Protein AF-0000000079575612 (afdb_homodimer)

pLDDT: mean 88.3, std 11.41, range [42.22, 98.88]

Sequence (900 aa):
MLLNFKMENFRSFKDETFFTMLSSKQKTHNDYVIDKSVNGNKLRVLPMTVIYGANACGKSNIVLAMDILKKMVMKGTLNCKELESYKSMLSFIRDTSWYDPVSLEITFSTQNNIYRYGIKFTDIDVYKIEEEVLYVNDDLFFSRDDENQIYVDVKKLVKKGYINKDDADFSERLIHKLNQTLDKQKLVVAGAISNLFDKKYFEDFNLWFEKFNVIMNANDMNFRQKDLKTIFNKKPDKDIRRNIFESASVKEVMNIAEFGNQKIGFMAETDNDELSMCSMYQVPLRKDEQPQKKYAISMIVDSELMESRGTIHLIRLLQPFIDVLDNGGVIVLDEMDASLHFEIVVSLIRIFNNKDINKNNAQLIFNTHNPIYLDGELLRHDQIVMVEKRRNDMVSEIYSLADYKLRPEERILKNYLNGKYGALPHMDLEIAFKHILEREANNLESSKEQMLLNFKMENFRSFKDETFFTMLSSKQKTHNDYVIDKSVNGNKLRVLPMTVIYGANACGKSNIVLAMDILKKMVMKGTLNCKELESYKSMLSFIRDTSWYDPVSLEITFSTQNNIYRYGIKFTDIDVYKIEEEVLYVNDDLFFSRDDENQIYVDVKKLVKKGYINKDDADFSERLIHKLNQTLDKQKLVVAGAISNLFDKKYFEDFNLWFEKFNVIMNANDMNFRQKDLKTIFNKKPDKDIRRNIFESASVKEVMNIAEFGNQKIGFMAETDNDELSMCSMYQVPLRKDEQPQKKYAISMIVDSELMESRGTIHLIRLLQPFIDVLDNGGVIVLDEMDASLHFEIVVSLIRIFNNKDINKNNAQLIFNTHNPIYLDGELLRHDQIVMVEKRRNDMVSEIYSLADYKLRPEERILKNYLNGKYGALPHMDLEIAFKHILEREANNLESSKEQ

Solvent-accessible surface area (backbone atoms only — not comparable to full-atom values): 47659 Å² total; per-residue (Å²): 74,73,38,37,39,36,40,21,17,40,38,43,27,50,54,81,41,82,48,66,30,54,57,69,90,66,68,70,67,61,69,47,50,43,78,47,68,36,78,87,39,80,43,49,31,40,23,46,38,40,38,36,35,27,62,59,20,43,66,61,52,58,54,47,52,53,36,52,50,48,50,30,61,76,68,26,29,58,80,43,79,90,48,56,84,48,58,61,56,48,31,16,55,74,40,52,51,41,76,42,53,28,35,44,32,42,28,33,35,56,82,62,44,40,39,39,40,36,39,27,28,35,40,66,97,50,61,36,54,34,30,38,37,36,28,51,70,86,37,73,59,39,36,31,38,77,84,55,40,70,46,62,59,57,70,60,34,30,75,72,62,47,21,58,72,90,42,46,67,58,46,54,51,49,50,56,53,45,48,73,64,63,54,54,38,49,41,62,84,62,39,74,61,47,71,58,37,54,58,65,60,57,51,51,52,50,52,49,56,72,34,50,42,62,39,76,49,64,85,74,51,71,49,52,76,81,66,63,41,82,76,44,76,58,77,63,60,97,68,89,51,56,43,33,24,35,35,66,60,57,51,45,45,39,62,47,50,58,54,58,89,58,44,68,33,34,29,44,46,88,91,40,95,51,43,41,56,28,34,34,31,57,25,57,82,46,71,87,54,61,81,88,52,77,58,69,45,67,46,75,40,58,26,86,80,71,46,39,66,27,58,54,44,50,54,43,46,42,40,63,51,50,50,23,37,68,69,24,25,35,41,36,32,39,46,65,56,61,64,36,39,58,60,59,52,52,27,51,54,48,34,44,44,28,63,90,58,23,68,43,60,19,30,42,37,33,30,46,59,72,61,79,65,37,65,50,72,81,50,46,47,65,29,31,36,38,23,37,48,38,84,89,77,54,39,30,46,73,49,46,50,50,74,50,85,73,60,82,81,40,61,45,36,63,39,43,76,68,43,72,72,48,43,58,68,74,52,59,52,49,61,39,49,48,52,46,49,50,50,51,53,49,53,54,55,54,61,69,73,105,77,73,37,36,39,36,40,21,17,40,38,43,27,49,55,84,40,81,49,67,29,54,54,68,89,66,68,70,67,61,69,48,49,43,78,45,69,36,78,87,39,80,42,51,32,38,22,44,37,40,37,37,35,27,61,58,20,41,67,61,52,57,52,46,52,53,37,53,50,49,50,30,61,75,67,25,27,60,80,42,78,90,46,55,85,48,58,62,57,48,29,16,54,74,42,52,52,40,76,41,54,28,36,44,32,42,28,33,35,57,84,62,44,38,39,39,40,36,40,27,29,36,38,67,95,50,61,36,54,34,30,36,37,35,29,50,70,86,37,73,59,38,36,31,38,78,84,57,41,69,45,61,59,59,70,60,36,30,73,72,63,49,20,57,72,88,42,46,69,57,46,55,51,49,52,56,53,44,49,73,64,62,53,53,38,48,41,62,84,63,38,74,62,48,71,56,37,53,60,65,61,56,50,50,51,50,52,50,55,73,35,50,42,61,40,75,46,64,86,75,53,70,51,53,76,82,66,63,39,83,74,43,77,55,79,58,61,99,64,89,49,51,45,31,24,35,36,65,61,58,50,45,45,39,61,46,49,58,53,59,90,58,45,66,32,33,30,44,46,88,91,39,95,51,43,41,59,27,32,35,32,56,25,54,85,44,72,86,54,60,80,87,51,78,57,68,44,65,45,77,41,57,26,86,79,71,46,38,69,27,57,52,43,50,54,40,46,43,39,62,51,49,48,23,37,68,69,25,24,35,40,36,31,38,47,64,57,60,64,36,38,57,59,58,52,51,29,52,54,47,35,44,43,29,62,88,59,25,69,44,57,19,30,41,36,32,30,46,60,71,61,79,65,38,65,48,72,81,51,47,48,66,27,31,34,38,22,36,47,38,84,89,76,53,39,31,46,73,48,45,51,50,75,46,90,72,61,83,81,41,59,44,37,62,38,42,76,70,43,72,74,48,43,58,67,74,50,58,53,50,59,40,51,49,52,46,50,51,51,52,52,49,52,54,54,53,59,70,72,104

Nearest PDB structures (foldseek):
  3thz-assembly1_B  TM=4.263E-01  e=3.356E-02  Homo sapiens
  8izr-assembly1_A  TM=5.689E-01  e=1.223E-01  Homo sapiens
  8om9-assembly1_B  TM=4.058E-01  e=6.970E-02  Homo sapiens
  3thw-assembly1_B  TM=4.048E-01  e=7.373E-02  Homo sapiens
  8jxq-assembly1_A  TM=5.257E-01  e=3.007E-01  Homo sapiens

Organism: NCBI:txid418240

Secondary structure (DSSP, 8-state):
-EEEEEEESBTTB-S-EEEE-B--S--TTTTSSEEEEETTEEEEE-SEEEEEE-TTSSHHHHHHHHHHHHHHHHHTBS-SHHHHTTTT-SS-TTSGGGGSPEEEEEEEE-SS-EEEEEEEEE-SSS-EEEEEEEEETTEEEEEE-TTS-EE--HHHHHHTTSS-GGGHHHHHHHHHHHHHH--TTB-STTSGGGGGS-HHHHHHHHHHHHTEEEES-GGGSPB--SSEEEEE-----SS----EEEEHHHHHHHHHHT--SPEEEEEEETTEEEEEEEEEEEEESSTTS-TTS-EEEEEEEEHHHHS-HHHHHHHHHHHHHHHHHHH--EEEESSTTTTS-HHHHHHHHHHHH-TTT-TT--EEEEE-S-GGG-SSSSS-GGGEEEEEE-TTT--EEEEEGGGS---TT--HHHHHHTTTTS------HHHHHHHHHHHHHHHHHHHHH-/-EEEEEEESBTTB-S-EEEE-B--S--TTTTSSEEEEETTEEEEE-SEEEEEE-TTSSHHHHHHHHHHHHHHHHHTBS-SHHHHTTTT-SS-TTSGGGGSPEEEEEEEE-SS-EEEEEEEEE-SSS-EEEEEEEEETTEEEEEE-TTS-EE--HHHHHHTTSS-GGGHHHHHHHHHHHHHH--TTB-STTSGGGGGS-HHHHHHHHHHHHTEEEES-GGGSPB--SSEEEEE----SSS----EEEEHHHHHHHHHHT--SPEEEEEE-SSSS-EEEEEEEEE-SSTTS-TTS---EEEEEEHHHHS-HHHHHHHHHHHHHHHHHHH--EEEESSTTTTS-HHHHHHHHHHHH-TTT-TT--EEEEE-S-GGG-SSSSS-GGGEEEEEE-TTT--EEEEEGGGS---TT--HHHHHHTTTTS------HHHHHHHHHHHHHHHHHHHHH-

Radius of gyration: 30.85 Å; Cα contacts (8 Å, |Δi|>4): 1872; chains: 2; bounding box: 75×105×73 Å

InterPro domains:
  IPR003959 ATPase, AAA-type, core [PF13304] (48-372)
  IPR027417 P-loop containing nucleoside triphosphate hydrolase [G3DSA:3.40.50.300] (2-405)
  IPR027417 P-loop containing nucleoside triphosphate hydrolase [SSF52540] (45-405)

Foldseek 3Di:
DWAKKWKDQFAQAPHIAIDGQFDDPDDPLQLQWDWDAAQNDTTTGGQEFAEFFAPPLCQLSVLVLLVQVLVCVLVQFCPDPVNVVCALPTGHPQDPSSQFWMKMWTWDDDNHKIKIWMWTWHRHVHTFTAKIWMDINNHTQWIAHNLRAIDGPLVVCCVVPFAPPVCSVVLVVVSVVCSVPPDRGGHPLPDPSCVRGDVVVSVRVNVQSVQAARASDLLPDFADDDQWDFDDFDPDDPDWRWTKTAHPQLVVVCVVVVQDDWGKIWTAGPVDNTIFIKTWDQDDPDPPDPPPDCSDDIDIGGCVVPGFSQSVSCNSCRVSLVVCQVANHEHEYEASCVRHDVVVVLVSLVQSSDCVRSVNSHHYYYYHHDLPCQQLRSDDQQSYKYWGADPPRRRIHIDTSVVVVDDSPDRRSVCVVVCVPPSDDPDDVVVVVVVVVVVVVVVVVVVVVD/DWAKKWKDQFAQAPHIAIDGQFDDPDDPLVLQWDWDAAQNDTTTGGQEFAEFFAPPLCQLSVLVLLVQVLVCVLVQFCPDPVNVVCALPTGHPQDPSSQFWMKMWTWDDDNHKIKIWMWTWHRHVHTFTAKIWMDINNHTQWIAHNLRAIDGPLVVCCVVPFAPPVCSVVLVVVSVVCSVPPDRGGHPLPDPSCVRGDVVVSVRVNVQSVQAARASDLLPDFADDDQWDFDDFDDDDPDFRWTKTAHPQLVVVCVVVVQDDWGKIWTAGPVDNTIFIKTWDQDDPDPPDDPVDCSPDIDIGGCVVPGFSQSVSCNSCRVSLVVCQVANHEHEYEASCVRHDVVVVLVSLVQSSDCVRSVNSHHYYYYHHDLPCQQLRSDDQQSYKYWGADPPRRRIHIDTSVVVVDDSPDRRSVCVVVCVPPSDDPDDVVVVVVVVVVVVVVVVVVVVVD

Structure (mmCIF, N/CA/C/O backbone):
data_AF-0000000079575612-model_v1
#
loop_
_entity.id
_entity.type
_entity.pdbx_description
1 polymer 'AAA family ATPase'
#
loop_
_atom_site.group_PDB
_atom_site.id
_atom_site.type_symbol
_atom_site.label_atom_id
_atom_site.label_alt_id
_atom_site.label_comp_id
_atom_site.label_asym_id
_atom_site.label_entity_id
_atom_site.label_seq_id
_atom_site.pdbx_PDB_ins_code
_atom_site.Cartn_x
_atom_site.Cartn_y
_atom_site.Cartn_z
_atom_site.occupancy
_atom_site.B_iso_or_equiv
_atom_site.auth_seq_id
_atom_site.auth_comp_id
_atom_site.auth_asym_id
_atom_site.auth_atom_id
_atom_site.pdbx_PDB_model_num
ATOM 1 N N . MET A 1 1 ? 6.477 24.656 14.156 1 97.12 1 MET A N 1
ATOM 2 C CA . MET A 1 1 ? 6.027 23.391 14.75 1 97.12 1 MET A CA 1
ATOM 3 C C . MET A 1 1 ? 4.512 23.375 14.898 1 97.12 1 MET A C 1
ATOM 5 O O . MET A 1 1 ? 3.9 24.375 15.266 1 97.12 1 MET A O 1
ATOM 9 N N . LEU A 1 2 ? 3.934 22.234 14.531 1 98.69 2 LEU A N 1
ATOM 10 C CA . LEU A 1 2 ? 2.516 22.016 14.797 1 98.69 2 LEU A CA 1
ATOM 11 C C . LEU A 1 2 ? 2.27 21.812 16.281 1 98.69 2 LEU A C 1
ATOM 13 O O . LEU A 1 2 ? 2.982 21.047 16.938 1 98.69 2 LEU A O 1
ATOM 17 N N . LEU A 1 3 ? 1.316 22.516 16.812 1 98.38 3 LEU A N 1
ATOM 18 C CA . LEU A 1 3 ? 0.997 22.391 18.234 1 98.38 3 LEU A CA 1
ATOM 19 C C . LEU A 1 3 ? -0.312 21.641 18.438 1 98.38 3 LEU A C 1
ATOM 21 O O . LEU A 1 3 ? -0.358 20.641 19.172 1 98.38 3 LEU A O 1
ATOM 25 N N . ASN A 1 4 ? -1.342 22.125 17.812 1 98.31 4 ASN A N 1
ATOM 26 C CA . ASN A 1 4 ? -2.664 21.516 17.922 1 98.31 4 ASN A CA 1
ATOM 27 C C . ASN A 1 4 ? -3.412 21.547 16.594 1 98.31 4 ASN A C 1
ATOM 29 O O . ASN A 1 4 ? -3.172 22.422 15.766 1 98.31 4 ASN A O 1
ATOM 33 N N . PHE A 1 5 ? -4.238 20.625 16.406 1 98.69 5 PHE A N 1
ATOM 34 C CA . PHE A 1 5 ? -5.188 20.578 15.305 1 98.69 5 PHE A CA 1
ATOM 35 C C . PHE A 1 5 ? -6.566 20.156 15.797 1 98.69 5 PHE A C 1
ATOM 37 O O . PHE A 1 5 ? -6.707 19.141 16.484 1 98.69 5 PHE A O 1
ATOM 44 N N . LYS A 1 6 ? -7.555 20.922 15.445 1 98.5 6 LYS A N 1
ATOM 45 C CA . LYS A 1 6 ? -8.93 20.641 15.844 1 98.5 6 LYS A CA 1
ATOM 46 C C . LYS A 1 6 ? -9.828 20.438 14.633 1 98.5 6 LYS A C 1
ATOM 48 O O . LYS A 1 6 ? -9.68 21.125 13.617 1 98.5 6 LYS A O 1
ATOM 53 N N . MET A 1 7 ? -10.695 19.5 14.727 1 98.19 7 MET A N 1
ATOM 54 C CA . MET A 1 7 ? -11.688 19.266 13.68 1 98.19 7 MET A CA 1
ATOM 55 C C . MET A 1 7 ? -13.047 18.953 14.281 1 98.19 7 MET A C 1
ATOM 57 O O . MET A 1 7 ? -13.125 18.391 15.383 1 98.19 7 MET A O 1
ATOM 61 N N . GLU A 1 8 ? -14.078 19.328 13.625 1 98.38 8 GLU A N 1
ATOM 62 C CA . GLU A 1 8 ? -15.469 19.078 14.008 1 98.38 8 GLU A CA 1
ATOM 63 C C . GLU A 1 8 ? -16.344 18.859 12.781 1 98.38 8 GLU A C 1
ATOM 65 O O . GLU A 1 8 ? -16.203 19.562 11.781 1 98.38 8 GLU A O 1
ATOM 70 N N . ASN A 1 9 ? -17.219 17.844 12.93 1 97.44 9 ASN A N 1
ATOM 71 C CA . ASN A 1 9 ? -18.125 17.484 11.836 1 97.44 9 ASN A CA 1
ATOM 72 C C . ASN A 1 9 ? -17.359 17.203 10.547 1 97.44 9 ASN A C 1
ATOM 74 O O . ASN A 1 9 ? -17.672 17.766 9.5 1 97.44 9 ASN A O 1
ATOM 78 N N . PHE A 1 10 ? -16.312 16.516 10.641 1 97.5 10 PHE A N 1
ATOM 79 C CA . PHE A 1 10 ? -15.477 16.156 9.5 1 97.5 10 PHE A CA 1
ATOM 80 C C . PHE A 1 10 ? -15.406 14.641 9.344 1 97.5 10 PHE A C 1
ATOM 82 O O . PHE A 1 10 ? -14.75 13.953 10.133 1 97.5 10 PHE A O 1
ATOM 89 N N . ARG A 1 11 ? -16.016 14.125 8.406 1 94.69 11 ARG A N 1
ATOM 90 C CA . ARG A 1 11 ? -16.047 12.695 8.109 1 94.69 11 ARG A CA 1
ATOM 91 C C . ARG A 1 11 ? -16.531 11.898 9.305 1 94.69 11 ARG A C 1
ATOM 93 O O . ARG A 1 11 ? -17.656 12.086 9.773 1 94.69 11 ARG A O 1
ATOM 100 N N . SER A 1 12 ? -15.688 11.102 9.898 1 94 12 SER A N 1
ATOM 101 C CA . SER A 1 12 ? -16.141 10.281 11.016 1 94 12 SER A CA 1
ATOM 102 C C . SER A 1 12 ? -16.031 11.039 12.336 1 94 12 SER A C 1
ATOM 104 O O . SER A 1 12 ? -16.469 10.539 13.375 1 94 12 SER A O 1
ATOM 106 N N . PHE A 1 13 ? -15.438 12.172 12.32 1 97.19 13 PHE A N 1
ATOM 107 C CA . PHE A 1 13 ? -15.297 12.984 13.523 1 97.19 13 PHE A CA 1
ATOM 108 C C . PHE A 1 13 ? -16.438 13.992 13.633 1 97.19 13 PHE A C 1
ATOM 110 O O . PHE A 1 13 ? -16.281 15.156 13.234 1 97.19 13 PHE A O 1
ATOM 117 N N . LYS A 1 14 ? -17.484 13.586 14.219 1 96.19 14 LYS A N 1
ATOM 118 C CA . LYS A 1 14 ? -18.672 14.422 14.367 1 96.19 14 LYS A CA 1
ATOM 119 C C . LYS A 1 14 ? -18.453 15.5 15.43 1 96.19 14 LYS A C 1
ATOM 121 O O . LYS A 1 14 ? -18.75 16.672 15.195 1 96.19 14 LYS A O 1
ATOM 126 N N . ASP A 1 15 ? -17.922 15.07 16.562 1 96.56 15 ASP A N 1
ATOM 127 C CA . ASP A 1 15 ? -17.703 15.961 17.703 1 96.56 15 ASP A CA 1
ATOM 128 C C . ASP A 1 15 ? -16.344 16.656 17.609 1 96.56 15 ASP A C 1
ATOM 130 O O . ASP A 1 15 ? -15.469 16.203 16.859 1 96.56 15 ASP A O 1
ATOM 134 N N . GLU A 1 16 ? -16.281 17.734 18.328 1 97.31 16 GLU A N 1
ATOM 135 C CA . GLU A 1 16 ? -14.984 18.406 18.375 1 97.31 16 GLU A CA 1
ATOM 136 C C . GLU A 1 16 ? -13.883 17.453 18.828 1 97.31 16 GLU A C 1
ATOM 138 O O . GLU A 1 16 ? -14 16.828 19.891 1 97.31 16 GLU A O 1
ATOM 143 N N . THR A 1 17 ? -12.906 17.266 18.016 1 96.88 17 THR A N 1
ATOM 144 C CA . THR A 1 17 ? -11.781 16.391 18.281 1 96.88 17 THR A CA 1
ATOM 145 C C . THR A 1 17 ? -10.469 17.172 18.25 1 96.88 17 THR A C 1
ATOM 147 O O . THR A 1 17 ? -10.219 17.938 17.328 1 96.88 17 THR A O 1
ATOM 150 N N . PHE A 1 18 ? -9.703 16.906 19.266 1 95.62 18 PHE A N 1
ATOM 151 C CA . PHE A 1 18 ? -8.477 17.672 19.484 1 95.62 18 PHE A CA 1
ATOM 152 C C . PHE A 1 18 ? -7.254 16.766 19.328 1 95.62 18 PHE A C 1
ATOM 154 O O . PHE A 1 18 ? -7.035 15.875 20.141 1 95.62 18 PHE A O 1
ATOM 161 N N . PHE A 1 19 ? -6.414 16.984 18.281 1 97.62 19 PHE A N 1
ATOM 162 C CA . PHE A 1 19 ? -5.117 16.344 18.094 1 97.62 19 PHE A CA 1
ATOM 163 C C . PHE A 1 19 ? -3.99 17.25 18.562 1 97.62 19 PHE A C 1
ATOM 165 O O . PHE A 1 19 ? -3.869 18.391 18.094 1 97.62 19 PHE A O 1
ATOM 172 N N . THR A 1 20 ? -3.088 16.766 19.422 1 97.62 20 THR A N 1
ATOM 173 C CA . THR A 1 20 ? -2.094 17.672 20 1 97.62 20 THR A CA 1
ATOM 174 C C . THR A 1 20 ? -0.69 17.094 19.859 1 97.62 20 THR A C 1
ATOM 176 O O . THR A 1 20 ? -0.502 15.875 19.953 1 97.62 20 THR A O 1
ATOM 179 N N . MET A 1 21 ? 0.254 17.953 19.547 1 98.06 21 MET A N 1
ATOM 180 C CA . MET A 1 21 ? 1.676 17.625 19.531 1 98.06 21 MET A CA 1
ATOM 181 C C . MET A 1 21 ? 2.371 18.141 20.797 1 98.06 21 MET A C 1
ATOM 183 O O . MET A 1 21 ? 3.59 18.016 20.922 1 98.06 21 MET A O 1
ATOM 187 N N . LEU A 1 22 ? 1.597 18.703 21.688 1 96.56 22 LEU A N 1
ATOM 188 C CA . LEU A 1 22 ? 2.158 19.109 22.969 1 96.56 22 LEU A CA 1
ATOM 189 C C . LEU A 1 22 ? 2.402 17.891 23.859 1 96.56 22 LEU A C 1
ATOM 191 O O . LEU A 1 22 ? 1.58 16.984 23.922 1 96.56 22 LEU A O 1
ATOM 195 N N . SER A 1 23 ? 3.508 17.906 24.516 1 94.31 23 SER A N 1
ATOM 196 C CA . SER A 1 23 ? 3.891 16.766 25.344 1 94.31 23 SER A CA 1
ATOM 197 C C . SER A 1 23 ? 3.125 16.75 26.656 1 94.31 23 SER A C 1
ATOM 199 O O . SER A 1 23 ? 2.689 17.812 27.125 1 94.31 23 SER A O 1
ATOM 201 N N . SER A 1 24 ? 2.953 15.578 27.141 1 89.12 24 SER A N 1
ATOM 202 C CA . SER A 1 24 ? 2.48 15.445 28.516 1 89.12 24 SER A CA 1
ATOM 203 C C . SER A 1 24 ? 3.611 15.664 29.516 1 89.12 24 SER A C 1
ATOM 205 O O . SER A 1 24 ? 4.727 16.031 29.125 1 89.12 24 SER A O 1
ATOM 207 N N . LYS A 1 25 ? 3.268 15.516 30.812 1 81.81 25 LYS A N 1
ATOM 208 C CA . LYS A 1 25 ? 4.262 15.703 31.859 1 81.81 25 LYS A CA 1
ATOM 209 C C . LYS A 1 25 ? 5.039 14.422 32.125 1 81.81 25 LYS A C 1
ATOM 211 O O . LYS A 1 25 ? 5.793 14.336 33.094 1 81.81 25 LYS A O 1
ATOM 216 N N . GLN A 1 26 ? 4.941 13.562 31.172 1 82.75 26 GLN A N 1
ATOM 217 C CA . GLN A 1 26 ? 5.617 12.281 31.375 1 82.75 26 GLN A CA 1
ATOM 218 C C . GLN A 1 26 ? 7.129 12.461 31.438 1 82.75 26 GLN A C 1
ATOM 220 O O . GLN A 1 26 ? 7.691 13.305 30.734 1 82.75 26 GLN A O 1
ATOM 225 N N . LYS A 1 27 ? 7.773 11.586 32.219 1 78.31 27 LYS A N 1
ATOM 226 C CA . LYS A 1 27 ? 9.211 11.719 32.438 1 78.31 27 LYS A CA 1
ATOM 227 C C . LYS A 1 27 ? 9.984 10.711 31.609 1 78.31 27 LYS A C 1
ATOM 229 O O . LYS A 1 27 ? 11.18 10.898 31.344 1 78.31 27 LYS A O 1
ATOM 234 N N . THR A 1 28 ? 9.336 9.672 31.25 1 80.12 28 THR A N 1
ATOM 235 C CA . THR A 1 28 ? 10.016 8.672 30.422 1 80.12 28 THR A CA 1
ATOM 236 C C . THR A 1 28 ? 10.383 9.258 29.062 1 80.12 28 THR A C 1
ATOM 238 O O . THR A 1 28 ? 9.586 9.969 28.453 1 80.12 28 THR A O 1
ATOM 241 N N . HIS A 1 29 ? 11.672 8.984 28.609 1 86.38 29 HIS A N 1
ATOM 242 C CA . HIS A 1 29 ? 12.172 9.477 27.328 1 86.38 29 HIS A CA 1
ATOM 243 C C . HIS A 1 29 ? 12.086 11 27.25 1 86.38 29 HIS A C 1
ATOM 245 O O . HIS A 1 29 ? 11.57 11.547 26.266 1 86.38 29 HIS A O 1
ATOM 251 N N . ASN A 1 30 ? 12.516 11.648 28.219 1 87.06 30 ASN A N 1
ATOM 252 C CA . ASN A 1 30 ? 12.461 13.102 28.312 1 87.06 30 ASN A CA 1
ATOM 253 C C . ASN A 1 30 ? 13.281 13.766 27.203 1 87.06 30 ASN A C 1
ATOM 255 O O . ASN A 1 30 ? 13.102 14.953 26.922 1 87.06 30 ASN A O 1
ATOM 259 N N . ASP A 1 31 ? 14.117 12.992 26.609 1 89.81 31 ASP A N 1
ATOM 260 C CA . ASP A 1 31 ? 14.938 13.523 25.516 1 89.81 31 ASP A CA 1
ATOM 261 C C . ASP A 1 31 ? 14.164 13.539 24.203 1 89.81 31 ASP A C 1
ATOM 263 O O . ASP A 1 31 ? 14.602 14.172 23.234 1 89.81 31 ASP A O 1
ATOM 267 N N . TYR A 1 32 ? 13.016 12.977 24.219 1 93.56 32 TYR A N 1
ATOM 268 C CA . TYR A 1 32 ? 12.203 12.898 23 1 93.56 32 TYR A CA 1
ATOM 269 C C . TYR A 1 32 ? 11.219 14.062 22.938 1 93.56 32 TYR A C 1
ATOM 271 O O . TYR A 1 32 ? 10.055 13.875 22.562 1 93.56 32 TYR A O 1
ATOM 279 N N . VAL A 1 33 ? 11.617 15.203 23.422 1 95.38 33 VAL A N 1
ATOM 280 C CA . VAL A 1 33 ? 10.75 16.391 23.359 1 95.38 33 VAL A CA 1
ATOM 281 C C . VAL A 1 33 ? 11.547 17.578 22.844 1 95.38 33 VAL A C 1
ATOM 283 O O . VAL A 1 33 ? 12.773 17.641 23.016 1 95.38 33 VAL A O 1
ATOM 286 N N . ILE A 1 34 ? 10.891 18.422 22.219 1 95.69 34 ILE A N 1
ATOM 287 C CA . ILE A 1 34 ? 11.438 19.703 21.797 1 95.69 34 ILE A CA 1
ATOM 288 C C . ILE A 1 34 ? 11.047 20.797 22.781 1 95.69 34 ILE A C 1
ATOM 290 O O . ILE A 1 34 ? 9.859 21.078 22.969 1 95.69 34 ILE A O 1
ATOM 294 N N . ASP A 1 35 ? 11.992 21.375 23.359 1 93.94 35 ASP A N 1
ATOM 295 C CA . ASP A 1 35 ? 11.766 22.5 24.266 1 93.94 35 ASP A CA 1
ATOM 296 C C . ASP A 1 35 ? 12.109 23.828 23.578 1 93.94 35 ASP A C 1
ATOM 298 O O . ASP A 1 35 ? 13.242 24.016 23.125 1 93.94 35 ASP A O 1
ATOM 302 N N . LYS A 1 36 ? 11.102 24.641 23.547 1 93.81 36 LYS A N 1
ATOM 303 C CA . LYS A 1 36 ? 11.328 25.938 22.891 1 93.81 36 LYS A CA 1
ATOM 304 C C . LYS A 1 36 ? 10.516 27.031 23.562 1 93.81 36 LYS A C 1
ATOM 306 O O . LYS A 1 36 ? 9.398 26.797 24.031 1 93.81 36 LYS A O 1
ATOM 311 N N . SER A 1 37 ? 11.102 28.156 23.609 1 95.06 37 SER A N 1
ATOM 312 C CA . SER A 1 37 ? 10.391 29.344 24.047 1 95.06 37 SER A CA 1
ATOM 313 C C . SER A 1 37 ? 10 30.219 22.859 1 95.06 37 SER A C 1
ATOM 315 O O . SER A 1 37 ? 10.852 30.609 22.062 1 95.06 37 SER A O 1
ATOM 317 N N . VAL A 1 38 ? 8.75 30.453 22.734 1 95.06 38 VAL A N 1
ATOM 318 C CA . VAL A 1 38 ? 8.227 31.281 21.641 1 95.06 38 VAL A CA 1
ATOM 319 C C . VAL A 1 38 ? 7.352 32.406 22.219 1 95.06 38 VAL A C 1
ATOM 321 O O . VAL A 1 38 ? 6.32 32.125 22.828 1 95.06 38 VAL A O 1
ATOM 324 N N . ASN A 1 39 ? 7.758 33.656 21.922 1 93.06 39 ASN A N 1
ATOM 325 C CA . ASN A 1 39 ? 7.016 34.812 22.406 1 93.06 39 ASN A CA 1
ATOM 326 C C . ASN A 1 39 ? 6.715 34.688 23.891 1 93.06 39 ASN A C 1
ATOM 328 O O . ASN A 1 39 ? 5.578 34.906 24.328 1 93.06 39 ASN A O 1
ATOM 332 N N . GLY A 1 40 ? 7.645 34.219 24.625 1 91.25 40 GLY A N 1
ATOM 333 C CA . GLY A 1 40 ? 7.535 34.156 26.078 1 91.25 40 GLY A CA 1
ATOM 334 C C . GLY A 1 40 ? 6.867 32.875 26.562 1 91.25 40 GLY A C 1
ATOM 335 O O . GLY A 1 40 ? 6.805 32.625 27.766 1 91.25 40 GLY A O 1
ATOM 336 N N . ASN A 1 41 ? 6.348 32.062 25.672 1 93.38 41 ASN A N 1
ATOM 337 C CA . ASN A 1 41 ? 5.715 30.812 26.031 1 93.38 41 ASN A CA 1
ATOM 338 C C . ASN A 1 41 ? 6.703 29.641 25.984 1 93.38 41 ASN A C 1
ATOM 340 O O . ASN A 1 41 ? 7.426 29.484 25 1 93.38 41 ASN A O 1
ATOM 344 N N . LYS A 1 42 ? 6.746 28.953 27.047 1 94.44 42 LYS A N 1
ATOM 345 C CA . LYS A 1 42 ? 7.547 27.734 27.047 1 94.44 42 LYS A CA 1
ATOM 346 C C . LYS A 1 42 ? 6.766 26.562 26.469 1 94.44 42 LYS A C 1
ATOM 348 O O . LYS A 1 42 ? 5.766 26.125 27.047 1 94.44 42 LYS A O 1
ATOM 353 N N . LEU A 1 43 ? 7.223 26.125 25.359 1 95.31 43 LEU A N 1
ATOM 354 C CA . LEU A 1 43 ? 6.543 25.047 24.656 1 95.31 43 LEU A CA 1
ATOM 355 C C . LEU A 1 43 ? 7.332 23.734 24.781 1 95.31 43 LEU A C 1
ATOM 357 O O . LEU A 1 43 ? 8.555 23.734 24.641 1 95.31 43 LEU A O 1
ATOM 361 N N . ARG A 1 44 ? 6.68 22.703 25.156 1 96 44 ARG A N 1
ATOM 362 C CA . ARG A 1 44 ? 7.195 21.344 25.078 1 96 44 ARG A CA 1
ATOM 363 C C . ARG A 1 44 ? 6.434 20.531 24.047 1 96 44 ARG A C 1
ATOM 365 O O . ARG A 1 44 ? 5.277 20.156 24.266 1 96 44 ARG A O 1
ATOM 372 N N . VAL A 1 45 ? 7.113 20.297 22.938 1 97.44 45 VAL A N 1
ATOM 373 C CA . VAL A 1 45 ? 6.418 19.781 21.766 1 97.44 45 VAL A CA 1
ATOM 374 C C . VAL A 1 45 ? 7.008 18.422 21.375 1 97.44 45 VAL A C 1
ATOM 376 O O . VAL A 1 45 ? 8.211 18.188 21.531 1 97.44 45 VAL A O 1
ATOM 379 N N . LEU A 1 46 ? 6.168 17.531 20.906 1 97.94 46 LEU A N 1
ATOM 380 C CA . LEU A 1 46 ? 6.609 16.203 20.469 1 97.94 46 LEU A CA 1
ATOM 381 C C . LEU A 1 46 ? 7.195 16.281 19.062 1 97.94 46 LEU A C 1
ATOM 383 O O . LEU A 1 46 ? 6.602 16.891 18.172 1 97.94 46 LEU A O 1
ATOM 387 N N . PRO A 1 47 ? 8.352 15.68 18.828 1 98 47 PRO A N 1
ATOM 388 C CA . PRO A 1 47 ? 8.93 15.641 17.484 1 98 47 PRO A CA 1
ATOM 389 C C . PRO A 1 47 ? 8.211 14.664 16.562 1 98 47 PRO A C 1
ATOM 391 O O . PRO A 1 47 ? 8.336 14.766 15.336 1 98 47 PRO A O 1
ATOM 394 N N . MET A 1 48 ? 7.477 13.773 17.125 1 97.69 48 MET A N 1
ATOM 395 C CA . MET A 1 48 ? 6.738 12.852 16.266 1 97.69 48 MET A CA 1
ATOM 396 C C . MET A 1 48 ? 5.578 12.219 17.016 1 97.69 48 MET A C 1
ATOM 398 O O . MET A 1 48 ? 5.566 12.195 18.25 1 97.69 48 MET A O 1
ATOM 402 N N . THR A 1 49 ? 4.605 11.773 16.297 1 97.75 49 THR A N 1
ATOM 403 C CA . THR A 1 49 ? 3.439 11.062 16.812 1 97.75 49 THR A CA 1
ATOM 404 C C . THR A 1 49 ? 3.004 9.969 15.852 1 97.75 49 THR A C 1
ATOM 406 O O . THR A 1 49 ? 3.033 10.156 14.633 1 97.75 49 THR A O 1
ATOM 409 N N . VAL A 1 50 ? 2.641 8.812 16.422 1 97.31 50 VAL A N 1
ATOM 410 C CA . VAL A 1 50 ? 2.105 7.703 15.641 1 97.31 50 VAL A CA 1
ATOM 411 C C . VAL A 1 50 ? 0.627 7.504 15.977 1 97.31 50 VAL A C 1
ATOM 413 O O . VAL A 1 50 ? 0.242 7.508 17.141 1 97.31 50 VAL A O 1
ATOM 416 N N . ILE A 1 51 ? -0.157 7.344 14.969 1 96.88 51 ILE A N 1
ATOM 417 C CA . ILE A 1 51 ? -1.599 7.184 15.133 1 96.88 51 ILE A CA 1
ATOM 418 C C . ILE A 1 51 ? -1.991 5.734 14.859 1 96.88 51 ILE A C 1
ATOM 420 O O . ILE A 1 51 ? -1.698 5.195 13.789 1 96.88 51 ILE A O 1
ATOM 424 N N . TYR A 1 52 ? -2.643 5.074 15.828 1 93.5 52 TYR A N 1
ATOM 425 C CA . TYR A 1 52 ? -3.107 3.697 15.719 1 93.5 52 TYR A CA 1
ATOM 426 C C . TYR A 1 52 ? -4.629 3.633 15.742 1 93.5 52 TYR A C 1
ATOM 428 O O . TYR A 1 52 ? -5.289 4.551 16.234 1 93.5 52 TYR A O 1
ATOM 436 N N . GLY A 1 53 ? -5.125 2.562 15.25 1 90.5 53 GLY A N 1
ATOM 437 C CA . GLY A 1 53 ? -6.555 2.293 15.227 1 90.5 53 GLY A CA 1
ATOM 438 C C . GLY A 1 53 ? -6.945 1.204 14.25 1 90.5 53 GLY A C 1
ATOM 439 O O . GLY A 1 53 ? -6.156 0.838 13.375 1 90.5 53 GLY A O 1
ATOM 440 N N . ALA A 1 54 ? -8.148 0.745 14.375 1 86.62 54 ALA A N 1
ATOM 441 C CA . ALA A 1 54 ? -8.664 -0.292 13.484 1 86.62 54 ALA A CA 1
ATOM 442 C C . ALA A 1 54 ? -8.906 0.26 12.078 1 86.62 54 ALA A C 1
ATOM 444 O O . ALA A 1 54 ? -8.773 1.464 11.852 1 86.62 54 ALA A O 1
ATOM 445 N N . ASN A 1 55 ? -9.133 -0.668 11.18 1 83.19 55 ASN A N 1
ATOM 446 C CA . ASN A 1 55 ? -9.555 -0.212 9.859 1 83.19 55 ASN A CA 1
ATOM 447 C C . ASN A 1 55 ? -10.852 0.585 9.922 1 83.19 55 ASN A C 1
ATOM 449 O O . ASN A 1 55 ? -11.773 0.216 10.656 1 83.19 55 ASN A O 1
ATOM 453 N N . ALA A 1 56 ? -10.883 1.676 9.188 1 86 56 ALA A N 1
ATOM 454 C CA . ALA A 1 56 ? -12.078 2.496 9 1 86 56 ALA A CA 1
ATOM 455 C C . ALA A 1 56 ? -12.438 3.238 10.281 1 86 56 ALA A C 1
ATOM 457 O O . ALA A 1 56 ? -13.594 3.641 10.469 1 86 56 ALA A O 1
ATOM 458 N N . CYS A 1 57 ? -11.508 3.385 11.172 1 89.38 57 CYS A N 1
ATOM 459 C CA . CYS A 1 57 ? -11.836 4.059 12.422 1 89.38 57 CYS A CA 1
ATOM 460 C C . CYS A 1 57 ? -11.641 5.566 12.297 1 89.38 57 CYS A C 1
ATOM 462 O O . CYS A 1 57 ? -12.078 6.328 13.164 1 89.38 57 CYS A O 1
ATOM 464 N N . GLY A 1 58 ? -10.852 5.996 11.289 1 92.81 58 GLY A N 1
ATOM 465 C CA . GLY A 1 58 ? -10.727 7.43 11.078 1 92.81 58 GLY A CA 1
ATOM 466 C C . GLY A 1 58 ? -9.289 7.902 11.047 1 92.81 58 GLY A C 1
ATOM 467 O O . GLY A 1 58 ? -9.023 9.102 10.945 1 92.81 58 GLY A O 1
ATOM 468 N N . LYS A 1 59 ? -8.25 7.016 11.094 1 94.19 59 LYS A N 1
ATOM 469 C CA . LYS A 1 59 ? -6.848 7.406 11.07 1 94.19 59 LYS A CA 1
ATOM 470 C C . LYS A 1 59 ? -6.543 8.297 9.867 1 94.19 59 LYS A C 1
ATOM 472 O O . LYS A 1 59 ? -5.965 9.375 10.023 1 94.19 59 LYS A O 1
ATOM 477 N N . SER A 1 60 ? -7.008 7.859 8.75 1 94.25 60 SER A N 1
ATOM 478 C CA . SER A 1 60 ? -6.738 8.578 7.512 1 94.25 60 SER A CA 1
ATOM 479 C C . SER A 1 60 ? -7.477 9.914 7.473 1 94.25 60 SER A C 1
ATOM 481 O O . SER A 1 60 ? -7.023 10.859 6.832 1 94.25 60 SER A O 1
ATOM 483 N N . ASN A 1 61 ? -8.609 9.992 8.148 1 96.19 61 ASN A N 1
ATOM 484 C CA . ASN A 1 61 ? -9.391 11.227 8.164 1 96.19 61 ASN A CA 1
ATOM 485 C C . ASN A 1 61 ? -8.633 12.352 8.867 1 96.19 61 ASN A C 1
ATOM 487 O O . ASN A 1 61 ? -8.789 13.523 8.516 1 96.19 61 ASN A O 1
ATOM 491 N N . ILE A 1 62 ? -7.836 11.977 9.867 1 97.75 62 ILE A N 1
ATOM 492 C CA . ILE A 1 62 ? -7.027 12.977 10.555 1 97.75 62 ILE A CA 1
ATOM 493 C C . ILE A 1 62 ? -6.043 13.609 9.57 1 97.75 62 ILE A C 1
ATOM 495 O O . ILE A 1 62 ? -5.922 14.836 9.5 1 97.75 62 ILE A O 1
ATOM 499 N N . VAL A 1 63 ? -5.379 12.789 8.812 1 97.19 63 VAL A N 1
ATOM 500 C CA . VAL A 1 63 ? -4.418 13.25 7.816 1 97.19 63 VAL A CA 1
ATOM 501 C C . VAL A 1 63 ? -5.141 14.047 6.734 1 97.19 63 VAL A C 1
ATOM 503 O O . VAL A 1 63 ? -4.664 15.102 6.312 1 97.19 63 VAL A O 1
ATOM 506 N N . LEU A 1 64 ? -6.293 13.586 6.32 1 96.94 64 LEU A N 1
ATOM 507 C CA . LEU A 1 64 ? -7.07 14.25 5.281 1 96.94 64 LEU A CA 1
ATOM 508 C C . LEU A 1 64 ? -7.496 15.641 5.727 1 96.94 64 LEU A C 1
ATOM 510 O O . LEU A 1 64 ? -7.477 16.594 4.93 1 96.94 64 LEU A O 1
ATOM 514 N N . ALA A 1 65 ? -7.922 15.766 6.945 1 98.38 65 ALA A N 1
ATOM 515 C CA . ALA A 1 65 ? -8.32 17.078 7.465 1 98.38 65 ALA A CA 1
ATOM 516 C C . ALA A 1 65 ? -7.188 18.078 7.344 1 98.38 65 ALA A C 1
ATOM 518 O O . ALA A 1 65 ? -7.402 19.219 6.922 1 98.38 65 ALA A O 1
ATOM 519 N N . MET A 1 66 ? -6.043 17.641 7.723 1 98.5 66 MET A N 1
ATOM 520 C CA . MET A 1 66 ? -4.871 18.516 7.621 1 98.5 66 MET A CA 1
ATOM 521 C C . MET A 1 66 ? -4.574 18.859 6.164 1 98.5 66 MET A C 1
ATOM 523 O O . MET A 1 66 ? -4.227 20 5.855 1 98.5 66 MET A O 1
ATOM 527 N N . ASP A 1 67 ? -4.723 17.891 5.324 1 97.31 67 ASP A N 1
ATOM 528 C CA . ASP A 1 67 ? -4.48 18.094 3.9 1 97.31 67 ASP A CA 1
ATOM 529 C C . ASP A 1 67 ? -5.457 19.109 3.316 1 97.31 67 ASP A C 1
ATOM 531 O O . ASP A 1 67 ? -5.066 19.984 2.537 1 97.31 67 ASP A O 1
ATOM 535 N N . ILE A 1 68 ? -6.723 19 3.654 1 97.5 68 ILE A N 1
ATOM 536 C CA . ILE A 1 68 ? -7.773 19.891 3.166 1 97.5 68 ILE A CA 1
ATOM 537 C C . ILE A 1 68 ? -7.492 21.312 3.611 1 97.5 68 ILE A C 1
ATOM 539 O O . ILE A 1 68 ? -7.539 22.25 2.803 1 97.5 68 ILE A O 1
ATOM 543 N N . LEU A 1 69 ? -7.16 21.469 4.867 1 98.44 69 LEU A N 1
ATOM 544 C CA . LEU A 1 69 ? -6.863 22.797 5.371 1 98.44 69 LEU A CA 1
ATOM 545 C C . LEU A 1 69 ? -5.66 23.406 4.656 1 98.44 69 LEU A C 1
ATOM 547 O O . LEU A 1 69 ? -5.688 24.562 4.262 1 98.44 69 LEU A O 1
ATOM 551 N N . LYS A 1 70 ? -4.625 22.609 4.52 1 97.94 70 LYS A N 1
ATOM 552 C CA . LYS A 1 70 ? -3.434 23.078 3.814 1 97.94 70 LYS A CA 1
ATOM 553 C C . LYS A 1 70 ? -3.777 23.547 2.404 1 97.94 70 LYS A C 1
ATOM 555 O O . LYS A 1 70 ? -3.34 24.609 1.978 1 97.94 70 LYS A O 1
ATOM 560 N N . LYS A 1 71 ? -4.535 22.734 1.704 1 96.88 71 LYS A N 1
ATOM 561 C CA . LYS A 1 71 ? -4.918 23.078 0.337 1 96.88 71 LYS A CA 1
ATOM 562 C C . LYS A 1 71 ? -5.703 24.375 0.295 1 96.88 71 LYS A C 1
ATOM 564 O O . LYS A 1 71 ? -5.457 25.234 -0.562 1 96.88 71 LYS A O 1
ATOM 569 N N . MET A 1 72 ? -6.605 24.562 1.211 1 97.44 72 MET A N 1
ATOM 570 C CA . MET A 1 72 ? -7.402 25.781 1.27 1 97.44 72 MET A CA 1
ATOM 571 C C . MET A 1 72 ? -6.516 27 1.473 1 97.44 72 MET A C 1
ATOM 573 O O . MET A 1 72 ? -6.625 27.984 0.736 1 97.44 72 MET A O 1
ATOM 577 N N . VAL A 1 73 ? -5.625 26.875 2.422 1 97.38 73 VAL A N 1
ATOM 578 C CA . VAL A 1 73 ? -4.777 28.016 2.783 1 97.38 73 VAL A CA 1
ATOM 579 C C . VAL A 1 73 ? -3.801 28.312 1.647 1 97.38 73 VAL A C 1
ATOM 581 O O . VAL A 1 73 ? -3.627 29.469 1.261 1 97.38 73 VAL A O 1
ATOM 584 N N . MET A 1 74 ? -3.225 27.281 1.086 1 96.31 74 MET A N 1
ATOM 585 C CA . MET A 1 74 ? -2.217 27.469 0.046 1 96.31 74 MET A CA 1
ATOM 586 C C . MET A 1 74 ? -2.844 28.016 -1.227 1 96.31 74 MET A C 1
ATOM 588 O O . MET A 1 74 ? -2.219 28.812 -1.937 1 96.31 74 MET A O 1
ATOM 592 N N . LYS A 1 75 ? -4.059 27.672 -1.495 1 96.38 75 LYS A N 1
ATOM 593 C CA . LYS A 1 75 ? -4.734 28.156 -2.693 1 96.38 75 LYS A CA 1
ATOM 594 C C . LYS A 1 75 ? -5.453 29.469 -2.418 1 96.38 75 LYS A C 1
ATOM 596 O O . LYS A 1 75 ? -5.762 30.219 -3.346 1 96.38 75 LYS A O 1
ATOM 601 N N . GLY A 1 76 ? -5.801 29.703 -1.19 1 96.38 76 GLY A N 1
ATOM 602 C CA . GLY A 1 76 ? -6.445 30.938 -0.771 1 96.38 76 GLY A CA 1
ATOM 603 C C . GLY A 1 76 ? -7.934 30.953 -1.069 1 96.38 76 GLY A C 1
ATOM 604 O O . GLY A 1 76 ? -8.578 32 -0.944 1 96.38 76 GLY A O 1
ATOM 605 N N . THR A 1 77 ? -8.484 29.828 -1.5 1 96.56 77 THR A N 1
ATOM 606 C CA . THR A 1 77 ? -9.891 29.719 -1.872 1 96.56 77 THR A CA 1
ATOM 607 C C . THR A 1 77 ? -10.383 28.281 -1.72 1 96.56 77 THR A C 1
ATOM 609 O O . THR A 1 77 ? -9.586 27.344 -1.702 1 96.56 77 THR A O 1
ATOM 612 N N . LEU A 1 78 ? -11.641 28.172 -1.513 1 96.94 78 LEU A N 1
ATOM 613 C CA . LEU A 1 78 ? -12.258 26.844 -1.463 1 96.94 78 LEU A CA 1
ATOM 614 C C . LEU A 1 78 ? -12.648 26.375 -2.859 1 96.94 78 LEU A C 1
ATOM 616 O O . LEU A 1 78 ? -12.93 25.203 -3.064 1 96.94 78 LEU A O 1
ATOM 620 N N . ASN A 1 79 ? -12.664 27.312 -3.762 1 93.94 79 ASN A N 1
ATOM 621 C CA . ASN A 1 79 ? -12.969 27 -5.152 1 93.94 79 ASN A CA 1
ATOM 622 C C . ASN A 1 79 ? -11.711 26.641 -5.938 1 93.94 79 ASN A C 1
ATOM 624 O O . ASN A 1 79 ? -11.18 27.453 -6.68 1 93.94 79 ASN A O 1
ATOM 628 N N . CYS A 1 80 ? -11.297 25.484 -5.789 1 93.62 80 CYS A N 1
ATOM 629 C CA . CYS A 1 80 ? -10.102 25 -6.484 1 93.62 80 CYS A CA 1
ATOM 630 C C . CYS A 1 80 ? -10.258 23.547 -6.887 1 93.62 80 CYS A C 1
ATOM 632 O O . CYS A 1 80 ? -11.016 22.797 -6.262 1 93.62 80 CYS A O 1
ATOM 634 N N . LYS A 1 81 ? -9.555 23.125 -7.875 1 93.12 81 LYS A N 1
ATOM 635 C CA . LYS A 1 81 ? -9.641 21.797 -8.453 1 93.12 81 LYS A CA 1
ATOM 636 C C . LYS A 1 81 ? -9.281 20.719 -7.418 1 93.12 81 LYS A C 1
ATOM 638 O O . LYS A 1 81 ? -9.867 19.641 -7.418 1 93.12 81 LYS A O 1
ATOM 643 N N . GLU A 1 82 ? -8.383 21 -6.555 1 90.94 82 GLU A N 1
ATOM 644 C CA . GLU A 1 82 ? -7.875 20.062 -5.566 1 90.94 82 GLU A CA 1
ATOM 645 C C . GLU A 1 82 ? -8.961 19.672 -4.57 1 90.94 82 GLU A C 1
ATOM 647 O O . GLU A 1 82 ? -8.891 18.594 -3.955 1 90.94 82 GLU A O 1
ATOM 652 N N . LEU A 1 83 ? -9.984 20.516 -4.418 1 94.44 83 LEU A N 1
ATOM 653 C CA . LEU A 1 83 ? -11.008 20.266 -3.412 1 94.44 83 LEU A CA 1
ATOM 654 C C . LEU A 1 83 ? -12.281 19.734 -4.059 1 94.44 83 LEU A C 1
ATOM 656 O O . LEU A 1 83 ? -13.172 19.234 -3.369 1 94.44 83 LEU A O 1
ATOM 660 N N . GLU A 1 84 ? -12.352 19.766 -5.34 1 92.81 84 GLU A N 1
ATOM 661 C CA . GLU A 1 84 ? -13.57 19.438 -6.07 1 92.81 84 GLU A CA 1
ATOM 662 C C . GLU A 1 84 ? -13.992 17.984 -5.82 1 92.81 84 GLU A C 1
ATOM 664 O O . GLU A 1 84 ? -15.18 17.688 -5.664 1 92.81 84 GLU A O 1
ATOM 669 N N . SER A 1 85 ? -13.062 17.141 -5.762 1 88.94 85 SER A N 1
ATOM 670 C CA . SER A 1 85 ? -13.359 15.727 -5.625 1 88.94 85 SER A CA 1
ATOM 671 C C . SER A 1 85 ? -13.938 15.406 -4.254 1 88.94 85 SER A C 1
ATOM 673 O O . SER A 1 85 ? -14.547 14.352 -4.059 1 88.94 85 SER A O 1
ATOM 675 N N . TYR A 1 86 ? -13.805 16.281 -3.314 1 92 86 TYR A N 1
ATOM 676 C CA . TYR A 1 86 ? -14.234 16 -1.945 1 92 86 TYR A CA 1
ATOM 677 C C . TYR A 1 86 ? -15.57 16.672 -1.646 1 92 86 TYR A C 1
ATOM 679 O O . TYR A 1 86 ? -16.094 16.547 -0.54 1 92 86 TYR A O 1
ATOM 687 N N . LYS A 1 87 ? -16.109 17.328 -2.613 1 90.88 87 LYS A N 1
ATOM 688 C CA . LYS A 1 87 ? -17.375 18.047 -2.404 1 90.88 87 LYS A CA 1
ATOM 689 C C . LYS A 1 87 ? -18.453 17.109 -1.879 1 90.88 87 LYS A C 1
ATOM 691 O O . LYS A 1 87 ? -18.609 15.992 -2.363 1 90.88 87 LYS A O 1
ATOM 696 N N . SER A 1 88 ? -19.109 17.547 -0.85 1 88.5 88 SER A N 1
ATOM 697 C CA . SER A 1 88 ? -20.266 16.891 -0.234 1 88.5 88 SER A CA 1
ATOM 698 C C . SER A 1 88 ? -19.828 15.617 0.503 1 88.5 88 SER A C 1
ATOM 700 O O . SER A 1 88 ? -20.656 14.719 0.714 1 88.5 88 SER A O 1
ATOM 702 N N . MET A 1 89 ? -18.562 15.555 0.795 1 90.88 89 MET A N 1
ATOM 703 C CA . MET A 1 89 ? -18.078 14.312 1.399 1 90.88 89 MET A CA 1
ATOM 704 C C . MET A 1 89 ? -17.234 14.594 2.639 1 90.88 89 MET A C 1
ATOM 706 O O . MET A 1 89 ? -16.625 13.688 3.203 1 90.88 89 MET A O 1
ATOM 710 N N . LEU A 1 90 ? -17.188 15.812 3.043 1 95 90 LEU A N 1
ATOM 711 C CA . LEU A 1 90 ? -16.281 16.156 4.125 1 95 90 LEU A CA 1
ATOM 712 C C . LEU A 1 90 ? -17 16.156 5.469 1 95 90 LEU A C 1
ATOM 714 O O . LEU A 1 90 ? -16.375 15.922 6.512 1 95 90 LEU A O 1
ATOM 718 N N . SER A 1 91 ? -18.297 16.422 5.453 1 93.44 91 SER A N 1
ATOM 719 C CA . SER A 1 91 ? -19.062 16.438 6.691 1 93.44 91 SER A CA 1
ATOM 720 C C . SER A 1 91 ? -19.438 15.039 7.145 1 93.44 91 SER A C 1
ATOM 722 O O . SER A 1 91 ? -19.25 14.07 6.402 1 93.44 91 SER A O 1
ATOM 724 N N . PHE A 1 92 ? -19.828 14.93 8.398 1 91.62 92 PHE A N 1
ATOM 725 C CA . PHE A 1 92 ? -20.344 13.68 8.93 1 91.62 92 PHE A CA 1
ATOM 726 C C . PHE A 1 92 ? -21.688 13.336 8.281 1 91.62 92 PHE A C 1
ATOM 728 O O . PHE A 1 92 ? -22.719 13.938 8.602 1 91.62 92 PHE A O 1
ATOM 735 N N . ILE A 1 93 ? -21.797 12.297 7.445 1 85.88 93 ILE A N 1
ATOM 736 C CA . ILE A 1 93 ? -22.906 12.102 6.527 1 85.88 93 ILE A CA 1
ATOM 737 C C . ILE A 1 93 ? -23.859 11.055 7.098 1 85.88 93 ILE A C 1
ATOM 739 O O . ILE A 1 93 ? -24.703 10.508 6.371 1 85.88 93 ILE A O 1
ATOM 743 N N . ARG A 1 94 ? -23.859 10.766 8.305 1 82 94 ARG A N 1
ATOM 744 C CA . ARG A 1 94 ? -24.656 9.664 8.836 1 82 94 ARG A CA 1
ATOM 745 C C . ARG A 1 94 ? -25.891 10.188 9.562 1 82 94 ARG A C 1
ATOM 747 O O . ARG A 1 94 ? -26.766 9.414 9.938 1 82 94 ARG A O 1
ATOM 754 N N . ASP A 1 95 ? -25.906 11.484 9.797 1 83.25 95 ASP A N 1
ATOM 755 C CA . ASP A 1 95 ? -27.094 12.102 10.406 1 83.25 95 ASP A CA 1
ATOM 756 C C . ASP A 1 95 ? -27.234 13.555 9.961 1 83.25 95 ASP A C 1
ATOM 758 O O . ASP A 1 95 ? -26.703 13.953 8.93 1 83.25 95 ASP A O 1
ATOM 762 N N . THR A 1 96 ? -28.031 14.328 10.656 1 83.94 96 THR A N 1
ATOM 763 C CA . THR A 1 96 ? -28.359 15.688 10.242 1 83.94 96 THR A CA 1
ATOM 764 C C . THR A 1 96 ? -27.125 16.578 10.281 1 83.94 96 THR A C 1
ATOM 766 O O . THR A 1 96 ? -27.125 17.672 9.719 1 83.94 96 THR A O 1
ATOM 769 N N . SER A 1 97 ? -26.109 16.109 10.938 1 87.06 97 SER A N 1
ATOM 770 C CA . SER A 1 97 ? -24.859 16.875 10.992 1 87.06 97 SER A CA 1
ATOM 771 C C . SER A 1 97 ? -24.266 17.062 9.602 1 87.06 97 SER A C 1
ATOM 773 O O . SER A 1 97 ? -23.406 17.922 9.406 1 87.06 97 SER A O 1
ATOM 775 N N . TRP A 1 98 ? -24.797 16.297 8.75 1 87.12 98 TRP A N 1
ATOM 776 C CA . TRP A 1 98 ? -24.359 16.422 7.359 1 87.12 98 TRP A CA 1
ATOM 777 C C . TRP A 1 98 ? -24.594 17.828 6.84 1 87.12 98 TRP A C 1
ATOM 779 O O . TRP A 1 98 ? -23.828 18.328 6.02 1 87.12 98 TRP A O 1
ATOM 789 N N . TYR A 1 99 ? -25.578 18.531 7.348 1 88.06 99 TYR A N 1
ATOM 790 C CA . TYR A 1 99 ? -25.953 19.859 6.867 1 88.06 99 TYR A CA 1
ATOM 791 C C . TYR A 1 99 ? -25.203 20.938 7.637 1 88.06 99 TYR A C 1
ATOM 793 O O . TYR A 1 99 ? -25.234 22.109 7.254 1 88.06 99 TYR A O 1
ATOM 801 N N . ASP A 1 100 ? -24.562 20.516 8.734 1 92.81 100 ASP A N 1
ATOM 802 C CA . ASP A 1 100 ? -23.812 21.484 9.547 1 92.81 100 ASP A CA 1
ATOM 803 C C . ASP A 1 100 ? -22.438 21.766 8.945 1 92.81 100 ASP A C 1
ATOM 805 O O . ASP A 1 100 ? -21.906 20.938 8.203 1 92.81 100 ASP A O 1
ATOM 809 N N . PRO A 1 101 ? -21.906 22.875 9.211 1 96.12 101 PRO A N 1
ATOM 810 C CA . PRO A 1 101 ? -20.578 23.203 8.672 1 96.12 101 PRO A CA 1
ATOM 811 C C . PRO A 1 101 ? -19.469 22.375 9.297 1 96.12 101 PRO A C 1
ATOM 813 O O . PRO A 1 101 ? -19.625 21.859 10.406 1 96.12 101 PRO A O 1
ATOM 816 N N . VAL A 1 102 ? -18.422 22.219 8.547 1 97.88 102 VAL A N 1
ATOM 817 C CA . VAL A 1 102 ? -17.172 21.594 9.008 1 97.88 102 VAL A CA 1
ATOM 818 C C . VAL A 1 102 ? -16.281 22.656 9.641 1 97.88 102 VAL A C 1
ATOM 820 O O . VAL A 1 102 ? -16.188 23.781 9.148 1 97.88 102 VAL A O 1
ATOM 823 N N . SER A 1 103 ? -15.695 22.359 10.727 1 98.44 103 SER A N 1
ATOM 824 C CA . SER A 1 103 ? -14.773 23.281 11.398 1 98.44 103 SER A CA 1
ATOM 825 C C . SER A 1 103 ? -13.375 22.672 11.492 1 98.44 103 SER A C 1
ATOM 827 O O . SER A 1 103 ? -13.203 21.547 11.969 1 98.44 103 SER A O 1
ATOM 829 N N . LEU A 1 104 ? -12.367 23.375 11.031 1 98.69 104 LEU A N 1
ATOM 830 C CA . LEU A 1 104 ? -10.961 23.016 11.141 1 98.69 104 LEU A CA 1
ATOM 831 C C . LEU A 1 104 ? -10.164 24.156 11.773 1 98.69 104 LEU A C 1
ATOM 833 O O . LEU A 1 104 ? -10.398 25.328 11.477 1 98.69 104 LEU A O 1
ATOM 837 N N . GLU A 1 105 ? -9.289 23.844 12.656 1 98.81 105 GLU A N 1
ATOM 838 C CA . GLU A 1 105 ? -8.438 24.828 13.312 1 98.81 105 GLU A CA 1
ATOM 839 C C . GLU A 1 105 ? -7.031 24.281 13.539 1 98.81 105 GLU A C 1
ATOM 841 O O . GLU A 1 105 ? -6.867 23.125 13.945 1 98.81 105 GLU A O 1
ATOM 846 N N . ILE A 1 106 ? -6.07 25.047 13.242 1 98.81 106 ILE A N 1
ATOM 847 C CA . ILE A 1 106 ? -4.68 24.641 13.422 1 98.81 106 ILE A CA 1
ATOM 848 C C . ILE A 1 106 ? -3.945 25.688 14.266 1 98.81 106 ILE A C 1
ATOM 850 O O . ILE A 1 106 ? -4.168 26.891 14.117 1 98.81 106 ILE A O 1
ATOM 854 N N . THR A 1 107 ? -3.205 25.266 15.227 1 98.75 107 THR A N 1
ATOM 855 C CA . THR A 1 107 ? -2.293 26.078 16.016 1 98.75 107 THR A CA 1
ATOM 856 C C . THR A 1 107 ? -0.847 25.641 15.797 1 98.75 107 THR A C 1
ATOM 858 O O . THR A 1 107 ? -0.522 24.469 15.914 1 98.75 107 THR A O 1
ATOM 861 N N . PHE A 1 108 ? -0.029 26.531 15.445 1 98.56 108 PHE A N 1
ATOM 862 C CA . PHE A 1 108 ? 1.367 26.203 15.164 1 98.56 108 PHE A CA 1
ATOM 863 C C . PHE A 1 108 ? 2.281 27.344 15.617 1 98.56 108 PHE A C 1
ATOM 865 O O . PHE A 1 108 ? 1.819 28.453 15.867 1 98.56 108 PHE A O 1
ATOM 872 N N . SER A 1 109 ? 3.531 27.031 15.773 1 97.88 109 SER A N 1
ATOM 873 C CA . SER A 1 109 ? 4.523 28.016 16.172 1 97.88 109 SER A CA 1
ATOM 874 C C . SER A 1 109 ? 5.605 28.172 15.109 1 97.88 109 SER A C 1
ATOM 876 O O . SER A 1 109 ? 6.02 27.203 14.484 1 97.88 109 SER A O 1
ATOM 878 N N . THR A 1 110 ? 5.957 29.344 14.891 1 96.38 110 THR A N 1
ATOM 879 C CA . THR A 1 110 ? 7.191 29.672 14.18 1 96.38 110 THR A CA 1
ATOM 880 C C . THR A 1 110 ? 8.305 30.016 15.164 1 96.38 110 THR A C 1
ATOM 882 O O . THR A 1 110 ? 8.219 29.672 16.344 1 96.38 110 THR A O 1
ATOM 885 N N . GLN A 1 111 ? 9.383 30.547 14.68 1 92.56 111 GLN A N 1
ATOM 886 C CA . GLN A 1 111 ? 10.484 30.906 15.562 1 92.56 111 GLN A CA 1
ATOM 887 C C . GLN A 1 111 ? 10.062 32 16.547 1 92.56 111 GLN A C 1
ATOM 889 O O . GLN A 1 111 ? 10.508 32 17.688 1 92.56 111 GLN A O 1
ATOM 894 N N . ASN A 1 112 ? 9.07 32.812 16.062 1 93.25 112 ASN A N 1
ATOM 895 C CA . ASN A 1 112 ? 8.844 34.031 16.844 1 93.25 112 ASN A CA 1
ATOM 896 C C . ASN A 1 112 ? 7.402 34.094 17.328 1 93.25 112 ASN A C 1
ATOM 898 O O . ASN A 1 112 ? 7.105 34.844 18.266 1 93.25 112 ASN A O 1
ATOM 902 N N . ASN A 1 113 ? 6.555 33.406 16.672 1 96.88 113 ASN A N 1
ATOM 903 C CA . ASN A 1 113 ? 5.141 33.656 16.938 1 96.88 113 ASN A CA 1
ATOM 904 C C . ASN A 1 113 ? 4.355 32.344 17.016 1 96.88 113 ASN A C 1
ATOM 906 O O . ASN A 1 113 ? 4.797 31.328 16.484 1 96.88 113 ASN A O 1
ATOM 910 N N . ILE A 1 114 ? 3.232 32.438 17.688 1 98.25 114 ILE A N 1
ATOM 911 C CA . ILE A 1 114 ? 2.256 31.344 17.719 1 98.25 114 ILE A CA 1
ATOM 912 C C . ILE A 1 114 ? 0.994 31.75 16.969 1 98.25 114 ILE A C 1
ATOM 914 O O . ILE A 1 114 ? 0.44 32.844 17.219 1 98.25 114 ILE A O 1
ATOM 918 N N . TYR A 1 115 ? 0.612 30.953 16.062 1 98.44 115 TYR A N 1
ATOM 919 C CA . TYR A 1 115 ? -0.56 31.234 15.234 1 98.44 115 TYR A CA 1
ATOM 920 C C . TYR A 1 115 ? -1.688 30.25 15.555 1 98.44 115 TYR A C 1
ATOM 922 O O . TYR A 1 115 ? -1.444 29.062 15.773 1 98.44 115 TYR A O 1
ATOM 930 N N . ARG A 1 116 ? -2.896 30.688 15.648 1 98.69 116 ARG A N 1
ATOM 931 C CA . ARG A 1 116 ? -4.113 29.891 15.688 1 98.69 116 ARG A CA 1
ATOM 932 C C . ARG A 1 116 ? -5.086 30.312 14.594 1 98.69 116 ARG A C 1
ATOM 934 O O . ARG A 1 116 ? -5.609 31.422 14.617 1 98.69 116 ARG A O 1
ATOM 941 N N . TYR A 1 117 ? -5.25 29.516 13.648 1 98.56 117 TYR A N 1
ATOM 942 C CA . TYR A 1 117 ? -6.086 29.797 12.484 1 98.56 117 TYR A CA 1
ATOM 943 C C . TYR A 1 117 ? -7.234 28.797 12.391 1 98.56 117 TYR A C 1
ATOM 945 O O . TYR A 1 117 ? -7.02 27.594 12.461 1 98.56 117 TYR A O 1
ATOM 953 N N . GLY A 1 118 ? -8.453 29.266 12.211 1 98.56 118 GLY A N 1
ATOM 954 C CA . GLY A 1 118 ? -9.641 28.422 12.133 1 98.56 118 GLY A CA 1
ATOM 955 C C . GLY A 1 118 ? -10.562 28.797 10.992 1 98.56 118 GLY A C 1
ATOM 956 O O . GLY A 1 118 ? -10.688 29.984 10.641 1 98.56 118 GLY A O 1
ATOM 957 N N . ILE A 1 119 ? -11.227 27.844 10.469 1 98.31 119 ILE A N 1
ATOM 958 C CA . ILE A 1 119 ? -12.203 28.062 9.414 1 98.31 119 ILE A CA 1
ATOM 959 C C . ILE A 1 119 ? -13.414 27.156 9.633 1 98.31 119 ILE A C 1
ATOM 961 O O . ILE A 1 119 ? -13.273 26.016 10.086 1 98.31 119 ILE A O 1
ATOM 965 N N . LYS A 1 120 ? -14.547 27.625 9.414 1 98.19 120 LYS A N 1
ATOM 966 C CA . LYS A 1 120 ? -15.812 26.891 9.367 1 98.19 120 LYS A CA 1
ATOM 967 C C . LYS A 1 120 ? -16.484 27.062 8.008 1 98.19 120 LYS A C 1
ATOM 969 O O . LYS A 1 120 ? -16.609 28.172 7.5 1 98.19 120 LYS A O 1
ATOM 974 N N . PHE A 1 121 ? -16.906 25.953 7.391 1 97.75 121 PHE A N 1
ATOM 975 C CA . PHE A 1 121 ? -17.438 26.047 6.039 1 97.75 121 PHE A CA 1
ATOM 976 C C . PHE A 1 121 ? -18.438 24.922 5.766 1 97.75 121 PHE A C 1
ATOM 978 O O . PHE A 1 121 ? -18.375 23.875 6.391 1 97.75 121 PHE A O 1
ATOM 985 N N . THR A 1 122 ? -19.297 25.172 4.867 1 94.31 122 THR A N 1
ATOM 986 C CA . THR A 1 122 ? -20.172 24.125 4.332 1 94.31 122 THR A CA 1
ATOM 987 C C . THR A 1 122 ? -19.625 23.578 3.02 1 94.31 122 THR A C 1
ATOM 989 O O . THR A 1 122 ? -18.891 24.281 2.311 1 94.31 122 THR A O 1
ATOM 992 N N . ASP A 1 123 ? -19.922 22.312 2.762 1 88.56 123 ASP A N 1
ATOM 993 C CA . ASP A 1 123 ? -19.391 21.719 1.544 1 88.56 123 ASP A CA 1
ATOM 994 C C . ASP A 1 123 ? -20.484 21.062 0.715 1 88.56 123 ASP A C 1
ATOM 996 O O . ASP A 1 123 ? -20.219 20.438 -0.308 1 88.56 123 ASP A O 1
ATOM 1000 N N . ILE A 1 124 ? -21.703 21.219 1.148 1 84 124 ILE A N 1
ATOM 1001 C CA . ILE A 1 124 ? -22.812 20.594 0.414 1 84 124 ILE A CA 1
ATOM 1002 C C . ILE A 1 124 ? -23.062 21.375 -0.875 1 84 124 ILE A C 1
ATOM 1004 O O . ILE A 1 124 ? -23.359 22.578 -0.838 1 84 124 ILE A O 1
ATOM 1008 N N . ASP A 1 125 ? -23 20.734 -1.949 1 82.25 125 ASP A N 1
ATOM 1009 C CA . ASP A 1 125 ? -23.188 21.266 -3.291 1 82.25 125 ASP A CA 1
ATOM 1010 C C . ASP A 1 125 ? -22.094 22.281 -3.643 1 82.25 125 ASP A C 1
ATOM 1012 O O . ASP A 1 125 ? -21.453 22.172 -4.691 1 82.25 125 ASP A O 1
ATOM 1016 N N . VAL A 1 126 ? -21.938 23.312 -2.686 1 89.88 126 VAL A N 1
ATOM 1017 C CA . VAL A 1 126 ? -20.906 24.312 -2.896 1 89.88 126 VAL A CA 1
ATOM 1018 C C . VAL A 1 126 ? -20.188 24.609 -1.579 1 89.88 126 VAL A C 1
ATOM 1020 O O . VAL A 1 126 ? -20.812 24.594 -0.513 1 89.88 126 VAL A O 1
ATOM 1023 N N . TYR A 1 127 ? -18.938 24.875 -1.742 1 93.5 127 TYR A N 1
ATOM 1024 C CA . TYR A 1 127 ? -18.203 25.312 -0.559 1 93.5 127 TYR A CA 1
ATOM 1025 C C . TYR A 1 127 ? -18.547 26.75 -0.209 1 93.5 127 TYR A C 1
ATOM 1027 O O . TYR A 1 127 ? -18.547 27.625 -1.081 1 93.5 127 TYR A O 1
ATOM 1035 N N . LYS A 1 128 ? -18.859 27.031 1.039 1 95.38 128 LYS A N 1
ATOM 1036 C CA . LYS A 1 128 ? -19.109 28.375 1.546 1 95.38 128 LYS A CA 1
ATOM 1037 C C . LYS A 1 128 ? -18.484 28.562 2.928 1 95.38 128 LYS A C 1
ATOM 1039 O O . LYS A 1 128 ? -18.75 27.781 3.846 1 95.38 128 LYS A O 1
ATOM 1044 N N . ILE A 1 129 ? -17.75 29.625 3.025 1 96.94 129 ILE A N 1
ATOM 1045 C CA . ILE A 1 129 ? -17.141 29.922 4.312 1 96.94 129 ILE A CA 1
ATOM 1046 C C . ILE A 1 129 ? -18.156 30.578 5.238 1 96.94 129 ILE A C 1
ATOM 1048 O O . ILE A 1 129 ? -18.828 31.547 4.859 1 96.94 129 ILE A O 1
ATOM 1052 N N . GLU A 1 130 ? -18.219 30.078 6.379 1 97.06 130 GLU A N 1
ATOM 1053 C CA . GLU A 1 130 ? -19.125 30.641 7.379 1 97.06 130 GLU A CA 1
ATOM 1054 C C . GLU A 1 130 ? -18.359 31.453 8.414 1 97.06 130 GLU A C 1
ATOM 1056 O O . GLU A 1 130 ? -18.875 32.438 8.93 1 97.06 130 GLU A O 1
ATOM 1061 N N . GLU A 1 131 ? -17.25 30.953 8.789 1 98 131 GLU A N 1
ATOM 1062 C CA . GLU A 1 131 ? -16.391 31.625 9.75 1 98 131 GLU A CA 1
ATOM 1063 C C . GLU A 1 131 ? -14.922 31.453 9.398 1 98 131 GLU A C 1
ATOM 1065 O O . GLU A 1 131 ? -14.539 30.453 8.797 1 98 131 GLU A O 1
ATOM 1070 N N . GLU A 1 132 ? -14.117 32.406 9.758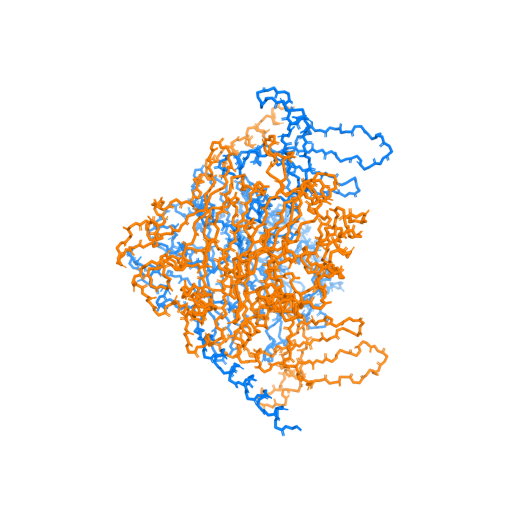 1 98.12 132 GLU A N 1
ATOM 1071 C CA . GLU A 1 132 ? -12.664 32.406 9.633 1 98.12 132 GLU A CA 1
ATOM 1072 C C . GLU A 1 132 ? -12.016 33.281 10.711 1 98.12 132 GLU A C 1
ATOM 1074 O O . GLU A 1 132 ? -12.5 34.375 11.008 1 98.12 132 GLU A O 1
ATOM 1079 N N . VAL A 1 133 ? -11.016 32.781 11.32 1 98.25 133 VAL A N 1
ATOM 1080 C CA . VAL A 1 133 ? -10.414 33.531 12.398 1 98.25 133 VAL A CA 1
ATOM 1081 C C . VAL A 1 133 ? -8.914 33.312 12.445 1 98.25 133 VAL A C 1
ATOM 1083 O O . VAL A 1 133 ? -8.445 32.188 12.156 1 98.25 133 VAL A O 1
ATOM 1086 N N . LEU A 1 134 ? -8.156 34.312 12.758 1 98.25 134 LEU A N 1
ATOM 1087 C CA . LEU A 1 134 ? -6.715 34.188 12.945 1 98.25 134 LEU A CA 1
ATOM 1088 C C . LEU A 1 134 ? -6.277 34.938 14.219 1 98.25 134 LEU A C 1
ATOM 1090 O O . LEU A 1 134 ? -6.566 36.125 14.391 1 98.25 134 LEU A O 1
ATOM 1094 N N . TYR A 1 135 ? -5.695 34.219 15.07 1 98.25 135 TYR A N 1
ATOM 1095 C CA . TYR A 1 135 ? -5.004 34.781 16.219 1 98.25 135 TYR A CA 1
ATOM 1096 C C . TYR A 1 135 ? -3.494 34.688 16.047 1 98.25 135 TYR A C 1
ATOM 1098 O O . TYR A 1 135 ? -2.979 33.688 15.555 1 98.25 135 TYR A O 1
ATOM 1106 N N . VAL A 1 136 ? -2.775 35.688 16.469 1 97.19 136 VAL A N 1
ATOM 1107 C CA . VAL A 1 136 ? -1.319 35.688 16.547 1 97.19 136 VAL A CA 1
ATOM 1108 C C . VAL A 1 136 ? -0.88 36.094 17.953 1 97.19 136 VAL A C 1
ATOM 1110 O O . VAL A 1 136 ? -1.202 37.188 18.438 1 97.19 136 VAL A O 1
ATOM 1113 N N . ASN A 1 137 ? -0.204 35.188 18.594 1 96.69 137 ASN A N 1
ATOM 1114 C CA . ASN A 1 137 ? 0.209 35.406 19.984 1 96.69 137 ASN A CA 1
ATOM 1115 C C . ASN A 1 137 ? -0.972 35.781 20.859 1 96.69 137 ASN A C 1
ATOM 1117 O O . ASN A 1 137 ? -0.9 36.75 21.609 1 96.69 137 ASN A O 1
ATOM 1121 N N . ASP A 1 138 ? -2.074 35.125 20.641 1 95.62 138 ASP A N 1
ATOM 1122 C CA . ASP A 1 138 ? -3.305 35.219 21.422 1 95.62 138 ASP A CA 1
ATOM 1123 C C . ASP A 1 138 ? -4.039 36.531 21.125 1 95.62 138 ASP A C 1
ATOM 1125 O O . ASP A 1 138 ? -5.059 36.812 21.766 1 95.62 138 ASP A O 1
ATOM 1129 N N . ASP A 1 139 ? -3.514 37.312 20.234 1 96.88 139 ASP A N 1
ATOM 1130 C CA . ASP A 1 139 ? -4.227 38.531 19.797 1 96.88 139 ASP A CA 1
ATOM 1131 C C . ASP A 1 139 ? -5.039 38.25 18.531 1 96.88 139 ASP A C 1
ATOM 1133 O O . ASP A 1 139 ? -4.531 37.656 17.578 1 96.88 139 ASP A O 1
ATOM 1137 N N . LEU A 1 140 ? -6.199 38.719 18.547 1 97.69 140 LEU A N 1
ATOM 1138 C CA . LEU A 1 140 ? -7.066 38.531 17.391 1 97.69 140 LEU A CA 1
ATOM 1139 C C . LEU A 1 140 ? -6.656 39.438 16.25 1 97.69 140 LEU A C 1
ATOM 1141 O O . LEU A 1 140 ? -6.691 40.656 16.391 1 97.69 140 LEU A O 1
ATOM 1145 N N . PHE A 1 141 ? -6.262 38.906 15.172 1 96.56 141 PHE A N 1
ATOM 1146 C CA . PHE A 1 141 ? -5.941 39.688 13.984 1 96.56 141 PHE A CA 1
ATOM 1147 C C . PHE A 1 141 ? -7.203 40.031 13.211 1 96.56 141 PHE A C 1
ATOM 1149 O O . PHE A 1 141 ? -7.469 41.188 12.938 1 96.56 141 PHE A O 1
ATOM 1156 N N . PHE A 1 142 ? -7.98 38.969 12.875 1 96.31 142 PHE A N 1
ATOM 1157 C CA . PHE A 1 142 ? -9.266 39.219 12.234 1 96.31 142 PHE A CA 1
ATOM 1158 C C . PHE A 1 142 ? -10.234 38.062 12.516 1 96.31 142 PHE A C 1
ATOM 1160 O O . PHE A 1 142 ? -9.82 37 12.922 1 96.31 142 PHE A O 1
ATOM 1167 N N . SER A 1 143 ? -11.484 38.312 12.344 1 97.44 143 SER A N 1
ATOM 1168 C CA . SER A 1 143 ? -12.539 37.312 12.359 1 97.44 143 SER A CA 1
ATOM 1169 C C . SER A 1 143 ? -13.594 37.594 11.297 1 97.44 143 SER A C 1
ATOM 1171 O O . SER A 1 143 ? -13.852 38.75 10.961 1 97.44 143 SER A O 1
ATOM 1173 N N . ARG A 1 144 ? -13.969 36.562 10.719 1 96.75 144 ARG A N 1
ATOM 1174 C CA . ARG A 1 144 ? -15.094 36.594 9.781 1 96.75 144 ARG A CA 1
ATOM 1175 C C . ARG A 1 144 ? -16.281 35.812 10.336 1 96.75 144 ARG A C 1
ATOM 1177 O O . ARG A 1 144 ? -16.125 34.688 10.797 1 96.75 144 ARG A O 1
ATOM 1184 N N . ASP A 1 145 ? -17.453 36.406 10.289 1 95 145 ASP A N 1
ATOM 1185 C CA . ASP A 1 145 ? -18.609 35.75 10.906 1 95 145 ASP A CA 1
ATOM 1186 C C . ASP A 1 145 ? -19.531 35.188 9.852 1 95 145 ASP A C 1
ATOM 1188 O O . ASP A 1 145 ? -19.188 35.125 8.672 1 95 145 ASP A O 1
ATOM 1192 N N . ASP A 1 146 ? -20.656 34.656 10.312 1 91.88 146 ASP A N 1
ATOM 1193 C CA . ASP A 1 146 ? -21.562 33.906 9.438 1 91.88 146 ASP A CA 1
ATOM 1194 C C . ASP A 1 146 ? -22.344 34.875 8.531 1 91.88 146 ASP A C 1
ATOM 1196 O O . ASP A 1 146 ? -22.969 34.438 7.562 1 91.88 146 ASP A O 1
ATOM 1200 N N . GLU A 1 147 ? -22.266 36.188 8.773 1 93.56 147 GLU A N 1
ATOM 1201 C CA . GLU A 1 147 ? -22.859 37.188 7.895 1 93.56 147 GLU A CA 1
ATOM 1202 C C . GLU A 1 147 ? -21.844 37.688 6.852 1 93.56 147 GLU A C 1
ATOM 1204 O O . GLU A 1 147 ? -22.109 38.625 6.129 1 93.56 147 GLU A O 1
ATOM 1209 N N . ASN A 1 148 ? -20.734 37.031 6.902 1 94.62 148 ASN A N 1
ATOM 1210 C CA . ASN A 1 148 ? -19.672 37.312 5.941 1 94.62 148 ASN A CA 1
ATOM 1211 C C . ASN A 1 148 ? -19.047 38.688 6.188 1 94.62 148 ASN A C 1
ATOM 1213 O O . ASN A 1 148 ? -18.703 39.406 5.238 1 94.62 148 ASN A O 1
ATOM 1217 N N . GLN A 1 149 ? -19.016 39.031 7.449 1 95.31 149 GLN A N 1
ATOM 1218 C CA . GLN A 1 149 ? -18.406 40.312 7.828 1 95.31 149 GLN A CA 1
ATOM 1219 C C . GLN A 1 149 ? -17.078 40.094 8.531 1 95.31 149 GLN A C 1
ATOM 1221 O O . GLN A 1 149 ? -16.969 39.25 9.43 1 95.31 149 GLN A O 1
ATOM 1226 N N . ILE A 1 150 ? -16.156 40.938 8.156 1 95.44 150 ILE A N 1
ATOM 1227 C CA . ILE A 1 150 ? -14.836 40.875 8.75 1 95.44 150 ILE A CA 1
ATOM 1228 C C . ILE A 1 150 ? -14.742 41.875 9.898 1 95.44 150 ILE A C 1
ATOM 1230 O O . ILE A 1 150 ? -15.188 43.031 9.766 1 95.44 150 ILE A O 1
ATOM 1234 N N . TYR A 1 151 ? -14.188 41.469 10.938 1 95.75 151 TYR A N 1
ATOM 1235 C CA . TYR A 1 151 ? -13.914 42.312 12.078 1 95.75 151 TYR A CA 1
ATOM 1236 C C . TYR A 1 151 ? -12.422 42.375 12.383 1 95.75 151 TYR A C 1
ATOM 1238 O O . TYR A 1 151 ? -11.766 41.312 12.438 1 95.75 151 TYR A O 1
ATOM 1246 N N . VAL A 1 152 ? -11.891 43.562 12.547 1 95.31 152 VAL A N 1
ATOM 1247 C CA . VAL A 1 152 ? -10.523 43.844 12.977 1 95.31 152 VAL A CA 1
ATOM 1248 C C . VAL A 1 152 ? -10.516 44.969 13.984 1 95.31 152 VAL A C 1
ATOM 1250 O O . VAL A 1 152 ? -11.016 46.062 13.703 1 95.31 152 VAL A O 1
ATOM 1253 N N . ASP A 1 153 ? -9.953 44.719 15.109 1 95.25 153 ASP A N 1
ATOM 1254 C CA . ASP A 1 153 ? -9.781 45.812 16.078 1 95.25 153 ASP A CA 1
ATOM 1255 C C . ASP A 1 153 ? -8.531 46.625 15.773 1 95.25 153 ASP A C 1
ATOM 1257 O O . ASP A 1 153 ? -7.5 46.469 16.438 1 95.25 153 ASP A O 1
ATOM 1261 N N . VAL A 1 154 ? -8.734 47.594 14.961 1 94.88 154 VAL A N 1
ATOM 1262 C CA . VAL A 1 154 ? -7.613 48.375 14.438 1 94.88 154 VAL A CA 1
ATOM 1263 C C . VAL A 1 154 ? -6.934 49.125 15.57 1 94.88 154 VAL A C 1
ATOM 1265 O O . VAL A 1 154 ? -5.707 49.156 15.656 1 94.88 154 VAL A O 1
ATOM 1268 N N . LYS A 1 155 ? -7.699 49.719 16.438 1 94.56 155 LYS A N 1
ATOM 1269 C CA . LYS A 1 155 ? -7.156 50.5 17.547 1 94.56 155 LYS A CA 1
ATOM 1270 C C . LYS A 1 155 ? -6.254 49.656 18.438 1 94.56 155 LYS A C 1
ATOM 1272 O O . LYS A 1 155 ? -5.137 50.062 18.766 1 94.56 155 LYS A O 1
ATOM 1277 N N . LYS A 1 156 ? -6.742 48.5 18.734 1 95.56 156 LYS A N 1
ATOM 1278 C CA . LYS A 1 156 ? -5.984 47.594 19.594 1 95.56 156 LYS A CA 1
ATOM 1279 C C . LYS A 1 156 ? -4.715 47.125 18.891 1 95.56 156 LYS A C 1
ATOM 1281 O O . LYS A 1 156 ? -3.65 47.031 19.516 1 95.56 156 LYS A O 1
ATOM 1286 N N . LEU A 1 157 ? -4.781 46.812 17.672 1 95.5 157 LEU A N 1
ATOM 1287 C CA . LEU A 1 157 ? -3.666 46.25 16.938 1 95.5 157 LEU A CA 1
ATOM 1288 C C . LEU A 1 157 ? -2.6 47.312 16.656 1 95.5 157 LEU A C 1
ATOM 1290 O O . LEU A 1 157 ? -1.412 46.969 16.562 1 95.5 157 LEU A O 1
ATOM 1294 N N . VAL A 1 158 ? -3.025 48.594 16.531 1 94.75 158 VAL A N 1
ATOM 1295 C CA . VAL A 1 158 ? -2.08 49.688 16.422 1 94.75 158 VAL A CA 1
ATOM 1296 C C . VAL A 1 158 ? -1.337 49.875 17.734 1 94.75 158 VAL A C 1
ATOM 1298 O O . VAL A 1 158 ? -0.112 50.031 17.75 1 94.75 158 VAL A O 1
ATOM 1301 N N . LYS A 1 159 ? -2.105 49.812 18.797 1 95.25 159 LYS A N 1
ATOM 1302 C CA . LYS A 1 159 ? -1.521 49.969 20.125 1 95.25 159 LYS A CA 1
ATOM 1303 C C . LYS A 1 159 ? -0.485 48.906 20.406 1 95.25 159 LYS A C 1
ATOM 1305 O O . LYS A 1 159 ? 0.537 49.156 21.047 1 95.25 159 LYS A O 1
ATOM 1310 N N . LYS A 1 160 ? -0.731 47.75 19.891 1 94.69 160 LYS A N 1
ATOM 1311 C CA . LYS A 1 160 ? 0.147 46.625 20.141 1 94.69 160 LYS A CA 1
ATOM 1312 C C . LYS A 1 160 ? 1.282 46.562 19.125 1 94.69 160 LYS A C 1
ATOM 1314 O O . LYS A 1 160 ? 2.174 45.719 19.234 1 94.69 160 LYS A O 1
ATOM 1319 N N . GLY A 1 161 ? 1.188 47.312 18.109 1 92.38 161 GLY A N 1
ATOM 1320 C CA . GLY A 1 161 ? 2.289 47.438 17.172 1 92.38 161 GLY A CA 1
ATOM 1321 C C . GLY A 1 161 ? 2.189 46.5 15.984 1 92.38 161 GLY A C 1
ATOM 1322 O O . GLY A 1 161 ? 3.15 46.312 15.227 1 92.38 161 GLY A O 1
ATOM 1323 N N . TYR A 1 162 ? 1.031 45.844 15.844 1 94 162 TYR A N 1
ATOM 1324 C CA . TYR A 1 162 ? 0.841 44.969 14.711 1 94 162 TYR A CA 1
ATOM 1325 C C . TYR A 1 162 ? 0.571 45.75 13.43 1 94 162 TYR A C 1
ATOM 1327 O O . TYR A 1 162 ? 0.893 45.281 12.336 1 94 162 TYR A O 1
ATOM 1335 N N . ILE A 1 163 ? -0.144 46.906 13.633 1 93.12 163 ILE A N 1
ATOM 1336 C CA . ILE A 1 163 ? -0.474 47.844 12.547 1 93.12 163 ILE A CA 1
ATOM 1337 C C . ILE A 1 163 ? 0.182 49.188 12.805 1 93.12 163 ILE A C 1
ATOM 1339 O O . ILE A 1 163 ? 0.206 49.688 13.938 1 93.12 163 ILE A O 1
ATOM 1343 N N . ASN A 1 164 ? 0.681 49.719 11.766 1 92.38 164 ASN A N 1
ATOM 1344 C CA . ASN A 1 164 ? 1.269 51.062 11.898 1 92.38 164 ASN A CA 1
ATOM 1345 C C . ASN A 1 164 ? 0.207 52.125 12.195 1 92.38 164 ASN A C 1
ATOM 1347 O O . ASN A 1 164 ? -0.862 52.125 11.578 1 92.38 164 ASN A O 1
ATOM 1351 N N . LYS A 1 165 ? 0.543 53 13.07 1 91.31 165 LYS A N 1
ATOM 1352 C CA . LYS A 1 165 ? -0.385 54.031 13.477 1 91.31 165 LYS A CA 1
ATOM 1353 C C . LYS A 1 165 ? -0.824 54.875 12.281 1 91.31 165 LYS A C 1
ATOM 1355 O O . LYS A 1 165 ? -1.982 55.281 12.195 1 91.31 165 LYS A O 1
ATOM 1360 N N . ASP A 1 166 ? 0.08 55.062 11.414 1 91.81 166 ASP A N 1
ATOM 1361 C CA . ASP A 1 166 ? -0.183 55.906 10.25 1 91.81 166 ASP A CA 1
ATOM 1362 C C . ASP A 1 166 ? -1.154 55.25 9.289 1 91.81 166 ASP A C 1
ATOM 1364 O O . ASP A 1 166 ? -1.724 55.875 8.414 1 91.81 166 ASP A O 1
ATOM 1368 N N . ASP A 1 167 ? -1.383 53.969 9.523 1 91 167 ASP A N 1
ATOM 1369 C CA . ASP A 1 167 ? -2.209 53.219 8.594 1 91 167 ASP A CA 1
ATOM 1370 C C . ASP A 1 167 ? -3.594 52.969 9.172 1 91 167 ASP A C 1
ATOM 1372 O O . ASP A 1 167 ? -4.391 52.219 8.578 1 91 167 ASP A O 1
ATOM 1376 N N . ALA A 1 168 ? -3.883 53.438 10.281 1 91.38 168 ALA A N 1
ATOM 1377 C CA . ALA A 1 168 ? -5.129 53.125 10.984 1 91.38 168 ALA A CA 1
ATOM 1378 C C . ALA A 1 168 ? -6.34 53.5 10.141 1 91.38 168 ALA A C 1
ATOM 1380 O O . ALA A 1 168 ? -7.262 52.719 9.977 1 91.38 168 ALA A O 1
ATOM 1381 N N . ASP A 1 169 ? -6.301 54.781 9.633 1 91.81 169 ASP A N 1
ATOM 1382 C CA . ASP A 1 169 ? -7.422 55.25 8.82 1 91.81 169 ASP A CA 1
ATOM 1383 C C . ASP A 1 169 ? -7.582 54.406 7.562 1 91.81 169 ASP A C 1
ATOM 1385 O O . ASP A 1 169 ? -8.703 54.031 7.191 1 91.81 169 ASP A O 1
ATOM 1389 N N . PHE A 1 170 ? -6.516 54.188 6.992 1 91.5 170 PHE A N 1
ATOM 1390 C CA . PHE A 1 170 ? -6.512 53.375 5.797 1 91.5 170 PHE A CA 1
ATOM 1391 C C . PHE A 1 170 ? -7.059 51.969 6.102 1 91.5 170 PHE A C 1
ATOM 1393 O O . PHE A 1 170 ? -7.824 51.406 5.316 1 91.5 170 PHE A O 1
ATOM 1400 N N . SER A 1 171 ? -6.695 51.406 7.238 1 92.25 171 SER A N 1
ATOM 1401 C CA . SER A 1 171 ? -7.125 50.094 7.656 1 92.25 171 SER A CA 1
ATOM 1402 C C . SER A 1 171 ? -8.641 50 7.793 1 92.25 171 SER A C 1
ATOM 1404 O O . SER A 1 171 ? -9.266 49.062 7.305 1 92.25 171 SER A O 1
ATOM 1406 N N . GLU A 1 172 ? -9.156 51 8.375 1 92.44 172 GLU A N 1
ATOM 1407 C CA . GLU A 1 172 ? -10.602 51.031 8.578 1 92.44 172 GLU A CA 1
ATOM 1408 C C . GLU A 1 172 ? -11.344 51.094 7.242 1 92.44 172 GLU A C 1
ATOM 1410 O O . GLU A 1 172 ? -12.352 50.406 7.051 1 92.44 172 GLU A O 1
ATOM 1415 N N . ARG A 1 173 ? -10.844 51.844 6.348 1 92.31 173 ARG A N 1
ATOM 1416 C CA . ARG A 1 173 ? -11.453 52 5.027 1 92.31 173 ARG A CA 1
ATOM 1417 C C . ARG A 1 173 ? -11.367 50.688 4.25 1 92.31 173 ARG A C 1
ATOM 1419 O O . ARG A 1 173 ? -12.32 50.281 3.578 1 92.31 173 ARG A O 1
ATOM 1426 N N . LEU A 1 174 ? -10.234 50.125 4.328 1 91.31 174 LEU A N 1
ATOM 1427 C CA . LEU A 1 174 ? -10.031 48.844 3.621 1 91.31 174 LEU A CA 1
ATOM 1428 C C . LEU A 1 174 ? -11 47.781 4.117 1 91.31 174 LEU A C 1
ATOM 1430 O O . LEU A 1 174 ? -11.586 47.062 3.318 1 91.31 174 LEU A O 1
ATOM 1434 N N . ILE A 1 175 ? -11.156 47.656 5.422 1 92.5 175 ILE A N 1
ATOM 1435 C CA . ILE A 1 175 ? -12.047 46.656 6.016 1 92.5 175 ILE A CA 1
ATOM 1436 C C . ILE A 1 175 ? -13.477 46.906 5.539 1 92.5 175 ILE A C 1
ATOM 1438 O O . ILE A 1 175 ? -14.203 45.969 5.199 1 92.5 175 ILE A O 1
ATOM 1442 N N . HIS A 1 176 ? -13.773 48.188 5.527 1 92.62 176 HIS A N 1
ATOM 1443 C CA . HIS A 1 176 ? -15.102 48.562 5.055 1 92.62 176 HIS A CA 1
ATOM 1444 C C . HIS A 1 176 ? -15.305 48.125 3.607 1 92.62 176 HIS A C 1
ATOM 1446 O O . HIS A 1 176 ? -16.359 47.594 3.26 1 92.62 176 HIS A O 1
ATOM 1452 N N . LYS A 1 177 ? -14.383 48.344 2.814 1 91.81 177 LYS A N 1
ATOM 1453 C CA . LYS A 1 177 ? -14.461 48 1.405 1 91.81 177 LYS A CA 1
ATOM 1454 C C . LYS A 1 177 ? -14.523 46.469 1.24 1 91.81 177 LYS A C 1
ATOM 1456 O O . LYS A 1 177 ? -15.305 45.969 0.429 1 91.81 177 LYS A O 1
ATOM 1461 N N . LEU A 1 178 ? -13.703 45.75 1.964 1 91.44 178 LEU A N 1
ATOM 1462 C CA . LEU A 1 178 ? -13.664 44.312 1.896 1 91.44 178 LEU A CA 1
ATOM 1463 C C . LEU A 1 178 ? -15.008 43.719 2.291 1 91.44 178 LEU A C 1
ATOM 1465 O O . LEU A 1 178 ? -15.461 42.719 1.687 1 91.44 178 LEU A O 1
ATOM 1469 N N . ASN A 1 179 ? -15.602 44.25 3.264 1 93.81 179 ASN A N 1
ATOM 1470 C CA . ASN A 1 179 ? -16.875 43.75 3.75 1 93.81 179 ASN A CA 1
ATOM 1471 C C . ASN A 1 179 ? -17.984 43.906 2.697 1 93.81 179 ASN A C 1
ATOM 1473 O O . ASN A 1 179 ? -18.984 43.188 2.734 1 93.81 179 ASN A O 1
ATOM 1477 N N . GLN A 1 180 ? -17.75 44.719 1.715 1 91.94 180 GLN A N 1
ATOM 1478 C CA . GLN A 1 180 ? -18.734 44.938 0.658 1 91.94 180 GLN A CA 1
ATOM 1479 C C . GLN A 1 180 ? -18.531 43.969 -0.491 1 91.94 180 GLN A C 1
ATOM 1481 O O . GLN A 1 180 ? -19.469 43.688 -1.245 1 91.94 180 GLN A O 1
ATOM 1486 N N . THR A 1 181 ? -17.391 43.375 -0.603 1 90.31 181 THR A N 1
ATOM 1487 C CA . THR A 1 181 ? -17.078 42.594 -1.802 1 90.31 181 THR A CA 1
ATOM 1488 C C . THR A 1 181 ? -16.609 41.188 -1.436 1 90.31 181 THR A C 1
ATOM 1490 O O . THR A 1 181 ? -16.234 40.406 -2.312 1 90.31 181 THR A O 1
ATOM 1493 N N . LEU A 1 182 ? -16.609 40.875 -0.287 1 90.75 182 LEU A N 1
ATOM 1494 C CA . LEU A 1 182 ? -16.016 39.625 0.179 1 90.75 182 LEU A CA 1
ATOM 1495 C C . LEU A 1 182 ? -16.734 38.406 -0.423 1 90.75 182 LEU A C 1
ATOM 1497 O O . LEU A 1 182 ? -17.953 38.281 -0.307 1 90.75 182 LEU A O 1
ATOM 1501 N N . ASP A 1 183 ? -15.945 37.562 -1.078 1 93.19 183 ASP A N 1
ATOM 1502 C CA . ASP A 1 183 ? -16.406 36.312 -1.668 1 93.19 183 ASP A CA 1
ATOM 1503 C C . ASP A 1 183 ? -16.5 35.219 -0.618 1 93.19 183 ASP A C 1
ATOM 1505 O O . ASP A 1 183 ? -15.578 35.062 0.188 1 93.19 183 ASP A O 1
ATOM 1509 N N . LYS A 1 184 ? -17.547 34.438 -0.661 1 94.56 184 LYS A N 1
ATOM 1510 C CA . LYS A 1 184 ? -17.797 33.438 0.361 1 94.56 184 LYS A CA 1
ATOM 1511 C C . LYS A 1 184 ? -16.906 32.219 0.157 1 94.56 184 LYS A C 1
ATOM 1513 O O . LYS A 1 184 ? -16.891 31.297 0.984 1 94.56 184 LYS A O 1
ATOM 1518 N N . GLN A 1 185 ? -16.125 32.219 -0.85 1 96.06 185 GLN A N 1
ATOM 1519 C CA . GLN A 1 185 ? -15.266 31.062 -1.112 1 96.06 185 GLN A CA 1
ATOM 1520 C C . GLN A 1 185 ? -13.789 31.438 -0.991 1 96.06 185 GLN A C 1
ATOM 1522 O O . GLN A 1 185 ? -12.914 30.578 -1.076 1 96.06 185 GLN A O 1
ATOM 1527 N N . LYS A 1 186 ? -13.523 32.688 -0.817 1 95.75 186 LYS A N 1
ATOM 1528 C CA . LYS A 1 186 ? -12.141 33.156 -0.725 1 95.75 186 LYS A CA 1
ATOM 1529 C C . LYS A 1 186 ? -11.734 33.375 0.729 1 95.75 186 LYS A C 1
ATOM 1531 O O . LYS A 1 186 ? -12.508 33.938 1.52 1 95.75 186 LYS A O 1
ATOM 1536 N N . LEU A 1 187 ? -10.594 33 0.996 1 96.5 187 LEU A N 1
ATOM 1537 C CA . LEU A 1 187 ? -10.086 33.156 2.355 1 96.5 187 LEU A CA 1
ATOM 1538 C C . LEU A 1 187 ? -9.602 34.562 2.59 1 96.5 187 LEU A C 1
ATOM 1540 O O . LEU A 1 187 ? -8.93 35.156 1.732 1 96.5 187 LEU A O 1
ATOM 1544 N N . VAL A 1 188 ? -9.875 35.094 3.754 1 94.5 188 VAL A N 1
ATOM 1545 C CA . VAL A 1 188 ? -9.453 36.438 4.152 1 94.5 188 VAL A CA 1
ATOM 1546 C C . VAL A 1 188 ? -7.941 36.469 4.348 1 94.5 188 VAL A C 1
ATOM 1548 O O . VAL A 1 188 ? -7.281 37.438 3.967 1 94.5 188 VAL A O 1
ATOM 1551 N N . VAL A 1 189 ? -7.406 35.406 4.902 1 93.62 189 VAL A N 1
ATOM 1552 C CA . VAL A 1 189 ? -5.988 35.312 5.23 1 93.62 189 VAL A CA 1
ATOM 1553 C C . VAL A 1 189 ? -5.152 35.438 3.957 1 93.62 189 VAL A C 1
ATOM 1555 O O . VAL A 1 189 ? -4.004 35.906 4.004 1 93.62 189 VAL A O 1
ATOM 1558 N N . ALA A 1 190 ? -5.688 35.125 2.855 1 90.06 190 ALA A N 1
ATOM 1559 C CA . ALA A 1 190 ? -4.98 35.156 1.578 1 90.06 190 ALA A CA 1
ATOM 1560 C C . ALA A 1 190 ? -5.262 36.469 0.826 1 90.06 190 ALA A C 1
ATOM 1562 O O . ALA A 1 190 ? -4.773 36.656 -0.288 1 90.06 190 ALA A O 1
ATOM 1563 N N . GLY A 1 191 ? -5.984 37.344 1.384 1 86.38 191 GLY A N 1
ATOM 1564 C CA . GLY A 1 191 ? -6.422 38.531 0.679 1 86.38 191 GLY A CA 1
ATOM 1565 C C . GLY A 1 191 ? -5.688 39.781 1.12 1 86.38 191 GLY A C 1
ATOM 1566 O O . GLY A 1 191 ? -4.59 39.719 1.676 1 86.38 191 GLY A O 1
ATOM 1567 N N . ALA A 1 192 ? -6.359 40.781 0.83 1 80.44 192 ALA A N 1
ATOM 1568 C CA . ALA A 1 192 ? -5.77 42.125 0.995 1 80.44 192 ALA A CA 1
ATOM 1569 C C . ALA A 1 192 ? -5.582 42.438 2.471 1 80.44 192 ALA A C 1
ATOM 1571 O O . ALA A 1 192 ? -4.816 43.344 2.814 1 80.44 192 ALA A O 1
ATOM 1572 N N . ILE A 1 193 ? -6.199 41.75 3.289 1 84.19 193 ILE A N 1
ATOM 1573 C CA . ILE A 1 193 ? -6.125 42.031 4.723 1 84.19 193 ILE A CA 1
ATOM 1574 C C . ILE A 1 193 ? -4.688 41.844 5.207 1 84.19 193 ILE A C 1
ATOM 1576 O O . ILE A 1 193 ? -4.27 42.5 6.172 1 84.19 193 ILE A O 1
ATOM 1580 N N . SER A 1 194 ? -3.998 41 4.527 1 86.75 194 SER A N 1
ATOM 1581 C CA . SER A 1 194 ? -2.613 40.75 4.914 1 86.75 194 SER A CA 1
ATOM 1582 C C . SER A 1 194 ? -1.771 42.031 4.824 1 86.75 194 SER A C 1
ATOM 1584 O O . SER A 1 194 ? -0.776 42.156 5.539 1 86.75 194 SER A O 1
ATOM 1586 N N . ASN A 1 195 ? -2.219 42.938 4.07 1 85.12 195 ASN A N 1
ATOM 1587 C CA . ASN A 1 195 ? -1.48 44.188 3.857 1 85.12 195 ASN A CA 1
ATOM 1588 C C . ASN A 1 195 ? -1.655 45.156 5.027 1 85.12 195 ASN A C 1
ATOM 1590 O O . ASN A 1 195 ? -0.913 46.125 5.148 1 85.12 195 ASN A O 1
ATOM 1594 N N . LEU A 1 196 ? -2.559 44.844 5.863 1 88.12 196 LEU A N 1
ATOM 1595 C CA . LEU A 1 196 ? -2.832 45.719 7.008 1 88.12 196 LEU A CA 1
ATOM 1596 C C . LEU A 1 196 ? -1.77 45.562 8.086 1 88.12 196 LEU A C 1
ATOM 1598 O O . LEU A 1 196 ? -1.548 46.438 8.898 1 88.12 196 LEU A O 1
ATOM 1602 N N . PHE A 1 197 ? -1.173 44.406 8.047 1 89.69 197 PHE A N 1
ATOM 1603 C CA . PHE A 1 197 ? -0.259 44.031 9.117 1 89.69 197 PHE A CA 1
ATOM 1604 C C . PHE A 1 197 ? 1.188 44.094 8.641 1 89.69 197 PHE A C 1
ATOM 1606 O O . PHE A 1 197 ? 1.444 44.188 7.438 1 89.69 197 PHE A O 1
ATOM 1613 N N . ASP A 1 198 ? 2.027 44.062 9.641 1 88.5 198 ASP A N 1
ATOM 1614 C CA . ASP A 1 198 ? 3.434 43.906 9.289 1 88.5 198 ASP A CA 1
ATOM 1615 C C . ASP A 1 198 ? 3.629 42.625 8.453 1 88.5 198 ASP A C 1
ATOM 1617 O O . ASP A 1 198 ? 3.113 41.562 8.805 1 88.5 198 ASP A O 1
ATOM 1621 N N . LYS A 1 199 ? 4.359 42.75 7.438 1 88.5 199 LYS A N 1
ATOM 1622 C CA . LYS A 1 199 ? 4.527 41.688 6.449 1 88.5 199 LYS A CA 1
ATOM 1623 C C . LYS A 1 199 ? 5.113 40.438 7.09 1 88.5 199 LYS A C 1
ATOM 1625 O O . LYS A 1 199 ? 4.859 39.312 6.629 1 88.5 199 LYS A O 1
ATOM 1630 N N . LYS A 1 200 ? 5.809 40.625 8.094 1 92.25 200 LYS A N 1
ATOM 1631 C CA . LYS A 1 200 ? 6.527 39.5 8.711 1 92.25 200 LYS A CA 1
ATOM 1632 C C . LYS A 1 200 ? 5.555 38.438 9.227 1 92.25 200 LYS A C 1
ATOM 1634 O O . LYS A 1 200 ? 5.855 37.25 9.18 1 92.25 200 LYS A O 1
ATOM 1639 N N . TYR A 1 201 ? 4.406 38.844 9.664 1 93.94 201 TYR A N 1
ATOM 1640 C CA . TYR A 1 201 ? 3.469 37.906 10.266 1 93.94 201 TYR A CA 1
ATOM 1641 C C . TYR A 1 201 ? 2.861 37 9.203 1 93.94 201 TYR A C 1
ATOM 1643 O O . TYR A 1 201 ? 2.807 35.781 9.383 1 93.94 201 TYR A O 1
ATOM 1651 N N . PHE A 1 202 ? 2.508 37.531 8.109 1 93.81 202 PHE A N 1
ATOM 1652 C CA . PHE A 1 202 ? 1.871 36.688 7.086 1 93.81 202 PHE A CA 1
ATOM 1653 C C . PHE A 1 202 ? 2.914 35.969 6.254 1 93.81 202 PHE A C 1
ATOM 1655 O O . PHE A 1 202 ? 2.641 34.875 5.719 1 93.81 202 PHE A O 1
ATOM 1662 N N . GLU A 1 203 ? 4.062 36.531 6.141 1 94.06 203 GLU A N 1
ATOM 1663 C CA . GLU A 1 203 ? 5.16 35.812 5.531 1 94.06 203 GLU A CA 1
ATOM 1664 C C . GLU A 1 203 ? 5.5 34.562 6.344 1 94.06 203 GLU A C 1
ATOM 1666 O O . GLU A 1 203 ? 5.672 33.469 5.785 1 94.06 203 GLU A O 1
ATOM 1671 N N . ASP A 1 204 ? 5.57 34.781 7.648 1 94.81 204 ASP A N 1
ATOM 1672 C CA . ASP A 1 204 ? 5.824 33.688 8.562 1 94.81 204 ASP A CA 1
ATOM 1673 C C . ASP A 1 204 ? 4.723 32.625 8.469 1 94.81 204 ASP A C 1
ATOM 1675 O O . ASP A 1 204 ? 5.008 31.422 8.461 1 94.81 204 ASP A O 1
ATOM 1679 N N . PHE A 1 205 ? 3.564 33.094 8.367 1 96.44 205 PHE A N 1
ATOM 1680 C CA . PHE A 1 205 ? 2.393 32.25 8.25 1 96.44 205 PHE A CA 1
ATOM 1681 C C . PHE A 1 205 ? 2.465 31.406 6.98 1 96.44 205 PHE A C 1
ATOM 1683 O O . PHE A 1 205 ? 2.338 30.172 7.039 1 96.44 205 PHE A O 1
ATOM 1690 N N . ASN A 1 206 ? 2.756 32.031 5.906 1 95.88 206 ASN A N 1
ATOM 1691 C CA . ASN A 1 206 ? 2.809 31.359 4.617 1 95.88 206 ASN A CA 1
ATOM 1692 C C . ASN A 1 206 ? 3.986 30.391 4.543 1 95.88 206 ASN A C 1
ATOM 1694 O O . ASN A 1 206 ? 3.852 29.281 4.02 1 95.88 206 ASN A O 1
ATOM 1698 N N . LEU A 1 207 ? 5.059 30.797 5.051 1 96.06 207 LEU A N 1
ATOM 1699 C CA . LEU A 1 207 ? 6.254 29.953 5.027 1 96.06 207 LEU A CA 1
ATOM 1700 C C . LEU A 1 207 ? 6.035 28.672 5.828 1 96.06 207 LEU A C 1
ATOM 1702 O O . LEU A 1 207 ? 6.512 27.609 5.434 1 96.06 207 LEU A O 1
ATOM 1706 N N . TRP A 1 208 ? 5.363 28.797 6.914 1 97.75 208 TRP A N 1
ATOM 1707 C CA . TRP A 1 208 ? 5.082 27.609 7.707 1 97.75 208 TRP A CA 1
ATOM 1708 C C . TRP A 1 208 ? 4.246 26.609 6.914 1 97.75 208 TRP A C 1
ATOM 1710 O O . TRP A 1 208 ? 4.531 25.406 6.918 1 97.75 208 TRP A O 1
ATOM 1720 N N . PHE A 1 209 ? 3.236 27.094 6.242 1 97.69 209 PHE A N 1
ATOM 1721 C CA . PHE A 1 209 ? 2.357 26.203 5.488 1 97.69 209 PHE A CA 1
ATOM 1722 C C . PHE A 1 209 ? 3.098 25.594 4.309 1 97.69 209 PHE A C 1
ATOM 1724 O O . PHE A 1 209 ? 2.77 24.484 3.877 1 97.69 209 PHE A O 1
ATOM 1731 N N . GLU A 1 210 ? 4.098 26.281 3.83 1 96.5 210 GLU A N 1
ATOM 1732 C CA . GLU A 1 210 ? 4.938 25.703 2.783 1 96.5 210 GLU A CA 1
ATOM 1733 C C . GLU A 1 210 ? 5.734 24.516 3.307 1 96.5 210 GLU A C 1
ATOM 1735 O O . GLU A 1 210 ? 6.039 23.578 2.555 1 96.5 210 GLU A O 1
ATOM 1740 N N . LYS A 1 211 ? 6.027 24.562 4.574 1 97.06 211 LYS A N 1
ATOM 1741 C CA . LYS A 1 211 ? 6.828 23.5 5.195 1 97.06 211 LYS A CA 1
ATOM 1742 C C . LYS A 1 211 ? 5.938 22.469 5.875 1 97.06 211 LYS A C 1
ATOM 1744 O O . LYS A 1 211 ? 6.43 21.594 6.582 1 97.06 211 LYS A O 1
ATOM 1749 N N . PHE A 1 212 ? 4.629 22.656 5.77 1 97.75 212 PHE A N 1
ATOM 1750 C CA . PHE A 1 212 ? 3.643 21.703 6.254 1 97.75 212 PHE A CA 1
ATOM 1751 C C . PHE A 1 212 ? 3.303 20.672 5.172 1 97.75 212 PHE A C 1
ATOM 1753 O O . PHE A 1 212 ? 2.395 20.891 4.367 1 97.75 212 PHE A O 1
ATOM 1760 N N . ASN A 1 213 ? 4.047 19.531 5.227 1 95.88 213 ASN A N 1
ATOM 1761 C CA . ASN A 1 213 ? 3.895 18.516 4.191 1 95.88 213 ASN A CA 1
ATOM 1762 C C . ASN A 1 213 ? 2.9 17.438 4.609 1 95.88 213 ASN A C 1
ATOM 1764 O O . ASN A 1 213 ? 3.174 16.656 5.52 1 95.88 213 ASN A O 1
ATOM 1768 N N . VAL A 1 214 ? 1.795 17.406 3.959 1 96.69 214 VAL A N 1
ATOM 1769 C CA . VAL A 1 214 ? 0.795 16.375 4.203 1 96.69 214 VAL A CA 1
ATOM 1770 C C . VAL A 1 214 ? 0.676 15.469 2.975 1 96.69 214 VAL A C 1
ATOM 1772 O O . VAL A 1 214 ? 0.32 15.93 1.889 1 96.69 214 VAL A O 1
ATOM 1775 N N . ILE A 1 215 ? 0.99 14.203 3.207 1 93.31 215 ILE A N 1
ATOM 1776 C CA . ILE A 1 215 ? 1.044 13.25 2.1 1 93.31 215 ILE A CA 1
ATOM 1777 C C . ILE A 1 215 ? 0.035 12.133 2.33 1 93.31 215 ILE A C 1
ATOM 1779 O O . ILE A 1 215 ? 0.209 11.305 3.232 1 93.31 215 ILE A O 1
ATOM 1783 N N . MET A 1 216 ? -0.983 12.016 1.526 1 88.81 216 MET A N 1
ATOM 1784 C CA . MET A 1 216 ? -2.043 11.023 1.659 1 88.81 216 MET A CA 1
ATOM 1785 C C . MET A 1 216 ? -1.601 9.68 1.091 1 88.81 216 MET A C 1
ATOM 1787 O O . MET A 1 216 ? -2.018 8.625 1.578 1 88.81 216 MET A O 1
ATOM 1791 N N . ASN A 1 217 ? -0.803 9.711 0.027 1 80.06 217 ASN A N 1
ATOM 1792 C CA . ASN A 1 217 ? -0.298 8.492 -0.588 1 80.06 217 ASN A CA 1
ATOM 1793 C C . ASN A 1 217 ? 1.092 8.695 -1.183 1 80.06 217 ASN A C 1
ATOM 1795 O O . ASN A 1 217 ? 1.228 9.219 -2.287 1 80.06 217 ASN A O 1
ATOM 1799 N N . ALA A 1 218 ? 1.977 8.133 -0.468 1 74.69 218 ALA A N 1
ATOM 1800 C CA . ALA A 1 218 ? 3.357 8.336 -0.898 1 74.69 218 ALA A CA 1
ATOM 1801 C C . ALA A 1 218 ? 3.629 7.641 -2.229 1 74.69 218 ALA A C 1
ATOM 1803 O O . ALA A 1 218 ? 4.457 8.094 -3.018 1 74.69 218 ALA A O 1
ATOM 1804 N N . ASN A 1 219 ? 2.891 6.586 -2.465 1 69.5 219 ASN A N 1
ATOM 1805 C CA . ASN A 1 219 ? 3.145 5.809 -3.674 1 69.5 219 ASN A CA 1
ATOM 1806 C C . ASN A 1 219 ? 2.711 6.562 -4.926 1 69.5 219 ASN A C 1
ATOM 1808 O O . ASN A 1 219 ? 3.162 6.254 -6.031 1 69.5 219 ASN A O 1
ATOM 1812 N N . ASP A 1 220 ? 1.942 7.645 -4.738 1 69.44 220 ASP A N 1
ATOM 1813 C CA . ASP A 1 220 ? 1.42 8.375 -5.887 1 69.44 220 ASP A CA 1
ATOM 1814 C C . ASP A 1 220 ? 2.135 9.719 -6.055 1 69.44 220 ASP A C 1
ATOM 1816 O O . ASP A 1 220 ? 1.84 10.469 -6.984 1 69.44 220 ASP A O 1
ATOM 1820 N N . MET A 1 221 ? 3.123 9.891 -5.219 1 80.62 221 MET A N 1
ATOM 1821 C CA . MET A 1 221 ? 3.84 11.164 -5.281 1 80.62 221 MET A CA 1
ATOM 1822 C C . MET A 1 221 ? 4.844 11.164 -6.43 1 80.62 221 MET A C 1
ATOM 1824 O O . MET A 1 221 ? 5.441 10.133 -6.738 1 80.62 221 MET A O 1
ATOM 1828 N N . ASN A 1 222 ? 5.004 12.266 -6.906 1 81.31 222 ASN A N 1
ATOM 1829 C CA . ASN A 1 222 ? 6.098 12.438 -7.855 1 81.31 222 ASN A CA 1
ATOM 1830 C C . ASN A 1 222 ? 7.453 12.469 -7.148 1 81.31 222 ASN A C 1
ATOM 1832 O O . ASN A 1 222 ? 7.559 12.938 -6.016 1 81.31 222 ASN A O 1
ATOM 1836 N N . PHE A 1 223 ? 8.375 11.961 -7.879 1 83.56 223 PHE A N 1
ATOM 1837 C CA . PHE A 1 223 ? 9.727 11.969 -7.32 1 83.56 223 PHE A CA 1
ATOM 1838 C C . PHE A 1 223 ? 10.289 13.383 -7.301 1 83.56 223 PHE A C 1
ATOM 1840 O O . PHE A 1 223 ? 10.109 14.141 -8.258 1 83.56 223 PHE A O 1
ATOM 1847 N N . ARG A 1 224 ? 10.828 13.711 -6.125 1 85.5 224 ARG A N 1
ATOM 1848 C CA . ARG A 1 224 ? 11.516 14.992 -5.965 1 85.5 224 ARG A CA 1
ATOM 1849 C C . ARG A 1 224 ? 12.891 14.805 -5.332 1 85.5 224 ARG A C 1
ATOM 1851 O O . ARG A 1 224 ? 13.031 14.055 -4.363 1 85.5 224 ARG A O 1
ATOM 1858 N N . GLN A 1 225 ? 13.852 15.344 -6.039 1 88.38 225 GLN A N 1
ATOM 1859 C CA . GLN A 1 225 ? 15.219 15.312 -5.535 1 88.38 225 GLN A CA 1
ATOM 1860 C C . GLN A 1 225 ? 15.984 16.562 -5.934 1 88.38 225 GLN A C 1
ATOM 1862 O O . GLN A 1 225 ? 15.898 17.016 -7.078 1 88.38 225 GLN A O 1
ATOM 1867 N N . LYS A 1 226 ? 16.656 17.125 -4.988 1 88.31 226 LYS A N 1
ATOM 1868 C CA . LYS A 1 226 ? 17.312 18.406 -5.242 1 88.31 226 LYS A CA 1
ATOM 1869 C C . LYS A 1 226 ? 18.781 18.219 -5.609 1 88.31 226 LYS A C 1
ATOM 1871 O O . LYS A 1 226 ? 19.297 18.922 -6.48 1 88.31 226 LYS A O 1
ATOM 1876 N N . ASP A 1 227 ? 19.484 17.266 -4.996 1 91.62 227 ASP A N 1
ATOM 1877 C CA . ASP A 1 227 ? 20.906 17.109 -5.211 1 91.62 227 ASP A CA 1
ATOM 1878 C C . ASP A 1 227 ? 21.203 16.234 -6.422 1 91.62 227 ASP A C 1
ATOM 1880 O O . ASP A 1 227 ? 21.922 15.234 -6.316 1 91.62 227 ASP A O 1
ATOM 1884 N N . LEU A 1 228 ? 20.75 16.703 -7.559 1 89.94 228 LEU A N 1
ATOM 1885 C CA . LEU A 1 228 ? 20.891 15.945 -8.797 1 89.94 228 LEU A CA 1
ATOM 1886 C C . LEU A 1 228 ? 22.156 16.375 -9.547 1 89.94 228 LEU A C 1
ATOM 1888 O O . LEU A 1 228 ? 22.438 17.562 -9.656 1 89.94 228 LEU A O 1
ATOM 1892 N N . LYS A 1 229 ? 22.859 15.414 -9.977 1 90.25 229 LYS A N 1
ATOM 1893 C CA . LYS A 1 229 ? 24.016 15.609 -10.852 1 90.25 229 LYS A CA 1
ATOM 1894 C C . LYS A 1 229 ? 23.891 14.789 -12.133 1 90.25 229 LYS A C 1
ATOM 1896 O O . LYS A 1 229 ? 23.516 13.609 -12.086 1 90.25 229 LYS A O 1
ATOM 1901 N N . THR A 1 230 ? 24.188 15.398 -13.227 1 86 230 THR A N 1
ATOM 1902 C CA . THR A 1 230 ? 24.078 14.703 -14.508 1 86 230 THR A CA 1
ATOM 1903 C C . THR A 1 230 ? 25.172 13.656 -14.648 1 86 230 THR A C 1
ATOM 1905 O O . THR A 1 230 ? 26.344 13.93 -14.383 1 86 230 THR A O 1
ATOM 1908 N N . ILE A 1 231 ? 24.797 12.461 -14.984 1 80.88 231 ILE A N 1
ATOM 1909 C CA . ILE A 1 231 ? 25.781 11.414 -15.172 1 80.88 231 ILE A CA 1
ATOM 1910 C C . ILE A 1 231 ? 25.797 10.961 -16.641 1 80.88 231 ILE A C 1
ATOM 1912 O O . ILE A 1 231 ? 26.797 10.438 -17.125 1 80.88 231 ILE A O 1
ATOM 1916 N N . PHE A 1 232 ? 24.734 10.883 -17.266 1 72.38 232 PHE A N 1
ATOM 1917 C CA . PHE A 1 232 ? 24.656 10.469 -18.656 1 72.38 232 PHE A CA 1
ATOM 1918 C C . PHE A 1 232 ? 23.859 11.477 -19.469 1 72.38 232 PHE A C 1
ATOM 1920 O O . PHE A 1 232 ? 22.812 11.938 -19.047 1 72.38 232 PHE A O 1
ATOM 1927 N N . ASN A 1 233 ? 24.609 12.211 -20.422 1 61.5 233 ASN A N 1
ATOM 1928 C CA . ASN A 1 233 ? 23.938 13.102 -21.375 1 61.5 233 ASN A CA 1
ATOM 1929 C C . ASN A 1 233 ? 23.875 12.484 -22.766 1 61.5 233 ASN A C 1
ATOM 1931 O O . ASN A 1 233 ? 24.906 12.133 -23.344 1 61.5 233 ASN A O 1
ATOM 1935 N N . LYS A 1 234 ? 22.938 11.727 -23.031 1 54.28 234 LYS A N 1
ATOM 1936 C CA . LYS A 1 234 ? 22.953 11.273 -24.422 1 54.28 234 LYS A CA 1
ATOM 1937 C C . LYS A 1 234 ? 22.531 12.398 -25.375 1 54.28 234 LYS A C 1
ATOM 1939 O O . LYS A 1 234 ? 21.547 13.094 -25.125 1 54.28 234 LYS A O 1
ATOM 1944 N N . LYS A 1 235 ? 23.547 12.922 -26.234 1 49.41 235 LYS A N 1
ATOM 1945 C CA . LYS A 1 235 ? 23.25 13.828 -27.344 1 49.41 235 LYS A CA 1
ATOM 1946 C C . LYS A 1 235 ? 22.016 13.383 -28.094 1 49.41 235 LYS A C 1
ATOM 1948 O O . LYS A 1 235 ? 21.797 12.188 -28.297 1 49.41 235 LYS A O 1
ATOM 1953 N N . PRO A 1 236 ? 21.109 14.422 -28.312 1 46.03 236 PRO A N 1
ATOM 1954 C CA . PRO A 1 236 ? 19.828 14.258 -29.031 1 46.03 236 PRO A CA 1
ATOM 1955 C C . PRO A 1 236 ? 20.016 13.578 -30.391 1 46.03 236 PRO A C 1
ATOM 1957 O O . PRO A 1 236 ? 20.578 14.172 -31.312 1 46.03 236 PRO A O 1
ATOM 1960 N N . ASP A 1 237 ? 20.594 12.594 -30.859 1 42.22 237 ASP A N 1
ATOM 1961 C CA . ASP A 1 237 ? 19.984 12.438 -32.188 1 42.22 237 ASP A CA 1
ATOM 1962 C C . ASP A 1 237 ? 18.484 12.695 -32.156 1 42.22 237 ASP A C 1
ATOM 1964 O O . ASP A 1 237 ? 17.906 12.82 -31.062 1 42.22 237 ASP A O 1
ATOM 1968 N N . LYS A 1 238 ? 17.578 12.422 -33.312 1 43.09 238 LYS A N 1
ATOM 1969 C CA . LYS A 1 238 ? 16.188 12.836 -33.469 1 43.09 238 LYS A CA 1
ATOM 1970 C C . LYS A 1 238 ? 15.43 12.688 -32.156 1 43.09 238 LYS A C 1
ATOM 1972 O O . LYS A 1 238 ? 14.375 13.312 -31.969 1 43.09 238 LYS A O 1
ATOM 1977 N N . ASP A 1 239 ? 15.227 11.492 -31.578 1 42.81 239 ASP A N 1
ATOM 1978 C CA . ASP A 1 239 ? 14.117 11.203 -30.672 1 42.81 239 ASP A CA 1
ATOM 1979 C C . ASP A 1 239 ? 14.398 11.75 -29.281 1 42.81 239 ASP A C 1
ATOM 1981 O O . ASP A 1 239 ? 15.445 12.352 -29.031 1 42.81 239 ASP A O 1
ATOM 1985 N N . ILE A 1 240 ? 13.938 11.047 -28 1 45.84 240 ILE A N 1
ATOM 1986 C CA . ILE A 1 240 ? 13.641 11.336 -26.594 1 45.84 240 ILE A CA 1
ATOM 1987 C C . ILE A 1 240 ? 14.938 11.477 -25.812 1 45.84 240 ILE A C 1
ATOM 1989 O O . ILE A 1 240 ? 15.68 10.5 -25.641 1 45.84 240 ILE A O 1
ATOM 1993 N N . ARG A 1 241 ? 15.664 12.57 -25.812 1 48 241 ARG A N 1
ATOM 1994 C CA . ARG A 1 241 ? 16.812 12.961 -25 1 48 241 ARG A CA 1
ATOM 1995 C C . ARG A 1 241 ? 16.594 12.625 -23.531 1 48 241 ARG A C 1
ATOM 1997 O O . ARG A 1 241 ? 15.672 13.148 -22.891 1 48 241 ARG A O 1
ATOM 2004 N N . ARG A 1 242 ? 16.797 11.43 -22.875 1 61.5 242 ARG A N 1
ATOM 2005 C CA . ARG A 1 242 ? 16.547 11.242 -21.453 1 61.5 242 ARG A CA 1
ATOM 2006 C C . ARG A 1 242 ? 17.797 11.492 -20.625 1 61.5 242 ARG A C 1
ATOM 2008 O O . ARG A 1 242 ? 18.859 10.914 -20.891 1 61.5 242 ARG A O 1
ATOM 2015 N N . ASN A 1 243 ? 18.125 12.797 -20.109 1 77.75 243 ASN A N 1
ATOM 2016 C CA . ASN A 1 243 ? 19.141 13.031 -19.094 1 77.75 243 ASN A CA 1
ATOM 2017 C C . ASN A 1 243 ? 18.906 12.172 -17.859 1 77.75 243 ASN A C 1
ATOM 2019 O O . ASN A 1 243 ? 17.766 12.039 -17.406 1 77.75 243 ASN A O 1
ATOM 2023 N N . ILE A 1 244 ? 20.016 11.516 -17.609 1 85.62 244 ILE A N 1
ATOM 2024 C CA . ILE A 1 244 ? 19.938 10.727 -16.391 1 85.62 244 ILE A CA 1
ATOM 2025 C C . ILE A 1 244 ? 20.734 11.414 -15.281 1 85.62 244 ILE A C 1
ATOM 2027 O O . ILE A 1 244 ? 21.859 11.867 -15.508 1 85.62 244 ILE A O 1
ATOM 2031 N N . PHE A 1 245 ? 20.109 11.523 -14.109 1 89.81 245 PHE A N 1
ATOM 2032 C CA . PHE A 1 245 ? 20.703 12.188 -12.953 1 89.81 245 PHE A CA 1
ATOM 2033 C C . PHE A 1 245 ? 20.953 11.195 -11.828 1 89.81 245 PHE A C 1
ATOM 2035 O O . PHE A 1 245 ? 20.266 10.172 -11.734 1 89.81 245 PHE A O 1
ATOM 2042 N N . GLU A 1 246 ? 21.953 11.562 -11.094 1 91.62 246 GLU A N 1
ATOM 2043 C CA . GLU A 1 246 ? 22.203 10.828 -9.859 1 91.62 246 GLU A CA 1
ATOM 2044 C C . GLU A 1 246 ? 22.094 11.742 -8.641 1 91.62 246 GLU A C 1
ATOM 2046 O O . GLU A 1 246 ? 22.234 12.961 -8.766 1 91.62 246 GLU A O 1
ATOM 2051 N N . SER A 1 247 ? 21.766 11.188 -7.551 1 93.88 247 SER A N 1
ATOM 2052 C CA . SER A 1 247 ? 21.656 11.891 -6.273 1 93.88 247 SER A CA 1
ATOM 2053 C C . SER A 1 247 ? 22.578 11.273 -5.227 1 93.88 247 SER A C 1
ATOM 2055 O O . SER A 1 247 ? 22.531 10.07 -4.977 1 93.88 247 SER A O 1
ATOM 2057 N N . ALA A 1 248 ? 23.375 12.125 -4.621 1 92.94 248 ALA A N 1
ATOM 2058 C CA . ALA A 1 248 ? 24.281 11.656 -3.572 1 92.94 248 ALA A CA 1
ATOM 2059 C C . ALA A 1 248 ? 23.5 11.125 -2.373 1 92.94 248 ALA A C 1
ATOM 2061 O O . ALA A 1 248 ? 23.906 10.156 -1.738 1 92.94 248 ALA A O 1
ATOM 2062 N N . SER A 1 249 ? 22.438 11.773 -2.061 1 94.31 249 SER A N 1
ATOM 2063 C CA . SER A 1 249 ? 21.609 11.359 -0.937 1 94.31 249 SER A CA 1
ATOM 2064 C C . SER A 1 249 ? 21 9.984 -1.182 1 94.31 249 SER A C 1
ATOM 2066 O O . SER A 1 249 ? 21 9.125 -0.294 1 94.31 249 SER A O 1
ATOM 2068 N N . VAL A 1 250 ? 20.516 9.805 -2.369 1 92.88 250 VAL A N 1
ATOM 2069 C CA . VAL A 1 250 ? 19.922 8.523 -2.721 1 92.88 250 VAL A CA 1
ATOM 2070 C C . VAL A 1 250 ? 20.984 7.43 -2.688 1 92.88 250 VAL A C 1
ATOM 2072 O O . VAL A 1 250 ? 20.75 6.344 -2.15 1 92.88 250 VAL A O 1
ATOM 2075 N N . LYS A 1 251 ? 22.109 7.773 -3.234 1 91 251 LYS A N 1
ATOM 2076 C CA . LYS A 1 251 ? 23.219 6.828 -3.225 1 91 251 LYS A CA 1
ATOM 2077 C C . LYS A 1 251 ? 23.594 6.43 -1.799 1 91 251 LYS A C 1
ATOM 2079 O O . LYS A 1 251 ? 23.844 5.254 -1.524 1 91 251 LYS A O 1
ATOM 2084 N N . GLU A 1 252 ? 23.594 7.371 -0.934 1 90.69 252 GLU A N 1
ATOM 2085 C CA . GLU A 1 252 ? 23.938 7.129 0.464 1 90.69 252 GLU A CA 1
ATOM 2086 C C . GLU A 1 252 ? 22.938 6.184 1.119 1 90.69 252 GLU A C 1
ATOM 2088 O O . GLU A 1 252 ? 23.328 5.227 1.797 1 90.69 252 GLU A O 1
ATOM 2093 N N . VAL A 1 253 ? 21.719 6.43 0.9 1 89.88 253 VAL A N 1
ATOM 2094 C CA . VAL A 1 253 ? 20.656 5.621 1.504 1 89.88 253 VAL A CA 1
ATOM 2095 C C . VAL A 1 253 ? 20.688 4.211 0.919 1 89.88 253 VAL A C 1
ATOM 2097 O O . VAL A 1 253 ? 20.547 3.229 1.647 1 89.88 253 VAL A O 1
ATOM 2100 N N . MET A 1 254 ? 20.906 4.109 -0.369 1 86.94 254 MET A N 1
ATOM 2101 C CA . MET A 1 254 ? 20.953 2.812 -1.038 1 86.94 254 MET A CA 1
ATOM 2102 C C . MET A 1 254 ? 22.109 1.97 -0.514 1 86.94 254 MET A C 1
ATOM 2104 O O . MET A 1 254 ? 21.969 0.759 -0.338 1 86.94 254 MET A O 1
ATOM 2108 N N . ASN A 1 255 ? 23.172 2.602 -0.275 1 83.38 255 ASN A N 1
ATOM 2109 C CA . ASN A 1 255 ? 24.344 1.902 0.218 1 83.38 255 ASN A CA 1
ATOM 2110 C C . ASN A 1 255 ? 24.141 1.369 1.633 1 83.38 255 ASN A C 1
ATOM 2112 O O . ASN A 1 255 ? 24.547 0.249 1.945 1 83.38 255 ASN A O 1
ATOM 2116 N N . ILE A 1 256 ? 23.469 2.146 2.377 1 81.44 256 ILE A N 1
ATOM 2117 C CA . ILE A 1 256 ? 23.281 1.783 3.777 1 81.44 256 ILE A CA 1
ATOM 2118 C C . ILE A 1 256 ? 22.156 0.745 3.893 1 81.44 256 ILE A C 1
ATOM 2120 O O . ILE A 1 256 ? 22.25 -0.177 4.707 1 81.44 256 ILE A O 1
ATOM 2124 N N . ALA A 1 257 ? 21.172 0.9 3.074 1 75.44 257 ALA A N 1
ATOM 2125 C CA . ALA A 1 257 ? 20.031 -0.008 3.148 1 75.44 257 ALA A CA 1
ATOM 2126 C C . ALA A 1 257 ? 20.344 -1.338 2.467 1 75.44 257 ALA A C 1
ATOM 2128 O O . ALA A 1 257 ? 19.609 -2.316 2.641 1 75.44 257 ALA A O 1
ATOM 2129 N N . GLU A 1 258 ? 21.391 -1.475 1.728 1 72.88 258 GLU A N 1
ATOM 2130 C CA . GLU A 1 258 ? 21.844 -2.686 1.053 1 72.88 258 GLU A CA 1
ATOM 2131 C C . GLU A 1 258 ? 20.766 -3.244 0.128 1 72.88 258 GLU A C 1
ATOM 2133 O O . GLU A 1 258 ? 20.469 -4.441 0.151 1 72.88 258 GLU A O 1
ATOM 2138 N N . PHE A 1 259 ? 20.109 -2.395 -0.59 1 74.06 259 PHE A N 1
ATOM 2139 C CA . PHE A 1 259 ? 19.031 -2.809 -1.488 1 74.06 259 PHE A CA 1
ATOM 2140 C C . PHE A 1 259 ? 19.594 -3.459 -2.744 1 74.06 259 PHE A C 1
ATOM 2142 O O . PHE A 1 259 ? 18.875 -4.133 -3.48 1 74.06 259 PHE A O 1
ATOM 2149 N N . GLY A 1 260 ? 20.906 -3.357 -2.947 1 75.19 260 GLY A N 1
ATOM 2150 C CA . GLY A 1 260 ? 21.531 -3.902 -4.145 1 75.19 260 GLY A CA 1
ATOM 2151 C C . GLY A 1 260 ? 22.75 -3.109 -4.598 1 75.19 260 GLY A C 1
ATOM 2152 O O . GLY A 1 260 ? 23.188 -2.197 -3.9 1 75.19 260 GLY A O 1
ATOM 2153 N N . ASN A 1 261 ? 23.281 -3.576 -5.727 1 78.12 261 ASN A N 1
ATOM 2154 C CA . ASN A 1 261 ? 24.469 -2.9 -6.238 1 78.12 261 ASN A CA 1
ATOM 2155 C C . ASN A 1 261 ? 24.156 -2.045 -7.461 1 78.12 261 ASN A C 1
ATOM 2157 O O . ASN A 1 261 ? 25.047 -1.521 -8.109 1 78.12 261 ASN A O 1
ATOM 2161 N N . GLN A 1 262 ? 22.859 -1.962 -7.703 1 82.88 262 GLN A N 1
ATOM 2162 C CA . GLN A 1 262 ? 22.453 -1.099 -8.805 1 82.88 262 GLN A CA 1
ATOM 2163 C C . GLN A 1 262 ? 22.484 0.371 -8.398 1 82.88 262 GLN A C 1
ATOM 2165 O O . GLN A 1 262 ? 22.422 0.691 -7.207 1 82.88 262 GLN A O 1
ATOM 2170 N N . LYS A 1 263 ? 22.609 1.156 -9.422 1 86.69 263 LYS A N 1
ATOM 2171 C CA . LYS A 1 263 ? 22.484 2.594 -9.195 1 86.69 263 LYS A CA 1
ATOM 2172 C C . LYS A 1 263 ? 21.078 3.082 -9.523 1 86.69 263 LYS A C 1
ATOM 2174 O O . LYS A 1 263 ? 20.469 2.635 -10.492 1 86.69 263 LYS A O 1
ATOM 2179 N N . ILE A 1 264 ? 20.609 3.893 -8.641 1 89.94 264 ILE A N 1
ATOM 2180 C CA . ILE A 1 264 ? 19.328 4.52 -8.898 1 89.94 264 ILE A CA 1
ATOM 2181 C C . ILE A 1 264 ? 19.531 5.922 -9.469 1 89.94 264 ILE A C 1
ATOM 2183 O O . ILE A 1 264 ? 20.328 6.703 -8.93 1 89.94 264 ILE A O 1
ATOM 2187 N N . GLY A 1 265 ? 18.922 6.129 -10.609 1 89.88 265 GLY A N 1
ATOM 2188 C CA . GLY A 1 265 ? 19 7.438 -11.234 1 89.88 265 GLY A CA 1
ATOM 2189 C C . GLY A 1 265 ? 17.625 8.047 -11.5 1 89.88 265 GLY A C 1
ATOM 2190 O O . GLY A 1 265 ? 16.609 7.461 -11.141 1 89.88 265 GLY A O 1
ATOM 2191 N N . PHE A 1 266 ? 17.609 9.273 -11.969 1 90.38 266 PHE A N 1
ATOM 2192 C CA . PHE A 1 266 ? 16.391 10 -12.289 1 90.38 266 PHE A CA 1
ATOM 2193 C C . PHE A 1 266 ? 16.438 10.523 -13.719 1 90.38 266 PHE A C 1
ATOM 2195 O O . PHE A 1 266 ? 17.484 10.961 -14.195 1 90.38 266 PHE A O 1
ATOM 2202 N N . MET A 1 267 ? 15.32 10.336 -14.398 1 86.88 267 MET A N 1
ATOM 2203 C CA . MET A 1 267 ? 15.188 10.836 -15.766 1 86.88 267 MET A CA 1
ATOM 2204 C C . MET A 1 267 ? 14.148 11.945 -15.844 1 86.88 267 MET A C 1
ATOM 2206 O O . MET A 1 267 ? 13.102 11.875 -15.188 1 86.88 267 MET A O 1
ATOM 2210 N N . ALA A 1 268 ? 14.492 13.047 -16.438 1 77.62 268 ALA A N 1
ATOM 2211 C CA . ALA A 1 268 ? 13.547 14.148 -16.625 1 77.62 268 ALA A CA 1
ATOM 2212 C C . ALA A 1 268 ? 12.898 14.094 -18 1 77.62 268 ALA A C 1
ATOM 2214 O O . ALA A 1 268 ? 13.562 13.789 -19 1 77.62 268 ALA A O 1
ATOM 2215 N N . GLU A 1 269 ? 11.57 14.07 -17.891 1 64.5 269 GLU A N 1
ATOM 2216 C CA . GLU A 1 269 ? 10.875 14.156 -19.172 1 64.5 269 GLU A CA 1
ATOM 2217 C C . GLU A 1 269 ? 10.938 15.57 -19.75 1 64.5 269 GLU A C 1
ATOM 2219 O O . GLU A 1 269 ? 10.984 16.547 -19 1 64.5 269 GLU A O 1
ATOM 2224 N N . THR A 1 270 ? 11.375 15.75 -21.031 1 58.94 270 THR A N 1
ATOM 2225 C CA . THR A 1 270 ? 11.594 17.016 -21.703 1 58.94 270 THR A CA 1
ATOM 2226 C C . THR A 1 270 ? 10.516 18.031 -21.312 1 58.94 270 THR A C 1
ATOM 2228 O O . THR A 1 270 ? 10.805 19.219 -21.125 1 58.94 270 THR A O 1
ATOM 2231 N N . ASP A 1 271 ? 9.266 17.609 -21.422 1 58.12 271 ASP A N 1
ATOM 2232 C CA . ASP A 1 271 ? 8.234 18.641 -21.406 1 58.12 271 ASP A CA 1
ATOM 2233 C C . ASP A 1 271 ? 7.684 18.828 -20 1 58.12 271 ASP A C 1
ATOM 2235 O O . ASP A 1 271 ? 6.84 19.703 -19.766 1 58.12 271 ASP A O 1
ATOM 2239 N N . ASN A 1 272 ? 8.211 17.922 -19.094 1 61.19 272 ASN A N 1
ATOM 2240 C CA . ASN A 1 272 ? 7.652 18.156 -17.75 1 61.19 272 ASN A CA 1
ATOM 2241 C C . ASN A 1 272 ? 8.688 17.906 -16.672 1 61.19 272 ASN A C 1
ATOM 2243 O O . ASN A 1 272 ? 9.656 17.172 -16.875 1 61.19 272 ASN A O 1
ATOM 2247 N N . ASP A 1 273 ? 8.836 18.734 -15.648 1 64.62 273 ASP A N 1
ATOM 2248 C CA . ASP A 1 273 ? 9.742 18.703 -14.508 1 64.62 273 ASP A CA 1
ATOM 2249 C C . ASP A 1 273 ? 9.539 17.453 -13.672 1 64.62 273 ASP A C 1
ATOM 2251 O O . ASP A 1 273 ? 10.086 17.328 -12.57 1 64.62 273 ASP A O 1
ATOM 2255 N N . GLU A 1 274 ? 8.773 16.562 -14.305 1 77.88 274 GLU A N 1
ATOM 2256 C CA . GLU A 1 274 ? 8.531 15.359 -13.508 1 77.88 274 GLU A CA 1
ATOM 2257 C C . GLU A 1 274 ? 9.664 14.352 -13.68 1 77.88 274 GLU A C 1
ATOM 2259 O O . GLU A 1 274 ? 10.094 14.086 -14.805 1 77.88 274 GLU A O 1
ATOM 2264 N N . LEU A 1 275 ? 10.211 13.922 -12.586 1 86 275 LEU A N 1
ATOM 2265 C CA . LEU A 1 275 ? 11.305 12.953 -12.57 1 86 275 LEU A CA 1
ATOM 2266 C C . LEU A 1 275 ? 10.766 11.523 -12.562 1 86 275 LEU A C 1
ATOM 2268 O O . LEU A 1 275 ? 9.742 11.25 -11.922 1 86 275 LEU A O 1
ATOM 2272 N N . SER A 1 276 ? 11.375 10.75 -13.367 1 87.81 276 SER A N 1
ATOM 2273 C CA . SER A 1 276 ? 11.148 9.305 -13.281 1 87.81 276 SER A CA 1
ATOM 2274 C C . SER A 1 276 ? 12.391 8.586 -12.758 1 87.81 276 SER A C 1
ATOM 2276 O O . SER A 1 276 ? 13.516 8.961 -13.094 1 87.81 276 SER A O 1
ATOM 2278 N N . MET A 1 277 ? 12.148 7.648 -11.938 1 89.81 277 MET A N 1
ATOM 2279 C CA . MET A 1 277 ? 13.25 6.895 -11.352 1 89.81 277 MET A CA 1
ATOM 2280 C C . MET A 1 277 ? 13.664 5.734 -12.25 1 89.81 277 MET A C 1
ATOM 2282 O O . MET A 1 277 ? 12.805 5.051 -12.812 1 89.81 277 MET A O 1
ATOM 2286 N N . CYS A 1 278 ? 14.922 5.551 -12.414 1 90.12 278 CYS A N 1
ATOM 2287 C CA . CYS A 1 278 ? 15.43 4.43 -13.195 1 90.12 278 CYS A CA 1
ATOM 2288 C C . CYS A 1 278 ? 16.516 3.682 -12.43 1 90.12 278 CYS A C 1
ATOM 2290 O O . CYS A 1 278 ? 17.172 4.25 -11.555 1 90.12 278 CYS A O 1
ATOM 2292 N N . SER A 1 279 ? 16.625 2.451 -12.727 1 90 279 SER A N 1
ATOM 2293 C CA . SER A 1 279 ? 17.672 1.595 -12.188 1 90 279 SER A CA 1
ATOM 2294 C C . SER A 1 279 ? 18.734 1.288 -13.242 1 90 279 SER A C 1
ATOM 2296 O O . SER A 1 279 ? 18.406 0.928 -14.375 1 90 279 SER A O 1
ATOM 2298 N N . MET A 1 280 ? 19.922 1.477 -12.859 1 87.19 280 MET A N 1
ATOM 2299 C CA . MET A 1 280 ? 21.047 1.255 -13.773 1 87.19 280 MET A CA 1
ATOM 2300 C C . MET A 1 280 ? 21.891 0.067 -13.328 1 87.19 280 MET A C 1
ATOM 2302 O O . MET A 1 280 ? 22.344 0.022 -12.18 1 87.19 280 MET A O 1
ATOM 2306 N N . TYR A 1 281 ? 22 -0.849 -14.234 1 84.25 281 TYR A N 1
ATOM 2307 C CA . TYR A 1 281 ? 22.797 -2.045 -13.984 1 84.25 281 TYR A CA 1
ATOM 2308 C C . TYR A 1 281 ? 24.031 -2.082 -14.883 1 84.25 281 TYR A C 1
ATOM 2310 O O . TYR A 1 281 ? 23.969 -1.652 -16.047 1 84.25 281 TYR A O 1
ATOM 2318 N N . GLN A 1 282 ? 25.109 -2.504 -14.297 1 78.69 282 GLN A N 1
ATOM 2319 C CA . GLN A 1 282 ? 26.281 -2.801 -15.109 1 78.69 282 GLN A CA 1
ATOM 2320 C C . GLN A 1 282 ? 26.25 -4.238 -15.617 1 78.69 282 GLN A C 1
ATOM 2322 O O . GLN A 1 282 ? 26.25 -5.184 -14.828 1 78.69 282 GLN A O 1
ATOM 2327 N N . VAL A 1 283 ? 26.031 -4.363 -16.891 1 76.38 283 VAL A N 1
ATOM 2328 C CA . VAL A 1 283 ? 25.922 -5.699 -17.469 1 76.38 283 VAL A CA 1
ATOM 2329 C C . VAL A 1 283 ? 27.094 -5.953 -18.406 1 76.38 283 VAL A C 1
ATOM 2331 O O . VAL A 1 283 ? 27.609 -5.023 -19.047 1 76.38 283 VAL A O 1
ATOM 2334 N N . PRO A 1 284 ? 27.562 -7.215 -18.453 1 74.94 284 PRO A N 1
ATOM 2335 C CA . PRO A 1 284 ? 28.656 -7.527 -19.391 1 74.94 284 PRO A CA 1
ATOM 2336 C C . PRO A 1 284 ? 28.234 -7.398 -20.859 1 74.94 284 PRO A C 1
ATOM 2338 O O . PRO A 1 284 ? 27.062 -7.633 -21.188 1 74.94 284 PRO A O 1
ATOM 2341 N N . LEU A 1 285 ? 29.109 -6.871 -21.703 1 70.31 285 LEU A N 1
ATOM 2342 C CA . LEU A 1 285 ? 28.828 -6.723 -23.125 1 70.31 285 LEU A CA 1
ATOM 2343 C C . LEU A 1 285 ? 28.734 -8.078 -23.797 1 70.31 285 LEU A C 1
ATOM 2345 O O . LEU A 1 285 ? 27.922 -8.266 -24.719 1 70.31 285 LEU A O 1
ATOM 2349 N N . ARG A 1 286 ? 29.672 -9 -23.359 1 68.88 286 ARG A N 1
ATOM 2350 C CA . ARG A 1 286 ? 29.672 -10.32 -23.984 1 68.88 286 ARG A CA 1
ATOM 2351 C C . ARG A 1 286 ? 29.641 -11.422 -22.922 1 68.88 286 ARG A C 1
ATOM 2353 O O . ARG A 1 286 ? 30.094 -11.219 -21.797 1 68.88 286 ARG A O 1
ATOM 2360 N N . LYS A 1 287 ? 28.938 -12.539 -23.203 1 68.5 287 LYS A N 1
ATOM 2361 C CA . LYS A 1 287 ? 28.797 -13.688 -22.312 1 68.5 287 LYS A CA 1
ATOM 2362 C C . LYS A 1 287 ? 30.172 -14.164 -21.828 1 68.5 287 LYS A C 1
ATOM 2364 O O . LYS A 1 287 ? 30.312 -14.609 -20.688 1 68.5 287 LYS A O 1
ATOM 2369 N N . ASP A 1 288 ? 31.25 -14.195 -22.625 1 63.41 288 ASP A N 1
ATOM 2370 C CA . ASP A 1 288 ? 32.562 -14.781 -22.312 1 63.41 288 ASP A CA 1
ATOM 2371 C C . ASP A 1 288 ? 33.438 -13.773 -21.578 1 63.41 288 ASP A C 1
ATOM 2373 O O . ASP A 1 288 ? 34.625 -14.055 -21.297 1 63.41 288 ASP A O 1
ATOM 2377 N N . GLU A 1 289 ? 32.938 -12.617 -21.328 1 56.91 289 GLU A N 1
ATOM 2378 C CA . GLU A 1 289 ? 33.844 -11.617 -20.766 1 56.91 289 GLU A CA 1
ATOM 2379 C C . GLU A 1 289 ? 33.875 -11.719 -19.234 1 56.91 289 GLU A C 1
ATOM 2381 O O . GLU A 1 289 ? 32.844 -11.891 -18.594 1 56.91 289 GLU A O 1
ATOM 2386 N N . GLN A 1 290 ? 35.062 -12.156 -18.688 1 52.88 290 GLN A N 1
ATOM 2387 C CA . GLN A 1 290 ? 35.312 -12.195 -17.25 1 52.88 290 GLN A CA 1
ATOM 2388 C C . GLN A 1 290 ? 34.875 -10.906 -16.578 1 52.88 290 GLN A C 1
ATOM 2390 O O . GLN A 1 290 ? 35.031 -9.82 -17.141 1 52.88 290 GLN A O 1
ATOM 2395 N N . PRO A 1 291 ? 34.125 -11.094 -15.461 1 50.16 291 PRO A N 1
ATOM 2396 C CA . PRO A 1 291 ? 33.562 -9.953 -14.711 1 50.16 291 PRO A CA 1
ATOM 2397 C C . PRO A 1 291 ? 34.594 -8.852 -14.492 1 50.16 291 PRO A C 1
ATOM 2399 O O . PRO A 1 291 ? 34.25 -7.711 -14.195 1 50.16 291 PRO A O 1
ATOM 2402 N N . GLN A 1 292 ? 35.844 -9.273 -14.211 1 48.28 292 GLN A N 1
ATOM 2403 C CA . GLN A 1 292 ? 36.844 -8.242 -13.898 1 48.28 292 GLN A CA 1
ATOM 2404 C C . GLN A 1 292 ? 36.875 -7.164 -14.977 1 48.28 292 GLN A C 1
ATOM 2406 O O . GLN A 1 292 ? 37.469 -6.113 -14.789 1 48.28 292 GLN A O 1
ATOM 2411 N N . LYS A 1 293 ? 36.781 -7.613 -16.25 1 47.03 293 LYS A N 1
ATOM 2412 C CA . LYS A 1 293 ? 36.969 -6.609 -17.281 1 47.03 293 LYS A CA 1
ATOM 2413 C C . LYS A 1 293 ? 35.781 -5.648 -17.344 1 47.03 293 LYS A C 1
ATOM 2415 O O . LYS A 1 293 ? 34.75 -5.902 -16.734 1 47.03 293 LYS A O 1
ATOM 2420 N N . LYS A 1 294 ? 35.562 -4.828 -18.688 1 49.41 294 LYS A N 1
ATOM 2421 C CA . LYS A 1 294 ? 34.906 -3.572 -19.016 1 49.41 294 LYS A CA 1
ATOM 2422 C C . LYS A 1 294 ? 33.406 -3.693 -18.875 1 49.41 294 LYS A C 1
ATOM 2424 O O . LYS A 1 294 ? 32.75 -4.32 -19.703 1 49.41 294 LYS A O 1
ATOM 2429 N N . TYR A 1 295 ? 32.906 -3.939 -17.734 1 52.22 295 TYR A N 1
ATOM 2430 C CA . TYR A 1 295 ? 31.5 -3.633 -17.547 1 52.22 295 TYR A CA 1
ATOM 2431 C C . TYR A 1 295 ? 31.109 -2.35 -18.266 1 52.22 295 TYR A C 1
ATOM 2433 O O . TYR A 1 295 ? 31.766 -1.316 -18.109 1 52.22 295 TYR A O 1
ATOM 2441 N N . ALA A 1 296 ? 30.938 -2.27 -19.578 1 52.78 296 ALA A N 1
ATOM 2442 C CA . ALA A 1 296 ? 30.703 -1.03 -20.312 1 52.78 296 ALA A CA 1
ATOM 2443 C C . ALA A 1 296 ? 29.234 -0.617 -20.234 1 52.78 296 ALA A C 1
ATOM 2445 O O . ALA A 1 296 ? 28.922 0.574 -20.156 1 52.78 296 ALA A O 1
ATOM 2446 N N . ILE A 1 297 ? 28.203 -1.615 -20.469 1 56.47 297 ILE A N 1
ATOM 2447 C CA . ILE A 1 297 ? 26.922 -1.029 -20.875 1 56.47 297 ILE A CA 1
ATOM 2448 C C . ILE A 1 297 ? 26 -0.943 -19.656 1 56.47 297 ILE A C 1
ATOM 2450 O O . ILE A 1 297 ? 25.859 -1.914 -18.906 1 56.47 297 ILE A O 1
ATOM 2454 N N . SER A 1 298 ? 25.75 0.187 -19.312 1 68.44 298 SER A N 1
ATOM 2455 C CA . SER A 1 298 ? 24.734 0.416 -18.297 1 68.44 298 SER A CA 1
ATOM 2456 C C . SER A 1 298 ? 23.328 0.186 -18.828 1 68.44 298 SER A C 1
ATOM 2458 O O . SER A 1 298 ? 22.969 0.722 -19.891 1 68.44 298 SER A O 1
ATOM 2460 N N . MET A 1 299 ? 22.734 -0.866 -18.391 1 79.62 299 MET A N 1
ATOM 2461 C CA . MET A 1 299 ? 21.312 -1.05 -18.656 1 79.62 299 MET A CA 1
ATOM 2462 C C . MET A 1 299 ? 20.469 -0.138 -17.766 1 79.62 299 MET A C 1
ATOM 2464 O O . MET A 1 299 ? 20.656 -0.11 -16.547 1 79.62 299 MET A O 1
ATOM 2468 N N . ILE A 1 300 ? 19.672 0.635 -18.469 1 83.94 300 ILE A N 1
ATOM 2469 C CA . ILE A 1 300 ? 18.781 1.544 -17.75 1 83.94 300 ILE A CA 1
ATOM 2470 C C . ILE A 1 300 ? 17.344 1.049 -17.859 1 83.94 300 ILE A C 1
ATOM 2472 O O . ILE A 1 300 ? 16.828 0.861 -18.969 1 83.94 300 ILE A O 1
ATOM 2476 N N . VAL A 1 301 ? 16.781 0.81 -16.719 1 87.19 301 VAL A N 1
ATOM 2477 C CA . VAL A 1 301 ? 15.414 0.284 -16.719 1 87.19 301 VAL A CA 1
ATOM 2478 C C . VAL A 1 301 ? 14.547 1.099 -15.773 1 87.19 301 VAL A C 1
ATOM 2480 O O . VAL A 1 301 ? 15.055 1.733 -14.844 1 87.19 301 VAL A O 1
ATOM 2483 N N . ASP A 1 302 ? 13.281 1.042 -16.031 1 88.25 302 ASP A N 1
ATOM 2484 C CA . ASP A 1 302 ? 12.328 1.69 -15.133 1 88.25 302 ASP A CA 1
ATOM 2485 C C . ASP A 1 302 ? 12.359 1.062 -13.742 1 88.25 302 ASP A C 1
ATOM 2487 O O . ASP A 1 302 ? 12.18 -0.149 -13.602 1 88.25 302 ASP A O 1
ATOM 2491 N N . SER A 1 303 ? 12.531 1.873 -12.742 1 89.5 303 SER A N 1
ATOM 2492 C CA . SER A 1 303 ? 12.641 1.375 -11.375 1 89.5 303 SER A CA 1
ATOM 2493 C C . SER A 1 303 ? 11.336 0.731 -10.914 1 89.5 303 SER A C 1
ATOM 2495 O O . SER A 1 303 ? 11.344 -0.171 -10.07 1 89.5 303 SER A O 1
ATOM 2497 N N . GLU A 1 304 ? 10.211 1.125 -11.453 1 86.81 304 GLU A N 1
ATOM 2498 C CA . GLU A 1 304 ? 8.922 0.562 -11.07 1 86.81 304 GLU A CA 1
ATOM 2499 C C . GLU A 1 304 ? 8.844 -0.921 -11.414 1 86.81 304 GLU A C 1
ATOM 2501 O O . GLU A 1 304 ? 8.078 -1.669 -10.805 1 86.81 304 GLU A O 1
ATOM 2506 N N . LEU A 1 305 ? 9.711 -1.332 -12.336 1 87.44 305 LEU A N 1
ATOM 2507 C CA . LEU A 1 305 ? 9.68 -2.717 -12.797 1 87.44 305 LEU A CA 1
ATOM 2508 C C . LEU A 1 305 ? 10.727 -3.555 -12.078 1 87.44 305 LEU A C 1
ATOM 2510 O O . LEU A 1 305 ? 10.594 -4.777 -11.977 1 87.44 305 LEU A O 1
ATOM 2514 N N . MET A 1 306 ? 11.719 -2.844 -11.594 1 88.81 306 MET A N 1
ATOM 2515 C CA . MET A 1 306 ? 12.867 -3.615 -11.141 1 88.81 306 MET A CA 1
ATOM 2516 C C . MET A 1 306 ? 13.023 -3.51 -9.625 1 88.81 306 MET A C 1
ATOM 2518 O O . MET A 1 306 ? 13.523 -4.438 -8.984 1 88.81 306 MET A O 1
ATOM 2522 N N . GLU A 1 307 ? 12.633 -2.387 -9.109 1 89.69 307 GLU A N 1
ATOM 2523 C CA . GLU A 1 307 ? 12.852 -2.17 -7.68 1 89.69 307 GLU A CA 1
ATOM 2524 C C . GLU A 1 307 ? 11.641 -2.615 -6.863 1 89.69 307 GLU A C 1
ATOM 2526 O O . GLU A 1 307 ? 10.516 -2.633 -7.367 1 89.69 307 GLU A O 1
ATOM 2531 N N . SER A 1 308 ? 11.938 -2.969 -5.668 1 87.94 308 SER A N 1
ATOM 2532 C CA . SER A 1 308 ? 10.836 -3.281 -4.766 1 87.94 308 SER A CA 1
ATOM 2533 C C . SER A 1 308 ? 9.992 -2.045 -4.477 1 87.94 308 SER A C 1
ATOM 2535 O O . SER A 1 308 ? 10.477 -0.917 -4.578 1 87.94 308 SER A O 1
ATOM 2537 N N . ARG A 1 309 ? 8.781 -2.268 -4.078 1 86.12 309 ARG A N 1
ATOM 2538 C CA . ARG A 1 309 ? 7.902 -1.168 -3.705 1 86.12 309 ARG A CA 1
ATOM 2539 C C . ARG A 1 309 ? 8.461 -0.4 -2.512 1 86.12 309 ARG A C 1
ATOM 2541 O O . ARG A 1 309 ? 8.32 0.822 -2.432 1 86.12 309 ARG A O 1
ATOM 2548 N N . GLY A 1 310 ? 9.047 -1.12 -1.587 1 86.69 310 GLY A N 1
ATOM 2549 C CA . GLY A 1 310 ? 9.656 -0.479 -0.433 1 86.69 310 GLY A CA 1
ATOM 2550 C C . GLY A 1 310 ? 10.773 0.477 -0.803 1 86.69 310 GLY A C 1
ATOM 2551 O O . GLY A 1 310 ? 10.891 1.562 -0.23 1 86.69 310 GLY A O 1
ATOM 2552 N N . THR A 1 311 ? 11.594 0.052 -1.762 1 87.25 311 THR A N 1
ATOM 2553 C CA . THR A 1 311 ? 12.688 0.898 -2.221 1 87.25 311 THR A CA 1
ATOM 2554 C C . THR A 1 311 ? 12.156 2.172 -2.869 1 87.25 311 THR A C 1
ATOM 2556 O O . THR A 1 311 ? 12.617 3.271 -2.561 1 87.25 311 THR A O 1
ATOM 2559 N N . ILE A 1 312 ? 11.25 1.999 -3.676 1 89.44 312 ILE A N 1
ATOM 2560 C CA . ILE A 1 312 ? 10.656 3.135 -4.375 1 89.44 312 ILE A CA 1
ATOM 2561 C C . ILE A 1 312 ? 10.008 4.078 -3.369 1 89.44 312 ILE A C 1
ATOM 2563 O O . ILE A 1 312 ? 10.188 5.297 -3.443 1 89.44 312 ILE A O 1
ATOM 2567 N N . HIS A 1 313 ? 9.305 3.48 -2.475 1 88.69 313 HIS A N 1
ATOM 2568 C CA . HIS A 1 313 ? 8.625 4.25 -1.439 1 88.69 313 HIS A CA 1
ATOM 2569 C C . HIS A 1 313 ? 9.617 5.062 -0.617 1 88.69 313 HIS A C 1
ATOM 2571 O O . HIS A 1 313 ? 9.398 6.254 -0.371 1 88.69 313 HIS A O 1
ATOM 2577 N N . LEU A 1 314 ? 10.648 4.496 -0.216 1 89.5 314 LEU A N 1
ATOM 2578 C CA . LEU A 1 314 ? 11.664 5.164 0.589 1 89.5 314 LEU A CA 1
ATOM 2579 C C . LEU A 1 314 ? 12.289 6.324 -0.178 1 89.5 314 LEU A C 1
ATOM 2581 O O . LEU A 1 314 ? 12.477 7.41 0.373 1 89.5 314 LEU A O 1
ATOM 2585 N N . ILE A 1 315 ? 12.578 6.094 -1.431 1 90.56 315 ILE A N 1
ATOM 2586 C CA . ILE A 1 315 ? 13.227 7.125 -2.232 1 90.56 315 ILE A CA 1
ATOM 2587 C C . ILE A 1 315 ? 12.266 8.289 -2.457 1 90.56 315 ILE A C 1
ATOM 2589 O O . ILE A 1 315 ? 12.664 9.453 -2.443 1 90.56 315 ILE A O 1
ATOM 2593 N N . ARG A 1 316 ? 11.023 7.977 -2.65 1 91.44 316 ARG A N 1
ATOM 2594 C CA . ARG A 1 316 ? 10.016 9.023 -2.814 1 91.44 316 ARG A CA 1
ATOM 2595 C C . ARG A 1 316 ? 9.93 9.898 -1.572 1 91.44 316 ARG A C 1
ATOM 2597 O O . ARG A 1 316 ? 9.688 11.102 -1.675 1 91.44 316 ARG A O 1
ATOM 2604 N N . LEU A 1 317 ? 10.148 9.352 -0.451 1 92.56 317 LEU A N 1
ATOM 2605 C CA . LEU A 1 317 ? 10 10.07 0.811 1 92.56 317 LEU A CA 1
ATOM 2606 C C . LEU A 1 317 ? 11.312 10.719 1.225 1 92.56 317 LEU A C 1
ATOM 2608 O O . LEU A 1 317 ? 11.336 11.555 2.135 1 92.56 317 LEU A O 1
ATOM 2612 N N . LEU A 1 318 ? 12.391 10.391 0.557 1 93.44 318 LEU A N 1
ATOM 2613 C CA . LEU A 1 318 ? 13.727 10.805 0.997 1 93.44 318 LEU A CA 1
ATOM 2614 C C . LEU A 1 318 ? 13.844 12.32 1.015 1 93.44 318 LEU A C 1
ATOM 2616 O O . LEU A 1 318 ? 14.18 12.906 2.043 1 93.44 318 LEU A O 1
ATOM 2620 N N . GLN A 1 319 ? 13.516 12.922 -0.07 1 94.19 319 GLN A N 1
ATOM 2621 C CA . GLN A 1 319 ? 13.703 14.367 -0.154 1 94.19 319 GLN A CA 1
ATOM 2622 C C . GLN A 1 319 ? 12.789 15.094 0.819 1 94.19 319 GLN A C 1
ATOM 2624 O O . GLN A 1 319 ? 13.211 16.047 1.489 1 94.19 319 GLN A O 1
ATOM 2629 N N . PRO A 1 320 ? 11.539 14.742 0.897 1 94.88 320 PRO A N 1
ATOM 2630 C CA . PRO A 1 320 ? 10.688 15.367 1.915 1 94.88 320 PRO A CA 1
ATOM 2631 C C . PRO A 1 320 ? 11.273 15.25 3.32 1 94.88 320 PRO A C 1
ATOM 2633 O O . PRO A 1 320 ? 11.211 16.203 4.098 1 94.88 320 PRO A O 1
ATOM 2636 N N . PHE A 1 321 ? 11.82 14.156 3.668 1 96.19 321 PHE A N 1
ATOM 2637 C CA . PHE A 1 321 ? 12.43 13.969 4.98 1 96.19 321 PHE A CA 1
ATOM 2638 C C . PHE A 1 321 ? 13.664 14.852 5.137 1 96.19 321 PHE A C 1
ATOM 2640 O O . PHE A 1 321 ? 13.859 15.477 6.184 1 96.19 321 PHE A O 1
ATOM 2647 N N . ILE A 1 322 ? 14.461 14.883 4.086 1 96 322 ILE A N 1
ATOM 2648 C CA . ILE A 1 322 ? 15.656 15.727 4.129 1 96 322 ILE A CA 1
ATOM 2649 C C . ILE A 1 322 ? 15.25 17.188 4.34 1 96 322 ILE A C 1
ATOM 2651 O O . ILE A 1 322 ? 15.812 17.875 5.191 1 96 322 ILE A O 1
ATOM 2655 N N . ASP A 1 323 ? 14.266 17.609 3.641 1 95.88 323 ASP A N 1
ATOM 2656 C CA . ASP A 1 323 ? 13.82 19 3.686 1 95.88 323 ASP A CA 1
ATOM 2657 C C . ASP A 1 323 ? 13.383 19.391 5.094 1 95.88 323 ASP A C 1
ATOM 2659 O O . ASP A 1 323 ? 13.789 20.422 5.613 1 95.88 323 ASP A O 1
ATOM 2663 N N . VAL A 1 324 ? 12.578 18.594 5.707 1 96.69 324 VAL A N 1
ATOM 2664 C CA . VAL A 1 324 ? 12.016 18.969 7 1 96.69 324 VAL A CA 1
ATOM 2665 C C . VAL A 1 324 ? 13.094 18.891 8.078 1 96.69 324 VAL A C 1
ATOM 2667 O O . VAL A 1 324 ? 13.102 19.672 9.023 1 96.69 324 VAL A O 1
ATOM 2670 N N . LEU A 1 325 ? 13.984 17.938 7.93 1 97.06 325 LEU A N 1
ATOM 2671 C CA . LEU A 1 325 ? 15.031 17.797 8.93 1 97.06 325 LEU A CA 1
ATOM 2672 C C . LEU A 1 325 ? 16.062 18.906 8.805 1 97.06 325 LEU A C 1
ATOM 2674 O O . LEU A 1 325 ? 16.656 19.328 9.797 1 97.06 325 LEU A O 1
ATOM 2678 N N . ASP A 1 326 ? 16.219 19.328 7.586 1 95.38 326 ASP A N 1
ATOM 2679 C CA . ASP A 1 326 ? 17.219 20.359 7.309 1 95.38 326 ASP A CA 1
ATOM 2680 C C . ASP A 1 326 ? 16.703 21.75 7.664 1 95.38 326 ASP A C 1
ATOM 2682 O O . ASP A 1 326 ? 17.453 22.594 8.148 1 95.38 326 ASP A O 1
ATOM 2686 N N . ASN A 1 327 ? 15.414 22.031 7.438 1 94.56 327 ASN A N 1
ATOM 2687 C CA . ASN A 1 327 ? 14.891 23.391 7.527 1 94.56 327 ASN A CA 1
ATOM 2688 C C . ASN A 1 327 ? 13.828 23.5 8.617 1 94.56 327 ASN A C 1
ATOM 2690 O O . ASN A 1 327 ? 13.367 24.609 8.922 1 94.56 327 ASN A O 1
ATOM 2694 N N . GLY A 1 328 ? 13.523 22.453 9.172 1 95.81 328 GLY A N 1
ATOM 2695 C CA . GLY A 1 328 ? 12.367 22.453 10.047 1 95.81 328 GLY A CA 1
ATOM 2696 C C . GLY A 1 328 ? 11.055 22.344 9.297 1 95.81 328 GLY A C 1
ATOM 2697 O O . GLY A 1 328 ? 10.938 22.844 8.172 1 95.81 328 GLY A O 1
ATOM 2698 N N . GLY A 1 329 ? 10.141 21.734 9.812 1 97.38 329 GLY A N 1
ATOM 2699 C CA . GLY A 1 329 ? 8.836 21.547 9.203 1 97.38 329 GLY A CA 1
ATOM 2700 C C . GLY A 1 329 ? 8.078 20.359 9.766 1 97.38 329 GLY A C 1
ATOM 2701 O O . GLY A 1 329 ? 8.5 19.766 10.75 1 97.38 329 GLY A O 1
ATOM 2702 N N . VAL A 1 330 ? 6.93 20.156 9.172 1 98.5 330 VAL A N 1
ATOM 2703 C CA . VAL A 1 330 ? 6.07 19.062 9.602 1 98.5 330 VAL A CA 1
ATOM 2704 C C . VAL A 1 330 ? 5.777 18.141 8.422 1 98.5 330 VAL A C 1
ATOM 2706 O O . VAL A 1 330 ? 5.492 18.609 7.316 1 98.5 330 VAL A O 1
ATOM 2709 N N . ILE A 1 331 ? 5.961 16.906 8.625 1 97.69 331 ILE A N 1
ATOM 2710 C CA . ILE A 1 331 ? 5.562 15.922 7.613 1 97.69 331 ILE A CA 1
ATOM 2711 C C . ILE A 1 331 ? 4.508 14.984 8.195 1 97.69 331 ILE A C 1
ATOM 2713 O O . ILE A 1 331 ? 4.699 14.414 9.273 1 97.69 331 ILE A O 1
ATOM 2717 N N . VAL A 1 332 ? 3.365 14.906 7.559 1 98.06 332 VAL A N 1
ATOM 2718 C CA . VAL A 1 332 ? 2.246 14.047 7.926 1 98.06 332 VAL A CA 1
ATOM 2719 C C . VAL A 1 332 ? 2.014 13.008 6.832 1 98.06 332 VAL A C 1
ATOM 2721 O O . VAL A 1 332 ? 1.814 13.359 5.664 1 98.06 332 VAL A O 1
ATOM 2724 N N . LEU A 1 333 ? 2.049 11.75 7.219 1 96.31 333 LEU A N 1
ATOM 2725 C CA . LEU A 1 333 ? 1.975 10.68 6.227 1 96.31 333 LEU A CA 1
ATOM 2726 C C . LEU A 1 333 ? 0.86 9.695 6.566 1 96.31 333 LEU A C 1
ATOM 2728 O O . LEU A 1 333 ? 0.77 9.219 7.703 1 96.31 333 LEU A O 1
ATOM 2732 N N . ASP A 1 334 ? 0.034 9.406 5.594 1 94.12 334 ASP A N 1
ATOM 2733 C CA . ASP A 1 334 ? -0.917 8.305 5.734 1 94.12 334 ASP A CA 1
ATOM 2734 C C . ASP A 1 334 ? -0.27 6.969 5.375 1 94.12 334 ASP A C 1
ATOM 2736 O O . ASP A 1 334 ? 0.283 6.812 4.285 1 94.12 334 ASP A O 1
ATOM 2740 N N . GLU A 1 335 ? -0.268 6.074 6.234 1 89.38 335 GLU A N 1
ATOM 2741 C CA . GLU A 1 335 ? 0.267 4.727 6.078 1 89.38 335 GLU A CA 1
ATOM 2742 C C . GLU A 1 335 ? 1.714 4.758 5.598 1 89.38 335 GLU A C 1
ATOM 2744 O O . GLU A 1 335 ? 2.057 4.113 4.605 1 89.38 335 GLU A O 1
ATOM 2749 N N . MET A 1 336 ? 2.541 5.383 6.348 1 87.31 336 MET A N 1
ATOM 2750 C CA . MET A 1 336 ? 3.945 5.566 5.996 1 87.31 336 MET A CA 1
ATOM 2751 C C . MET A 1 336 ? 4.645 4.223 5.82 1 87.31 336 MET A C 1
ATOM 2753 O O . MET A 1 336 ? 5.516 4.078 4.961 1 87.31 336 MET A O 1
ATOM 2757 N N . ASP A 1 337 ? 4.25 3.252 6.562 1 86.94 337 ASP A N 1
ATOM 2758 C CA . ASP A 1 337 ? 5.012 2.01 6.621 1 86.94 337 ASP A CA 1
ATOM 2759 C C . ASP A 1 337 ? 4.508 1.005 5.586 1 86.94 337 ASP A C 1
ATOM 2761 O O . ASP A 1 337 ? 4.984 -0.13 5.531 1 86.94 337 ASP A O 1
ATOM 2765 N N . ALA A 1 338 ? 3.598 1.578 4.742 1 81.5 338 ALA A N 1
ATOM 2766 C CA . ALA A 1 338 ? 3.107 0.676 3.705 1 81.5 338 ALA A CA 1
ATOM 2767 C C . ALA A 1 338 ? 4.246 0.189 2.816 1 81.5 338 ALA A C 1
ATOM 2769 O O . ALA A 1 338 ? 5 0.996 2.264 1 81.5 338 ALA A O 1
ATOM 2770 N N . SER A 1 339 ? 4.68 -1.048 2.82 1 81.69 339 SER A N 1
ATOM 2771 C CA . SER A 1 339 ? 5.641 -1.727 1.955 1 81.69 339 SER A CA 1
ATOM 2772 C C . SER A 1 339 ? 7.059 -1.611 2.508 1 81.69 339 SER A C 1
ATOM 2774 O O . SER A 1 339 ? 8 -2.162 1.934 1 81.69 339 SER A O 1
ATOM 2776 N N . LEU A 1 340 ? 7.203 -0.748 3.551 1 87.62 340 LEU A N 1
ATOM 2777 C CA . LEU A 1 340 ? 8.531 -0.601 4.148 1 87.62 340 LEU A CA 1
ATOM 2778 C C . LEU A 1 340 ? 8.766 -1.661 5.219 1 87.62 340 LEU A C 1
ATOM 2780 O O . LEU A 1 340 ? 7.863 -1.966 6.004 1 87.62 340 LEU A O 1
ATOM 2784 N N . HIS A 1 341 ? 9.93 -2.186 5.172 1 87.06 341 HIS A N 1
ATOM 2785 C CA . HIS A 1 341 ? 10.32 -3.027 6.301 1 87.06 341 HIS A CA 1
ATOM 2786 C C . HIS A 1 341 ? 10.305 -2.24 7.605 1 87.06 341 HIS A C 1
ATOM 2788 O O . HIS A 1 341 ? 10.68 -1.066 7.633 1 87.06 341 HIS A O 1
ATOM 2794 N N . PHE A 1 342 ? 9.953 -2.783 8.688 1 88.12 342 PHE A N 1
ATOM 2795 C CA . PHE A 1 342 ? 9.703 -2.082 9.938 1 88.12 342 PHE A CA 1
ATOM 2796 C C . PHE A 1 342 ? 10.977 -1.442 10.469 1 88.12 342 PHE A C 1
ATOM 2798 O O . PHE A 1 342 ? 10.938 -0.394 11.109 1 88.12 342 PHE A O 1
ATOM 2805 N N . GLU A 1 343 ? 12.141 -2.023 10.172 1 88.19 343 GLU A N 1
ATOM 2806 C CA . GLU A 1 343 ? 13.406 -1.475 10.656 1 88.19 343 GLU A CA 1
ATOM 2807 C C . GLU A 1 343 ? 13.672 -0.099 10.047 1 88.19 343 GLU A C 1
ATOM 2809 O O . GLU A 1 343 ? 14.273 0.762 10.695 1 88.19 343 GLU A O 1
ATOM 2814 N N . ILE A 1 344 ? 13.25 0.022 8.867 1 89.06 344 ILE A N 1
ATOM 2815 C CA . ILE A 1 344 ? 13.391 1.318 8.211 1 89.06 344 ILE A CA 1
ATOM 2816 C C . ILE A 1 344 ? 12.539 2.357 8.938 1 89.06 344 ILE A C 1
ATOM 2818 O O . ILE A 1 344 ? 13 3.465 9.211 1 89.06 344 ILE A O 1
ATOM 2822 N N . VAL A 1 345 ? 11.367 2.008 9.289 1 91.69 345 VAL A N 1
ATOM 2823 C CA . VAL A 1 345 ? 10.445 2.898 9.992 1 91.69 345 VAL A CA 1
ATOM 2824 C C . VAL A 1 345 ? 10.984 3.219 11.383 1 91.69 345 VAL A C 1
ATOM 2826 O O . VAL A 1 345 ? 10.945 4.371 11.82 1 91.69 345 VAL A O 1
ATOM 2829 N N . VAL A 1 346 ? 11.547 2.223 12.039 1 92.38 346 VAL A N 1
ATOM 2830 C CA . VAL A 1 346 ? 12.148 2.408 13.352 1 92.38 346 VAL A CA 1
ATOM 2831 C C . VAL A 1 346 ? 13.281 3.428 13.258 1 92.38 346 VAL A C 1
ATOM 2833 O O . VAL A 1 346 ? 13.398 4.32 14.102 1 92.38 346 VAL A O 1
ATOM 2836 N N . SER A 1 347 ? 14.078 3.271 12.234 1 92.25 347 SER A N 1
ATOM 2837 C CA . SER A 1 347 ? 15.18 4.207 12.031 1 92.25 347 SER A CA 1
ATOM 2838 C C . SER A 1 347 ? 14.664 5.629 11.836 1 92.25 347 SER A C 1
ATOM 2840 O O . SER A 1 347 ? 15.25 6.582 12.352 1 92.25 347 SER A O 1
ATOM 2842 N N . LEU A 1 348 ? 13.656 5.766 11.125 1 93.25 348 LEU A N 1
ATOM 2843 C CA . LEU A 1 348 ? 13.078 7.082 10.883 1 93.25 348 LEU A CA 1
ATOM 2844 C C . LEU A 1 348 ? 12.531 7.676 12.18 1 93.25 348 LEU A C 1
ATOM 2846 O O . LEU A 1 348 ? 12.719 8.867 12.453 1 93.25 348 LEU A O 1
ATOM 2850 N N . ILE A 1 349 ? 11.836 6.867 12.953 1 95.31 349 ILE A N 1
ATOM 2851 C CA . ILE A 1 349 ? 11.336 7.293 14.25 1 95.31 349 ILE A CA 1
ATOM 2852 C C . ILE A 1 349 ? 12.492 7.797 15.109 1 95.31 349 ILE A C 1
ATOM 2854 O O . ILE A 1 349 ? 12.414 8.875 15.695 1 95.31 349 ILE A O 1
ATOM 2858 N N . ARG A 1 350 ? 13.578 7.082 15.086 1 95.31 350 ARG A N 1
ATOM 2859 C CA . ARG A 1 350 ? 14.75 7.441 15.883 1 95.31 350 ARG A CA 1
ATOM 2860 C C . ARG A 1 350 ? 15.359 8.75 15.406 1 95.31 350 ARG A C 1
ATOM 2862 O O . ARG A 1 350 ? 15.812 9.562 16.219 1 95.31 350 ARG A O 1
ATOM 2869 N N . ILE A 1 351 ? 15.367 8.93 14.195 1 96.38 351 ILE A N 1
ATOM 2870 C CA . ILE A 1 351 ? 15.945 10.125 13.594 1 96.38 351 ILE A CA 1
ATOM 2871 C C . ILE A 1 351 ? 15.203 11.367 14.102 1 96.38 351 ILE A C 1
ATOM 2873 O O . ILE A 1 351 ? 15.828 12.336 14.531 1 96.38 351 ILE A O 1
ATOM 2877 N N . PHE A 1 352 ? 13.914 11.352 14.102 1 97.5 352 PHE A N 1
ATOM 2878 C CA . PHE A 1 352 ? 13.125 12.5 14.516 1 97.5 352 PHE A CA 1
ATOM 2879 C C . PHE A 1 352 ? 13.227 12.719 16.031 1 97.5 352 PHE A C 1
ATOM 2881 O O . PHE A 1 352 ? 13.148 13.852 16.5 1 97.5 352 PHE A O 1
ATOM 2888 N N . ASN A 1 353 ? 13.438 11.633 16.75 1 96.62 353 ASN A N 1
ATOM 2889 C CA . ASN A 1 353 ? 13.531 11.719 18.219 1 96.62 353 ASN A CA 1
ATOM 2890 C C . ASN A 1 353 ? 14.953 12.055 18.656 1 96.62 353 ASN A C 1
ATOM 2892 O O . ASN A 1 353 ? 15.188 12.312 19.844 1 96.62 353 ASN A O 1
ATOM 2896 N N . ASN A 1 354 ? 15.914 11.992 17.75 1 95.25 354 ASN A N 1
ATOM 2897 C CA . ASN A 1 354 ? 17.312 12.258 18.062 1 95.25 354 ASN A CA 1
ATOM 2898 C C . ASN A 1 354 ? 17.656 13.734 17.875 1 95.25 354 ASN A C 1
ATOM 2900 O O . ASN A 1 354 ? 17.781 14.203 16.75 1 95.25 354 ASN A O 1
ATOM 2904 N N . LYS A 1 355 ? 17.969 14.406 18.922 1 94.62 355 LYS A N 1
ATOM 2905 C CA . LYS A 1 355 ? 18.219 15.844 18.906 1 94.62 355 LYS A CA 1
ATOM 2906 C C . LYS A 1 355 ? 19.5 16.172 18.156 1 94.62 355 LYS A C 1
ATOM 2908 O O . LYS A 1 355 ? 19.703 17.297 17.703 1 94.62 355 LYS A O 1
ATOM 2913 N N . ASP A 1 356 ? 20.359 15.164 18.062 1 93.56 356 ASP A N 1
ATOM 2914 C CA . ASP A 1 356 ? 21.625 15.367 17.359 1 93.56 356 ASP A CA 1
ATOM 2915 C C . ASP A 1 356 ? 21.422 15.336 15.852 1 93.56 356 ASP A C 1
ATOM 2917 O O . ASP A 1 356 ? 22.281 15.797 15.094 1 93.56 356 ASP A O 1
ATOM 2921 N N . ILE A 1 357 ? 20.344 14.766 15.422 1 95.12 357 ILE A N 1
ATOM 2922 C CA . ILE A 1 357 ? 20.031 14.695 14 1 95.12 357 ILE A CA 1
ATOM 2923 C C . ILE A 1 357 ? 18.938 15.711 13.664 1 95.12 357 ILE A C 1
ATOM 2925 O O . ILE A 1 357 ? 19.078 16.5 12.727 1 95.12 357 ILE A O 1
ATOM 2929 N N . ASN A 1 358 ? 17.875 15.688 14.438 1 96.75 358 ASN A N 1
ATOM 2930 C CA . ASN A 1 358 ? 16.766 16.609 14.273 1 96.75 358 ASN A CA 1
ATOM 2931 C C . ASN A 1 358 ? 17.031 17.953 14.953 1 96.75 358 ASN A C 1
ATOM 2933 O O . ASN A 1 358 ? 16.312 18.344 15.867 1 96.75 358 ASN A O 1
ATOM 2937 N N . LYS A 1 359 ? 17.922 18.672 14.414 1 95.06 359 LYS A N 1
ATOM 2938 C CA . LYS A 1 359 ? 18.422 19.891 15.039 1 95.06 359 LYS A CA 1
ATOM 2939 C C . LYS A 1 359 ? 17.453 21.062 14.812 1 95.06 359 LYS A C 1
ATOM 2941 O O . LYS A 1 359 ? 17.469 22.031 15.555 1 95.06 359 LYS A O 1
ATOM 2946 N N . ASN A 1 360 ? 16.625 20.922 13.844 1 95.62 360 ASN A N 1
ATOM 2947 C CA . ASN A 1 360 ? 15.781 22.047 13.469 1 95.62 360 ASN A CA 1
ATOM 2948 C C . ASN A 1 360 ? 14.32 21.797 13.859 1 95.62 360 ASN A C 1
ATOM 2950 O O . ASN A 1 360 ? 13.414 22.406 13.289 1 95.62 360 ASN A O 1
ATOM 2954 N N . ASN A 1 361 ? 14.109 20.844 14.711 1 96.44 361 ASN A N 1
ATOM 2955 C CA . ASN A 1 361 ? 12.82 20.609 15.352 1 96.44 361 ASN A CA 1
ATOM 2956 C C . ASN A 1 361 ? 11.766 20.188 14.328 1 96.44 361 ASN A C 1
ATOM 2958 O O . ASN A 1 361 ? 10.648 20.703 14.336 1 96.44 361 ASN A O 1
ATOM 2962 N N . ALA A 1 362 ? 12.133 19.375 13.367 1 98 362 ALA A N 1
ATOM 2963 C CA . ALA A 1 362 ? 11.172 18.781 12.445 1 98 362 ALA A CA 1
ATOM 2964 C C . ALA A 1 362 ? 10.195 17.875 13.172 1 98 362 ALA A C 1
ATOM 2966 O O . ALA A 1 362 ? 10.508 17.328 14.234 1 98 362 ALA A O 1
ATOM 2967 N N . GLN A 1 363 ? 8.984 17.766 12.625 1 98.62 363 GLN A N 1
ATOM 2968 C CA . GLN A 1 363 ? 7.984 16.891 13.219 1 98.62 363 GLN A CA 1
ATOM 2969 C C . GLN A 1 363 ? 7.504 15.852 12.219 1 98.62 363 GLN A C 1
ATOM 2971 O O . GLN A 1 363 ? 7.344 16.141 11.031 1 98.62 363 GLN A O 1
ATOM 2976 N N . LEU A 1 364 ? 7.273 14.648 12.695 1 98.44 364 LEU A N 1
ATOM 2977 C CA . LEU A 1 364 ? 6.73 13.547 11.914 1 98.44 364 LEU A CA 1
ATOM 2978 C C . LEU A 1 364 ? 5.441 13.016 12.531 1 98.44 364 LEU A C 1
ATOM 2980 O O . LEU A 1 364 ? 5.406 12.688 13.719 1 98.44 364 LEU A O 1
ATOM 2984 N N . ILE A 1 365 ? 4.379 13.008 11.781 1 98.5 365 ILE A N 1
ATOM 2985 C CA . ILE A 1 365 ? 3.115 12.383 12.156 1 98.5 365 ILE A CA 1
ATOM 2986 C C . ILE A 1 365 ? 2.734 11.328 11.125 1 98.5 365 ILE A C 1
ATOM 2988 O O . ILE A 1 365 ? 2.723 11.602 9.922 1 98.5 365 ILE A O 1
ATOM 2992 N N . PHE A 1 366 ? 2.473 10.102 11.539 1 97.06 366 PHE A N 1
ATOM 2993 C CA . PHE A 1 366 ? 2.01 9.109 10.578 1 97.06 366 PHE A CA 1
ATOM 2994 C C . PHE A 1 366 ? 1.08 8.102 11.242 1 97.06 366 PHE A C 1
ATOM 2996 O O . PHE A 1 366 ? 1.114 7.93 12.461 1 97.06 366 PHE A O 1
ATOM 3003 N N . ASN A 1 367 ? 0.183 7.559 10.5 1 95.31 367 ASN A N 1
ATOM 3004 C CA . ASN A 1 367 ? -0.643 6.469 11.008 1 95.31 367 ASN A CA 1
ATOM 3005 C C . ASN A 1 367 ? -0.175 5.117 10.484 1 95.31 367 ASN A C 1
ATOM 3007 O O . ASN A 1 367 ? 0.567 5.051 9.5 1 95.31 367 ASN A O 1
ATOM 3011 N N . THR A 1 368 ? -0.472 4.062 11.172 1 91.75 368 THR A N 1
ATOM 3012 C CA . THR A 1 368 ? -0.044 2.711 10.82 1 91.75 368 THR A CA 1
ATOM 3013 C C . THR A 1 368 ? -0.977 1.671 11.438 1 91.75 368 THR A C 1
ATOM 3015 O O . THR A 1 368 ? -1.714 1.968 12.375 1 91.75 368 THR A O 1
ATOM 3018 N N . HIS A 1 369 ? -0.922 0.527 10.867 1 87.5 369 HIS A N 1
ATOM 3019 C CA . HIS A 1 369 ? -1.609 -0.631 11.43 1 87.5 369 HIS A CA 1
ATOM 3020 C C . HIS A 1 369 ? -0.623 -1.593 12.078 1 87.5 369 HIS A C 1
ATOM 3022 O O . HIS A 1 369 ? -1.03 -2.564 12.727 1 87.5 369 HIS A O 1
ATOM 3028 N N . ASN A 1 370 ? 0.62 -1.349 12.047 1 88.5 370 ASN A N 1
ATOM 3029 C CA . ASN A 1 370 ? 1.646 -2.264 12.531 1 88.5 370 ASN A CA 1
ATOM 3030 C C . ASN A 1 370 ? 1.935 -2.041 14.016 1 88.5 370 ASN A C 1
ATOM 3032 O O . ASN A 1 370 ? 2.457 -0.993 14.398 1 88.5 370 ASN A O 1
ATOM 3036 N N . PRO A 1 371 ? 1.714 -2.961 14.812 1 90 371 PRO A N 1
ATOM 3037 C CA . PRO A 1 371 ? 1.861 -2.744 16.25 1 90 371 PRO A CA 1
ATOM 3038 C C . PRO A 1 371 ? 3.307 -2.879 16.734 1 90 371 PRO A C 1
ATOM 3040 O O . PRO A 1 371 ? 3.613 -2.574 17.891 1 90 371 PRO A O 1
ATOM 3043 N N . ILE A 1 372 ? 4.219 -3.221 15.883 1 88.56 372 ILE A N 1
ATOM 3044 C CA . ILE A 1 372 ? 5.562 -3.619 16.281 1 88.56 372 ILE A CA 1
ATOM 3045 C C . ILE A 1 372 ? 6.293 -2.426 16.906 1 88.56 372 ILE A C 1
ATOM 3047 O O . ILE A 1 372 ? 7.266 -2.6 17.641 1 88.56 372 ILE A O 1
ATOM 3051 N N . TYR A 1 373 ? 5.832 -1.235 16.672 1 91.56 373 TYR A N 1
ATOM 3052 C CA . TYR A 1 373 ? 6.504 -0.047 17.188 1 91.56 373 TYR A CA 1
ATOM 3053 C C . TYR A 1 373 ? 6.102 0.223 18.625 1 91.56 373 TYR A C 1
ATOM 3055 O O . TYR A 1 373 ? 6.688 1.082 19.297 1 91.56 373 TYR A O 1
ATOM 3063 N N . LEU A 1 374 ? 5.098 -0.514 19.078 1 91.62 374 LEU A N 1
ATOM 3064 C CA . LEU A 1 374 ? 4.621 -0.373 20.453 1 91.62 374 LEU A CA 1
ATOM 3065 C C . LEU A 1 374 ? 5.422 -1.258 21.406 1 91.62 374 LEU A C 1
ATOM 3067 O O . LEU A 1 374 ? 4.848 -1.969 22.234 1 91.62 374 LEU A O 1
ATOM 3071 N N . ASP A 1 375 ? 6.711 -1.212 21.328 1 86.06 375 ASP A N 1
ATOM 3072 C CA . ASP A 1 375 ? 7.562 -2.109 22.094 1 86.06 375 ASP A CA 1
ATOM 3073 C C . ASP A 1 375 ? 7.832 -1.549 23.484 1 86.06 375 ASP A C 1
ATOM 3075 O O . ASP A 1 375 ? 8.484 -2.193 24.312 1 86.06 375 ASP A O 1
ATOM 3079 N N . GLY A 1 376 ? 7.414 -0.339 23.781 1 85.44 376 GLY A N 1
ATOM 3080 C CA . GLY A 1 376 ? 7.59 0.258 25.094 1 85.44 376 GLY A CA 1
ATOM 3081 C C . GLY A 1 376 ? 8.883 1.04 25.234 1 85.44 376 GLY A C 1
ATOM 3082 O O . GLY A 1 376 ? 9.094 1.733 26.219 1 85.44 376 GLY A O 1
ATOM 3083 N N . GLU A 1 377 ? 9.719 1.058 24.234 1 87.31 377 GLU A N 1
ATOM 3084 C CA . GLU A 1 377 ? 11.016 1.719 24.312 1 87.31 377 GLU A CA 1
ATOM 3085 C C . GLU A 1 377 ? 11.172 2.746 23.188 1 87.31 377 GLU A C 1
ATOM 3087 O O . GLU A 1 377 ? 11.742 3.82 23.406 1 87.31 377 GLU A O 1
ATOM 3092 N N . LEU A 1 378 ? 10.586 2.52 22.156 1 91.31 378 LEU A N 1
ATOM 3093 C CA . LEU A 1 378 ? 10.812 3.309 20.953 1 91.31 378 LEU A CA 1
ATOM 3094 C C . LEU A 1 378 ? 10.094 4.652 21.047 1 91.31 378 LEU A C 1
ATOM 3096 O O . LEU A 1 378 ? 10.57 5.652 20.5 1 91.31 378 LEU A O 1
ATOM 3100 N N . LEU A 1 379 ? 8.945 4.641 21.766 1 93.38 379 LEU A N 1
ATOM 3101 C CA . LEU A 1 379 ? 8.062 5.805 21.766 1 93.38 379 LEU A CA 1
ATOM 3102 C C . LEU A 1 379 ? 7.664 6.184 23.188 1 93.38 379 LEU A C 1
ATOM 3104 O O . LEU A 1 379 ? 7.48 5.309 24.047 1 93.38 379 LEU A O 1
ATOM 3108 N N . ARG A 1 380 ? 7.484 7.469 23.359 1 92.44 380 ARG A N 1
ATOM 3109 C CA . ARG A 1 380 ? 6.758 7.926 24.531 1 92.44 380 ARG A CA 1
ATOM 3110 C C . ARG A 1 380 ? 5.289 7.531 24.469 1 92.44 380 ARG A C 1
ATOM 3112 O O . ARG A 1 380 ? 4.75 7.324 23.375 1 92.44 380 ARG A O 1
ATOM 3119 N N . HIS A 1 381 ? 4.707 7.52 25.641 1 91.5 381 HIS A N 1
ATOM 3120 C CA . HIS A 1 381 ? 3.287 7.184 25.672 1 91.5 381 HIS A CA 1
ATOM 3121 C C . HIS A 1 381 ? 2.449 8.273 25 1 91.5 381 HIS A C 1
ATOM 3123 O O . HIS A 1 381 ? 1.425 7.977 24.375 1 91.5 381 HIS A O 1
ATOM 3129 N N . ASP A 1 382 ? 2.904 9.508 25.125 1 93.69 382 ASP A N 1
ATOM 3130 C CA . ASP A 1 382 ? 2.129 10.602 24.531 1 93.69 382 ASP A CA 1
ATOM 3131 C C . ASP A 1 382 ? 2.473 10.789 23.062 1 93.69 382 ASP A C 1
ATOM 3133 O O . ASP A 1 382 ? 1.893 11.641 22.391 1 93.69 382 ASP A O 1
ATOM 3137 N N . GLN A 1 383 ? 3.416 10.008 22.531 1 96.38 383 GLN A N 1
ATOM 3138 C CA . GLN A 1 383 ? 3.686 9.953 21.109 1 96.38 383 GLN A CA 1
ATOM 3139 C C . GLN A 1 383 ? 2.77 8.953 20.406 1 96.38 383 GLN A C 1
ATOM 3141 O O . GLN A 1 383 ? 2.822 8.805 19.188 1 96.38 383 GLN A O 1
ATOM 3146 N N . ILE A 1 384 ? 1.96 8.297 21.156 1 95.56 384 ILE A N 1
ATOM 3147 C CA . ILE A 1 384 ? 1.056 7.273 20.641 1 95.56 384 ILE A CA 1
ATOM 3148 C C . ILE A 1 384 ? -0.389 7.75 20.766 1 95.56 384 ILE A C 1
ATOM 3150 O O . ILE A 1 384 ? -0.904 7.895 21.875 1 95.56 384 ILE A O 1
ATOM 3154 N N . VAL A 1 385 ? -1.001 7.961 19.656 1 95.88 385 VAL A N 1
ATOM 3155 C CA . VAL A 1 385 ? -2.395 8.391 19.594 1 95.88 385 VAL A CA 1
ATOM 3156 C C . VAL A 1 385 ? -3.27 7.25 19.078 1 95.88 385 VAL A C 1
ATOM 3158 O O . VAL A 1 385 ? -2.922 6.586 18.109 1 95.88 385 VAL A O 1
ATOM 3161 N N . MET A 1 386 ? -4.352 7.02 19.75 1 94.62 386 MET A N 1
ATOM 3162 C CA . MET A 1 386 ? -5.293 5.969 19.375 1 94.62 386 MET A CA 1
ATOM 3163 C C . MET A 1 386 ? -6.59 6.57 18.844 1 94.62 386 MET A C 1
ATOM 3165 O O . MET A 1 386 ? -7.074 7.578 19.359 1 94.62 386 MET A O 1
ATOM 3169 N N . VAL A 1 387 ? -7.09 5.984 17.797 1 94.81 387 VAL A N 1
ATOM 3170 C CA . VAL A 1 387 ? -8.383 6.363 17.234 1 94.81 387 VAL A CA 1
ATOM 3171 C C . VAL A 1 387 ? -9.367 5.207 17.359 1 94.81 387 VAL A C 1
ATOM 3173 O O . VAL A 1 387 ? -9.039 4.066 17.016 1 94.81 387 VAL A O 1
ATOM 3176 N N . GLU A 1 388 ? -10.5 5.469 17.844 1 91.69 388 GLU A N 1
ATOM 3177 C CA . GLU A 1 388 ? -11.555 4.469 17.984 1 91.69 388 GLU A CA 1
ATOM 3178 C C . GLU A 1 388 ? -12.891 4.996 17.469 1 91.69 388 GLU A C 1
ATOM 3180 O O . GLU A 1 388 ? -13.203 6.176 17.641 1 91.69 388 GLU A O 1
ATOM 3185 N N . LYS A 1 389 ? -13.547 4.168 16.828 1 90.25 389 LYS A N 1
ATOM 3186 C CA . LYS A 1 389 ? -14.891 4.48 16.375 1 90.25 389 LYS A CA 1
ATOM 3187 C C . LYS A 1 389 ? -15.945 3.904 17.328 1 90.25 389 LYS A C 1
ATOM 3189 O O . LYS A 1 389 ? -15.945 2.701 17.594 1 90.25 389 LYS A O 1
ATOM 3194 N N . ARG A 1 390 ? -16.812 4.707 17.703 1 88.31 390 ARG A N 1
ATOM 3195 C CA . ARG A 1 390 ? -17.875 4.25 18.594 1 88.31 390 ARG A CA 1
ATOM 3196 C C . ARG A 1 390 ? -18.891 3.395 17.844 1 88.31 390 ARG A C 1
ATOM 3198 O O . ARG A 1 390 ? -19.406 3.803 16.812 1 88.31 390 ARG A O 1
ATOM 3205 N N . ARG A 1 391 ? -19.234 2.301 18.375 1 81 391 ARG A N 1
ATOM 3206 C CA . ARG A 1 391 ? -20.078 1.313 17.719 1 81 391 ARG A CA 1
ATOM 3207 C C . ARG A 1 391 ? -21.5 1.836 17.531 1 81 391 ARG A C 1
ATOM 3209 O O . ARG A 1 391 ? -22.156 1.553 16.531 1 81 391 ARG A O 1
ATOM 3216 N N . ASN A 1 392 ? -21.938 2.639 18.469 1 83.56 392 ASN A N 1
ATOM 3217 C CA . ASN A 1 392 ? -23.344 3.033 18.5 1 83.56 392 ASN A CA 1
ATOM 3218 C C . ASN A 1 392 ? -23.656 4.074 17.438 1 83.56 392 ASN A C 1
ATOM 3220 O O . ASN A 1 392 ? -24.719 4.027 16.812 1 83.56 392 ASN A O 1
ATOM 3224 N N . ASP A 1 393 ? -22.734 4.977 17.172 1 87.25 393 ASP A N 1
ATOM 3225 C CA . ASP A 1 393 ? -23.078 6.066 16.266 1 87.25 393 ASP A CA 1
ATOM 3226 C C . ASP A 1 393 ? -21.984 6.25 15.211 1 87.25 393 ASP A C 1
ATOM 3228 O O . ASP A 1 393 ? -22.062 7.145 14.367 1 87.25 393 ASP A O 1
ATOM 3232 N N . MET A 1 394 ? -20.938 5.473 15.227 1 88.56 394 MET A N 1
ATOM 3233 C CA . MET A 1 394 ? -19.875 5.422 14.227 1 88.56 394 MET A CA 1
ATOM 3234 C C . MET A 1 394 ? -19.031 6.691 14.266 1 88.56 394 MET A C 1
ATOM 3236 O O . MET A 1 394 ? -18.422 7.07 13.266 1 88.56 394 MET A O 1
ATOM 3240 N N . VAL A 1 395 ? -19.125 7.414 15.461 1 93.94 395 VAL A N 1
ATOM 3241 C CA . VAL A 1 395 ? -18.312 8.617 15.648 1 93.94 395 VAL A CA 1
ATOM 3242 C C . VAL A 1 395 ? -16.906 8.234 16.078 1 93.94 395 VAL A C 1
ATOM 3244 O O . VAL A 1 395 ? -16.719 7.398 16.969 1 93.94 395 VAL A O 1
ATOM 3247 N N . SER A 1 396 ? -15.914 8.805 15.43 1 95.06 396 SER A N 1
ATOM 3248 C CA . SER A 1 396 ? -14.516 8.57 15.781 1 95.06 396 SER A CA 1
ATOM 3249 C C . SER A 1 396 ? -14.078 9.484 16.922 1 95.06 396 SER A C 1
ATOM 3251 O O . SER A 1 396 ? -14.508 10.633 17.016 1 95.06 396 SER A O 1
ATOM 3253 N N . GLU A 1 397 ? -13.242 8.961 17.75 1 94.69 397 GLU A N 1
ATOM 3254 C CA . GLU A 1 397 ? -12.602 9.688 18.844 1 94.69 397 GLU A CA 1
ATOM 3255 C C . GLU A 1 397 ? -11.109 9.383 18.906 1 94.69 397 GLU A C 1
ATOM 3257 O O . GLU A 1 397 ? -10.656 8.352 18.391 1 94.69 397 GLU A O 1
ATOM 3262 N N . ILE A 1 398 ? -10.352 10.328 19.453 1 95.44 398 ILE A N 1
ATOM 3263 C CA . ILE A 1 398 ? -8.922 10.078 19.594 1 95.44 398 ILE A CA 1
ATOM 3264 C C . ILE A 1 398 ? -8.523 10.203 21.062 1 95.44 398 ILE A C 1
ATOM 3266 O O . ILE A 1 398 ? -9.148 10.953 21.828 1 95.44 398 ILE A O 1
ATOM 3270 N N . TYR A 1 399 ? -7.586 9.477 21.516 1 93 399 TYR A N 1
ATOM 3271 C CA . TYR A 1 399 ? -6.973 9.602 22.828 1 93 399 TYR A CA 1
ATOM 3272 C C . TYR A 1 399 ? -5.508 9.18 22.797 1 93 399 TYR A C 1
ATOM 3274 O O . TYR A 1 399 ? -5.066 8.531 21.844 1 93 399 TYR A O 1
ATOM 3282 N N . SER A 1 400 ? -4.754 9.656 23.766 1 92 400 SER A N 1
ATOM 3283 C CA . SER A 1 400 ? -3.342 9.312 23.906 1 92 400 SER A CA 1
ATOM 3284 C C . SER A 1 400 ? -3.15 8.117 24.828 1 92 400 SER A C 1
ATOM 3286 O O . SER A 1 400 ? -3.92 7.922 25.766 1 92 400 SER A O 1
ATOM 3288 N N . LEU A 1 401 ? -2.145 7.336 24.5 1 90.19 401 LEU A N 1
ATOM 3289 C CA . LEU A 1 401 ? -1.831 6.238 25.406 1 90.19 401 LEU A CA 1
ATOM 3290 C C . LEU A 1 401 ? -1.391 6.77 26.766 1 90.19 401 LEU A C 1
ATOM 3292 O O . LEU A 1 401 ? -1.457 6.055 27.766 1 90.19 401 LEU A O 1
ATOM 3296 N N . ALA A 1 402 ? -0.913 7.953 26.781 1 87 402 ALA A N 1
ATOM 3297 C CA . ALA A 1 402 ? -0.507 8.578 28.047 1 87 402 ALA A CA 1
ATOM 3298 C C . ALA A 1 402 ? -1.697 8.742 28.984 1 87 402 ALA A C 1
ATOM 3300 O O . ALA A 1 402 ? -1.521 8.93 30.188 1 87 402 ALA A O 1
ATOM 3301 N N . ASP A 1 403 ? -2.82 8.672 28.438 1 82.44 403 ASP A N 1
ATOM 3302 C CA . ASP A 1 403 ? -4.027 8.82 29.234 1 82.44 403 ASP A CA 1
ATOM 3303 C C . ASP A 1 403 ? -4.254 7.59 30.125 1 82.44 403 ASP A C 1
ATOM 3305 O O . ASP A 1 403 ? -5.023 7.641 31.078 1 82.44 403 ASP A O 1
ATOM 3309 N N . TYR A 1 404 ? -3.633 6.434 29.719 1 79.12 404 TYR A N 1
ATOM 3310 C CA . TYR A 1 404 ? -3.736 5.199 30.484 1 79.12 404 TYR A CA 1
ATOM 3311 C C . TYR A 1 404 ? -2.68 5.152 31.594 1 79.12 404 TYR A C 1
ATOM 3313 O O . TYR A 1 404 ? -1.491 5.34 31.328 1 79.12 404 TYR A O 1
ATOM 3321 N N . LYS A 1 405 ? -2.65 5.852 32.562 1 73.5 405 LYS A N 1
ATOM 3322 C CA . LYS A 1 405 ? -1.642 5.836 33.625 1 73.5 405 LYS A CA 1
ATOM 3323 C C . LYS A 1 405 ? -0.791 4.57 33.531 1 73.5 405 LYS A C 1
ATOM 3325 O O . LYS A 1 405 ? -0.9 3.693 34.406 1 73.5 405 LYS A O 1
ATOM 3330 N N . LEU A 1 406 ? 0.149 4.438 32.531 1 73 406 LEU A N 1
ATOM 3331 C CA . LEU A 1 406 ? 0.945 3.24 32.281 1 73 406 LEU A CA 1
ATOM 3332 C C . LEU A 1 406 ? 2.244 3.279 33.094 1 73 406 LEU A C 1
ATOM 3334 O O . LEU A 1 406 ? 2.797 4.352 33.344 1 73 406 LEU A O 1
ATOM 3338 N N . ARG A 1 407 ? 2.699 2.047 33.531 1 72 407 ARG A N 1
ATOM 3339 C CA . ARG A 1 407 ? 3.998 1.887 34.188 1 72 407 ARG A CA 1
ATOM 3340 C C . ARG A 1 407 ? 5.125 1.871 33.156 1 72 407 ARG A C 1
ATOM 3342 O O . ARG A 1 407 ? 4.918 1.477 32 1 72 407 ARG A O 1
ATOM 3349 N N . PRO A 1 408 ? 6.258 2.324 33.5 1 64.19 408 PRO A N 1
ATOM 3350 C CA . PRO A 1 408 ? 7.391 2.363 32.562 1 64.19 408 PRO A CA 1
ATOM 3351 C C . PRO A 1 408 ? 7.688 1.001 31.938 1 64.19 408 PRO A C 1
ATOM 3353 O O . PRO A 1 408 ? 8.047 0.921 30.766 1 64.19 408 PRO A O 1
ATOM 3356 N N . GLU A 1 409 ? 7.469 -0.003 32.594 1 67.81 409 GLU A N 1
ATOM 3357 C CA . GLU A 1 409 ? 7.844 -1.323 32.094 1 67.81 409 GLU A CA 1
ATOM 3358 C C . GLU A 1 409 ? 6.641 -2.047 31.5 1 67.81 409 GLU A C 1
ATOM 3360 O O . GLU A 1 409 ? 6.668 -3.268 31.312 1 67.81 409 GLU A O 1
ATOM 3365 N N . GLU A 1 410 ? 5.766 -1.294 31.109 1 74.94 410 GLU A N 1
ATOM 3366 C CA . GLU A 1 410 ? 4.547 -1.911 30.594 1 74.94 410 GLU A CA 1
ATOM 3367 C C . GLU A 1 410 ? 4.801 -2.604 29.25 1 74.94 410 GLU A C 1
ATOM 3369 O O . GLU A 1 410 ? 5.539 -2.088 28.406 1 74.94 410 GLU A O 1
ATOM 3374 N N . ARG A 1 411 ? 4.285 -3.818 29.219 1 79.44 411 ARG A N 1
ATOM 3375 C CA . ARG A 1 411 ? 4.344 -4.551 27.953 1 79.44 411 ARG A CA 1
ATOM 3376 C C . ARG A 1 411 ? 3.297 -4.039 26.969 1 79.44 411 ARG A C 1
ATOM 3378 O O . ARG A 1 411 ? 2.301 -4.715 26.703 1 79.44 411 ARG A O 1
ATOM 3385 N N . ILE A 1 412 ? 3.529 -2.918 26.422 1 84.62 412 ILE A N 1
ATOM 3386 C CA . ILE A 1 412 ? 2.564 -2.154 25.641 1 84.62 412 ILE A CA 1
ATOM 3387 C C . ILE A 1 412 ? 2.096 -2.984 24.453 1 84.62 412 ILE A C 1
ATOM 3389 O O . ILE A 1 412 ? 0.896 -3.08 24.188 1 84.62 412 ILE A O 1
ATOM 3393 N N . LEU A 1 413 ? 3.059 -3.609 23.781 1 84.94 413 LEU A N 1
ATOM 3394 C CA . LEU A 1 413 ? 2.705 -4.402 22.609 1 84.94 413 LEU A CA 1
ATOM 3395 C C . LEU A 1 413 ? 1.75 -5.531 22.984 1 84.94 413 LEU A C 1
ATOM 3397 O O . LEU A 1 413 ? 0.702 -5.699 22.359 1 84.94 413 LEU A O 1
ATOM 3401 N N . LYS A 1 414 ? 2.084 -6.266 23.938 1 82.06 414 LYS A N 1
ATOM 3402 C CA . LYS A 1 414 ? 1.25 -7.379 24.391 1 82.06 414 LYS A CA 1
ATOM 3403 C C . LYS A 1 414 ? -0.131 -6.891 24.812 1 82.06 414 LYS A C 1
ATOM 3405 O O . LYS A 1 414 ? -1.146 -7.496 24.469 1 82.06 414 LYS A O 1
ATOM 3410 N N . ASN A 1 415 ? -0.137 -5.82 25.594 1 84.12 415 ASN A N 1
ATOM 3411 C CA . ASN A 1 415 ? -1.394 -5.25 26.062 1 84.12 415 ASN A CA 1
ATOM 3412 C C . ASN A 1 415 ? -2.264 -4.773 24.891 1 84.12 415 ASN A C 1
ATOM 3414 O O . ASN A 1 415 ? -3.48 -4.969 24.906 1 84.12 415 ASN A O 1
ATOM 3418 N N . TYR A 1 416 ? -1.629 -4.23 24 1 83.38 416 TYR A N 1
ATOM 3419 C CA . TYR A 1 416 ? -2.346 -3.783 22.812 1 83.38 416 TYR A CA 1
ATOM 3420 C C . TYR A 1 416 ? -2.943 -4.965 22.062 1 83.38 416 TYR A C 1
ATOM 3422 O O . TYR A 1 416 ? -4.121 -4.949 21.688 1 83.38 416 TYR A O 1
ATOM 3430 N N . LEU A 1 417 ? -2.17 -5.961 21.875 1 83.25 417 LEU A N 1
ATOM 3431 C CA . LEU A 1 417 ? -2.6 -7.156 21.156 1 83.25 417 LEU A CA 1
ATOM 3432 C C . LEU A 1 417 ? -3.744 -7.852 21.875 1 83.25 417 LEU A C 1
ATOM 3434 O O . LEU A 1 417 ? -4.574 -8.508 21.25 1 83.25 417 LEU A O 1
ATOM 3438 N N . ASN A 1 418 ? -3.787 -7.605 23.141 1 80.75 418 ASN A N 1
ATOM 3439 C CA . ASN A 1 418 ? -4.844 -8.203 23.953 1 80.75 418 ASN A CA 1
ATOM 3440 C C . ASN A 1 418 ? -6.07 -7.305 24.031 1 80.75 418 ASN A C 1
ATOM 3442 O O . ASN A 1 418 ? -7.035 -7.625 24.719 1 80.75 418 ASN A O 1
ATOM 3446 N N . GLY A 1 419 ? -5.984 -6.199 23.422 1 78.81 419 GLY A N 1
ATOM 3447 C CA . GLY A 1 419 ? -7.137 -5.316 23.328 1 78.81 419 GLY A CA 1
ATOM 3448 C C . GLY A 1 419 ? -7.246 -4.359 24.5 1 78.81 419 GLY A C 1
ATOM 3449 O O . GLY A 1 419 ? -8.273 -3.689 24.656 1 78.81 419 GLY A O 1
ATOM 3450 N N . LYS A 1 420 ? -6.242 -4.285 25.266 1 78.19 420 LYS A N 1
ATOM 3451 C CA . LYS A 1 420 ? -6.297 -3.494 26.5 1 78.19 420 LYS A CA 1
ATOM 3452 C C . LYS A 1 420 ? -6.504 -2.014 26.188 1 78.19 420 LYS A C 1
ATOM 3454 O O . LYS A 1 420 ? -7.098 -1.286 26.984 1 78.19 420 LYS A O 1
ATOM 3459 N N . TYR A 1 421 ? -6.027 -1.603 25.125 1 80.06 421 TYR A N 1
ATOM 3460 C CA . TYR A 1 421 ? -6.059 -0.173 24.828 1 80.06 421 TYR A CA 1
ATOM 3461 C C . TYR A 1 421 ? -7.113 0.147 23.781 1 80.06 421 TYR A C 1
ATOM 3463 O O . TYR A 1 421 ? -7.16 1.263 23.25 1 80.06 421 TYR A O 1
ATOM 3471 N N . GLY A 1 422 ? -7.867 -0.791 23.406 1 75.94 422 GLY A N 1
ATOM 3472 C CA . GLY A 1 422 ? -8.828 -0.561 22.344 1 75.94 422 GLY A CA 1
ATOM 3473 C C . GLY A 1 422 ? -8.188 -0.415 20.984 1 75.94 422 GLY A C 1
ATOM 3474 O O . GLY A 1 422 ? -7.094 -0.927 20.734 1 75.94 422 GLY A O 1
ATOM 3475 N N . ALA A 1 423 ? -8.953 0.066 20.047 1 70.81 423 ALA A N 1
ATOM 3476 C CA . ALA A 1 423 ? -8.461 0.357 18.703 1 70.81 423 ALA A CA 1
ATOM 3477 C C . ALA A 1 423 ? -8.156 -0.929 17.938 1 70.81 423 ALA A C 1
ATOM 3479 O O . ALA A 1 423 ? -7.281 -0.947 17.062 1 70.81 423 ALA A O 1
ATOM 3480 N N . LEU A 1 424 ? -8.641 -2.025 18.453 1 75.62 424 LEU A N 1
ATOM 3481 C CA . LEU A 1 424 ? -8.539 -3.299 17.75 1 75.62 424 LEU A CA 1
ATOM 3482 C C . LEU A 1 424 ? -9.883 -3.703 17.156 1 75.62 424 LEU A C 1
ATOM 3484 O O . LEU A 1 424 ? -10.93 -3.518 17.797 1 75.62 424 LEU A O 1
ATOM 3488 N N . PRO A 1 425 ? -9.719 -4.141 15.82 1 67.94 425 PRO A N 1
ATOM 3489 C CA . PRO A 1 425 ? -10.992 -4.613 15.266 1 67.94 425 PRO A CA 1
ATOM 3490 C C . PRO A 1 425 ? -11.469 -5.914 15.906 1 67.94 425 PRO A C 1
ATOM 3492 O O . PRO A 1 425 ? -10.656 -6.691 16.406 1 67.94 425 PRO A O 1
ATOM 3495 N N . HIS A 1 426 ? -12.758 -6.055 16.266 1 64.31 426 HIS A N 1
ATOM 3496 C CA . HIS A 1 426 ? -13.32 -7.348 16.641 1 64.31 426 HIS A CA 1
ATOM 3497 C C . HIS A 1 426 ? -13.766 -8.133 15.406 1 64.31 426 HIS A C 1
ATOM 3499 O O . HIS A 1 426 ? -14.914 -8.008 14.969 1 64.31 426 HIS A O 1
ATOM 3505 N N . MET A 1 427 ? -12.68 -8.641 14.695 1 68.75 427 MET A N 1
ATOM 3506 C CA . MET A 1 427 ? -13.109 -9.211 13.422 1 68.75 427 MET A CA 1
ATOM 3507 C C . MET A 1 427 ? -12.945 -10.727 13.414 1 68.75 427 MET A C 1
ATOM 3509 O O . MET A 1 427 ? -11.859 -11.242 13.695 1 68.75 427 MET A O 1
ATOM 3513 N N . ASP A 1 428 ? -14.109 -11.398 13.414 1 79.31 428 ASP A N 1
ATOM 3514 C CA . ASP A 1 428 ? -14.078 -12.844 13.203 1 79.31 428 ASP A CA 1
ATOM 3515 C C . ASP A 1 428 ? -14.492 -13.188 11.773 1 79.31 428 ASP A C 1
ATOM 3517 O O . ASP A 1 428 ? -15.641 -13.555 11.523 1 79.31 428 ASP A O 1
ATOM 3521 N N . LEU A 1 429 ? -13.555 -13.031 10.836 1 87.62 429 LEU A N 1
ATOM 3522 C CA . LEU A 1 429 ? -13.852 -13.312 9.438 1 87.62 429 LEU A CA 1
ATOM 3523 C C . LEU A 1 429 ? -14.141 -14.797 9.234 1 87.62 429 LEU A C 1
ATOM 3525 O O . LEU A 1 429 ? -14.719 -15.188 8.219 1 87.62 429 LEU A O 1
ATOM 3529 N N . GLU A 1 430 ? -13.781 -15.617 10.188 1 91 430 GLU A N 1
ATOM 3530 C CA . GLU A 1 430 ? -14.055 -17.047 10.07 1 91 430 GLU A CA 1
ATOM 3531 C C . GLU A 1 430 ? -15.555 -17.312 10 1 91 430 GLU A C 1
ATOM 3533 O O . GLU A 1 430 ? -16.016 -18.094 9.156 1 91 430 GLU A O 1
ATOM 3538 N N . ILE A 1 431 ? -16.25 -16.562 10.781 1 89.12 431 ILE A N 1
ATOM 3539 C CA . ILE A 1 431 ? -17.703 -16.734 10.82 1 89.12 431 ILE A CA 1
ATOM 3540 C C . ILE A 1 431 ? -18.312 -16.266 9.508 1 89.12 431 ILE A C 1
ATOM 3542 O O . ILE A 1 431 ? -19.188 -16.938 8.945 1 89.12 431 ILE A O 1
ATOM 3546 N N . ALA A 1 432 ? -17.828 -15.188 9.062 1 89.81 432 ALA A N 1
ATOM 3547 C CA . ALA A 1 432 ? -18.344 -14.656 7.805 1 89.81 432 ALA A CA 1
ATOM 3548 C C . ALA A 1 432 ? -18.109 -15.633 6.656 1 89.81 432 ALA A C 1
ATOM 3550 O O . ALA A 1 432 ? -19.031 -15.93 5.883 1 89.81 432 ALA A O 1
ATOM 3551 N N . PHE A 1 433 ? -16.938 -16.156 6.559 1 93.19 433 PHE A N 1
ATOM 3552 C CA . PHE A 1 433 ? -16.609 -17.047 5.461 1 93.19 433 PHE A CA 1
ATOM 3553 C C . PHE A 1 433 ? -17.359 -18.375 5.586 1 93.19 433 PHE A C 1
ATOM 3555 O O . PHE A 1 433 ? -17.75 -18.969 4.582 1 93.19 433 PHE A O 1
ATOM 3562 N N . LYS A 1 434 ? -17.562 -18.812 6.816 1 92.94 434 LYS A N 1
ATOM 3563 C CA . LYS A 1 434 ? -18.375 -20 7.008 1 92.94 434 LYS A CA 1
ATOM 3564 C C . LYS A 1 434 ? -19.781 -19.797 6.434 1 92.94 434 LYS A C 1
ATOM 3566 O O . LYS A 1 434 ? -20.281 -20.656 5.699 1 92.94 434 LYS A O 1
ATOM 3571 N N . HIS A 1 435 ? -20.328 -18.641 6.734 1 91.31 435 HIS A N 1
ATOM 3572 C CA . HIS A 1 435 ? -21.672 -18.344 6.238 1 91.31 435 HIS A CA 1
ATOM 3573 C C . HIS A 1 435 ? -21.688 -18.219 4.719 1 91.31 435 HIS A C 1
ATOM 3575 O O . HIS A 1 435 ? -22.578 -18.734 4.059 1 91.31 435 HIS A O 1
ATOM 3581 N N . ILE A 1 436 ? -20.75 -17.562 4.211 1 93 436 ILE A N 1
ATOM 3582 C CA . ILE A 1 436 ? -20.656 -17.312 2.777 1 93 436 ILE A CA 1
ATOM 3583 C C . ILE A 1 436 ? -20.516 -18.625 2.02 1 93 436 ILE A C 1
ATOM 3585 O O . ILE A 1 436 ? -21.234 -18.859 1.042 1 93 436 ILE A O 1
ATOM 3589 N N . LEU A 1 437 ? -19.656 -19.484 2.463 1 94.12 437 LEU A N 1
ATOM 3590 C CA . LEU A 1 437 ? -19.391 -20.75 1.782 1 94.12 437 LEU A CA 1
ATOM 3591 C C . LEU A 1 437 ? -20.578 -21.703 1.909 1 94.12 437 LEU A C 1
ATOM 3593 O O . LEU A 1 437 ? -20.859 -22.469 0.98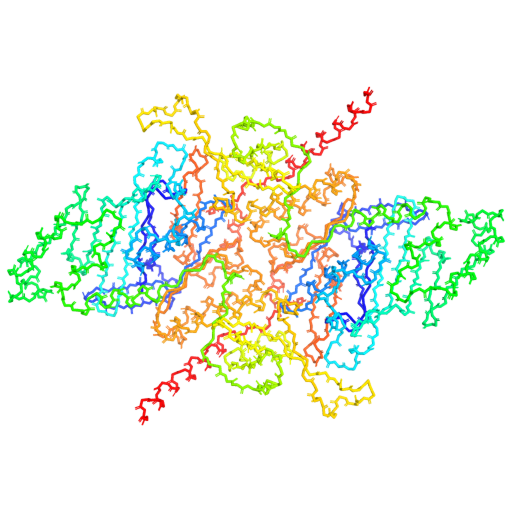7 1 94.12 437 LEU A O 1
ATOM 3597 N N . GLU A 1 438 ? -21.25 -21.609 3.064 1 91.81 438 GLU A N 1
ATOM 3598 C CA . GLU A 1 438 ? -22.469 -22.406 3.229 1 91.81 438 GLU A CA 1
ATOM 3599 C C . GLU A 1 438 ? -23.547 -21.953 2.256 1 91.81 438 GLU A C 1
ATOM 3601 O O . GLU A 1 438 ? -24.266 -22.781 1.689 1 91.81 438 GLU A O 1
ATOM 3606 N N . ARG A 1 439 ? -23.656 -20.672 2.109 1 90 439 ARG A N 1
ATOM 3607 C CA . ARG A 1 439 ? -24.625 -20.125 1.16 1 90 439 ARG A CA 1
ATOM 3608 C C . ARG A 1 439 ? -24.281 -20.547 -0.266 1 90 439 ARG A C 1
ATOM 3610 O O . ARG A 1 439 ? -25.188 -20.875 -1.052 1 90 439 ARG A O 1
ATOM 3617 N N . GLU A 1 440 ? -23.031 -20.516 -0.576 1 87.69 440 GLU A N 1
ATOM 3618 C CA . GLU A 1 440 ? -22.594 -20.922 -1.903 1 87.69 440 GLU A CA 1
ATOM 3619 C C . GLU A 1 440 ? -22.922 -22.406 -2.15 1 87.69 440 GLU A C 1
ATOM 3621 O O . GLU A 1 440 ? -23.344 -22.766 -3.242 1 87.69 440 GLU A O 1
ATOM 3626 N N . ALA A 1 441 ? -22.719 -23.172 -1.18 1 87.44 441 ALA A N 1
ATOM 3627 C CA . ALA A 1 441 ? -23 -24.609 -1.29 1 87.44 441 ALA A CA 1
ATOM 3628 C C . ALA A 1 441 ? -24.484 -24.859 -1.479 1 87.44 441 ALA A C 1
ATOM 3630 O O . ALA A 1 441 ? -24.875 -25.719 -2.271 1 87.44 441 ALA A O 1
ATOM 3631 N N . ASN A 1 442 ? -25.281 -24.047 -0.786 1 85.56 442 ASN A N 1
ATOM 3632 C CA . ASN A 1 442 ? -26.734 -24.188 -0.879 1 85.56 442 ASN A CA 1
ATOM 3633 C C . ASN A 1 442 ? -27.25 -23.75 -2.244 1 85.56 442 ASN A C 1
ATOM 3635 O O . ASN A 1 442 ? -28.188 -24.344 -2.775 1 85.56 442 ASN A O 1
ATOM 3639 N N . ASN A 1 443 ? -26.688 -22.75 -2.744 1 82.19 443 ASN A N 1
ATOM 3640 C CA . ASN A 1 443 ? -27.094 -22.266 -4.062 1 82.19 443 ASN A CA 1
ATOM 3641 C C . ASN A 1 443 ? -26.766 -23.281 -5.156 1 82.19 443 ASN A C 1
ATOM 3643 O O . ASN A 1 443 ? -27.516 -23.422 -6.117 1 82.19 443 ASN A O 1
ATOM 3647 N N . LEU A 1 444 ? -25.703 -24 -5.07 1 76.25 444 LEU A N 1
ATOM 3648 C CA . LEU A 1 444 ? -25.312 -25.016 -6.039 1 76.25 444 LEU A CA 1
ATOM 3649 C C . LEU A 1 444 ? -26.234 -26.219 -5.969 1 76.25 444 LEU A C 1
ATOM 3651 O O . LEU A 1 444 ? -26.578 -26.797 -7 1 76.25 444 LEU A O 1
ATOM 3655 N N . GLU A 1 445 ? -26.625 -26.547 -4.754 1 77.38 445 GLU A N 1
ATOM 3656 C CA . GLU A 1 445 ? -27.531 -27.672 -4.586 1 77.38 445 GLU A CA 1
ATOM 3657 C C . GLU A 1 445 ? -28.922 -27.344 -5.152 1 77.38 445 GLU A C 1
ATOM 3659 O O . GLU A 1 445 ? -29.547 -28.188 -5.785 1 77.38 445 GLU A O 1
ATOM 3664 N N . SER A 1 446 ? -29.312 -26.109 -4.941 1 75.38 446 SER A N 1
ATOM 3665 C CA . SER A 1 446 ? -30.609 -25.688 -5.453 1 75.38 446 SER A CA 1
ATOM 3666 C C . SER A 1 446 ? -30.609 -25.625 -6.977 1 75.38 446 SER A C 1
ATOM 3668 O O . SER A 1 446 ? -31.609 -25.906 -7.621 1 75.38 446 SER A O 1
ATOM 3670 N N . SER A 1 447 ? -29.531 -25.203 -7.48 1 68.44 447 SER A N 1
ATOM 3671 C CA . SER A 1 447 ? -29.438 -25.109 -8.93 1 68.44 447 SER A CA 1
ATOM 3672 C C . SER A 1 447 ? -29.375 -26.5 -9.578 1 68.44 447 SER A C 1
ATOM 3674 O O . SER A 1 447 ? -29.75 -26.656 -10.734 1 68.44 447 SER A O 1
ATOM 3676 N N . LYS A 1 448 ? -28.938 -27.547 -8.914 1 66.81 448 LYS A N 1
ATOM 3677 C CA . LYS A 1 448 ? -28.922 -28.938 -9.398 1 66.81 448 LYS A CA 1
ATOM 3678 C C . LYS A 1 448 ? -30.297 -29.562 -9.328 1 66.81 448 LYS A C 1
ATOM 3680 O O . LYS A 1 448 ? -30.625 -30.453 -10.117 1 66.81 448 LYS A O 1
ATOM 3685 N N . GLU A 1 449 ? -31.078 -29.047 -8.492 1 62.5 449 GLU A N 1
ATOM 3686 C CA . GLU A 1 449 ? -32.438 -29.578 -8.352 1 62.5 449 GLU A CA 1
ATOM 3687 C C . GLU A 1 449 ? -33.375 -28.922 -9.352 1 62.5 449 GLU A C 1
ATOM 3689 O O . GLU A 1 449 ? -34.469 -29.453 -9.633 1 62.5 449 GLU A O 1
ATOM 3694 N N . GLN A 1 450 ? -33 -27.906 -9.961 1 53.91 450 GLN A N 1
ATOM 3695 C CA . GLN A 1 450 ? -33.812 -27.344 -11.031 1 53.91 450 GLN A CA 1
ATOM 3696 C C . GLN A 1 450 ? -33.344 -27.859 -12.398 1 53.91 450 GLN A C 1
ATOM 3698 O O . GLN A 1 450 ? -34.188 -28.109 -13.281 1 53.91 450 GLN A O 1
ATOM 3703 N N . MET B 1 1 ? -3.613 -28.547 -6.055 1 97.19 1 MET B N 1
ATOM 3704 C CA . MET B 1 1 ? -2.721 -28 -5.039 1 97.19 1 MET B CA 1
ATOM 3705 C C . MET B 1 1 ? -1.319 -27.781 -5.605 1 97.19 1 MET B C 1
ATOM 3707 O O . MET B 1 1 ? -0.813 -28.625 -6.348 1 97.19 1 MET B O 1
ATOM 3711 N N . LEU B 1 2 ? -0.751 -26.625 -5.281 1 98.69 2 LEU B N 1
ATOM 3712 C CA . LEU B 1 2 ? 0.655 -26.391 -5.586 1 98.69 2 LEU B CA 1
ATOM 3713 C C . LEU B 1 2 ? 1.558 -27.219 -4.68 1 98.69 2 LEU B C 1
ATOM 3715 O O . LEU B 1 2 ? 1.356 -27.266 -3.465 1 98.69 2 LEU B O 1
ATOM 3719 N N . LEU B 1 3 ? 2.498 -27.906 -5.27 1 98.38 3 LEU B N 1
ATOM 3720 C CA . LEU B 1 3 ? 3.42 -28.734 -4.496 1 98.38 3 LEU B CA 1
ATOM 3721 C C . LEU B 1 3 ? 4.801 -28.094 -4.43 1 98.38 3 LEU B C 1
ATOM 3723 O O . LEU B 1 3 ? 5.344 -27.891 -3.344 1 98.38 3 LEU B O 1
ATOM 3727 N N . ASN B 1 4 ? 5.348 -27.812 -5.574 1 98.31 4 ASN B N 1
ATOM 3728 C CA . ASN B 1 4 ? 6.676 -27.219 -5.668 1 98.31 4 ASN B CA 1
ATOM 3729 C C . ASN B 1 4 ? 6.746 -26.188 -6.789 1 98.31 4 ASN B C 1
ATOM 3731 O O . ASN B 1 4 ? 6.012 -26.281 -7.773 1 98.31 4 ASN B O 1
ATOM 3735 N N . PHE B 1 5 ? 7.562 -25.25 -6.621 1 98.69 5 PHE B N 1
ATOM 3736 C CA . PHE B 1 5 ? 7.926 -24.281 -7.648 1 98.69 5 PHE B CA 1
ATOM 3737 C C . PHE B 1 5 ? 9.43 -24.062 -7.676 1 98.69 5 PHE B C 1
ATOM 3739 O O . PHE B 1 5 ? 10.047 -23.797 -6.641 1 98.69 5 PHE B O 1
ATOM 3746 N N . LYS B 1 6 ? 10.016 -24.172 -8.828 1 98.5 6 LYS B N 1
ATOM 3747 C CA . LYS B 1 6 ? 11.453 -24 -9.008 1 98.5 6 LYS B CA 1
ATOM 3748 C C . LYS B 1 6 ? 11.75 -22.844 -9.969 1 98.5 6 LYS B C 1
ATOM 3750 O O . LYS B 1 6 ? 11.055 -22.672 -10.977 1 98.5 6 LYS B O 1
ATOM 3755 N N . MET B 1 7 ? 12.727 -22.094 -9.648 1 98.19 7 MET B N 1
ATOM 3756 C CA . MET B 1 7 ? 13.188 -21.031 -10.531 1 98.19 7 MET B CA 1
ATOM 3757 C C . MET B 1 7 ? 14.711 -20.953 -10.547 1 98.19 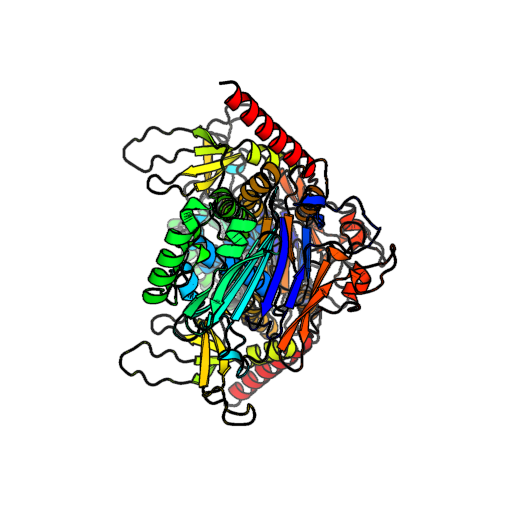7 MET B C 1
ATOM 3759 O O . MET B 1 7 ? 15.367 -21.297 -9.555 1 98.19 7 MET B O 1
ATOM 3763 N N . GLU B 1 8 ? 15.273 -20.562 -11.641 1 98.38 8 GLU B N 1
ATOM 3764 C CA . GLU B 1 8 ? 16.703 -20.391 -11.844 1 98.38 8 GLU B CA 1
ATOM 3765 C C . GLU B 1 8 ? 16.984 -19.25 -12.805 1 98.38 8 GLU B C 1
ATOM 3767 O O . GLU B 1 8 ? 16.297 -19.078 -13.812 1 98.38 8 GLU B O 1
ATOM 3772 N N . ASN B 1 9 ? 18.016 -18.469 -12.422 1 97.44 9 ASN B N 1
ATOM 3773 C CA . ASN B 1 9 ? 18.406 -17.297 -13.195 1 97.44 9 ASN B CA 1
ATOM 3774 C C . ASN B 1 9 ? 17.219 -16.359 -13.43 1 97.44 9 ASN B C 1
ATOM 3776 O O . ASN B 1 9 ? 16.938 -15.977 -14.562 1 97.44 9 ASN B O 1
ATOM 3780 N N . PHE B 1 10 ? 16.469 -16.125 -12.453 1 97.5 10 PHE B N 1
ATOM 3781 C CA . PHE B 1 10 ? 15.305 -15.258 -12.508 1 97.5 10 PHE B CA 1
ATOM 3782 C C . PHE B 1 10 ? 15.461 -14.086 -11.539 1 97.5 10 PHE B C 1
ATOM 3784 O O . PHE B 1 10 ? 15.359 -14.273 -10.32 1 97.5 10 PHE B O 1
ATOM 3791 N N . ARG B 1 11 ? 15.68 -12.969 -11.992 1 94.75 11 ARG B N 1
ATOM 3792 C CA . ARG B 1 11 ? 15.844 -11.75 -11.203 1 94.75 11 ARG B CA 1
ATOM 3793 C C . ARG B 1 11 ? 16.953 -11.914 -10.164 1 94.75 11 ARG B C 1
ATOM 3795 O O . ARG B 1 11 ? 18.109 -12.164 -10.508 1 94.75 11 ARG B O 1
ATOM 3802 N N . SER B 1 12 ? 16.609 -11.914 -8.906 1 94.12 12 SER B N 1
ATOM 3803 C CA . SER B 1 12 ? 17.641 -12.016 -7.887 1 94.12 12 SER B CA 1
ATOM 3804 C C . SER B 1 12 ? 17.984 -13.469 -7.586 1 94.12 12 SER B C 1
ATOM 3806 O O . SER B 1 12 ? 18.906 -13.75 -6.82 1 94.12 12 SER B O 1
ATOM 3808 N N . PHE B 1 13 ? 17.234 -14.375 -8.109 1 97.19 13 PHE B N 1
ATOM 3809 C CA . PHE B 1 13 ? 17.484 -15.789 -7.902 1 97.19 13 PHE B CA 1
ATOM 3810 C C . PHE B 1 13 ? 18.344 -16.359 -9.023 1 97.19 13 PHE B C 1
ATOM 3812 O O . PHE B 1 13 ? 17.812 -16.938 -9.977 1 97.19 13 PHE B O 1
ATOM 3819 N N . LYS B 1 14 ? 19.609 -16.281 -8.844 1 96.19 14 LYS B N 1
ATOM 3820 C CA . LYS B 1 14 ? 20.562 -16.75 -9.844 1 96.19 14 LYS B CA 1
ATOM 3821 C C . LYS B 1 14 ? 20.625 -18.281 -9.867 1 96.19 14 LYS B C 1
ATOM 3823 O O . LYS B 1 14 ? 20.578 -18.891 -10.938 1 96.19 14 LYS B O 1
ATOM 3828 N N . ASP B 1 15 ? 20.734 -18.859 -8.68 1 96.56 15 ASP B N 1
ATOM 3829 C CA . ASP B 1 15 ? 20.875 -20.297 -8.523 1 96.56 15 ASP B CA 1
ATOM 3830 C C . ASP B 1 15 ? 19.5 -20.969 -8.469 1 96.56 15 ASP B C 1
ATOM 3832 O O . ASP B 1 15 ? 18.484 -20.312 -8.227 1 96.56 15 ASP B O 1
ATOM 3836 N N . GLU B 1 16 ? 19.547 -22.25 -8.758 1 97.38 16 GLU B N 1
ATOM 3837 C CA . GLU B 1 16 ? 18.312 -23 -8.633 1 97.38 16 GLU B CA 1
ATOM 3838 C C . GLU B 1 16 ? 17.719 -22.859 -7.23 1 97.38 16 GLU B C 1
ATOM 3840 O O . GLU B 1 16 ? 18.391 -23.109 -6.234 1 97.38 16 GLU B O 1
ATOM 3845 N N . THR B 1 17 ? 16.531 -22.344 -7.16 1 96.88 17 THR B N 1
ATOM 3846 C CA . THR B 1 17 ? 15.812 -22.125 -5.91 1 96.88 17 THR B CA 1
ATOM 3847 C C . THR B 1 17 ? 14.508 -22.891 -5.887 1 96.88 17 THR B C 1
ATOM 3849 O O . THR B 1 17 ? 13.734 -22.859 -6.852 1 96.88 17 THR B O 1
ATOM 3852 N N . PHE B 1 18 ? 14.32 -23.562 -4.789 1 95.69 18 PHE B N 1
ATOM 3853 C CA . PHE B 1 18 ? 13.195 -24.484 -4.645 1 95.69 18 PHE B CA 1
ATOM 3854 C C . PHE B 1 18 ? 12.219 -23.984 -3.586 1 95.69 18 PHE B C 1
ATOM 3856 O O . PHE B 1 18 ? 12.539 -23.969 -2.395 1 95.69 18 PHE B O 1
ATOM 3863 N N . PHE B 1 19 ? 10.984 -23.562 -3.98 1 97.62 19 PHE B N 1
ATOM 3864 C CA . PHE B 1 19 ? 9.883 -23.219 -3.088 1 97.62 19 PHE B CA 1
ATOM 3865 C C . PHE B 1 19 ? 8.914 -24.406 -2.953 1 97.62 19 PHE B C 1
ATOM 3867 O O . PHE B 1 19 ? 8.398 -24.906 -3.951 1 97.62 19 PHE B O 1
ATOM 3874 N N . THR B 1 20 ? 8.586 -24.812 -1.721 1 97.62 20 THR B N 1
ATOM 3875 C CA . THR B 1 20 ? 7.793 -26.031 -1.566 1 97.62 20 THR B CA 1
ATOM 3876 C C . THR B 1 20 ? 6.602 -25.781 -0.645 1 97.62 20 THR B C 1
ATOM 3878 O O . THR B 1 20 ? 6.703 -25.016 0.323 1 97.62 20 THR B O 1
ATOM 3881 N N . MET B 1 21 ? 5.473 -26.375 -1.012 1 98.06 21 MET B N 1
ATOM 3882 C CA . MET B 1 21 ? 4.277 -26.391 -0.175 1 98.06 21 MET B CA 1
ATOM 3883 C C . MET B 1 21 ? 4.113 -27.75 0.511 1 98.06 21 MET B C 1
ATOM 3885 O O . MET B 1 21 ? 3.115 -27.984 1.195 1 98.06 21 MET B O 1
ATOM 3889 N N . LEU B 1 22 ? 5.078 -28.594 0.32 1 96.62 22 LEU B N 1
ATOM 3890 C CA . LEU B 1 22 ? 5.062 -29.875 1.035 1 96.62 22 LEU B CA 1
ATOM 3891 C C . LEU B 1 22 ? 5.461 -29.672 2.494 1 96.62 22 LEU B C 1
ATOM 3893 O O . LEU B 1 22 ? 6.383 -28.906 2.795 1 96.62 22 LEU B O 1
ATOM 3897 N N . SER B 1 23 ? 4.754 -30.328 3.346 1 94.38 23 SER B N 1
ATOM 3898 C CA . SER B 1 23 ? 4.992 -30.172 4.777 1 94.38 23 SER B CA 1
ATOM 3899 C C . SER B 1 23 ? 6.242 -30.922 5.223 1 94.38 23 SER B C 1
ATOM 3901 O O . SER B 1 23 ? 6.637 -31.906 4.59 1 94.38 23 SER B O 1
ATOM 3903 N N . SER B 1 24 ? 6.824 -30.391 6.242 1 89.25 24 SER B N 1
ATOM 3904 C CA . SER B 1 24 ? 7.867 -31.141 6.93 1 89.25 24 SER B CA 1
ATOM 3905 C C . SER B 1 24 ? 7.266 -32.188 7.852 1 89.25 24 SER B C 1
ATOM 3907 O O . SER B 1 24 ? 6.051 -32.406 7.863 1 89.25 24 SER B O 1
ATOM 3909 N N . LYS B 1 25 ? 8.164 -32.906 8.562 1 82 25 LYS B N 1
ATOM 3910 C CA . LYS B 1 25 ? 7.711 -33.969 9.477 1 82 25 LYS B CA 1
ATOM 3911 C C . LYS B 1 25 ? 7.375 -33.375 10.852 1 82 25 LYS B C 1
ATOM 3913 O O . LYS B 1 25 ? 7.152 -34.125 11.805 1 82 25 LYS B O 1
ATOM 3918 N N . GLN B 1 26 ? 7.223 -32.094 10.844 1 82.81 26 GLN B N 1
ATOM 3919 C CA . GLN B 1 26 ? 6.949 -31.453 12.125 1 82.81 26 GLN B CA 1
ATOM 3920 C C . GLN B 1 26 ? 5.609 -31.922 12.695 1 82.81 26 GLN B C 1
ATOM 3922 O O . GLN B 1 26 ? 4.652 -32.125 11.945 1 82.81 26 GLN B O 1
ATOM 3927 N N . LYS B 1 27 ? 5.547 -31.969 14.039 1 78.69 27 LYS B N 1
ATOM 3928 C CA . LYS B 1 27 ? 4.348 -32.469 14.695 1 78.69 27 LYS B CA 1
ATOM 3929 C C . LYS B 1 27 ? 3.49 -31.328 15.234 1 78.69 27 LYS B C 1
ATOM 3931 O O . LYS B 1 27 ? 2.295 -31.5 15.477 1 78.69 27 LYS B O 1
ATOM 3936 N N . THR B 1 28 ? 4.105 -30.219 15.461 1 80.44 28 THR B N 1
ATOM 3937 C CA . THR B 1 28 ? 3.342 -29.078 15.953 1 80.44 28 THR B CA 1
ATOM 3938 C C . THR B 1 28 ? 2.316 -28.641 14.914 1 80.44 28 THR B C 1
ATOM 3940 O O . THR B 1 28 ? 2.621 -28.562 13.727 1 80.44 28 THR B O 1
ATOM 3943 N N . HIS B 1 29 ? 1.034 -28.359 15.398 1 86.5 29 HIS B N 1
ATOM 3944 C CA . HIS B 1 29 ? -0.055 -27.938 14.531 1 86.5 29 HIS B CA 1
ATOM 3945 C C . HIS B 1 29 ? -0.299 -28.938 13.414 1 86.5 29 HIS B C 1
ATOM 3947 O O . HIS B 1 29 ? -0.376 -28.562 12.242 1 86.5 29 HIS B O 1
ATOM 3953 N N . ASN B 1 30 ? -0.375 -30.141 13.727 1 87.12 30 ASN B N 1
ATOM 3954 C CA . ASN B 1 30 ? -0.557 -31.219 12.766 1 87.12 30 ASN B CA 1
ATOM 3955 C C . ASN B 1 30 ? -1.882 -31.094 12.016 1 87.12 30 ASN B C 1
ATOM 3957 O O . ASN B 1 30 ? -2.072 -31.703 10.969 1 87.12 30 ASN B O 1
ATOM 3961 N N . ASP B 1 31 ? -2.738 -30.297 12.555 1 89.88 31 ASP B N 1
ATOM 3962 C CA . ASP B 1 31 ? -4.031 -30.078 11.906 1 89.88 31 ASP B CA 1
ATOM 3963 C C . ASP B 1 31 ? -3.922 -29.062 10.781 1 89.88 31 ASP B C 1
ATOM 3965 O O . ASP B 1 31 ? -4.832 -28.938 9.961 1 89.88 31 ASP B O 1
ATOM 3969 N N . TYR B 1 32 ? -2.803 -28.438 10.688 1 93.62 32 TYR B N 1
ATOM 3970 C CA . TYR B 1 32 ? -2.596 -27.406 9.68 1 93.62 32 TYR B CA 1
ATOM 3971 C C . TYR B 1 32 ? -1.97 -28 8.414 1 93.62 32 TYR B C 1
ATOM 3973 O O . TYR B 1 32 ? -1.043 -27.422 7.848 1 93.62 32 TYR B O 1
ATOM 3981 N N . VAL B 1 33 ? -2.348 -29.203 8.07 1 95.44 33 VAL B N 1
ATOM 3982 C CA . VAL B 1 33 ? -1.835 -29.828 6.859 1 95.44 33 VAL B CA 1
ATOM 3983 C C . VAL B 1 33 ? -2.984 -30.469 6.082 1 95.44 33 VAL B C 1
ATOM 3985 O O . VAL B 1 33 ? -4 -30.844 6.668 1 95.44 33 VAL B O 1
ATOM 3988 N N . ILE B 1 34 ? -2.832 -30.516 4.859 1 95.75 34 ILE B N 1
ATOM 3989 C CA . ILE B 1 34 ? -3.74 -31.219 3.967 1 95.75 34 ILE B CA 1
ATOM 3990 C C . ILE B 1 34 ? -3.164 -32.594 3.623 1 95.75 34 ILE B C 1
ATOM 3992 O O . ILE B 1 34 ? -2.088 -32.688 3.027 1 95.75 34 ILE B O 1
ATOM 3996 N N . ASP B 1 35 ? -3.854 -33.594 3.986 1 94 35 ASP B N 1
ATOM 3997 C CA . ASP B 1 35 ? -3.471 -34.969 3.635 1 94 35 ASP B CA 1
ATOM 3998 C C . ASP B 1 35 ? -4.32 -35.469 2.482 1 94 35 ASP B C 1
ATOM 4000 O O . ASP B 1 35 ? -5.551 -35.531 2.58 1 94 35 ASP B O 1
ATOM 4004 N N . LYS B 1 36 ? -3.602 -35.844 1.457 1 93.94 36 LYS B N 1
ATOM 4005 C CA . LYS B 1 36 ? -4.328 -36.344 0.296 1 93.94 36 LYS B CA 1
ATOM 4006 C C . LYS B 1 36 ? -3.525 -37.438 -0.42 1 93.94 36 LYS B C 1
ATOM 4008 O O . LYS B 1 36 ? -2.295 -37.375 -0.473 1 93.94 36 LYS B O 1
ATOM 4013 N N . SER B 1 37 ? -4.227 -38.375 -0.887 1 95.19 37 SER B N 1
ATOM 4014 C CA . SER B 1 37 ? -3.639 -39.375 -1.763 1 95.19 37 SER B CA 1
ATOM 4015 C C . SER B 1 37 ? -3.969 -39.094 -3.225 1 95.19 37 SER B C 1
ATOM 4017 O O . SER B 1 37 ? -5.141 -39 -3.594 1 95.19 37 SER B O 1
ATOM 4019 N N . VAL B 1 38 ? -2.971 -38.969 -4.004 1 95.19 38 VAL B N 1
ATOM 4020 C CA . VAL B 1 38 ? -3.135 -38.688 -5.43 1 95.19 38 VAL B CA 1
ATOM 4021 C C . VAL B 1 38 ? -2.32 -39.688 -6.242 1 95.19 38 VAL B C 1
ATOM 4023 O O . VAL B 1 38 ? -1.092 -39.719 -6.141 1 95.19 38 VAL B O 1
ATOM 4026 N N . ASN B 1 39 ? -3.021 -40.469 -7.094 1 93.12 39 ASN B N 1
ATOM 4027 C CA . ASN B 1 39 ? -2.373 -41.469 -7.934 1 93.12 39 ASN B CA 1
ATOM 4028 C C . ASN B 1 39 ? -1.438 -42.344 -7.117 1 93.12 39 ASN B C 1
ATOM 4030 O O . ASN B 1 39 ? -0.289 -42.562 -7.504 1 93.12 39 ASN B O 1
ATOM 4034 N N . GLY B 1 40 ? -1.862 -42.688 -5.957 1 91.44 40 GLY B N 1
ATOM 4035 C CA . GLY B 1 40 ? -1.125 -43.594 -5.105 1 91.44 40 GLY B CA 1
ATOM 4036 C C . GLY B 1 40 ? -0.088 -42.906 -4.242 1 91.44 40 GLY B C 1
ATOM 4037 O O . GLY B 1 40 ? 0.543 -43.562 -3.395 1 91.44 40 GLY B O 1
ATOM 4038 N N . ASN B 1 41 ? 0.128 -41.656 -4.434 1 93.38 41 ASN B N 1
ATOM 4039 C CA . ASN B 1 41 ? 1.08 -40.875 -3.629 1 93.38 41 ASN B CA 1
ATOM 4040 C C . ASN B 1 41 ? 0.4 -40.219 -2.436 1 93.38 41 ASN B C 1
ATOM 4042 O O . ASN B 1 41 ? -0.635 -39.562 -2.59 1 93.38 41 ASN B O 1
ATOM 4046 N N . LYS B 1 42 ? 0.943 -40.469 -1.314 1 94.56 42 LYS B N 1
ATOM 4047 C CA . LYS B 1 42 ? 0.469 -39.75 -0.129 1 94.56 42 LYS B CA 1
ATOM 4048 C C . LYS B 1 42 ? 1.122 -38.375 -0.011 1 94.56 42 LYS B C 1
ATOM 4050 O O . LYS B 1 42 ? 2.332 -38.281 0.196 1 94.56 42 LYS B O 1
ATOM 4055 N N . LEU B 1 43 ? 0.328 -37.406 -0.167 1 95.38 43 LEU B N 1
ATOM 4056 C CA . LEU B 1 43 ? 0.826 -36.031 -0.134 1 95.38 43 LEU B CA 1
ATOM 4057 C C . LEU B 1 43 ? 0.422 -35.344 1.162 1 95.38 43 LEU B C 1
ATOM 4059 O O . LEU B 1 43 ? -0.72 -35.469 1.61 1 95.38 43 LEU B O 1
ATOM 4063 N N . ARG B 1 44 ? 1.355 -34.75 1.817 1 96 44 ARG B N 1
ATOM 4064 C CA . ARG B 1 44 ? 1.128 -33.844 2.932 1 96 44 ARG B CA 1
ATOM 4065 C C . ARG B 1 44 ? 1.503 -32.406 2.553 1 96 44 ARG B C 1
ATOM 4067 O O . ARG B 1 44 ? 2.686 -32.094 2.422 1 96 44 ARG B O 1
ATOM 4074 N N . VAL B 1 45 ? 0.464 -31.625 2.355 1 97.44 45 VAL B N 1
ATOM 4075 C CA . VAL B 1 45 ? 0.662 -30.328 1.726 1 97.44 45 VAL B CA 1
ATOM 4076 C C . VAL B 1 45 ? 0.226 -29.219 2.68 1 97.44 45 VAL B C 1
ATOM 4078 O O . VAL B 1 45 ? -0.724 -29.391 3.447 1 97.44 45 VAL B O 1
ATOM 4081 N N . LEU B 1 46 ? 0.936 -28.125 2.664 1 97.94 46 LEU B N 1
ATOM 4082 C CA . LEU B 1 46 ? 0.603 -26.969 3.498 1 97.94 46 LEU B CA 1
ATOM 4083 C C . LEU B 1 46 ? -0.537 -26.156 2.883 1 97.94 46 LEU B C 1
ATOM 4085 O O . LEU B 1 46 ? -0.521 -25.875 1.686 1 97.94 46 LEU B O 1
ATOM 4089 N N . PRO B 1 47 ? -1.545 -25.797 3.666 1 98.06 47 PRO B N 1
ATOM 4090 C CA . PRO B 1 47 ? -2.637 -24.969 3.16 1 98.06 47 PRO B CA 1
ATOM 4091 C C . PRO B 1 47 ? -2.223 -23.516 2.969 1 98.06 47 PRO B C 1
ATOM 4093 O O . PRO B 1 47 ? -2.885 -22.766 2.24 1 98.06 47 PRO B O 1
ATOM 4096 N N . MET B 1 48 ? -1.165 -23.125 3.582 1 97.69 48 MET B N 1
ATOM 4097 C CA . MET B 1 48 ? -0.72 -21.75 3.383 1 97.69 48 MET B CA 1
ATOM 4098 C C . MET B 1 48 ? 0.751 -21.594 3.752 1 97.69 48 MET B C 1
ATOM 4100 O O . MET B 1 48 ? 1.302 -22.406 4.484 1 97.69 48 MET B O 1
ATOM 4104 N N . THR B 1 49 ? 1.383 -20.609 3.205 1 97.75 49 THR B N 1
ATOM 4105 C CA . THR B 1 49 ? 2.768 -20.234 3.486 1 97.75 49 THR B CA 1
ATOM 4106 C C . THR B 1 49 ? 2.936 -18.719 3.48 1 97.75 49 THR B C 1
ATOM 4108 O O . THR B 1 49 ? 2.346 -18.031 2.648 1 97.75 49 THR B O 1
ATOM 4111 N N . VAL B 1 50 ? 3.717 -18.234 4.445 1 97.31 50 VAL B N 1
ATOM 4112 C CA . VAL B 1 50 ? 4.055 -16.812 4.516 1 97.31 50 VAL B CA 1
ATOM 4113 C C . VAL B 1 50 ? 5.539 -16.625 4.203 1 97.31 50 VAL B C 1
ATOM 4115 O O . VAL B 1 50 ? 6.387 -17.359 4.719 1 97.31 50 VAL B O 1
ATOM 4118 N N . ILE B 1 51 ? 5.832 -15.672 3.383 1 96.94 51 ILE B N 1
ATOM 4119 C CA . ILE B 1 51 ? 7.199 -15.398 2.963 1 96.94 51 ILE B CA 1
ATOM 4120 C C . ILE B 1 51 ? 7.699 -14.117 3.623 1 96.94 51 ILE B C 1
ATOM 4122 O O . ILE B 1 51 ? 7.074 -13.062 3.494 1 96.94 51 ILE B O 1
ATOM 4126 N N . TYR B 1 52 ? 8.82 -14.188 4.359 1 93.62 52 TYR B N 1
ATOM 4127 C CA . TYR B 1 52 ? 9.438 -13.055 5.039 1 93.62 52 TYR B CA 1
ATOM 4128 C C . TYR B 1 52 ? 10.797 -12.734 4.434 1 93.62 52 TYR B C 1
ATOM 4130 O O . TYR B 1 52 ? 11.422 -13.594 3.809 1 93.62 52 TYR B O 1
ATOM 4138 N N . GLY B 1 53 ? 11.219 -11.547 4.66 1 90.62 53 GLY B N 1
ATOM 4139 C CA . GLY B 1 53 ? 12.523 -11.078 4.215 1 90.62 53 GLY B CA 1
ATOM 4140 C C . GLY B 1 53 ? 12.641 -9.562 4.211 1 90.62 53 GLY B C 1
ATOM 4141 O O . GLY B 1 53 ? 11.633 -8.859 4.289 1 90.62 53 GLY B O 1
ATOM 4142 N N . ALA B 1 54 ? 13.844 -9.102 4.078 1 86.94 54 ALA B N 1
ATOM 4143 C CA . ALA B 1 54 ? 14.109 -7.66 4.039 1 86.94 54 ALA B CA 1
ATOM 4144 C C . ALA B 1 54 ? 13.609 -7.051 2.732 1 86.94 54 ALA B C 1
ATOM 4146 O O . ALA B 1 54 ? 13.172 -7.766 1.828 1 86.94 54 ALA B O 1
ATOM 4147 N N . ASN B 1 55 ? 13.586 -5.73 2.74 1 83.5 55 ASN B N 1
ATOM 4148 C CA . ASN B 1 55 ? 13.289 -5.074 1.472 1 83.5 55 ASN B CA 1
ATOM 4149 C C . ASN B 1 55 ? 14.312 -5.438 0.401 1 83.5 55 ASN B C 1
ATOM 4151 O O . ASN B 1 55 ? 15.516 -5.5 0.678 1 83.5 55 ASN B O 1
ATOM 4155 N N . ALA B 1 56 ? 13.828 -5.688 -0.793 1 86.44 56 ALA B N 1
ATOM 4156 C CA . ALA B 1 56 ? 14.641 -5.914 -1.981 1 86.44 56 ALA B CA 1
ATOM 4157 C C . ALA B 1 56 ? 15.375 -7.25 -1.896 1 86.44 56 ALA B C 1
ATOM 4159 O O . ALA B 1 56 ? 16.391 -7.453 -2.57 1 86.44 56 ALA B O 1
ATOM 4160 N N . CYS B 1 57 ? 14.922 -8.141 -1.052 1 89.62 57 CYS B N 1
ATOM 4161 C CA . CYS B 1 57 ? 15.625 -9.414 -0.926 1 89.62 57 CYS B CA 1
ATOM 4162 C C . CYS B 1 57 ? 15.109 -10.422 -1.941 1 89.62 57 CYS B C 1
ATOM 4164 O O . CYS B 1 57 ? 15.734 -11.469 -2.15 1 89.62 57 CYS B O 1
ATOM 4166 N N . GLY B 1 58 ? 13.906 -10.18 -2.486 1 93.06 58 GLY B N 1
ATOM 4167 C CA . GLY B 1 58 ? 13.438 -11.07 -3.537 1 93.06 58 GLY B CA 1
ATOM 4168 C C . GLY B 1 58 ? 12.062 -11.648 -3.254 1 93.06 58 GLY B C 1
ATOM 4169 O O . GLY B 1 58 ? 11.562 -12.484 -4.016 1 93.06 58 GLY B O 1
ATOM 4170 N N . LYS B 1 59 ? 11.344 -11.258 -2.172 1 94.25 59 LYS B N 1
ATOM 4171 C CA . LYS B 1 59 ? 10.016 -11.781 -1.842 1 94.25 59 LYS B CA 1
ATOM 4172 C C . LYS B 1 59 ? 9.062 -11.648 -3.023 1 94.25 5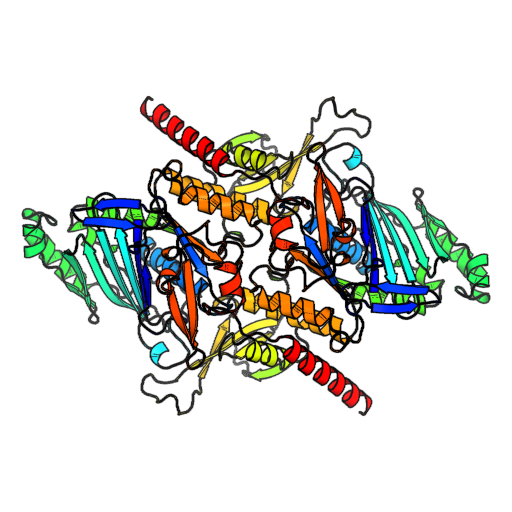9 LYS B C 1
ATOM 4174 O O . LYS B 1 59 ? 8.414 -12.617 -3.42 1 94.25 59 LYS B O 1
ATOM 4179 N N . SER B 1 60 ? 9.062 -10.492 -3.584 1 94.38 60 SER B N 1
ATOM 4180 C CA . SER B 1 60 ? 8.148 -10.203 -4.684 1 94.38 60 SER B CA 1
ATOM 4181 C C . SER B 1 60 ? 8.531 -10.977 -5.941 1 94.38 60 SER B C 1
ATOM 4183 O O . SER B 1 60 ? 7.676 -11.289 -6.766 1 94.38 60 SER B O 1
ATOM 4185 N N . ASN B 1 61 ? 9.82 -11.273 -6.098 1 96.31 61 ASN B N 1
ATOM 4186 C CA . ASN B 1 61 ? 10.281 -12.008 -7.27 1 96.31 61 ASN B CA 1
ATOM 4187 C C . ASN B 1 61 ? 9.711 -13.43 -7.297 1 96.31 61 ASN B C 1
ATOM 4189 O O . ASN B 1 61 ? 9.469 -13.977 -8.375 1 96.31 61 ASN B O 1
ATOM 4193 N N . ILE B 1 62 ? 9.508 -14 -6.102 1 97.81 62 ILE B N 1
ATOM 4194 C CA . ILE B 1 62 ? 8.906 -15.328 -6.035 1 97.81 62 ILE B CA 1
ATOM 4195 C C . ILE B 1 62 ? 7.496 -15.289 -6.613 1 97.81 62 ILE B C 1
ATOM 4197 O O . ILE B 1 62 ? 7.133 -16.125 -7.441 1 97.81 62 ILE B O 1
ATOM 4201 N N . VAL B 1 63 ? 6.734 -14.32 -6.207 1 97.31 63 VAL B N 1
ATOM 4202 C CA . VAL B 1 63 ? 5.367 -14.141 -6.691 1 97.31 63 VAL B CA 1
ATOM 4203 C C . VAL B 1 63 ? 5.383 -13.828 -8.188 1 97.31 63 VAL B C 1
ATOM 4205 O O . VAL B 1 63 ? 4.586 -14.375 -8.953 1 97.31 63 VAL B O 1
ATOM 4208 N N . LEU B 1 64 ? 6.305 -12.992 -8.609 1 97.06 64 LEU B N 1
ATOM 4209 C CA . LEU B 1 64 ? 6.414 -12.602 -10.008 1 97.06 64 LEU B CA 1
ATOM 4210 C C . LEU B 1 64 ? 6.719 -13.812 -10.883 1 97.06 64 LEU B C 1
ATOM 4212 O O . LEU B 1 64 ? 6.176 -13.938 -11.984 1 97.06 64 LEU B O 1
ATOM 4216 N N . ALA B 1 65 ? 7.605 -14.656 -10.445 1 98.38 65 ALA B N 1
ATOM 4217 C CA . ALA B 1 65 ? 7.941 -15.852 -11.211 1 98.38 65 ALA B CA 1
ATOM 4218 C C . ALA B 1 65 ? 6.699 -16.703 -11.484 1 98.38 65 ALA B C 1
ATOM 4220 O O . ALA B 1 65 ? 6.488 -17.172 -12.602 1 98.38 65 ALA B O 1
ATOM 4221 N N . MET B 1 66 ? 5.93 -16.875 -10.469 1 98.5 66 MET B N 1
ATOM 4222 C CA . MET B 1 66 ? 4.691 -17.625 -10.609 1 98.5 66 MET B CA 1
ATOM 4223 C C . MET B 1 66 ? 3.732 -16.938 -11.57 1 98.5 66 MET B C 1
ATOM 4225 O O . MET B 1 66 ? 3.078 -17.594 -12.383 1 98.5 66 MET B O 1
ATOM 4229 N N . ASP B 1 67 ? 3.674 -15.648 -11.453 1 97.38 67 ASP B N 1
ATOM 4230 C CA . ASP B 1 67 ? 2.805 -14.859 -12.32 1 97.38 67 ASP B CA 1
ATOM 4231 C C . ASP B 1 67 ? 3.223 -14.992 -13.789 1 97.38 67 ASP B C 1
ATOM 4233 O O . ASP B 1 67 ? 2.375 -15.148 -14.664 1 97.38 67 ASP B O 1
ATOM 4237 N N . ILE B 1 68 ? 4.512 -14.906 -14.062 1 97.56 68 ILE B N 1
ATOM 4238 C CA . ILE B 1 68 ? 5.062 -15 -15.406 1 97.56 68 ILE B CA 1
ATOM 4239 C C . ILE B 1 68 ? 4.738 -16.359 -16.016 1 97.56 68 ILE B C 1
ATOM 4241 O O . ILE B 1 68 ? 4.258 -16.453 -17.141 1 97.56 68 ILE B O 1
ATOM 4245 N N . LEU B 1 69 ? 4.961 -17.391 -15.227 1 98.44 69 LEU B N 1
ATOM 4246 C CA . LEU B 1 69 ? 4.672 -18.734 -15.719 1 98.44 69 LEU B CA 1
ATOM 4247 C C . LEU B 1 69 ? 3.188 -18.891 -16.031 1 98.44 69 LEU B C 1
ATOM 4249 O O . LEU B 1 69 ? 2.82 -19.438 -17.078 1 98.44 69 LEU B O 1
ATOM 4253 N N . LYS B 1 70 ? 2.361 -18.438 -15.125 1 97.94 70 LYS B N 1
ATOM 4254 C CA . LYS B 1 70 ? 0.919 -18.516 -15.336 1 97.94 70 LYS B CA 1
ATOM 4255 C C . LYS B 1 70 ? 0.522 -17.812 -16.641 1 97.94 70 LYS B C 1
ATOM 4257 O O . LYS B 1 70 ? -0.247 -18.359 -17.422 1 97.94 70 LYS B O 1
ATOM 4262 N N . LYS B 1 71 ? 1.034 -16.609 -16.812 1 97 71 LYS B N 1
ATOM 4263 C CA . LYS B 1 71 ? 0.719 -15.844 -18.016 1 97 71 LYS B CA 1
ATOM 4264 C C . LYS B 1 71 ? 1.149 -16.594 -19.281 1 97 71 LYS B C 1
ATOM 4266 O O . LYS B 1 71 ? 0.402 -16.641 -20.25 1 97 71 LYS B O 1
ATOM 4271 N N . MET B 1 72 ? 2.311 -17.172 -19.25 1 97.44 72 MET B N 1
ATOM 4272 C CA . MET B 1 72 ? 2.812 -17.922 -20.391 1 97.44 72 MET B CA 1
ATOM 4273 C C . MET B 1 72 ? 1.891 -19.094 -20.719 1 97.44 72 MET B C 1
ATOM 4275 O O . MET B 1 72 ? 1.484 -19.266 -21.875 1 97.44 72 MET B O 1
ATOM 4279 N N . VAL B 1 73 ? 1.533 -19.828 -19.703 1 97.38 73 VAL B N 1
ATOM 4280 C CA . VAL B 1 73 ? 0.731 -21.031 -19.891 1 97.38 73 VAL B CA 1
ATOM 4281 C C . VAL B 1 73 ? -0.677 -20.641 -20.344 1 97.38 73 VAL B C 1
ATOM 4283 O O . VAL B 1 73 ? -1.214 -21.234 -21.297 1 97.38 73 VAL B O 1
ATOM 4286 N N . MET B 1 74 ? -1.231 -19.641 -19.719 1 96.38 74 MET B N 1
ATOM 4287 C CA . MET B 1 74 ? -2.605 -19.25 -20.016 1 96.38 74 MET B CA 1
ATOM 4288 C C . MET B 1 74 ? -2.709 -18.656 -21.406 1 96.38 74 MET B C 1
ATOM 4290 O O . MET B 1 74 ? -3.717 -18.844 -22.094 1 96.38 74 MET B O 1
ATOM 4294 N N . LYS B 1 75 ? -1.692 -17.984 -21.859 1 96.38 75 LYS B N 1
ATOM 4295 C CA . LYS B 1 75 ? -1.709 -17.391 -23.188 1 96.38 75 LYS B CA 1
ATOM 4296 C C . LYS B 1 75 ? -1.202 -18.375 -24.234 1 96.38 75 LYS B C 1
ATOM 4298 O O . LYS B 1 75 ? -1.47 -18.203 -25.422 1 96.38 75 LYS B O 1
ATOM 4303 N N . GLY B 1 76 ? -0.411 -19.297 -23.828 1 96.38 76 GLY B N 1
ATOM 4304 C CA . GLY B 1 76 ? 0.111 -20.344 -24.703 1 96.38 76 GLY B CA 1
ATOM 4305 C C . GLY B 1 76 ? 1.287 -19.875 -25.547 1 96.38 76 GLY B C 1
ATOM 4306 O O . GLY B 1 76 ? 1.717 -20.578 -26.469 1 96.38 76 GLY B O 1
ATOM 4307 N N . THR B 1 77 ? 1.791 -18.672 -25.266 1 96.56 77 THR B N 1
ATOM 4308 C CA . THR B 1 77 ? 2.887 -18.078 -26.031 1 96.56 77 THR B CA 1
ATOM 4309 C C . THR B 1 77 ? 3.658 -17.078 -25.172 1 96.56 77 THR B C 1
ATOM 4311 O O . THR B 1 77 ? 3.139 -16.578 -24.172 1 96.56 77 THR B O 1
ATOM 4314 N N . LEU B 1 78 ? 4.879 -16.906 -25.516 1 96.88 78 LEU B N 1
ATOM 4315 C CA . LEU B 1 78 ? 5.691 -15.891 -24.859 1 96.88 78 LEU B CA 1
ATOM 4316 C C . LEU B 1 78 ? 5.512 -14.531 -25.516 1 96.88 78 LEU B C 1
ATOM 4318 O O . LEU B 1 78 ? 5.898 -13.5 -24.953 1 96.88 78 LEU B O 1
ATOM 4322 N N . ASN B 1 79 ? 4.953 -14.57 -26.688 1 93.81 79 ASN B N 1
ATOM 4323 C CA . ASN B 1 79 ? 4.676 -13.336 -27.422 1 93.81 79 ASN B CA 1
ATOM 4324 C C . ASN B 1 79 ? 3.293 -12.789 -27.078 1 93.81 79 ASN B C 1
ATOM 4326 O O . ASN B 1 79 ? 2.346 -12.969 -27.844 1 93.81 79 ASN B O 1
ATOM 4330 N N . CYS B 1 80 ? 3.209 -12.148 -26.031 1 93.56 80 CYS B N 1
ATOM 4331 C CA . CYS B 1 80 ? 1.945 -11.555 -25.609 1 93.56 80 CYS B CA 1
ATOM 4332 C C . CYS B 1 80 ? 2.174 -10.227 -24.906 1 93.56 80 CYS B C 1
ATOM 4334 O O . CYS B 1 80 ? 3.254 -9.984 -24.359 1 93.56 80 CYS B O 1
ATOM 4336 N N . LYS B 1 81 ? 1.2 -9.406 -24.891 1 93.12 81 LYS B N 1
ATOM 4337 C CA . LYS B 1 81 ? 1.272 -8.055 -24.344 1 93.12 81 LYS B CA 1
ATOM 4338 C C . LYS B 1 81 ? 1.604 -8.078 -22.859 1 93.12 81 LYS B C 1
ATOM 4340 O O . LYS B 1 81 ? 2.316 -7.203 -22.359 1 93.12 81 LYS B O 1
ATOM 4345 N N . GLU B 1 82 ? 1.129 -9.039 -22.156 1 90.94 82 GLU B N 1
ATOM 4346 C CA . GLU B 1 82 ? 1.282 -9.148 -20.719 1 90.94 82 GLU B CA 1
ATOM 4347 C C . GLU B 1 82 ? 2.746 -9.344 -20.328 1 90.94 82 GLU B C 1
ATOM 4349 O O . GLU B 1 82 ? 3.143 -9.031 -19.203 1 90.94 82 GLU B O 1
ATOM 4354 N N . LEU B 1 83 ? 3.561 -9.844 -21.266 1 94.5 83 LEU B N 1
ATOM 4355 C CA . LEU B 1 83 ? 4.949 -10.164 -20.953 1 94.5 83 LEU B CA 1
ATOM 4356 C C . LEU B 1 83 ? 5.891 -9.102 -21.516 1 94.5 83 LEU B C 1
ATOM 4358 O O . LEU B 1 83 ? 7.066 -9.055 -21.156 1 94.5 83 LEU B O 1
ATOM 4362 N N . GLU B 1 84 ? 5.383 -8.234 -22.312 1 92.75 84 GLU B N 1
ATOM 4363 C CA . GLU B 1 84 ? 6.199 -7.266 -23.047 1 92.75 84 GLU B CA 1
ATOM 4364 C C . GLU B 1 84 ? 6.945 -6.34 -22.094 1 92.75 84 GLU B C 1
ATOM 4366 O O . GLU B 1 84 ? 8.117 -6.023 -22.312 1 92.75 84 GLU B O 1
ATOM 4371 N N . SER B 1 85 ? 6.316 -5.969 -21.078 1 88.94 85 SER B N 1
ATOM 4372 C CA . SER B 1 85 ? 6.898 -5.004 -20.141 1 88.94 85 SER B CA 1
ATOM 4373 C C . SER B 1 85 ? 8.07 -5.609 -19.375 1 88.94 85 SER B C 1
ATOM 4375 O O . SER B 1 85 ? 8.883 -4.887 -18.812 1 88.94 85 SER B O 1
ATOM 4377 N N . TYR B 1 86 ? 8.203 -6.891 -19.375 1 92.06 86 TYR B N 1
ATOM 4378 C CA . TYR B 1 86 ? 9.227 -7.555 -18.578 1 92.06 86 TYR B CA 1
ATOM 4379 C C . TYR B 1 86 ? 10.406 -7.98 -19.438 1 92.06 86 TYR B C 1
ATOM 4381 O O . TYR B 1 86 ? 11.375 -8.555 -18.938 1 92.06 86 TYR B O 1
ATOM 4389 N N . LYS B 1 87 ? 10.352 -7.656 -20.688 1 90.75 87 LYS B N 1
ATOM 4390 C CA . LYS B 1 87 ? 11.414 -8.07 -21.594 1 90.75 87 LYS B CA 1
ATOM 4391 C C . LYS B 1 87 ? 12.773 -7.57 -21.125 1 90.75 87 LYS B C 1
ATOM 4393 O O . LYS B 1 87 ? 12.906 -6.422 -20.688 1 90.75 87 LYS B O 1
ATOM 4398 N N . SER B 1 88 ? 13.719 -8.461 -21.109 1 88.56 88 SER B N 1
ATOM 4399 C CA . SER B 1 88 ? 15.125 -8.195 -20.797 1 88.56 88 SER B CA 1
ATOM 4400 C C . SER B 1 88 ? 15.305 -7.891 -19.312 1 88.56 88 SER B C 1
ATOM 4402 O O . SER B 1 88 ? 16.281 -7.246 -18.922 1 88.56 88 SER B O 1
ATOM 4404 N N . MET B 1 89 ? 14.32 -8.297 -18.531 1 90.75 89 MET B N 1
ATOM 4405 C CA . MET B 1 89 ? 14.398 -7.922 -17.125 1 90.75 89 MET B CA 1
ATOM 4406 C C . MET B 1 89 ? 14.148 -9.133 -16.219 1 90.75 89 MET B C 1
ATOM 4408 O O . MET B 1 89 ? 14.047 -8.992 -15.008 1 90.75 89 MET B O 1
ATOM 4412 N N . LEU B 1 90 ? 14.062 -10.273 -16.812 1 95.06 90 LEU B N 1
ATOM 4413 C CA . LEU B 1 90 ? 13.664 -11.43 -16.016 1 95.06 90 LEU B CA 1
ATOM 4414 C C . LEU B 1 90 ? 14.891 -12.203 -15.539 1 95.06 90 LEU B C 1
ATOM 4416 O O . LEU B 1 90 ? 14.844 -12.867 -14.5 1 95.06 90 LEU B O 1
ATOM 4420 N N . SER B 1 91 ? 15.969 -12.133 -16.281 1 93.44 91 SER B N 1
ATOM 4421 C CA . SER B 1 91 ? 17.188 -12.852 -15.922 1 93.44 91 SER B CA 1
ATOM 4422 C C . SER B 1 91 ? 17.969 -12.117 -14.844 1 93.44 91 SER B C 1
ATOM 4424 O O . SER B 1 91 ? 17.672 -10.961 -14.531 1 93.44 91 SER B O 1
ATOM 4426 N N . PHE B 1 92 ? 18.875 -12.828 -14.219 1 91.69 92 PHE B N 1
ATOM 4427 C CA . PHE B 1 92 ? 19.797 -12.219 -13.273 1 91.69 92 PHE B CA 1
ATOM 4428 C C . PHE B 1 92 ? 20.766 -11.289 -14 1 91.69 92 PHE B C 1
ATOM 4430 O O . PHE B 1 92 ? 21.703 -11.742 -14.656 1 91.69 92 PHE B O 1
ATOM 4437 N N . ILE B 1 93 ? 20.688 -9.961 -13.828 1 85.94 93 ILE B N 1
ATOM 4438 C CA . ILE B 1 93 ? 21.328 -8.992 -14.719 1 85.94 93 ILE B CA 1
ATOM 4439 C C . ILE B 1 93 ? 22.609 -8.461 -14.07 1 85.94 93 ILE B C 1
ATOM 4441 O O . ILE B 1 93 ? 23.125 -7.422 -14.477 1 85.94 93 ILE B O 1
ATOM 4445 N N . ARG B 1 94 ? 23.156 -9.094 -13.156 1 82.06 94 ARG B N 1
ATOM 4446 C CA . ARG B 1 94 ? 24.297 -8.531 -12.438 1 82.06 94 ARG B CA 1
ATOM 4447 C C . ARG B 1 94 ? 25.609 -9.164 -12.898 1 82.06 94 ARG B C 1
ATOM 4449 O O . ARG B 1 94 ? 26.688 -8.703 -12.531 1 82.06 94 ARG B O 1
ATOM 4456 N N . ASP B 1 95 ? 25.484 -10.234 -13.648 1 83.38 95 ASP B N 1
ATOM 4457 C CA . ASP B 1 95 ? 26.688 -10.859 -14.219 1 83.38 95 ASP B CA 1
ATOM 4458 C C . ASP B 1 95 ? 26.359 -11.555 -15.539 1 83.38 95 ASP B C 1
ATOM 4460 O O . ASP B 1 95 ? 25.359 -11.227 -16.188 1 83.38 95 ASP B O 1
ATOM 4464 N N . THR B 1 96 ? 27.203 -12.422 -16 1 84 96 THR B N 1
ATOM 4465 C CA . THR B 1 96 ? 27.078 -13.031 -17.328 1 84 96 THR B CA 1
ATOM 4466 C C . THR B 1 96 ? 25.844 -13.93 -17.375 1 84 96 THR B C 1
ATOM 4468 O O . THR B 1 96 ? 25.391 -14.312 -18.469 1 84 96 THR B O 1
ATOM 4471 N N . SER B 1 97 ? 25.297 -14.227 -16.234 1 86.88 97 SER B N 1
ATOM 4472 C CA . SER B 1 97 ? 24.094 -15.047 -16.188 1 86.88 97 SER B CA 1
ATOM 4473 C C . SER B 1 97 ? 22.938 -14.344 -16.891 1 86.88 97 SER B C 1
ATOM 4475 O O . SER B 1 97 ? 21.922 -14.984 -17.219 1 86.88 97 SER B O 1
ATOM 4477 N N . TRP B 1 98 ? 23.156 -13.125 -17.094 1 87 98 TRP B N 1
ATOM 4478 C CA . TRP B 1 98 ? 22.156 -12.344 -17.812 1 87 98 TRP B CA 1
ATOM 4479 C C . TRP B 1 98 ? 21.875 -12.938 -19.188 1 87 98 TRP B C 1
ATOM 4481 O O . TRP B 1 98 ? 20.75 -12.875 -19.688 1 87 98 TRP B O 1
ATOM 4491 N N . TYR B 1 99 ? 22.859 -13.594 -19.781 1 87.94 99 TYR B N 1
ATOM 4492 C CA . TYR B 1 99 ? 22.75 -14.133 -21.125 1 87.94 99 TYR B CA 1
ATOM 4493 C C . TYR B 1 99 ? 22.219 -15.555 -21.094 1 87.94 99 TYR B C 1
ATOM 4495 O O . TYR B 1 99 ? 21.859 -16.109 -22.141 1 87.94 99 TYR B O 1
ATOM 4503 N N . ASP B 1 100 ? 22.172 -16.125 -19.875 1 92.75 100 ASP B N 1
ATOM 4504 C CA . ASP B 1 100 ? 21.688 -17.5 -19.75 1 92.75 100 ASP B CA 1
ATOM 4505 C C . ASP B 1 100 ? 20.156 -17.547 -19.688 1 92.75 100 ASP B C 1
ATOM 4507 O O . ASP B 1 100 ? 19.516 -16.547 -19.344 1 92.75 100 ASP B O 1
ATOM 4511 N N . PRO B 1 101 ? 19.594 -18.609 -20.062 1 96.19 101 PRO B N 1
ATOM 4512 C CA . PRO B 1 101 ? 18.125 -18.719 -20.031 1 96.19 101 PRO B CA 1
ATOM 4513 C C . PRO B 1 101 ? 17.562 -18.75 -18.609 1 96.19 101 PRO B C 1
ATOM 4515 O O . PRO B 1 101 ? 18.281 -19.125 -17.672 1 96.19 101 PRO B O 1
ATOM 4518 N N . VAL B 1 102 ? 16.359 -18.328 -18.5 1 97.88 102 VAL B N 1
ATOM 4519 C CA . VAL B 1 102 ? 15.57 -18.422 -17.266 1 97.88 102 VAL B CA 1
ATOM 4520 C C . VAL B 1 102 ? 14.859 -19.781 -17.219 1 97.88 102 VAL B C 1
ATOM 4522 O O . VAL B 1 102 ? 14.359 -20.25 -18.234 1 97.88 102 VAL B O 1
ATOM 4525 N N . SER B 1 103 ? 14.859 -20.422 -16.125 1 98.44 103 SER B N 1
ATOM 4526 C CA . SER B 1 103 ? 14.172 -21.688 -15.961 1 98.44 103 SER B CA 1
ATOM 4527 C C . SER B 1 103 ? 13.086 -21.594 -14.891 1 98.44 103 SER B C 1
ATOM 4529 O O . SER B 1 103 ? 13.359 -21.156 -13.766 1 98.44 103 SER B O 1
ATOM 4531 N N . LEU B 1 104 ? 11.875 -21.969 -15.188 1 98.69 104 LEU B N 1
ATOM 4532 C CA . LEU B 1 104 ? 10.75 -22.062 -14.273 1 98.69 104 LEU B CA 1
ATOM 4533 C C . LEU B 1 104 ? 10.109 -23.453 -14.328 1 98.69 104 LEU B C 1
ATOM 4535 O O . LEU B 1 104 ? 9.977 -24.031 -15.406 1 98.69 104 LEU B O 1
ATOM 4539 N N . GLU B 1 105 ? 9.781 -24 -13.219 1 98.88 105 GLU B N 1
ATOM 4540 C CA . GLU B 1 105 ? 9.125 -25.297 -13.141 1 98.88 105 GLU B CA 1
ATOM 4541 C C . GLU B 1 105 ? 8.094 -25.328 -12.016 1 98.88 105 GLU B C 1
ATOM 4543 O O . GLU B 1 105 ? 8.344 -24.828 -10.922 1 98.88 105 GLU B O 1
ATOM 4548 N N . ILE B 1 106 ? 6.973 -25.859 -12.305 1 98.81 106 ILE B N 1
ATOM 4549 C CA . ILE B 1 106 ? 5.902 -25.953 -11.32 1 98.81 106 ILE B CA 1
ATOM 4550 C C . ILE B 1 106 ? 5.43 -27.406 -11.211 1 98.81 106 ILE B C 1
ATOM 4552 O O . ILE B 1 106 ? 5.34 -28.109 -12.219 1 98.81 106 ILE B O 1
ATOM 4556 N N . THR B 1 107 ? 5.27 -27.906 -10.047 1 98.75 107 THR B N 1
ATOM 4557 C CA . THR B 1 107 ? 4.656 -29.188 -9.75 1 98.75 107 THR B CA 1
ATOM 4558 C C . THR B 1 107 ? 3.367 -29 -8.953 1 98.75 107 THR B C 1
ATOM 4560 O O . THR B 1 107 ? 3.355 -28.312 -7.934 1 98.75 107 THR B O 1
ATOM 4563 N N . PHE B 1 108 ? 2.328 -29.547 -9.414 1 98.56 108 PHE B N 1
ATOM 4564 C CA . PHE B 1 108 ? 1.039 -29.391 -8.75 1 98.56 108 PHE B CA 1
ATOM 4565 C C . PHE B 1 108 ? 0.215 -30.672 -8.867 1 98.56 108 PHE B C 1
ATOM 4567 O O . PHE B 1 108 ? 0.526 -31.531 -9.68 1 98.56 108 PHE B O 1
ATOM 4574 N N . SER B 1 109 ? -0.761 -30.781 -8.008 1 97.88 109 SER B N 1
ATOM 4575 C CA . SER B 1 109 ? -1.646 -31.938 -8.023 1 97.88 109 SER B CA 1
ATOM 4576 C C . SER B 1 109 ? -3.092 -31.531 -8.281 1 97.88 109 SER B C 1
ATOM 4578 O O . SER B 1 109 ? -3.543 -30.484 -7.801 1 97.88 109 SER B O 1
ATOM 4580 N N . THR B 1 110 ? -3.715 -32.281 -9.055 1 96.38 110 THR B N 1
ATOM 4581 C CA . THR B 1 110 ? -5.172 -32.25 -9.156 1 96.38 110 THR B CA 1
ATOM 4582 C C . THR B 1 110 ? -5.781 -33.375 -8.328 1 96.38 110 THR B C 1
ATOM 4584 O O . THR B 1 110 ? -5.129 -33.938 -7.445 1 96.38 110 THR B O 1
ATOM 4587 N N . GLN B 1 111 ? -7.039 -33.625 -8.5 1 92.44 111 GLN B N 1
ATOM 4588 C CA . GLN B 1 111 ? -7.688 -34.688 -7.746 1 92.44 111 GLN B CA 1
ATOM 4589 C C . GLN B 1 111 ? -7.098 -36.062 -8.102 1 92.44 111 GLN B C 1
ATOM 4591 O O . GLN B 1 111 ? -6.996 -36.938 -7.242 1 92.44 111 GLN B O 1
ATOM 4596 N N . ASN B 1 112 ? -6.598 -36.094 -9.383 1 93.19 112 ASN B N 1
ATOM 4597 C CA . ASN B 1 112 ? -6.281 -37.438 -9.852 1 93.19 112 ASN B CA 1
ATOM 4598 C C . ASN B 1 112 ? -4.816 -37.562 -10.266 1 93.19 112 ASN B C 1
ATOM 4600 O O . ASN B 1 112 ? -4.281 -38.688 -10.352 1 93.19 112 ASN B O 1
ATOM 4604 N N . ASN B 1 113 ? -4.223 -36.469 -10.539 1 96.88 113 ASN B N 1
ATOM 4605 C CA . ASN B 1 113 ? -2.908 -36.562 -11.164 1 96.88 113 ASN B CA 1
ATOM 4606 C C . ASN B 1 113 ? -1.94 -35.531 -10.562 1 96.88 113 ASN B C 1
ATOM 4608 O O . ASN B 1 113 ? -2.365 -34.531 -9.977 1 96.88 113 ASN B O 1
ATOM 4612 N N . ILE B 1 114 ? -0.671 -35.844 -10.711 1 98.25 114 ILE B N 1
ATOM 4613 C CA . ILE B 1 114 ? 0.406 -34.938 -10.367 1 98.25 114 ILE B CA 1
ATOM 4614 C C . ILE B 1 114 ? 1.114 -34.469 -11.641 1 98.25 114 ILE B C 1
ATOM 4616 O O . ILE B 1 114 ? 1.513 -35.281 -12.469 1 98.25 114 ILE B O 1
ATOM 4620 N N . TYR B 1 115 ? 1.204 -33.188 -11.789 1 98.44 115 TYR B N 1
ATOM 4621 C CA . TYR B 1 115 ? 1.824 -32.594 -12.969 1 98.44 115 TYR B CA 1
ATOM 4622 C C . TYR B 1 115 ? 3.139 -31.922 -12.609 1 98.44 115 TYR B C 1
ATOM 4624 O O . TYR B 1 115 ? 3.244 -31.281 -11.555 1 98.44 115 TYR B O 1
ATOM 4632 N N . ARG B 1 116 ? 4.164 -32.062 -13.375 1 98.69 116 ARG B N 1
ATOM 4633 C CA . ARG B 1 116 ? 5.406 -31.312 -13.328 1 98.69 116 ARG B CA 1
ATOM 4634 C C . ARG B 1 116 ? 5.703 -30.672 -14.688 1 98.69 116 ARG B C 1
ATOM 4636 O O . ARG B 1 116 ? 5.961 -31.375 -15.664 1 98.69 116 ARG B O 1
ATOM 4643 N N . TYR B 1 117 ? 5.586 -29.438 -14.773 1 98.56 117 TYR B N 1
ATOM 4644 C CA . TYR B 1 117 ? 5.766 -28.672 -16.016 1 98.56 117 TYR B CA 1
ATOM 4645 C C . TYR B 1 117 ? 6.926 -27.703 -15.883 1 98.56 117 TYR B C 1
ATOM 4647 O O . TYR B 1 117 ? 6.996 -26.938 -14.922 1 98.56 117 TYR B O 1
ATOM 4655 N N . GLY B 1 118 ? 7.832 -27.672 -16.828 1 98.56 118 GLY B N 1
ATOM 4656 C CA . GLY B 1 118 ? 9 -26.797 -16.812 1 98.56 118 GLY B CA 1
ATOM 4657 C C . GLY B 1 118 ? 9.25 -26.109 -18.141 1 98.56 118 GLY B C 1
ATOM 4658 O O . GLY B 1 118 ? 8.984 -26.672 -19.203 1 98.56 118 GLY B O 1
ATOM 4659 N N . ILE B 1 119 ? 9.781 -24.953 -18.078 1 98.31 119 ILE B N 1
ATOM 4660 C CA . ILE B 1 119 ? 10.148 -24.188 -19.266 1 98.31 119 ILE B CA 1
ATOM 4661 C C . ILE B 1 119 ? 11.477 -23.484 -19.047 1 98.31 119 ILE B C 1
ATOM 4663 O O . ILE B 1 119 ? 11.758 -23.016 -17.938 1 98.31 119 ILE B O 1
ATOM 4667 N N . LYS B 1 120 ? 12.289 -23.453 -19.984 1 98.19 120 LYS B N 1
ATOM 4668 C CA . LYS B 1 120 ? 13.523 -22.672 -20.062 1 98.19 120 LYS B CA 1
ATOM 4669 C C . LYS B 1 120 ? 13.5 -21.734 -21.266 1 98.19 120 LYS B C 1
ATOM 4671 O O . LYS B 1 120 ? 13.172 -22.156 -22.391 1 98.19 120 LYS B O 1
ATOM 4676 N N . PHE B 1 121 ? 13.805 -20.453 -21.062 1 97.75 121 PHE B N 1
ATOM 4677 C CA . PHE B 1 121 ? 13.672 -19.5 -22.156 1 97.75 121 PHE B CA 1
ATOM 4678 C C . PHE B 1 121 ? 14.648 -18.344 -21.984 1 97.75 121 PHE B C 1
ATOM 4680 O O . PHE B 1 121 ? 15.062 -18.031 -20.875 1 97.75 121 PHE B O 1
ATOM 4687 N N . THR B 1 122 ? 14.977 -17.734 -23.062 1 94.25 122 THR B N 1
ATOM 4688 C CA . THR B 1 122 ? 15.719 -16.484 -23.047 1 94.25 122 THR B CA 1
ATOM 4689 C C . THR B 1 122 ? 14.781 -15.289 -23.203 1 94.25 122 THR B C 1
ATOM 4691 O O . THR B 1 122 ? 13.68 -15.422 -23.734 1 94.25 122 THR B O 1
ATOM 4694 N N . ASP B 1 123 ? 15.18 -14.164 -22.672 1 88.81 123 ASP B N 1
ATOM 4695 C CA . ASP B 1 123 ? 14.289 -13.016 -22.734 1 88.81 123 ASP B CA 1
ATOM 4696 C C . ASP B 1 123 ? 15.031 -11.773 -23.219 1 88.81 123 ASP B C 1
ATOM 4698 O O . ASP B 1 123 ? 14.461 -10.68 -23.25 1 88.81 123 ASP B O 1
ATOM 4702 N N . ILE B 1 124 ? 16.266 -11.945 -23.578 1 84 124 ILE B N 1
ATOM 4703 C CA . ILE B 1 124 ? 17.031 -10.797 -24.062 1 84 124 ILE B CA 1
ATOM 4704 C C . ILE B 1 124 ? 16.547 -10.406 -25.453 1 84 124 ILE B C 1
ATOM 4706 O O . ILE B 1 124 ? 16.594 -11.211 -26.391 1 84 124 ILE B O 1
ATOM 4710 N N . ASP B 1 125 ? 16.109 -9.242 -25.625 1 82.06 125 ASP B N 1
ATOM 4711 C CA . ASP B 1 125 ? 15.594 -8.672 -26.859 1 82.06 125 ASP B CA 1
ATOM 4712 C C . ASP B 1 125 ? 14.281 -9.344 -27.266 1 82.06 125 ASP B C 1
ATOM 4714 O O . ASP B 1 125 ? 13.273 -8.672 -27.484 1 82.06 125 ASP B O 1
ATOM 4718 N N . VAL B 1 126 ? 14.367 -10.758 -27.344 1 89.88 126 VAL B N 1
ATOM 4719 C CA . VAL B 1 126 ? 13.172 -11.523 -27.703 1 89.88 126 VAL B CA 1
ATOM 4720 C C . VAL B 1 126 ? 13.07 -12.758 -26.812 1 89.88 126 VAL B C 1
ATOM 4722 O O . VAL B 1 126 ? 14.086 -13.344 -26.438 1 89.88 126 VAL B O 1
ATOM 4725 N N . TYR B 1 127 ? 11.844 -13.07 -26.547 1 93.62 127 TYR B N 1
ATOM 4726 C CA . TYR B 1 127 ? 11.641 -14.328 -25.828 1 93.62 127 TYR B CA 1
ATOM 4727 C C . TYR B 1 127 ? 11.812 -15.516 -26.766 1 93.62 127 TYR B C 1
ATOM 4729 O O . TYR B 1 127 ? 11.266 -15.539 -27.875 1 93.62 127 TYR B O 1
ATOM 4737 N N . LYS B 1 128 ? 12.586 -16.5 -26.359 1 95.38 128 LYS B N 1
ATOM 4738 C CA . LYS B 1 128 ? 12.766 -17.75 -27.094 1 95.38 128 LYS B CA 1
ATOM 4739 C C . LYS B 1 128 ? 12.781 -18.953 -26.141 1 95.38 128 LYS B C 1
ATOM 4741 O O . LYS B 1 128 ? 13.562 -18.984 -25.203 1 95.38 128 LYS B O 1
ATOM 4746 N N . ILE B 1 129 ? 11.969 -19.906 -26.5 1 97 129 ILE B N 1
ATOM 4747 C CA . ILE B 1 129 ? 11.922 -21.109 -25.672 1 97 129 ILE B CA 1
ATOM 4748 C C . ILE B 1 129 ? 13.109 -22.016 -26.031 1 97 129 ILE B C 1
ATOM 4750 O O . ILE B 1 129 ? 13.344 -22.312 -27.203 1 97 129 ILE B O 1
ATOM 4754 N N . GLU B 1 130 ? 13.758 -22.422 -25.031 1 97.06 130 GLU B N 1
ATOM 4755 C CA . GLU B 1 130 ? 14.883 -23.328 -25.219 1 97.06 130 GLU B CA 1
ATOM 4756 C C . GLU B 1 130 ? 14.5 -24.766 -24.844 1 97.06 130 GLU B C 1
ATOM 4758 O O . GLU B 1 130 ? 15 -25.719 -25.438 1 97.06 130 GLU B O 1
ATOM 4763 N N . GLU B 1 131 ? 13.789 -24.859 -23.812 1 98.06 131 GLU B N 1
ATOM 4764 C CA . GLU B 1 131 ? 13.32 -26.172 -23.344 1 98.06 131 GLU B CA 1
ATOM 4765 C C . GLU B 1 131 ? 11.898 -26.078 -22.781 1 98.06 131 GLU B C 1
ATOM 4767 O O . GLU B 1 131 ? 11.484 -25.031 -22.281 1 98.06 131 GLU B O 1
ATOM 4772 N N . GLU B 1 132 ? 11.164 -27.156 -22.891 1 98.12 132 GLU B N 1
ATOM 4773 C CA . GLU B 1 132 ? 9.828 -27.344 -22.312 1 98.12 132 GLU B CA 1
ATOM 4774 C C . GLU B 1 132 ? 9.562 -28.812 -22 1 98.12 132 GLU B C 1
ATOM 4776 O O . GLU B 1 132 ? 9.922 -29.688 -22.781 1 98.12 132 GLU B O 1
ATOM 4781 N N . VAL B 1 133 ? 9.055 -29.047 -20.859 1 98.25 133 VAL B N 1
ATOM 4782 C CA . VAL B 1 133 ? 8.852 -30.438 -20.5 1 98.25 133 VAL B CA 1
ATOM 4783 C C . VAL B 1 133 ? 7.586 -30.578 -19.656 1 98.25 133 VAL B C 1
ATOM 4785 O O . VAL B 1 133 ? 7.262 -29.688 -18.875 1 98.25 133 VAL B O 1
ATOM 4788 N N . LEU B 1 134 ? 6.855 -31.656 -19.828 1 98.19 134 LEU B N 1
ATOM 4789 C CA . LEU B 1 134 ? 5.691 -31.984 -19.016 1 98.19 134 LEU B CA 1
ATOM 4790 C C . LEU B 1 134 ? 5.723 -33.438 -18.578 1 98.19 134 LEU B C 1
ATOM 4792 O O . LEU B 1 134 ? 5.828 -34.344 -19.422 1 98.19 134 LEU B O 1
ATOM 4796 N N . TYR B 1 135 ? 5.707 -33.625 -17.359 1 98.25 135 TYR B N 1
ATOM 4797 C CA . TYR B 1 135 ? 5.496 -34.969 -16.766 1 98.25 135 TYR B CA 1
ATOM 4798 C C . TYR B 1 135 ? 4.105 -35.062 -16.141 1 98.25 135 TYR B C 1
ATOM 4800 O O . TYR B 1 135 ? 3.621 -34.094 -15.523 1 98.25 135 TYR B O 1
ATOM 4808 N N . VAL B 1 136 ? 3.465 -36.188 -16.266 1 97.12 136 VAL B N 1
ATOM 4809 C CA . VAL B 1 136 ? 2.217 -36.531 -15.586 1 97.12 136 VAL B CA 1
ATOM 4810 C C . VAL B 1 136 ? 2.373 -37.844 -14.836 1 97.12 136 VAL B C 1
ATOM 4812 O O . VAL B 1 136 ? 2.666 -38.875 -15.445 1 97.12 136 VAL B O 1
ATOM 4815 N N . ASN B 1 137 ? 2.221 -37.75 -13.547 1 96.62 137 ASN B N 1
ATOM 4816 C CA . ASN B 1 137 ? 2.418 -38.938 -12.703 1 96.62 137 ASN B CA 1
ATOM 4817 C C . ASN B 1 137 ? 3.77 -39.594 -12.969 1 96.62 137 ASN B C 1
ATOM 4819 O O . ASN B 1 137 ? 3.848 -40.812 -13.172 1 96.62 137 ASN B O 1
ATOM 4823 N N . ASP B 1 138 ? 4.773 -38.75 -13.133 1 95.56 138 ASP B N 1
ATOM 4824 C CA . ASP B 1 138 ? 6.18 -39.125 -13.273 1 95.56 138 ASP B CA 1
ATOM 4825 C C . ASP B 1 138 ? 6.457 -39.719 -14.656 1 95.56 138 ASP B C 1
ATOM 4827 O O . ASP B 1 138 ? 7.566 -40.156 -14.93 1 95.56 138 ASP B O 1
ATOM 4831 N N . ASP B 1 139 ? 5.453 -39.781 -15.5 1 96.81 139 ASP B N 1
ATOM 4832 C CA . ASP B 1 139 ? 5.66 -40.188 -16.891 1 96.81 139 ASP B CA 1
ATOM 4833 C C . ASP B 1 139 ? 5.887 -38.969 -17.781 1 96.81 139 ASP B C 1
ATOM 4835 O O . ASP B 1 139 ? 5.133 -38 -17.734 1 96.81 139 ASP B O 1
ATOM 4839 N N . LEU B 1 140 ? 6.824 -39.094 -18.609 1 97.62 140 LEU B N 1
ATOM 4840 C CA . LEU B 1 140 ? 7.121 -38 -19.547 1 97.62 140 LEU B CA 1
ATOM 4841 C C . LEU B 1 140 ? 6.09 -37.938 -20.656 1 97.62 140 LEU B C 1
ATOM 4843 O O . LEU B 1 140 ? 5.953 -38.906 -21.438 1 97.62 140 LEU B O 1
ATOM 4847 N N . PHE B 1 141 ? 5.371 -36.906 -20.734 1 96.5 141 PHE B N 1
ATOM 4848 C CA . PHE B 1 141 ? 4.422 -36.688 -21.812 1 96.5 141 PHE B CA 1
ATOM 4849 C C . PHE B 1 141 ? 5.125 -36.156 -23.062 1 96.5 141 PHE B C 1
ATOM 4851 O O . PHE B 1 141 ? 5.02 -36.75 -24.141 1 96.5 141 PHE B O 1
ATOM 4858 N N . PHE B 1 142 ? 5.875 -35.062 -22.875 1 96.25 142 PHE B N 1
ATOM 4859 C CA . PHE B 1 142 ? 6.68 -34.531 -23.969 1 96.25 142 PHE B CA 1
ATOM 4860 C C . PHE B 1 142 ? 7.871 -33.75 -23.453 1 96.25 142 PHE B C 1
ATOM 4862 O O . PHE B 1 142 ? 7.887 -33.344 -22.281 1 96.25 142 PHE B O 1
ATOM 4869 N N . SER B 1 143 ? 8.852 -33.562 -24.266 1 97.38 143 SER B N 1
ATOM 4870 C CA . SER B 1 143 ? 9.984 -32.688 -24.016 1 97.38 143 SER B CA 1
ATOM 4871 C C . SER B 1 143 ? 10.398 -31.953 -25.297 1 97.38 143 SER B C 1
ATOM 4873 O O . SER B 1 143 ? 10.266 -32.5 -26.391 1 97.38 143 SER B O 1
ATOM 4875 N N . ARG B 1 144 ? 10.68 -30.766 -25.094 1 96.75 144 ARG B N 1
ATOM 4876 C CA . ARG B 1 144 ? 11.258 -29.922 -26.141 1 96.75 144 ARG B CA 1
ATOM 4877 C C . ARG B 1 144 ? 12.695 -29.531 -25.797 1 96.75 144 ARG B C 1
ATOM 4879 O O . ARG B 1 144 ? 12.977 -29.078 -24.688 1 96.75 144 ARG B O 1
ATOM 4886 N N . ASP B 1 145 ? 13.594 -29.703 -26.75 1 95.19 145 ASP B N 1
ATOM 4887 C CA . ASP B 1 145 ? 14.992 -29.453 -26.438 1 95.19 145 ASP B CA 1
ATOM 4888 C C . ASP B 1 145 ? 15.469 -28.141 -27.062 1 95.19 145 ASP B C 1
ATOM 4890 O O . ASP B 1 145 ? 14.664 -27.359 -27.562 1 95.19 145 ASP B O 1
ATOM 4894 N N . ASP B 1 146 ? 16.766 -27.891 -26.906 1 92.12 146 ASP B N 1
ATOM 4895 C CA . ASP B 1 146 ? 17.328 -26.609 -27.328 1 92.12 146 ASP B CA 1
ATOM 4896 C C . ASP B 1 146 ? 17.438 -26.516 -28.844 1 92.12 146 ASP B C 1
ATOM 4898 O O . ASP B 1 146 ? 17.656 -25.438 -29.391 1 92.12 146 ASP B O 1
ATOM 4902 N N . GLU B 1 147 ? 17.219 -27.625 -29.578 1 93.69 147 GLU B N 1
ATOM 4903 C CA . GLU B 1 147 ? 17.172 -27.609 -31.047 1 93.69 147 GLU B CA 1
ATOM 4904 C C . GLU B 1 147 ? 15.742 -27.422 -31.547 1 93.69 147 GLU B C 1
ATOM 4906 O O . GLU B 1 147 ? 15.469 -27.547 -32.75 1 93.69 147 GLU B O 1
ATOM 4911 N N . ASN B 1 148 ? 14.891 -27.219 -30.578 1 94.69 148 ASN B N 1
ATOM 4912 C CA . ASN B 1 148 ? 13.484 -26.969 -30.875 1 94.69 148 ASN B CA 1
ATOM 4913 C C . ASN B 1 148 ? 12.797 -28.219 -31.406 1 94.69 148 ASN B C 1
ATOM 4915 O O . ASN B 1 148 ? 11.953 -28.141 -32.312 1 94.69 148 ASN B O 1
ATOM 4919 N N . GLN B 1 149 ? 13.242 -29.328 -30.891 1 95.31 149 GLN B N 1
ATOM 4920 C CA . GLN B 1 149 ? 12.641 -30.594 -31.266 1 95.31 149 GLN B CA 1
ATOM 4921 C C . GLN B 1 149 ? 11.812 -31.172 -30.125 1 95.31 149 GLN B C 1
ATOM 4923 O O . GLN B 1 149 ? 12.258 -31.219 -28.984 1 95.31 149 GLN B O 1
ATOM 4928 N N . ILE B 1 150 ? 10.68 -31.688 -30.547 1 95.38 150 ILE B N 1
ATOM 4929 C CA . ILE B 1 150 ? 9.781 -32.312 -29.578 1 95.38 150 ILE B CA 1
ATOM 4930 C C . ILE B 1 150 ? 10 -33.812 -29.547 1 95.38 150 ILE B C 1
ATOM 4932 O O . ILE B 1 150 ? 10.117 -34.438 -30.609 1 95.38 150 ILE B O 1
ATOM 4936 N N . TYR B 1 151 ? 10.055 -34.312 -28.406 1 95.75 151 TYR B N 1
ATOM 4937 C CA . TYR B 1 151 ? 10.148 -35.75 -28.203 1 95.75 151 TYR B CA 1
ATOM 4938 C C . TYR B 1 151 ? 8.953 -36.281 -27.406 1 95.75 151 TYR B C 1
ATOM 4940 O O . TYR B 1 151 ? 8.586 -35.719 -26.375 1 95.75 151 TYR B O 1
ATOM 4948 N N . VAL B 1 152 ? 8.328 -37.344 -27.922 1 95.25 152 VAL B N 1
ATOM 4949 C CA . VAL B 1 152 ? 7.258 -38.094 -27.25 1 95.25 152 VAL B CA 1
ATOM 4950 C C . VAL B 1 152 ? 7.469 -39.594 -27.453 1 95.25 152 VAL B C 1
ATOM 4952 O O . VAL B 1 152 ? 7.582 -40.062 -28.578 1 95.25 152 VAL B O 1
ATOM 4955 N N . ASP B 1 153 ? 7.516 -40.281 -26.359 1 95.19 153 ASP B N 1
ATOM 4956 C CA . ASP B 1 153 ? 7.59 -41.719 -26.453 1 95.19 153 ASP B CA 1
ATOM 4957 C C . ASP B 1 153 ? 6.203 -42.344 -26.656 1 95.19 153 ASP B C 1
ATOM 4959 O O . ASP B 1 153 ? 5.609 -42.875 -25.719 1 95.19 153 ASP B O 1
ATOM 4963 N N . VAL B 1 154 ? 5.844 -42.438 -27.875 1 94.75 154 VAL B N 1
ATOM 4964 C CA . VAL B 1 154 ? 4.484 -42.812 -28.219 1 94.75 154 VAL B CA 1
ATOM 4965 C C . VAL B 1 154 ? 4.242 -44.25 -27.797 1 94.75 154 VAL B C 1
ATOM 4967 O O . VAL B 1 154 ? 3.191 -44.594 -27.219 1 94.75 154 VAL B O 1
ATOM 4970 N N . LYS B 1 155 ? 5.188 -45.125 -28.016 1 94.5 155 LYS B N 1
ATOM 4971 C CA . LYS B 1 155 ? 5.047 -46.562 -27.672 1 94.5 155 LYS B CA 1
ATOM 4972 C C . LYS B 1 155 ? 4.805 -46.719 -26.172 1 94.5 155 LYS B C 1
ATOM 4974 O O . LYS B 1 155 ? 3.885 -47.438 -25.766 1 94.5 155 LYS B O 1
ATOM 4979 N N . LYS B 1 156 ? 5.578 -46.031 -25.438 1 95.5 156 LYS B N 1
ATOM 4980 C CA . LYS B 1 156 ? 5.453 -46.094 -23.984 1 95.5 156 LYS B CA 1
ATOM 4981 C C . LYS B 1 156 ? 4.121 -45.531 -23.5 1 95.5 156 LYS B C 1
ATOM 4983 O O . LYS B 1 156 ? 3.471 -46.094 -22.625 1 95.5 156 LYS B O 1
ATOM 4988 N N . LEU B 1 157 ? 3.703 -44.469 -24.047 1 95.38 157 LEU B N 1
ATOM 4989 C CA . LEU B 1 157 ? 2.502 -43.781 -23.609 1 95.38 157 LEU B CA 1
ATOM 4990 C C . LEU B 1 157 ? 1.247 -44.531 -24.031 1 95.38 157 LEU B C 1
ATOM 4992 O O . LEU B 1 157 ? 0.224 -44.469 -23.344 1 95.38 157 LEU B O 1
ATOM 4996 N N . VAL B 1 158 ? 1.335 -45.281 -25.141 1 94.56 158 VAL B N 1
ATOM 4997 C CA . VAL B 1 158 ? 0.247 -46.156 -25.562 1 94.56 158 VAL B CA 1
ATOM 4998 C C . VAL B 1 158 ? 0.135 -47.344 -24.594 1 94.56 158 VAL B C 1
ATOM 5000 O O . VAL B 1 158 ? -0.963 -47.688 -24.141 1 94.56 158 VAL B O 1
ATOM 5003 N N . LYS B 1 159 ? 1.283 -47.875 -24.266 1 95.19 159 LYS B N 1
ATOM 5004 C CA . LYS B 1 159 ? 1.321 -49 -23.344 1 95.19 159 LYS B CA 1
ATOM 5005 C C . LYS B 1 159 ? 0.733 -48.625 -22 1 95.19 159 LYS B C 1
ATOM 5007 O O . LYS B 1 159 ? 0.067 -49.438 -21.359 1 95.19 159 LYS B O 1
ATOM 5012 N N . LYS B 1 160 ? 0.931 -47.438 -21.625 1 94.5 160 LYS B N 1
ATOM 5013 C CA . LYS B 1 160 ? 0.48 -46.969 -20.312 1 94.5 160 LYS B CA 1
ATOM 5014 C C . LYS B 1 160 ? -0.953 -46.469 -20.375 1 94.5 160 LYS B C 1
ATOM 5016 O O . LYS B 1 160 ? -1.53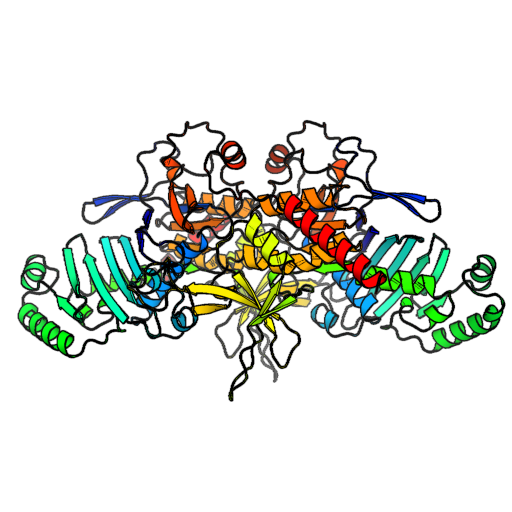5 -46.094 -19.344 1 94.5 160 LYS B O 1
ATOM 5021 N N . GLY B 1 161 ? -1.459 -46.25 -21.516 1 92.06 161 GLY B N 1
ATOM 5022 C CA . GLY B 1 161 ? -2.865 -45.906 -21.672 1 92.06 161 GLY B CA 1
ATOM 5023 C C . GLY B 1 161 ? -3.117 -44.438 -21.766 1 92.06 161 GLY B C 1
ATOM 5024 O O . GLY B 1 161 ? -4.262 -43.969 -21.672 1 92.06 161 GLY B O 1
ATOM 5025 N N . TYR B 1 162 ? -2.041 -43.656 -21.922 1 93.62 162 TYR B N 1
ATOM 5026 C CA . TYR B 1 162 ? -2.201 -42.219 -22.062 1 93.62 162 TYR B CA 1
ATOM 5027 C C . TYR B 1 162 ? -2.664 -41.844 -23.453 1 93.62 162 TYR B C 1
ATOM 5029 O O . TYR B 1 162 ? -3.338 -40.844 -23.656 1 93.62 162 TYR B O 1
ATOM 5037 N N . ILE B 1 163 ? -2.164 -42.688 -24.453 1 92.88 163 ILE B N 1
ATOM 5038 C CA . ILE B 1 163 ? -2.521 -42.531 -25.859 1 92.88 163 ILE B CA 1
ATOM 5039 C C . ILE B 1 163 ? -3.238 -43.781 -26.344 1 92.88 163 ILE B C 1
ATOM 5041 O O . ILE B 1 163 ? -2.85 -44.906 -26 1 92.88 163 ILE B O 1
ATOM 5045 N N . ASN B 1 164 ? -4.234 -43.562 -27.094 1 92.19 164 ASN B N 1
ATOM 5046 C CA . ASN B 1 164 ? -4.941 -44.688 -27.656 1 92.19 164 ASN B CA 1
ATOM 5047 C C . ASN B 1 164 ? -4.078 -45.438 -28.688 1 92.19 164 ASN B C 1
ATOM 5049 O O . ASN B 1 164 ? -3.414 -44.812 -29.516 1 92.19 164 ASN B O 1
ATOM 5053 N N . LYS B 1 165 ? -4.16 -46.719 -28.625 1 91.31 165 LYS B N 1
ATOM 5054 C CA . LYS B 1 165 ? -3.361 -47.562 -29.516 1 91.31 165 LYS B CA 1
ATOM 5055 C C . LYS B 1 165 ? -3.658 -47.25 -30.984 1 91.31 165 LYS B C 1
ATOM 5057 O O . LYS B 1 165 ? -2.754 -47.25 -31.812 1 91.31 165 LYS B O 1
ATOM 5062 N N . ASP B 1 166 ? -4.859 -46.938 -31.219 1 91.75 166 ASP B N 1
ATOM 5063 C CA . ASP B 1 166 ? -5.297 -46.688 -32.594 1 91.75 166 ASP B CA 1
ATOM 5064 C C . ASP B 1 166 ? -4.738 -45.375 -33.125 1 91.75 166 ASP B C 1
ATOM 5066 O O . ASP B 1 166 ? -4.746 -45.125 -34.312 1 91.75 166 ASP B O 1
ATOM 5070 N N . ASP B 1 167 ? -4.203 -44.625 -32.219 1 91 167 ASP B N 1
ATOM 5071 C CA . ASP B 1 167 ? -3.744 -43.281 -32.594 1 91 167 ASP B CA 1
ATOM 5072 C C . ASP B 1 167 ? -2.219 -43.219 -32.688 1 91 167 ASP B C 1
ATOM 5074 O O . ASP B 1 167 ? -1.64 -42.156 -32.844 1 91 167 ASP B O 1
ATOM 5078 N N . ALA B 1 168 ? -1.569 -44.281 -32.469 1 91.31 168 ALA B N 1
ATOM 5079 C CA . ALA B 1 168 ? -0.111 -44.312 -32.406 1 91.31 168 ALA B CA 1
ATOM 5080 C C . ALA B 1 168 ? 0.518 -43.75 -33.688 1 91.31 168 ALA B C 1
ATOM 5082 O O . ALA B 1 168 ? 1.405 -42.906 -33.625 1 91.31 168 ALA B O 1
ATOM 5083 N N . ASP B 1 169 ? 0.029 -44.312 -34.844 1 91.81 169 ASP B N 1
ATOM 5084 C CA . ASP B 1 169 ? 0.581 -43.875 -36.125 1 91.81 169 ASP B CA 1
ATOM 5085 C C . ASP B 1 169 ? 0.327 -42.375 -36.344 1 91.81 169 ASP B C 1
ATOM 5087 O O . ASP B 1 169 ? 1.218 -41.656 -36.812 1 91.81 169 ASP B O 1
ATOM 5091 N N . PHE B 1 170 ? -0.821 -42.062 -36.062 1 91.38 170 PHE B N 1
ATOM 5092 C CA . PHE B 1 170 ? -1.189 -40.656 -36.219 1 91.38 170 PHE B CA 1
ATOM 5093 C C . PHE B 1 170 ? -0.318 -39.781 -35.312 1 91.38 170 PHE B C 1
ATOM 5095 O O . PHE B 1 170 ? 0.118 -38.688 -35.719 1 91.38 170 PHE B O 1
ATOM 5102 N N . SER B 1 171 ? -0.052 -40.219 -34.125 1 92.06 171 SER B N 1
ATOM 5103 C CA . SER B 1 171 ? 0.756 -39.5 -33.156 1 92.06 171 SER B CA 1
ATOM 5104 C C . SER B 1 171 ? 2.166 -39.25 -33.688 1 92.06 171 SER B C 1
ATOM 5106 O O . SER B 1 171 ? 2.682 -38.125 -33.594 1 92.06 171 SER B O 1
ATOM 5108 N N . GLU B 1 172 ? 2.705 -40.25 -34.219 1 92.31 172 GLU B N 1
ATOM 5109 C CA . GLU B 1 172 ? 4.059 -40.125 -34.781 1 92.31 172 GLU B CA 1
ATOM 5110 C C . GLU B 1 172 ? 4.117 -39.125 -35.906 1 92.31 172 GLU B C 1
ATOM 5112 O O . GLU B 1 172 ? 5.047 -38.344 -36 1 92.31 172 GLU B O 1
ATOM 5117 N N . ARG B 1 173 ? 3.141 -39.156 -36.75 1 92.25 173 ARG B N 1
ATOM 5118 C CA . ARG B 1 173 ? 3.082 -38.219 -37.875 1 92.25 173 ARG B CA 1
ATOM 5119 C C . ARG B 1 173 ? 2.908 -36.781 -37.406 1 92.25 173 ARG B C 1
ATOM 5121 O O . ARG B 1 173 ? 3.533 -35.875 -37.938 1 92.25 173 ARG B O 1
ATOM 5128 N N . LEU B 1 174 ? 2.061 -36.656 -36.469 1 91.06 174 LEU B N 1
ATOM 5129 C CA . LEU B 1 174 ? 1.805 -35.312 -35.938 1 91.06 174 LEU B CA 1
ATOM 5130 C C . LEU B 1 174 ? 3.074 -34.719 -35.312 1 91.06 174 LEU B C 1
ATOM 5132 O O . LEU B 1 174 ? 3.381 -33.531 -35.562 1 91.06 174 LEU B O 1
ATOM 5136 N N . ILE B 1 175 ? 3.797 -35.5 -34.562 1 92.5 175 ILE B N 1
ATOM 5137 C CA . ILE B 1 175 ? 5.031 -35.031 -33.906 1 92.5 175 ILE B CA 1
ATOM 5138 C C . ILE B 1 175 ? 6.035 -34.594 -35 1 92.5 175 ILE B C 1
ATOM 5140 O O . ILE B 1 175 ? 6.695 -33.562 -34.844 1 92.5 175 ILE B O 1
ATOM 5144 N N . HIS B 1 176 ? 6.059 -35.438 -36 1 92.62 176 HIS B N 1
ATOM 5145 C CA . HIS B 1 176 ? 6.953 -35.125 -37.094 1 92.62 176 HIS B CA 1
ATOM 5146 C C . HIS B 1 176 ? 6.586 -33.812 -37.75 1 92.62 176 HIS B C 1
ATOM 5148 O O . HIS B 1 176 ? 7.461 -32.969 -38.031 1 92.62 176 HIS B O 1
ATOM 5154 N N . LYS B 1 177 ? 5.387 -33.594 -37.969 1 91.81 177 LYS B N 1
ATOM 5155 C CA . LYS B 1 177 ? 4.914 -32.344 -38.562 1 91.81 177 LYS B CA 1
ATOM 5156 C C . LYS B 1 177 ? 5.18 -31.156 -37.656 1 91.81 177 LYS B C 1
ATOM 5158 O O . LYS B 1 177 ? 5.598 -30.094 -38.125 1 91.81 177 LYS B O 1
ATOM 5163 N N . LEU B 1 178 ? 4.895 -31.312 -36.375 1 91.38 178 LEU B N 1
ATOM 5164 C CA . LEU B 1 178 ? 5.105 -30.25 -35.406 1 91.38 178 LEU B CA 1
ATOM 5165 C C . LEU B 1 178 ? 6.574 -29.844 -35.344 1 91.38 178 LEU B C 1
ATOM 5167 O O . LEU B 1 178 ? 6.887 -28.656 -35.25 1 91.38 178 LEU B O 1
ATOM 5171 N N . ASN B 1 179 ? 7.43 -30.781 -35.438 1 93.81 179 ASN B N 1
ATOM 5172 C CA . ASN B 1 179 ? 8.859 -30.516 -35.375 1 93.81 179 ASN B CA 1
ATOM 5173 C C . ASN B 1 179 ? 9.336 -29.703 -36.562 1 93.81 179 ASN B C 1
ATOM 5175 O O . ASN B 1 179 ? 10.375 -29.047 -36.5 1 93.81 179 ASN B O 1
ATOM 5179 N N . GLN B 1 180 ? 8.555 -29.656 -37.594 1 91.94 180 GLN B N 1
ATOM 5180 C CA . GLN B 1 180 ? 8.914 -28.906 -38.781 1 91.94 180 GLN B CA 1
ATOM 5181 C C . GLN B 1 180 ? 8.422 -27.453 -38.719 1 91.94 180 GLN B C 1
ATOM 5183 O O . GLN B 1 180 ? 8.969 -26.578 -39.375 1 91.94 180 GLN B O 1
ATOM 5188 N N . THR B 1 181 ? 7.488 -27.172 -37.875 1 90.38 181 THR B N 1
ATOM 5189 C CA . THR B 1 181 ? 6.828 -25.875 -37.906 1 90.38 181 THR B CA 1
ATOM 5190 C C . THR B 1 181 ? 6.828 -25.219 -36.531 1 90.38 181 THR B C 1
ATOM 5192 O O . THR B 1 181 ? 6.281 -24.125 -36.344 1 90.38 181 THR B O 1
ATOM 5195 N N . LEU B 1 182 ? 7.383 -25.766 -35.625 1 90.69 182 LEU B N 1
ATOM 5196 C CA . LEU B 1 182 ? 7.293 -25.328 -34.25 1 90.69 182 LEU B CA 1
ATOM 5197 C C . LEU B 1 182 ? 7.891 -23.922 -34.094 1 90.69 182 LEU B C 1
ATOM 5199 O O . LEU B 1 182 ? 9.039 -23.688 -34.469 1 90.69 182 LEU B O 1
ATOM 5203 N N . ASP B 1 183 ? 7.074 -23.031 -33.562 1 93.12 183 ASP B N 1
ATOM 5204 C CA . ASP B 1 183 ? 7.473 -21.656 -33.25 1 93.12 183 ASP B CA 1
ATOM 5205 C C . ASP B 1 183 ? 8.211 -21.578 -31.922 1 93.12 183 ASP B C 1
ATOM 5207 O O . ASP B 1 183 ? 7.777 -22.172 -30.938 1 93.12 183 ASP B O 1
ATOM 5211 N N . LYS B 1 184 ? 9.273 -20.812 -31.891 1 94.56 184 LYS B N 1
ATOM 5212 C CA . LYS B 1 184 ? 10.125 -20.766 -30.703 1 94.56 184 LYS B CA 1
ATOM 5213 C C . LYS B 1 184 ? 9.477 -19.938 -29.594 1 94.56 184 LYS B C 1
ATOM 5215 O O . LYS B 1 184 ? 10 -19.859 -28.484 1 94.56 184 LYS B O 1
ATOM 5220 N N . GLN B 1 185 ? 8.359 -19.375 -29.844 1 96 185 GLN B N 1
ATOM 5221 C CA . GLN B 1 185 ? 7.699 -18.547 -28.828 1 96 185 GLN B CA 1
ATOM 5222 C C . GLN B 1 185 ? 6.379 -19.172 -28.391 1 96 185 GLN B C 1
ATOM 5224 O O . GLN B 1 185 ? 5.723 -18.672 -27.469 1 96 185 GLN B O 1
ATOM 5229 N N . LYS B 1 186 ? 5.988 -20.234 -29.016 1 95.69 186 LYS B N 1
ATOM 5230 C CA . LYS B 1 186 ? 4.727 -20.875 -28.688 1 95.69 186 LYS B CA 1
ATOM 5231 C C . LYS B 1 186 ? 4.953 -22.109 -27.812 1 95.69 186 LYS B C 1
ATOM 5233 O O . LYS B 1 186 ? 5.879 -22.891 -28.062 1 95.69 186 LYS B O 1
ATOM 5238 N N . LEU B 1 187 ? 4.145 -22.219 -26.875 1 96.44 187 LEU B N 1
ATOM 5239 C CA . LEU B 1 187 ? 4.262 -23.359 -25.984 1 96.44 187 LEU B CA 1
ATOM 5240 C C . LEU B 1 187 ? 3.664 -24.625 -26.609 1 96.44 187 LEU B C 1
ATOM 5242 O O . LEU B 1 187 ? 2.592 -24.562 -27.219 1 96.44 187 LEU B O 1
ATOM 5246 N N . VAL B 1 188 ? 4.312 -25.719 -26.391 1 94.5 188 VAL B N 1
ATOM 5247 C CA . VAL B 1 188 ? 3.863 -27.016 -26.891 1 94.5 188 VAL B CA 1
ATOM 5248 C C . VAL B 1 188 ? 2.609 -27.453 -26.141 1 94.5 188 VAL B C 1
ATOM 5250 O O . VAL B 1 188 ? 1.676 -27.984 -26.734 1 94.5 188 VAL B O 1
ATOM 5253 N N . VAL B 1 189 ? 2.572 -27.188 -24.859 1 93.56 189 VAL B N 1
ATOM 5254 C CA . VAL B 1 189 ? 1.479 -27.625 -24 1 93.56 189 VAL B CA 1
ATOM 5255 C C . VAL B 1 189 ? 0.168 -26.984 -24.469 1 93.56 189 VAL B C 1
ATOM 5257 O O . VAL B 1 189 ? -0.909 -27.547 -24.25 1 93.56 189 VAL B O 1
ATOM 5260 N N . ALA B 1 190 ? 0.219 -25.906 -25.125 1 90 190 ALA B N 1
ATOM 5261 C CA . ALA B 1 190 ? -0.963 -25.188 -25.594 1 90 190 ALA B CA 1
ATOM 5262 C C . ALA B 1 190 ? -1.287 -25.531 -27.031 1 90 190 ALA B C 1
ATOM 5264 O O . ALA B 1 190 ? -2.246 -25.016 -27.609 1 90 190 ALA B O 1
ATOM 5265 N N . GLY B 1 191 ? -0.581 -26.406 -27.609 1 86.25 191 GLY B N 1
ATOM 5266 C CA . GLY B 1 191 ? -0.73 -26.688 -29.031 1 86.25 191 GLY B CA 1
ATOM 5267 C C . GLY B 1 191 ? -1.412 -28.016 -29.312 1 86.25 191 GLY B C 1
ATOM 5268 O O . GLY B 1 191 ? -2.129 -28.547 -28.453 1 86.25 191 GLY B O 1
ATOM 5269 N N . ALA B 1 192 ? -1.128 -28.391 -30.453 1 79.94 192 ALA B N 1
ATOM 5270 C CA . ALA B 1 192 ? -1.822 -29.547 -31.016 1 79.94 192 ALA B CA 1
ATOM 5271 C C . ALA B 1 192 ? -1.413 -30.828 -30.297 1 79.94 192 ALA B C 1
ATOM 5273 O O . ALA B 1 192 ? -2.105 -31.844 -30.375 1 79.94 192 ALA B O 1
ATOM 5274 N N . ILE B 1 193 ? -0.381 -30.797 -29.609 1 84 193 ILE B N 1
ATOM 5275 C CA . ILE B 1 193 ? 0.127 -31.984 -28.906 1 84 193 ILE B CA 1
ATOM 5276 C C . ILE B 1 193 ? -0.903 -32.469 -27.891 1 84 193 ILE B C 1
ATOM 5278 O O . ILE B 1 193 ? -0.971 -33.656 -27.594 1 84 193 ILE B O 1
ATOM 5282 N N . SER B 1 194 ? -1.674 -31.531 -27.406 1 86.44 194 SER B N 1
ATOM 5283 C CA . SER B 1 194 ? -2.684 -31.875 -26.422 1 86.44 194 SER B CA 1
ATOM 5284 C C . SER B 1 194 ? -3.695 -32.875 -26.984 1 86.44 194 SER B C 1
ATOM 5286 O O . SER B 1 194 ? -4.289 -33.656 -26.234 1 86.44 194 SER B O 1
ATOM 5288 N N . ASN B 1 195 ? -3.783 -32.938 -28.25 1 84.44 195 ASN B N 1
ATOM 5289 C CA . ASN B 1 195 ? -4.754 -33.781 -28.906 1 84.44 195 ASN B CA 1
ATOM 5290 C C . ASN B 1 195 ? -4.27 -35.25 -28.953 1 84.44 195 ASN B C 1
ATOM 5292 O O . ASN B 1 195 ? -5.051 -36.156 -29.234 1 84.44 195 ASN B O 1
ATOM 5296 N N . LEU B 1 196 ? -3.053 -35.438 -28.656 1 87.44 196 LEU B N 1
ATOM 5297 C CA . LEU B 1 196 ? -2.48 -36.781 -28.688 1 87.44 196 LEU B CA 1
ATOM 5298 C C . LEU B 1 196 ? -2.92 -37.594 -27.469 1 87.44 196 LEU B C 1
ATOM 5300 O O . LEU B 1 196 ? -2.924 -38.844 -27.516 1 87.44 196 LEU B O 1
ATOM 5304 N N . PHE B 1 197 ? -3.262 -36.875 -26.469 1 88.88 197 PHE B N 1
ATOM 5305 C CA . PHE B 1 197 ? -3.539 -37.5 -25.188 1 88.88 197 PHE B CA 1
ATOM 5306 C C . PHE B 1 197 ? -5.031 -37.469 -24.875 1 88.88 197 PHE B C 1
ATOM 5308 O O . PHE B 1 197 ? -5.793 -36.781 -25.547 1 88.88 197 PHE B O 1
ATOM 5315 N N . ASP B 1 198 ? -5.34 -38.312 -23.906 1 87.56 198 ASP B N 1
ATOM 5316 C CA . ASP B 1 198 ? -6.695 -38.188 -23.375 1 87.56 198 ASP B CA 1
ATOM 5317 C C . ASP B 1 198 ? -6.984 -36.75 -22.922 1 87.56 198 ASP B C 1
ATOM 5319 O O . ASP B 1 198 ? -6.176 -36.156 -22.219 1 87.56 198 ASP B O 1
ATOM 5323 N N . LYS B 1 199 ? -8.109 -36.312 -23.297 1 87.5 199 LYS B N 1
ATOM 5324 C CA . LYS B 1 199 ? -8.477 -34.906 -23.078 1 87.5 199 LYS B CA 1
ATOM 5325 C C . LYS B 1 199 ? -8.477 -34.562 -21.594 1 87.5 199 LYS B C 1
ATOM 5327 O O . LYS B 1 199 ? -8.25 -33.438 -21.203 1 87.5 199 LYS B O 1
ATOM 5332 N N . LYS B 1 200 ? -8.68 -35.5 -20.812 1 91.75 200 LYS B N 1
ATOM 5333 C CA . LYS B 1 200 ? -8.836 -35.281 -19.375 1 91.75 200 LYS B CA 1
ATOM 5334 C C . LYS B 1 200 ? -7.555 -34.719 -18.781 1 91.75 200 LYS B C 1
ATOM 5336 O O . LYS B 1 200 ? -7.609 -33.875 -17.859 1 91.75 200 LYS B O 1
ATOM 5341 N N . TYR B 1 201 ? -6.414 -35.094 -19.312 1 93.62 201 TYR B N 1
ATOM 5342 C CA . TYR B 1 201 ? -5.148 -34.656 -18.719 1 93.62 201 TYR B CA 1
ATOM 5343 C C . TYR B 1 201 ? -4.902 -33.188 -18.984 1 93.62 201 TYR B C 1
ATOM 5345 O O . TYR B 1 201 ? -4.551 -32.438 -18.062 1 93.62 201 TYR B O 1
ATOM 5353 N N . PHE B 1 202 ? -5.176 -32.75 -20.125 1 93.62 202 PHE B N 1
ATOM 5354 C CA . PHE B 1 202 ? -4.902 -31.344 -20.453 1 93.62 202 PHE B CA 1
ATOM 5355 C C . PHE B 1 202 ? -6.043 -30.438 -19.969 1 93.62 202 PHE B C 1
ATOM 5357 O O . PHE B 1 202 ? -5.828 -29.266 -19.672 1 93.62 202 PHE B O 1
ATOM 5364 N N . GLU B 1 203 ? -7.211 -30.984 -19.938 1 93.81 203 GLU B N 1
ATOM 5365 C CA . GLU B 1 203 ? -8.305 -30.25 -19.312 1 93.81 203 GLU B CA 1
ATOM 5366 C C . GLU B 1 203 ? -8.016 -29.984 -17.828 1 93.81 203 GLU B C 1
ATOM 5368 O O . GLU B 1 203 ? -8.203 -28.875 -17.344 1 93.81 203 GLU B O 1
ATOM 5373 N N . ASP B 1 204 ? -7.555 -31.062 -17.203 1 94.69 204 ASP B N 1
ATOM 5374 C CA . ASP B 1 204 ? -7.168 -30.953 -15.797 1 94.69 204 ASP B CA 1
ATOM 5375 C C . ASP B 1 204 ? -6.047 -29.938 -15.609 1 94.69 204 ASP B C 1
ATOM 5377 O O . ASP B 1 204 ? -6.074 -29.141 -14.672 1 94.69 204 ASP B O 1
ATOM 5381 N N . PHE B 1 205 ? -5.152 -29.984 -16.5 1 96.38 205 PHE B N 1
ATOM 5382 C CA . PHE B 1 205 ? -4.008 -29.078 -16.484 1 96.38 205 PHE B CA 1
ATOM 5383 C C . PHE B 1 205 ? -4.457 -27.641 -16.625 1 96.38 205 PHE B C 1
ATOM 5385 O O . PHE B 1 205 ? -4.09 -26.781 -15.805 1 96.38 205 PHE B O 1
ATOM 5392 N N . ASN B 1 206 ? -5.305 -27.406 -17.562 1 95.81 206 ASN B N 1
ATOM 5393 C CA . ASN B 1 206 ? -5.781 -26.062 -17.828 1 95.81 206 ASN B CA 1
ATOM 5394 C C . ASN B 1 206 ? -6.672 -25.547 -16.703 1 95.81 206 ASN B C 1
ATOM 5396 O O . ASN B 1 206 ? -6.57 -24.391 -16.312 1 95.81 206 ASN B O 1
ATOM 5400 N N . LEU B 1 207 ? -7.473 -26.375 -16.219 1 96.06 207 LEU B N 1
ATOM 5401 C CA . LEU B 1 207 ? -8.375 -25.984 -15.141 1 96.06 207 LEU B CA 1
ATOM 5402 C C . LEU B 1 207 ? -7.598 -25.594 -13.891 1 96.06 207 LEU B C 1
ATOM 5404 O O . LEU B 1 207 ? -7.988 -24.656 -13.18 1 96.06 207 LEU B O 1
ATOM 5408 N N . TRP B 1 208 ? -6.551 -26.297 -13.625 1 97.75 208 TRP B N 1
ATOM 5409 C CA . TRP B 1 208 ? -5.738 -25.953 -12.461 1 97.75 208 TRP B CA 1
ATOM 5410 C C . TRP B 1 208 ? -5.156 -24.547 -12.609 1 97.75 208 TRP B C 1
ATOM 5412 O O . TRP B 1 208 ? -5.18 -23.766 -11.656 1 97.75 208 TRP B O 1
ATOM 5422 N N . PHE B 1 209 ? -4.656 -24.25 -13.773 1 97.69 209 PHE B N 1
ATOM 5423 C CA . PHE B 1 209 ? -4.039 -22.938 -13.992 1 97.69 209 PHE B CA 1
ATOM 5424 C C . PHE B 1 209 ? -5.086 -21.828 -13.93 1 97.69 209 PHE B C 1
ATOM 5426 O O . PHE B 1 209 ? -4.777 -20.703 -13.57 1 97.69 209 PHE B O 1
ATOM 5433 N N . GLU B 1 210 ? -6.305 -22.172 -14.258 1 96.5 210 GLU B N 1
ATOM 5434 C CA . GLU B 1 210 ? -7.391 -21.203 -14.109 1 96.5 210 GLU B CA 1
ATOM 5435 C C . GLU B 1 210 ? -7.645 -20.875 -12.641 1 96.5 210 GLU B C 1
ATOM 5437 O O . GLU B 1 210 ? -8.062 -19.766 -12.312 1 96.5 210 GLU B O 1
ATOM 5442 N N . LYS B 1 211 ? -7.367 -21.828 -11.805 1 97.12 211 LYS B N 1
ATOM 5443 C CA . LYS B 1 211 ? -7.602 -21.672 -10.367 1 97.12 211 LYS B CA 1
ATOM 5444 C C . LYS B 1 211 ? -6.328 -21.234 -9.648 1 97.12 211 LYS B C 1
ATOM 5446 O O . LYS B 1 211 ? -6.293 -21.203 -8.414 1 97.12 211 LYS B O 1
ATOM 5451 N N . PHE B 1 212 ? -5.246 -21.047 -10.398 1 97.81 212 PHE B N 1
ATOM 5452 C CA . PHE B 1 212 ? -3.986 -20.531 -9.891 1 97.81 212 PHE B CA 1
ATOM 5453 C C . PHE B 1 212 ? -3.967 -19 -9.969 1 97.81 212 PHE B C 1
ATOM 5455 O O . PHE B 1 212 ? -3.555 -18.438 -10.984 1 97.81 212 PHE B O 1
ATOM 5462 N N . ASN B 1 213 ? -4.387 -18.375 -8.828 1 96 213 ASN B N 1
ATOM 5463 C CA . ASN B 1 213 ? -4.52 -16.922 -8.797 1 96 213 ASN B CA 1
ATOM 5464 C C . ASN B 1 213 ? -3.262 -16.266 -8.242 1 96 213 ASN B C 1
ATOM 5466 O O . ASN B 1 213 ? -2.965 -16.375 -7.055 1 96 213 ASN B O 1
ATOM 5470 N N . VAL B 1 214 ? -2.555 -15.586 -9.094 1 96.81 214 VAL B N 1
ATOM 5471 C CA . VAL B 1 214 ? -1.375 -14.836 -8.672 1 96.81 214 VAL B CA 1
ATOM 5472 C C . VAL B 1 214 ? -1.632 -13.336 -8.828 1 96.81 214 VAL B C 1
ATOM 5474 O O . VAL B 1 214 ? -1.877 -12.852 -9.938 1 96.81 214 VAL B O 1
ATOM 5477 N N . ILE B 1 215 ? -1.576 -12.664 -7.688 1 93.44 215 ILE B N 1
ATOM 5478 C CA . ILE B 1 215 ? -1.927 -11.25 -7.668 1 93.44 215 ILE B CA 1
ATOM 5479 C C . ILE B 1 215 ? -0.727 -10.43 -7.199 1 93.44 215 ILE B C 1
ATOM 5481 O O . ILE B 1 215 ? -0.333 -10.5 -6.031 1 93.44 215 ILE B O 1
ATOM 5485 N N . MET B 1 216 ? -0.159 -9.594 -8.031 1 89.38 216 MET B N 1
ATOM 5486 C CA . MET B 1 216 ? 1.02 -8.789 -7.734 1 89.38 216 MET B CA 1
ATOM 5487 C C . MET B 1 216 ? 0.637 -7.539 -6.949 1 89.38 216 MET B C 1
ATOM 5489 O O . MET B 1 216 ? 1.416 -7.055 -6.129 1 89.38 216 MET B O 1
ATOM 5493 N N . ASN B 1 217 ? -0.552 -6.984 -7.234 1 80.81 217 ASN B N 1
ATOM 5494 C CA . ASN B 1 217 ? -1.034 -5.801 -6.531 1 80.81 217 ASN B CA 1
ATOM 5495 C C . ASN B 1 217 ? -2.557 -5.801 -6.41 1 80.81 217 ASN B C 1
ATOM 5497 O O . ASN B 1 217 ? -3.256 -5.43 -7.355 1 80.81 217 ASN B O 1
ATOM 5501 N N . ALA B 1 218 ? -2.912 -6.062 -5.227 1 75.56 218 ALA B N 1
ATOM 5502 C CA . ALA B 1 218 ? -4.352 -6.176 -5.016 1 75.56 218 ALA B CA 1
ATOM 5503 C C . ALA B 1 218 ? -5.039 -4.824 -5.184 1 75.56 218 ALA B C 1
ATOM 5505 O O . ALA B 1 218 ? -6.203 -4.758 -5.59 1 75.56 218 ALA B O 1
ATOM 5506 N N . ASN B 1 219 ? -4.301 -3.779 -4.918 1 70.56 219 ASN B N 1
ATOM 5507 C CA . ASN B 1 219 ? -4.906 -2.453 -4.965 1 70.56 219 ASN B CA 1
ATOM 5508 C C . ASN B 1 219 ? -5.211 -2.027 -6.398 1 70.56 219 ASN B C 1
ATOM 5510 O O . ASN B 1 219 ? -6.023 -1.129 -6.625 1 70.56 219 ASN B O 1
ATOM 5514 N N . ASP B 1 220 ? -4.652 -2.768 -7.371 1 70.88 220 ASP B N 1
ATOM 5515 C CA . ASP B 1 220 ? -4.836 -2.385 -8.766 1 70.88 220 ASP B CA 1
ATOM 5516 C C . ASP B 1 220 ? -5.793 -3.34 -9.477 1 70.88 220 ASP B C 1
ATOM 5518 O O . ASP B 1 220 ? -6.078 -3.174 -10.664 1 70.88 220 ASP B O 1
ATOM 5522 N N . MET B 1 221 ? -6.34 -4.223 -8.695 1 82 221 MET B N 1
ATOM 5523 C CA . MET B 1 221 ? -7.238 -5.207 -9.289 1 82 221 MET B CA 1
ATOM 5524 C C . MET B 1 221 ? -8.625 -4.609 -9.516 1 82 221 MET B C 1
ATOM 5526 O O . MET B 1 221 ? -9.086 -3.785 -8.727 1 82 221 MET B O 1
ATOM 5530 N N . ASN B 1 222 ? -9.188 -5.074 -10.484 1 82.69 222 ASN B N 1
ATOM 5531 C CA . ASN B 1 222 ? -10.594 -4.754 -10.672 1 82.69 222 ASN B CA 1
ATOM 5532 C C . ASN B 1 222 ? -11.484 -5.523 -9.703 1 82.69 222 ASN B C 1
ATOM 5534 O O . ASN B 1 222 ? -11.156 -6.645 -9.312 1 82.69 222 ASN B O 1
ATOM 5538 N N . PHE B 1 223 ? -12.523 -4.848 -9.375 1 85.31 223 PHE B N 1
ATOM 5539 C CA . PHE B 1 223 ? -13.461 -5.512 -8.477 1 85.31 223 PHE B CA 1
ATOM 5540 C C . PHE B 1 223 ? -14.211 -6.629 -9.203 1 85.31 223 PHE B C 1
ATOM 5542 O O . PHE B 1 223 ? -14.609 -6.469 -10.359 1 85.31 223 PHE B O 1
ATOM 5549 N N . ARG B 1 224 ? -14.234 -7.77 -8.508 1 86.62 224 ARG B N 1
ATOM 5550 C CA . ARG B 1 224 ? -15 -8.914 -9 1 86.62 224 ARG B CA 1
ATOM 5551 C C . ARG B 1 224 ? -15.898 -9.477 -7.906 1 86.62 224 ARG B C 1
ATOM 5553 O O . ARG B 1 224 ? -15.469 -9.641 -6.762 1 86.62 224 ARG B O 1
ATOM 5560 N N . GLN B 1 225 ? -17.156 -9.57 -8.273 1 89.12 225 GLN B N 1
ATOM 5561 C CA . GLN B 1 225 ? -18.125 -10.148 -7.355 1 89.12 225 GLN B CA 1
ATOM 5562 C C . GLN B 1 225 ? -19.219 -10.906 -8.117 1 89.12 225 GLN B C 1
ATOM 5564 O O . GLN B 1 225 ? -19.719 -10.422 -9.133 1 89.12 225 GLN B O 1
ATOM 5569 N N . LYS B 1 226 ? -19.516 -12.062 -7.633 1 89.12 226 LYS B N 1
ATOM 5570 C CA . LYS B 1 226 ? -20.438 -12.922 -8.375 1 89.12 226 LYS B CA 1
ATOM 5571 C C . LYS B 1 226 ? -21.859 -12.82 -7.82 1 89.12 226 LYS B C 1
ATOM 5573 O O . LYS B 1 226 ? -22.828 -12.828 -8.578 1 89.12 226 LYS B O 1
ATOM 5578 N N . ASP B 1 227 ? -22.031 -12.703 -6.512 1 92 227 ASP B N 1
ATOM 5579 C CA . ASP B 1 227 ? -23.359 -12.719 -5.902 1 92 227 ASP B CA 1
ATOM 5580 C C . ASP B 1 227 ? -23.969 -11.32 -5.887 1 92 227 ASP B C 1
ATOM 5582 O O . ASP B 1 227 ? -24.359 -10.828 -4.832 1 92 227 ASP B O 1
ATOM 5586 N N . LEU B 1 228 ? -24.172 -10.805 -7.074 1 90.56 228 LEU B N 1
ATOM 5587 C CA . LEU B 1 228 ? -24.688 -9.453 -7.211 1 90.56 228 LEU B CA 1
ATOM 5588 C C . LEU B 1 228 ? -26.203 -9.477 -7.402 1 90.56 228 LEU B C 1
ATOM 5590 O O . LEU B 1 228 ? -26.734 -10.297 -8.156 1 90.56 228 LEU B O 1
ATOM 5594 N N . LYS B 1 229 ? -26.844 -8.625 -6.695 1 90.81 229 LYS B N 1
ATOM 5595 C CA . LYS B 1 229 ? -28.266 -8.383 -6.848 1 90.81 229 LYS B CA 1
ATOM 5596 C C . LYS B 1 229 ? -28.562 -6.902 -7.078 1 90.81 229 LYS B C 1
ATOM 5598 O O . LYS B 1 229 ? -28 -6.043 -6.398 1 90.81 229 LYS B O 1
ATOM 5603 N N . THR B 1 230 ? -29.406 -6.645 -8 1 86.88 230 THR B N 1
ATOM 5604 C CA . THR B 1 230 ? -29.734 -5.258 -8.312 1 86.88 230 THR B CA 1
ATOM 5605 C C . THR B 1 230 ? -30.562 -4.633 -7.195 1 86.88 230 THR B C 1
ATOM 5607 O O . THR B 1 230 ? -31.531 -5.23 -6.727 1 86.88 230 THR B O 1
ATOM 5610 N N . ILE B 1 231 ? -30.156 -3.494 -6.75 1 81.81 231 ILE B N 1
ATOM 5611 C CA . ILE B 1 231 ? -30.906 -2.82 -5.703 1 81.81 231 ILE B CA 1
ATOM 5612 C C . ILE B 1 231 ? -31.453 -1.495 -6.234 1 81.81 231 ILE B C 1
ATOM 5614 O O . ILE B 1 231 ? -32.438 -0.962 -5.707 1 81.81 231 ILE B O 1
ATOM 5618 N N . PHE B 1 232 ? -30.766 -0.816 -7.016 1 73.75 232 PHE B N 1
ATOM 5619 C CA . PHE B 1 232 ? -31.234 0.449 -7.582 1 73.75 232 PHE B CA 1
ATOM 5620 C C . PHE B 1 232 ? -31.062 0.456 -9.094 1 73.75 232 PHE B C 1
ATOM 5622 O O . PHE B 1 232 ? -30.031 0.036 -9.617 1 73.75 232 PHE B O 1
ATOM 5629 N N . ASN B 1 233 ? -32.25 0.511 -9.836 1 63.5 233 ASN B N 1
ATOM 5630 C CA . ASN B 1 233 ? -32.219 0.68 -11.289 1 63.5 233 ASN B CA 1
ATOM 5631 C C . ASN B 1 233 ? -32.594 2.105 -11.688 1 63.5 233 ASN B C 1
ATOM 5633 O O . ASN B 1 233 ? -33.688 2.594 -11.344 1 63.5 233 ASN B O 1
ATOM 5637 N N . LYS B 1 234 ? -31.688 2.93 -11.727 1 54.31 234 LYS B N 1
ATOM 5638 C CA . LYS B 1 234 ? -32.156 4.242 -12.172 1 54.31 234 LYS B CA 1
ATOM 5639 C C . LYS B 1 234 ? -32.438 4.242 -13.672 1 54.31 234 LYS B C 1
ATOM 5641 O O . LYS B 1 234 ? -31.609 3.781 -14.469 1 54.31 234 LYS B O 1
ATOM 5646 N N . LYS B 1 235 ? -33.781 4.312 -14.117 1 50 235 LYS B N 1
ATOM 5647 C CA . LYS B 1 235 ? -34.188 4.555 -15.492 1 50 235 LYS B CA 1
ATOM 5648 C C . LYS B 1 235 ? -33.406 5.703 -16.109 1 50 235 LYS B C 1
ATOM 5650 O O . LYS B 1 235 ? -33.156 6.715 -15.453 1 50 235 LYS B O 1
ATOM 5655 N N . PRO B 1 236 ? -32.75 5.379 -17.312 1 45.75 236 PRO B N 1
ATOM 5656 C CA . PRO B 1 236 ? -31.938 6.301 -18.094 1 45.75 236 PRO B CA 1
ATOM 5657 C C . PRO B 1 236 ? -32.656 7.621 -18.391 1 45.75 236 PRO B C 1
ATOM 5659 O O . PRO B 1 236 ? -33.625 7.645 -19.109 1 45.75 236 PRO B O 1
ATOM 5662 N N . ASP B 1 237 ? -33.219 8.531 -17.766 1 42.53 237 ASP B N 1
ATOM 5663 C CA . ASP B 1 237 ? -33.25 9.602 -18.766 1 42.53 237 ASP B CA 1
ATOM 5664 C C . ASP B 1 237 ? -31.969 9.641 -19.578 1 42.53 237 ASP B C 1
ATOM 5666 O O . ASP B 1 237 ? -31.062 8.844 -19.344 1 42.53 237 ASP B O 1
ATOM 5670 N N . LYS B 1 238 ? -31.594 10.883 -20.312 1 42.84 238 LYS B N 1
ATOM 5671 C CA . LYS B 1 238 ? -30.438 11 -21.203 1 42.84 238 LYS B CA 1
ATOM 5672 C C . LYS B 1 238 ? -29.234 10.273 -20.641 1 42.84 238 LYS B C 1
ATOM 5674 O O . LYS B 1 238 ? -28.234 10.086 -21.344 1 42.84 238 LYS B O 1
ATOM 5679 N N . ASP B 1 239 ? -28.75 10.578 -19.453 1 42.69 239 ASP B N 1
ATOM 5680 C CA . ASP B 1 239 ? -27.375 10.305 -19.031 1 42.69 239 ASP B CA 1
ATOM 5681 C C . ASP B 1 239 ? -27.188 8.836 -18.672 1 42.69 239 ASP B C 1
ATOM 5683 O O . ASP B 1 239 ? -28.172 8.109 -18.484 1 42.69 239 ASP B O 1
ATOM 5687 N N . ILE B 1 240 ? -25.922 8.328 -18.078 1 46.78 240 ILE B N 1
ATOM 5688 C CA . ILE B 1 240 ? -25.188 7.109 -17.766 1 46.78 240 ILE B CA 1
ATOM 5689 C C . ILE B 1 240 ? -25.969 6.27 -16.75 1 46.78 240 ILE B C 1
ATOM 5691 O O . ILE B 1 240 ? -26.188 6.684 -15.617 1 46.78 240 ILE B O 1
ATOM 5695 N N . ARG B 1 241 ? -26.922 5.383 -17.188 1 48.53 241 ARG B N 1
ATOM 5696 C CA . ARG B 1 241 ? -27.625 4.336 -16.469 1 48.53 241 ARG B CA 1
ATOM 5697 C C . ARG B 1 241 ? -26.703 3.611 -15.492 1 48.53 241 ARG B C 1
ATOM 5699 O O . ARG B 1 241 ? -25.734 2.984 -15.914 1 48.53 241 ARG B O 1
ATOM 5706 N N . ARG B 1 242 ? -26.359 4.027 -14.172 1 62.44 242 ARG B N 1
ATOM 5707 C CA . ARG B 1 242 ? -25.484 3.193 -13.359 1 62.44 242 ARG B CA 1
ATOM 5708 C C . ARG B 1 242 ? -26.281 2.252 -12.469 1 62.44 242 ARG B C 1
ATOM 5710 O O . ARG B 1 242 ? -27.188 2.686 -11.758 1 62.44 242 ARG B O 1
ATOM 5717 N N . ASN B 1 243 ? -26.594 0.947 -12.914 1 78.75 243 ASN B N 1
ATOM 5718 C CA . ASN B 1 243 ? -27.094 -0.08 -12.008 1 78.75 243 ASN B CA 1
ATOM 5719 C C . ASN B 1 243 ? -26.172 -0.265 -10.805 1 78.75 243 ASN B C 1
ATOM 5721 O O . ASN B 1 243 ? -24.953 -0.253 -10.953 1 78.75 243 ASN B O 1
ATOM 5725 N N . ILE B 1 244 ? -26.938 -0.156 -9.734 1 86.5 244 ILE B N 1
ATOM 5726 C CA . ILE B 1 244 ? -26.188 -0.42 -8.508 1 86.5 244 ILE B CA 1
ATOM 5727 C C . ILE B 1 244 ? -26.531 -1.813 -7.988 1 86.5 244 ILE B C 1
ATOM 5729 O O . ILE B 1 244 ? -27.703 -2.195 -7.941 1 86.5 244 ILE B O 1
ATOM 5733 N N . PHE B 1 245 ? -25.5 -2.559 -7.633 1 90.44 245 PHE B N 1
ATOM 5734 C CA . PHE B 1 245 ? -25.641 -3.93 -7.16 1 90.44 245 PHE B CA 1
ATOM 5735 C C . PHE B 1 245 ? -25.172 -4.051 -5.711 1 90.44 245 PHE B C 1
ATOM 5737 O O . PHE B 1 245 ? -24.328 -3.273 -5.254 1 90.44 245 PHE B O 1
ATOM 5744 N N . GLU B 1 246 ? -25.828 -4.988 -5.094 1 92 246 GLU B N 1
ATOM 5745 C CA . GLU B 1 246 ? -25.375 -5.367 -3.76 1 92 246 GLU B CA 1
ATOM 5746 C C . GLU B 1 246 ? -24.906 -6.824 -3.727 1 92 246 GLU B C 1
ATOM 5748 O O . GLU B 1 246 ? -25.312 -7.625 -4.574 1 92 246 GLU B O 1
ATOM 5753 N N . SER B 1 247 ? -24.031 -7.109 -2.855 1 94.12 247 SER B N 1
ATOM 5754 C CA . SER B 1 247 ? -23.5 -8.453 -2.639 1 94.12 247 SER B CA 1
ATOM 5755 C C . SER B 1 247 ? -23.734 -8.914 -1.203 1 94.12 247 SER B C 1
ATOM 5757 O O . SER B 1 247 ? -23.344 -8.227 -0.256 1 94.12 247 SER B O 1
ATOM 5759 N N . ALA B 1 248 ? -24.344 -10.062 -1.084 1 93.19 248 ALA B N 1
ATOM 5760 C CA . ALA B 1 248 ? -24.594 -10.625 0.241 1 93.19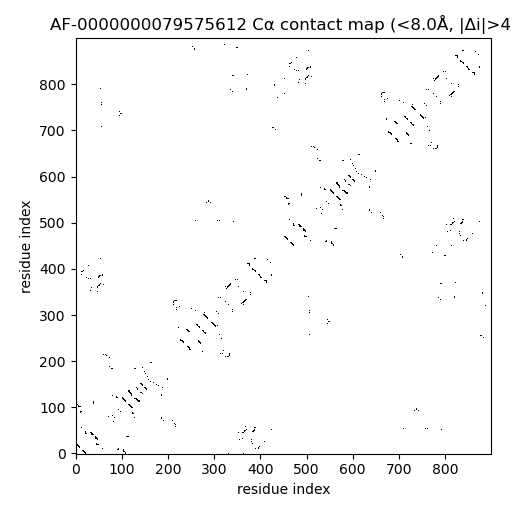 248 ALA B CA 1
ATOM 5761 C C . ALA B 1 248 ? -23.281 -10.922 0.963 1 93.19 248 ALA B C 1
ATOM 5763 O O . ALA B 1 248 ? -23.172 -10.75 2.18 1 93.19 248 ALA B O 1
ATOM 5764 N N . SER B 1 249 ? -22.328 -11.398 0.244 1 94.38 249 SER B N 1
ATOM 5765 C CA . SER B 1 249 ? -21.031 -11.711 0.82 1 94.38 249 SER B CA 1
ATOM 5766 C C . SER B 1 249 ? -20.344 -10.453 1.348 1 94.38 249 SER B C 1
ATOM 5768 O O . SER B 1 249 ? -19.797 -10.461 2.455 1 94.38 249 SER B O 1
ATOM 5770 N N . VAL B 1 250 ? -20.391 -9.43 0.562 1 93.06 250 VAL B N 1
ATOM 5771 C CA . VAL B 1 250 ? -19.781 -8.172 0.971 1 93.06 250 VAL B CA 1
ATOM 5772 C C . VAL B 1 250 ? -20.5 -7.621 2.203 1 93.06 250 VAL B C 1
ATOM 5774 O O . VAL B 1 250 ? -19.859 -7.176 3.156 1 93.06 250 VAL B O 1
ATOM 5777 N N . LYS B 1 251 ? -21.797 -7.711 2.146 1 91.12 251 LYS B N 1
ATOM 5778 C CA . LYS B 1 251 ? -22.578 -7.254 3.285 1 91.12 251 LYS B CA 1
ATOM 5779 C C . LYS B 1 251 ? -22.203 -8.016 4.555 1 91.12 251 LYS B C 1
ATOM 5781 O O . LYS B 1 251 ? -22.094 -7.422 5.629 1 91.12 251 LYS B O 1
ATOM 5786 N N . GLU B 1 252 ? -22.016 -9.273 4.422 1 90.69 252 GLU B N 1
ATOM 5787 C CA . GLU B 1 252 ? -21.672 -10.117 5.555 1 90.69 252 GLU B CA 1
ATOM 5788 C C . GLU B 1 252 ? -20.312 -9.703 6.145 1 90.69 252 GLU B C 1
ATOM 5790 O O . GLU B 1 252 ? -20.188 -9.57 7.363 1 90.69 252 GLU B O 1
ATOM 5795 N N . VAL B 1 253 ? -19.375 -9.508 5.312 1 89.75 253 VAL B N 1
ATOM 5796 C CA . VAL B 1 253 ? -18.031 -9.148 5.754 1 89.75 253 VAL B CA 1
ATOM 5797 C C . VAL B 1 253 ? -18.062 -7.758 6.391 1 89.75 253 VAL B C 1
ATOM 5799 O O . VAL B 1 253 ? -17.422 -7.531 7.43 1 89.75 253 VAL B O 1
ATOM 5802 N N . MET B 1 254 ? -18.797 -6.844 5.805 1 86.81 254 MET B N 1
ATOM 5803 C CA . MET B 1 254 ? -18.891 -5.477 6.312 1 86.81 254 MET B CA 1
ATOM 5804 C C . MET B 1 254 ? -19.516 -5.457 7.703 1 86.81 254 MET B C 1
ATOM 5806 O O . MET B 1 254 ? -19.094 -4.691 8.57 1 86.81 254 MET B O 1
ATOM 5810 N N . ASN B 1 255 ? -20.453 -6.266 7.875 1 83.19 255 ASN B N 1
ATOM 5811 C CA . ASN B 1 255 ? -21.141 -6.328 9.156 1 83.19 255 ASN B CA 1
ATOM 5812 C C . ASN B 1 255 ? -20.234 -6.875 10.258 1 83.19 255 ASN B C 1
ATOM 5814 O O . ASN B 1 255 ? -20.25 -6.371 11.383 1 83.19 255 ASN B O 1
ATOM 5818 N N . ILE B 1 256 ? -19.469 -7.805 9.875 1 80.94 256 ILE B N 1
ATOM 5819 C CA . ILE B 1 256 ? -18.625 -8.461 10.859 1 80.94 256 ILE B CA 1
ATOM 5820 C C . ILE B 1 256 ? -17.406 -7.594 11.148 1 80.94 256 ILE B C 1
ATOM 5822 O O . ILE B 1 256 ? -16.953 -7.516 12.289 1 80.94 256 ILE B O 1
ATOM 5826 N N . ALA B 1 257 ? -16.922 -6.957 10.125 1 75.19 257 ALA B N 1
ATOM 5827 C CA . ALA B 1 257 ? -15.719 -6.148 10.289 1 75.19 257 ALA B CA 1
ATOM 5828 C C . ALA B 1 257 ? -16.031 -4.805 10.93 1 75.19 257 ALA B C 1
ATOM 5830 O O . ALA B 1 257 ? -15.141 -4.094 11.391 1 75.19 257 ALA B O 1
ATOM 5831 N N . GLU B 1 258 ? -17.25 -4.406 11.055 1 72.12 258 GLU B N 1
ATOM 5832 C CA . GLU B 1 258 ? -17.719 -3.174 11.68 1 72.12 258 GLU B CA 1
ATOM 5833 C C . GLU B 1 258 ? -17.062 -1.951 11.047 1 72.12 258 GLU B C 1
ATOM 5835 O O . GLU B 1 258 ? -16.594 -1.061 11.75 1 72.12 258 GLU B O 1
ATOM 5840 N N . PHE B 1 259 ? -16.953 -1.941 9.766 1 73.31 259 PHE B N 1
ATOM 5841 C CA . PHE B 1 259 ? -16.312 -0.84 9.047 1 73.31 259 PHE B CA 1
ATOM 5842 C C . PHE B 1 259 ? -17.234 0.37 8.992 1 73.31 259 PHE B C 1
ATOM 5844 O O . PHE B 1 259 ? -16.797 1.482 8.695 1 73.31 259 PHE B O 1
ATOM 5851 N N . GLY B 1 260 ? -18.5 0.192 9.383 1 74.19 260 GLY B N 1
ATOM 5852 C CA . GLY B 1 260 ? -19.469 1.276 9.32 1 74.19 260 GLY B CA 1
ATOM 5853 C C . GLY B 1 260 ? -20.891 0.798 9.047 1 74.19 260 GLY B C 1
ATOM 5854 O O . GLY B 1 260 ? -21.141 -0.407 9.031 1 74.19 260 GLY B O 1
ATOM 5855 N N . ASN B 1 261 ? -21.766 1.803 8.977 1 77.75 261 ASN B N 1
ATOM 5856 C CA . ASN B 1 261 ? -23.156 1.445 8.742 1 77.75 261 ASN B CA 1
ATOM 5857 C C . ASN B 1 261 ? -23.578 1.74 7.305 1 77.75 261 ASN B C 1
ATOM 5859 O O . ASN B 1 261 ? -24.766 1.647 6.973 1 77.75 261 ASN B O 1
ATOM 5863 N N . GLN B 1 262 ? -22.562 2.094 6.535 1 82.62 262 GLN B N 1
ATOM 5864 C CA . GLN B 1 262 ? -22.875 2.316 5.125 1 82.62 262 GLN B CA 1
ATOM 5865 C C . GLN B 1 262 ? -23 0.993 4.375 1 82.62 262 GLN B C 1
ATOM 5867 O O . GLN B 1 262 ? -22.469 -0.028 4.809 1 82.62 262 GLN B O 1
ATOM 5872 N N . LYS B 1 263 ? -23.719 1.108 3.318 1 86.69 263 LYS B N 1
ATOM 5873 C CA . LYS B 1 263 ? -23.797 -0.035 2.412 1 86.69 263 LYS B CA 1
ATOM 5874 C C . LYS B 1 263 ? -22.781 0.103 1.276 1 86.69 263 LYS B C 1
ATOM 5876 O O . LYS B 1 263 ? -22.578 1.199 0.751 1 86.69 263 LYS B O 1
ATOM 5881 N N . ILE B 1 264 ? -22.141 -0.99 1.029 1 90.19 264 ILE B N 1
ATOM 5882 C CA . ILE B 1 264 ? -21.234 -1.016 -0.11 1 90.19 264 ILE B CA 1
ATOM 5883 C C . ILE B 1 264 ? -21.922 -1.656 -1.311 1 90.19 264 ILE B C 1
ATOM 5885 O O . ILE B 1 264 ? -22.531 -2.721 -1.188 1 90.19 264 ILE B O 1
ATOM 5889 N N . GLY B 1 265 ? -21.922 -0.909 -2.389 1 90.38 265 GLY B N 1
ATOM 5890 C CA . GLY B 1 265 ? -22.484 -1.422 -3.623 1 90.38 265 GLY B CA 1
ATOM 5891 C C . GLY B 1 265 ? -21.516 -1.405 -4.785 1 90.38 265 GLY B C 1
ATOM 5892 O O . GLY B 1 265 ? -20.359 -1.032 -4.625 1 90.38 265 GLY B O 1
ATOM 5893 N N . PHE B 1 266 ? -21.938 -1.957 -5.902 1 90.81 266 PHE B N 1
ATOM 5894 C CA . PHE B 1 266 ? -21.141 -2.01 -7.125 1 90.81 266 PHE B CA 1
ATOM 5895 C C . PHE B 1 266 ? -21.906 -1.398 -8.289 1 90.81 266 PHE B C 1
ATOM 5897 O O . PHE B 1 266 ? -23.125 -1.553 -8.391 1 90.81 266 PHE B O 1
ATOM 5904 N N . MET B 1 267 ? -21.172 -0.608 -9.055 1 87.38 267 MET B N 1
ATOM 5905 C CA . MET B 1 267 ? -21.75 -0.004 -10.258 1 87.38 267 MET B CA 1
ATOM 5906 C C . MET B 1 267 ? -21.078 -0.543 -11.508 1 87.38 267 MET B C 1
ATOM 5908 O O . MET B 1 267 ? -19.859 -0.722 -11.539 1 87.38 267 MET B O 1
ATOM 5912 N N . ALA B 1 268 ? -21.844 -1.017 -12.445 1 77.94 268 ALA B N 1
ATOM 5913 C CA . ALA B 1 268 ? -21.297 -1.484 -13.711 1 77.94 268 ALA B CA 1
ATOM 5914 C C . ALA B 1 268 ? -21.266 -0.361 -14.742 1 77.94 268 ALA B C 1
ATOM 5916 O O . ALA B 1 268 ? -22.203 0.435 -14.836 1 77.94 268 ALA B O 1
ATOM 5917 N N . GLU B 1 269 ? -20.047 -0.174 -15.211 1 65.38 269 GLU B N 1
ATOM 5918 C CA . GLU B 1 269 ? -19.969 0.805 -16.297 1 65.38 269 GLU B CA 1
ATOM 5919 C C . GLU B 1 269 ? -20.547 0.249 -17.594 1 65.38 269 GLU B C 1
ATOM 5921 O O . GLU B 1 269 ? -20.484 -0.957 -17.844 1 65.38 269 GLU B O 1
ATOM 5926 N N . THR B 1 270 ? -21.438 0.999 -18.297 1 59.78 270 THR B N 1
ATOM 5927 C CA . THR B 1 270 ? -22.172 0.599 -19.5 1 59.78 270 THR B CA 1
ATOM 5928 C C . THR B 1 270 ? -21.25 -0.132 -20.469 1 59.78 270 THR B C 1
ATOM 5930 O O . THR B 1 270 ? -21.672 -1.097 -21.125 1 59.78 270 THR B O 1
ATOM 5933 N N . ASP B 1 271 ? -20.078 0.492 -20.656 1 58.94 271 ASP B N 1
ATOM 5934 C CA . ASP B 1 271 ? -19.344 0.01 -21.812 1 58.94 271 ASP B CA 1
ATOM 5935 C C . ASP B 1 271 ? -18.375 -1.103 -21.438 1 58.94 271 ASP B C 1
ATOM 5937 O O . ASP B 1 271 ? -17.797 -1.761 -22.312 1 58.94 271 ASP B O 1
ATOM 5941 N N . ASN B 1 272 ? -18.203 -1.222 -20.062 1 62.47 272 ASN B N 1
ATOM 5942 C CA . ASN B 1 272 ? -17.266 -2.299 -19.75 1 62.47 272 ASN B CA 1
ATOM 5943 C C . ASN B 1 272 ? -17.688 -3.055 -18.484 1 62.47 272 ASN B C 1
ATOM 5945 O O . ASN B 1 272 ? -18.469 -2.541 -17.672 1 62.47 272 ASN B O 1
ATOM 5949 N N . ASP B 1 273 ? -17.656 -4.355 -18.438 1 65.12 273 ASP B N 1
ATOM 5950 C CA . ASP B 1 273 ? -18.016 -5.285 -17.359 1 65.12 273 ASP B CA 1
ATOM 5951 C C . ASP B 1 273 ? -17.203 -4.996 -16.094 1 65.12 273 ASP B C 1
ATOM 5953 O O . ASP B 1 273 ? -17.188 -5.801 -15.164 1 65.12 273 ASP B O 1
ATOM 5957 N N . GLU B 1 274 ? -16.609 -3.777 -16.141 1 79 274 GLU B N 1
ATOM 5958 C CA . GLU B 1 274 ? -15.812 -3.479 -14.953 1 79 274 GLU B CA 1
ATOM 5959 C C . GLU B 1 274 ? -16.672 -2.863 -13.859 1 79 274 GLU B C 1
ATOM 5961 O O . GLU B 1 274 ? -17.5 -1.993 -14.125 1 79 274 GLU B O 1
ATOM 5966 N N . LEU B 1 275 ? -16.578 -3.406 -12.688 1 86.69 275 LEU B N 1
ATOM 5967 C CA . LEU B 1 275 ? -17.328 -2.941 -11.539 1 86.69 275 LEU B CA 1
ATOM 5968 C C . LEU B 1 275 ? -16.578 -1.836 -10.797 1 86.69 275 LEU B C 1
ATOM 5970 O O . LEU B 1 275 ? -15.352 -1.879 -10.695 1 86.69 275 LEU B O 1
ATOM 5974 N N . SER B 1 276 ? -17.328 -0.877 -10.461 1 88.38 276 SER B N 1
ATOM 5975 C CA . SER B 1 276 ? -16.828 0.12 -9.523 1 88.38 276 SER B CA 1
ATOM 5976 C C . SER B 1 276 ? -17.547 0.035 -8.18 1 88.38 276 SER B C 1
ATOM 5978 O O . SER B 1 276 ? -18.766 -0.217 -8.141 1 88.38 276 SER B O 1
ATOM 5980 N N . MET B 1 277 ? -16.812 0.196 -7.164 1 90.19 277 MET B N 1
ATOM 5981 C CA . MET B 1 277 ? -17.375 0.117 -5.82 1 90.19 277 MET B CA 1
ATOM 5982 C C . MET B 1 277 ? -17.906 1.476 -5.379 1 90.19 277 MET B C 1
ATOM 5984 O O . MET B 1 277 ? -17.281 2.504 -5.613 1 90.19 277 MET B O 1
ATOM 5988 N N . CYS B 1 278 ? -19.062 1.478 -4.805 1 90.38 278 CYS B N 1
ATOM 5989 C CA . CYS B 1 278 ? -19.641 2.707 -4.273 1 90.38 278 CYS B CA 1
ATOM 5990 C C . CYS B 1 278 ? -20.125 2.51 -2.844 1 90.38 278 CYS B C 1
ATOM 5992 O O . CYS B 1 278 ? -20.422 1.387 -2.434 1 90.38 278 CYS B O 1
ATOM 5994 N N . SER B 1 279 ? -20.109 3.566 -2.125 1 90.06 279 SER B N 1
ATOM 5995 C CA . SER B 1 279 ? -20.641 3.605 -0.766 1 90.06 279 SER B CA 1
ATOM 5996 C C . SER B 1 279 ? -21.969 4.344 -0.714 1 90.06 279 SER B C 1
ATOM 5998 O O . SER B 1 279 ? -22.109 5.43 -1.282 1 90.06 279 SER B O 1
ATOM 6000 N N . MET B 1 280 ? -22.891 3.742 -0.098 1 87.25 280 MET B N 1
ATOM 6001 C CA . MET B 1 280 ? -24.234 4.316 -0.002 1 87.25 280 MET B CA 1
ATOM 6002 C C . MET B 1 280 ? -24.562 4.695 1.438 1 87.25 280 MET B C 1
ATOM 6004 O O . MET B 1 280 ? -24.469 3.861 2.34 1 87.25 280 MET B O 1
ATOM 6008 N N . TYR B 1 281 ? -24.875 5.934 1.584 1 84.56 281 TYR B N 1
ATOM 6009 C CA . TYR B 1 281 ? -25.234 6.465 2.893 1 84.56 281 TYR B CA 1
ATOM 6010 C C . TYR B 1 281 ? -26.703 6.887 2.922 1 84.56 281 TYR B C 1
ATOM 6012 O O . TYR B 1 281 ? -27.234 7.379 1.922 1 84.56 281 TYR B O 1
ATOM 6020 N N . GLN B 1 282 ? -27.328 6.605 4.016 1 78.69 282 GLN B N 1
ATOM 6021 C CA . GLN B 1 282 ? -28.656 7.16 4.246 1 78.69 282 GLN B CA 1
ATOM 6022 C C . GLN B 1 282 ? -28.578 8.531 4.914 1 78.69 282 GLN B C 1
ATOM 6024 O O . GLN B 1 282 ? -28.062 8.648 6.031 1 78.69 282 GLN B O 1
ATOM 6029 N N . VAL B 1 283 ? -28.891 9.531 4.16 1 76.31 283 VAL B N 1
ATOM 6030 C CA . VAL B 1 283 ? -28.797 10.891 4.68 1 76.31 283 VAL B CA 1
ATOM 6031 C C . VAL B 1 283 ? -30.188 11.492 4.805 1 76.31 283 VAL B C 1
ATOM 6033 O O . VAL B 1 283 ? -31.078 11.172 4.012 1 76.31 283 VAL B O 1
ATOM 6036 N N . PRO B 1 284 ? -30.406 12.305 5.863 1 74.75 284 PRO B N 1
ATOM 6037 C CA . PRO B 1 284 ? -31.719 12.953 5.988 1 74.75 284 PRO B CA 1
ATOM 6038 C C . PRO B 1 284 ? -32 13.945 4.863 1 74.75 284 PRO B C 1
ATOM 6040 O O . PRO B 1 284 ? -31.078 14.555 4.328 1 74.75 284 PRO B O 1
ATOM 6043 N N . LEU B 1 285 ? -33.219 13.992 4.383 1 69.81 285 LEU B N 1
ATOM 6044 C CA . LEU B 1 285 ? -33.594 14.906 3.32 1 69.81 285 LEU B CA 1
ATOM 6045 C C . LEU B 1 285 ? -33.531 16.359 3.803 1 69.81 285 LEU B C 1
ATOM 6047 O O . LEU B 1 285 ? -33.188 17.25 3.037 1 69.81 285 LEU B O 1
ATOM 6051 N N . ARG B 1 286 ? -34 16.531 5.09 1 68.94 286 ARG B N 1
ATOM 6052 C CA . ARG B 1 286 ? -34 17.891 5.625 1 68.94 286 ARG B CA 1
ATOM 6053 C C . ARG B 1 286 ? -33.344 17.953 6.988 1 68.94 286 ARG B C 1
ATOM 6055 O O . ARG B 1 286 ? -33.281 16.953 7.707 1 68.94 286 ARG B O 1
ATOM 6062 N N . LYS B 1 287 ? -32.594 19.047 7.277 1 68.56 287 LYS B N 1
ATOM 6063 C CA . LYS B 1 287 ? -31.891 19.281 8.531 1 68.56 287 LYS B CA 1
ATOM 6064 C C . LYS B 1 287 ? -32.812 19.016 9.734 1 68.56 287 LYS B C 1
ATOM 6066 O O . LYS B 1 287 ? -32.344 18.531 10.766 1 68.56 287 LYS B O 1
ATOM 6071 N N . ASP B 1 288 ? -34.094 19.359 9.766 1 63.25 288 ASP B N 1
ATOM 6072 C CA . ASP B 1 288 ? -35 19.297 10.914 1 63.25 288 ASP B CA 1
ATOM 6073 C C . ASP B 1 288 ? -35.656 17.938 11.008 1 63.25 288 ASP B C 1
ATOM 6075 O O . ASP B 1 288 ? -36.531 17.719 11.867 1 63.25 288 ASP B O 1
ATOM 6079 N N . GLU B 1 289 ? -35.312 17.078 10.133 1 57.38 289 GLU B N 1
ATOM 6080 C CA . GLU B 1 289 ? -36.062 15.82 10.141 1 57.38 289 GLU B CA 1
ATOM 6081 C C . GLU B 1 289 ? -35.438 14.82 11.117 1 57.38 289 GLU B C 1
ATOM 6083 O O . GLU B 1 289 ? -34.219 14.688 11.18 1 57.38 289 GLU B O 1
ATOM 6088 N N . GLN B 1 290 ? -36.188 14.508 12.219 1 52.81 290 GLN B N 1
ATOM 6089 C CA . GLN B 1 290 ? -35.812 13.492 13.195 1 52.81 290 GLN B CA 1
ATOM 6090 C C . GLN B 1 290 ? -35.375 12.203 12.508 1 52.81 290 GLN B C 1
ATOM 6092 O O . GLN B 1 290 ? -35.969 11.805 11.492 1 52.81 290 GLN B O 1
ATOM 6097 N N . PRO B 1 291 ? -34.188 11.719 12.93 1 50.19 291 PRO B N 1
ATOM 6098 C CA . PRO B 1 291 ? -33.625 10.5 12.352 1 50.19 291 PRO B CA 1
ATOM 6099 C C . PRO B 1 291 ? -34.656 9.383 12.203 1 50.19 291 PRO B C 1
ATOM 6101 O O . PRO B 1 291 ? -34.438 8.422 11.453 1 50.19 291 PRO B O 1
ATOM 6104 N N . GLN B 1 292 ? -35.531 9.289 13.211 1 47.97 292 GLN B N 1
ATOM 6105 C CA . GLN B 1 292 ? -36.438 8.156 13.156 1 47.97 292 GLN B CA 1
ATOM 6106 C C . GLN B 1 292 ? -37.156 8.102 11.805 1 47.97 292 GLN B C 1
ATOM 6108 O O . GLN B 1 292 ? -37.812 7.109 11.492 1 47.97 292 GLN B O 1
ATOM 6113 N N . LYS B 1 293 ? -37.562 9.297 11.328 1 46.53 293 LYS B N 1
ATOM 6114 C CA . LYS B 1 293 ? -38.344 9.234 10.109 1 46.53 293 LYS B CA 1
ATOM 6115 C C . LYS B 1 293 ? -37.5 8.805 8.914 1 46.53 293 LYS B C 1
ATOM 6117 O O . LYS B 1 293 ? -36.281 8.852 8.969 1 46.53 293 LYS B O 1
ATOM 6122 N N . LYS B 1 294 ? -38.125 8.992 7.523 1 48.16 294 LYS B N 1
ATOM 6123 C CA . LYS B 1 294 ? -37.844 8.406 6.215 1 48.16 294 LYS B CA 1
ATOM 6124 C C . LYS B 1 294 ? -36.406 8.727 5.758 1 48.16 294 LYS B C 1
ATOM 6126 O O . LYS B 1 294 ? -36.125 9.867 5.391 1 48.16 294 LYS B O 1
ATOM 6131 N N . TYR B 1 295 ? -35.406 8.312 6.363 1 51.53 295 TYR B N 1
ATOM 6132 C CA . TYR B 1 295 ? -34.094 8.273 5.754 1 51.53 295 TYR B CA 1
ATOM 6133 C C . TYR B 1 295 ? -34.188 7.934 4.273 1 51.53 295 TYR B C 1
ATOM 6135 O O . TYR B 1 295 ? -34.75 6.906 3.896 1 51.53 295 TYR B O 1
ATOM 6143 N N . ALA B 1 296 ? -34.75 8.719 3.357 1 52.34 296 ALA B N 1
ATOM 6144 C CA . ALA B 1 296 ? -35.062 8.352 1.975 1 52.34 296 ALA B CA 1
ATOM 6145 C C . ALA B 1 296 ? -33.781 8.406 1.112 1 52.34 296 ALA B C 1
ATOM 6147 O O . ALA B 1 296 ? -33.625 7.594 0.199 1 52.34 296 ALA B O 1
ATOM 6148 N N . ILE B 1 297 ? -32.906 9.492 1.269 1 55.53 297 ILE B N 1
ATOM 6149 C CA . ILE B 1 297 ? -32.062 9.656 0.094 1 55.53 297 ILE B CA 1
ATOM 6150 C C . ILE B 1 297 ? -30.719 8.953 0.327 1 55.53 297 ILE B C 1
ATOM 6152 O O . ILE B 1 297 ? -30.078 9.148 1.362 1 55.53 297 ILE B O 1
ATOM 6156 N N . SER B 1 298 ? -30.562 8.008 -0.405 1 69.62 298 SER B N 1
ATOM 6157 C CA . SER B 1 298 ? -29.266 7.336 -0.406 1 69.62 298 SER B CA 1
ATOM 6158 C C . SER B 1 298 ? -28.234 8.125 -1.205 1 69.62 298 SER B C 1
ATOM 6160 O O . SER B 1 298 ? -28.516 8.562 -2.326 1 69.62 298 SER B O 1
ATOM 6162 N N . MET B 1 299 ? -27.312 8.664 -0.502 1 79.69 299 MET B N 1
ATOM 6163 C CA . MET B 1 299 ? -26.156 9.234 -1.174 1 79.69 299 MET B CA 1
ATOM 6164 C C . MET B 1 299 ? -25.203 8.133 -1.643 1 79.69 299 MET B C 1
ATOM 6166 O O . MET B 1 299 ? -24.844 7.246 -0.866 1 79.69 299 MET B O 1
ATOM 6170 N N . ILE B 1 300 ? -24.938 8.195 -2.924 1 84.44 300 ILE B N 1
ATOM 6171 C CA . ILE B 1 300 ? -24.016 7.23 -3.512 1 84.44 300 ILE B CA 1
ATOM 6172 C C . ILE B 1 300 ? -22.703 7.926 -3.865 1 84.44 300 ILE B C 1
ATOM 6174 O O . ILE B 1 300 ? -22.703 8.906 -4.613 1 84.44 300 ILE B O 1
ATOM 6178 N N . VAL B 1 301 ? -21.688 7.441 -3.279 1 87.5 301 VAL B N 1
ATOM 6179 C CA . VAL B 1 301 ? -20.391 8.07 -3.51 1 87.5 301 VAL B CA 1
ATOM 6180 C C . VAL B 1 301 ? -19.359 7.004 -3.889 1 87.5 301 VAL B C 1
ATOM 6182 O O . VAL B 1 301 ? -19.531 5.824 -3.566 1 87.5 301 VAL B O 1
ATOM 6185 N N . ASP B 1 302 ? -18.359 7.453 -4.547 1 88.44 302 ASP B N 1
ATOM 6186 C CA . ASP B 1 302 ? -17.25 6.566 -4.887 1 88.44 302 ASP B CA 1
ATOM 6187 C C . ASP B 1 302 ? -16.547 6.051 -3.631 1 88.44 302 ASP B C 1
ATOM 6189 O O . ASP B 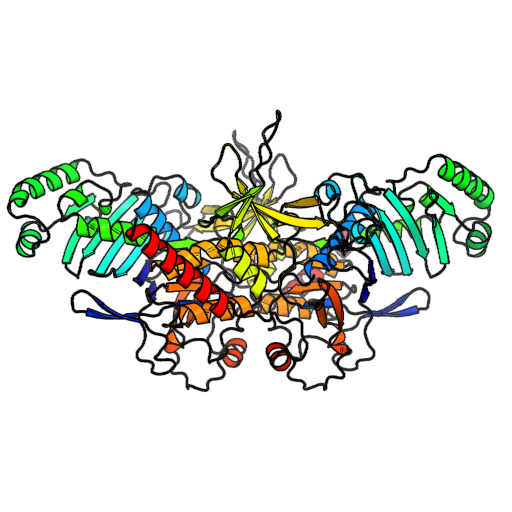1 302 ? -16.094 6.836 -2.803 1 88.44 302 ASP B O 1
ATOM 6193 N N . SER B 1 303 ? -16.406 4.758 -3.529 1 89.69 303 SER B N 1
ATOM 6194 C CA . SER B 1 303 ? -15.805 4.152 -2.342 1 89.69 303 SER B CA 1
ATOM 6195 C C . SER B 1 303 ? -14.336 4.535 -2.207 1 89.69 303 SER B C 1
ATOM 6197 O O . SER B 1 303 ? -13.805 4.594 -1.097 1 89.69 303 SER B O 1
ATOM 6199 N N . GLU B 1 304 ? -13.664 4.832 -3.277 1 87 304 GLU B N 1
ATOM 6200 C CA . GLU B 1 304 ? -12.25 5.203 -3.234 1 87 304 GLU B CA 1
ATOM 6201 C C . GLU B 1 304 ? -12.047 6.504 -2.463 1 87 304 GLU B C 1
ATOM 6203 O O . GLU B 1 304 ? -10.961 6.75 -1.931 1 87 304 GLU B O 1
ATOM 6208 N N . LEU B 1 305 ? -13.141 7.266 -2.334 1 87.31 305 LEU B N 1
ATOM 6209 C CA . LEU B 1 305 ? -13.047 8.562 -1.672 1 87.31 305 LEU B CA 1
ATOM 6210 C C . LEU B 1 305 ? -13.5 8.469 -0.22 1 87.31 305 LEU B C 1
ATOM 6212 O O . LEU B 1 305 ? -13.109 9.289 0.613 1 87.31 305 LEU B O 1
ATOM 6216 N N . MET B 1 306 ? -14.289 7.445 0.007 1 88.69 306 MET B N 1
ATOM 6217 C CA . MET B 1 306 ? -14.961 7.461 1.305 1 88.69 306 MET B CA 1
ATOM 6218 C C . MET B 1 306 ? -14.469 6.32 2.186 1 88.69 306 MET B C 1
ATOM 6220 O O . MET B 1 306 ? -14.469 6.434 3.414 1 88.69 306 MET B O 1
ATOM 6224 N N . GLU B 1 307 ? -14.109 5.246 1.542 1 89.62 307 GLU B N 1
ATOM 6225 C CA . GLU B 1 307 ? -13.719 4.078 2.324 1 89.62 307 GLU B CA 1
ATOM 6226 C C . GLU B 1 307 ? -12.219 4.059 2.58 1 89.62 307 GLU B C 1
ATOM 6228 O O . GLU B 1 307 ? -11.445 4.629 1.805 1 89.62 307 GLU B O 1
ATOM 6233 N N . SER B 1 308 ? -11.891 3.441 3.652 1 87.62 308 SER B N 1
ATOM 6234 C CA . SER B 1 308 ? -10.461 3.256 3.912 1 87.62 308 SER B CA 1
ATOM 6235 C C . SER B 1 308 ? -9.828 2.352 2.865 1 87.62 308 SER B C 1
ATOM 6237 O O . SER B 1 308 ? -10.508 1.534 2.242 1 87.62 308 SER B O 1
ATOM 6239 N N . ARG B 1 309 ? -8.547 2.475 2.727 1 86.19 309 ARG B N 1
ATOM 6240 C CA . ARG B 1 309 ? -7.809 1.613 1.806 1 86.19 309 ARG B CA 1
ATOM 6241 C C . ARG B 1 309 ? -7.922 0.149 2.219 1 86.19 309 ARG B C 1
ATOM 6243 O O . ARG B 1 309 ? -7.992 -0.738 1.365 1 86.19 309 ARG B O 1
ATOM 6250 N N . GLY B 1 310 ? -7.895 -0.096 3.504 1 86.69 310 GLY B N 1
ATOM 6251 C CA . GLY B 1 310 ? -8.047 -1.454 4 1 86.69 310 GLY B CA 1
ATOM 6252 C C . GLY B 1 310 ? -9.367 -2.086 3.619 1 86.69 310 GLY B C 1
ATOM 6253 O O . GLY B 1 310 ? -9.422 -3.264 3.258 1 86.69 310 GLY B O 1
ATOM 6254 N N . THR B 1 311 ? -10.422 -1.285 3.715 1 87.25 311 THR B N 1
ATOM 6255 C CA . THR B 1 311 ? -11.742 -1.777 3.348 1 87.25 311 THR B CA 1
ATOM 6256 C C . THR B 1 311 ? -11.797 -2.127 1.862 1 87.25 311 THR B C 1
ATOM 6258 O O . THR B 1 311 ? -12.273 -3.201 1.489 1 87.25 311 THR B O 1
ATOM 6261 N N . ILE B 1 312 ? -11.336 -1.284 1.111 1 89.75 312 ILE B N 1
ATOM 6262 C CA . ILE B 1 312 ? -11.328 -1.492 -0.333 1 89.75 312 ILE B CA 1
ATOM 6263 C C . ILE B 1 312 ? -10.492 -2.723 -0.676 1 89.75 312 ILE B C 1
ATOM 6265 O O . ILE B 1 312 ? -10.914 -3.562 -1.476 1 89.75 312 ILE B O 1
ATOM 6269 N N . HIS B 1 313 ? -9.367 -2.779 -0.055 1 88.88 313 HIS B N 1
ATOM 6270 C CA . HIS B 1 313 ? -8.461 -3.902 -0.271 1 88.88 313 HIS B CA 1
ATOM 6271 C C . HIS B 1 313 ? -9.125 -5.227 0.082 1 88.88 313 HIS B C 1
ATOM 6273 O O . HIS B 1 313 ? -9.047 -6.191 -0.682 1 88.88 313 HIS B O 1
ATOM 6279 N N . LEU B 1 314 ? -9.758 -5.289 1.157 1 89.62 314 LEU B N 1
ATOM 6280 C CA . LEU B 1 314 ? -10.43 -6.504 1.611 1 89.62 314 LEU B CA 1
ATOM 6281 C C . LEU B 1 314 ? -11.531 -6.914 0.639 1 89.62 314 LEU B C 1
ATOM 6283 O O . LEU B 1 314 ? -11.656 -8.094 0.296 1 89.62 314 LEU B O 1
ATOM 6287 N N . ILE B 1 315 ? -12.289 -5.953 0.196 1 90.88 315 ILE B N 1
ATOM 6288 C CA . ILE B 1 315 ? -13.398 -6.254 -0.701 1 90.88 315 ILE B CA 1
ATOM 6289 C C . ILE B 1 315 ? -12.859 -6.738 -2.045 1 90.88 315 ILE B C 1
ATOM 6291 O O . ILE B 1 315 ? -13.43 -7.645 -2.658 1 90.88 315 ILE B O 1
ATOM 6295 N N . ARG B 1 316 ? -11.797 -6.152 -2.496 1 91.81 316 ARG B N 1
ATOM 6296 C CA . ARG B 1 316 ? -11.18 -6.586 -3.74 1 91.81 316 ARG B CA 1
ATOM 6297 C C . ARG B 1 316 ? -10.734 -8.039 -3.65 1 91.81 316 ARG B C 1
ATOM 6299 O O . ARG B 1 316 ? -10.781 -8.773 -4.641 1 91.81 316 ARG B O 1
ATOM 6306 N N . LEU B 1 317 ? -10.328 -8.461 -2.52 1 92.81 317 LEU B N 1
ATOM 6307 C CA . LEU B 1 317 ? -9.789 -9.805 -2.336 1 92.81 317 LEU B CA 1
ATOM 6308 C C . LEU B 1 317 ? -10.891 -10.797 -1.97 1 92.81 317 LEU B C 1
ATOM 6310 O O . LEU B 1 317 ? -10.672 -12.008 -1.996 1 92.81 317 LEU B O 1
ATOM 6314 N N . LEU B 1 318 ? -12.062 -10.305 -1.664 1 93.69 318 LEU B N 1
ATOM 6315 C CA . LEU B 1 318 ? -13.117 -11.141 -1.108 1 93.69 318 LEU B CA 1
ATOM 6316 C C . LEU B 1 318 ? -13.5 -12.25 -2.086 1 93.69 318 LEU B C 1
ATOM 6318 O O . LEU B 1 318 ? -13.461 -13.43 -1.737 1 93.69 318 LEU B O 1
ATOM 6322 N N . GLN B 1 319 ? -13.812 -11.859 -3.271 1 94.44 319 GLN B N 1
ATOM 6323 C CA . GLN B 1 319 ? -14.281 -12.859 -4.227 1 94.44 319 GLN B CA 1
ATOM 6324 C C . GLN B 1 319 ? -13.188 -13.867 -4.559 1 94.44 319 GLN B C 1
ATOM 6326 O O . GLN B 1 319 ? -13.445 -15.07 -4.629 1 94.44 319 GLN B O 1
ATOM 6331 N N . PRO B 1 320 ? -11.992 -13.438 -4.82 1 95.06 320 PRO B N 1
ATOM 6332 C CA . PRO B 1 320 ? -10.914 -14.414 -5.016 1 95.06 320 PRO B CA 1
ATOM 6333 C C . PRO B 1 320 ? -10.797 -15.406 -3.863 1 95.06 320 PRO B C 1
ATOM 6335 O O . PRO B 1 320 ? -10.586 -16.594 -4.09 1 95.06 320 PRO B O 1
ATOM 6338 N N . PHE B 1 321 ? -10.914 -14.977 -2.666 1 96.38 321 PHE B N 1
ATOM 6339 C CA . PHE B 1 321 ? -10.844 -15.859 -1.506 1 96.38 321 PHE B CA 1
ATOM 6340 C C . PHE B 1 321 ? -12.023 -16.812 -1.481 1 96.38 321 PHE B C 1
ATOM 6342 O O . PHE B 1 321 ? -11.859 -18.016 -1.209 1 96.38 321 PHE B O 1
ATOM 6349 N N . ILE B 1 322 ? -13.195 -16.281 -1.77 1 96.12 322 ILE B N 1
ATOM 6350 C CA . ILE B 1 322 ? -14.383 -17.125 -1.803 1 96.12 322 ILE B CA 1
ATOM 6351 C C . ILE B 1 322 ? -14.203 -18.219 -2.854 1 96.12 322 ILE B C 1
ATOM 6353 O O . ILE B 1 322 ? -14.461 -19.391 -2.582 1 96.12 322 ILE B O 1
ATOM 6357 N N . ASP B 1 323 ? -13.727 -17.844 -3.982 1 96.06 323 ASP B N 1
ATOM 6358 C CA . ASP B 1 323 ? -13.578 -18.781 -5.098 1 96.06 323 ASP B CA 1
ATOM 6359 C C . ASP B 1 323 ? -12.648 -19.938 -4.734 1 96.06 323 ASP B C 1
ATOM 6361 O O . ASP B 1 323 ? -12.984 -21.094 -4.957 1 96.06 323 ASP B O 1
ATOM 6365 N N . VAL B 1 324 ? -11.516 -19.641 -4.184 1 96.75 324 VAL B N 1
ATOM 6366 C CA . VAL B 1 324 ? -10.531 -20.688 -3.932 1 96.75 324 VAL B CA 1
ATOM 6367 C C . VAL B 1 324 ? -11 -21.578 -2.773 1 96.75 324 VAL B C 1
ATOM 6369 O O . VAL B 1 324 ? -10.734 -22.781 -2.758 1 96.75 324 VAL B O 1
ATOM 6372 N N . LEU B 1 325 ? -11.672 -20.969 -1.82 1 97.12 325 LEU B N 1
ATOM 6373 C CA . LEU B 1 325 ? -12.133 -21.75 -0.681 1 97.12 325 LEU B CA 1
ATOM 6374 C C . LEU B 1 325 ? -13.305 -22.641 -1.075 1 97.12 325 LEU B C 1
ATOM 6376 O O . LEU B 1 325 ? -13.469 -23.734 -0.527 1 97.12 325 LEU B O 1
ATOM 6380 N N . ASP B 1 326 ? -14.062 -22.141 -1.997 1 95.5 326 ASP B N 1
ATOM 6381 C CA . ASP B 1 326 ? -15.258 -22.859 -2.424 1 95.5 326 ASP B CA 1
ATOM 6382 C C . ASP B 1 326 ? -14.906 -23.984 -3.395 1 95.5 326 ASP B C 1
ATOM 6384 O O . ASP B 1 326 ? -15.523 -25.047 -3.363 1 95.5 326 ASP B O 1
ATOM 6388 N N . ASN B 1 327 ? -13.922 -23.781 -4.281 1 94.62 327 ASN B N 1
ATOM 6389 C CA . ASN B 1 327 ? -13.68 -24.719 -5.383 1 94.62 327 ASN B CA 1
ATOM 6390 C C . ASN B 1 327 ? -12.297 -25.344 -5.289 1 94.62 327 ASN B C 1
ATOM 6392 O O . ASN B 1 327 ? -11.969 -26.25 -6.055 1 94.62 327 ASN B O 1
ATOM 6396 N N . GLY B 1 328 ? -11.586 -24.922 -4.383 1 95.88 328 GLY B N 1
ATOM 6397 C CA . GLY B 1 328 ? -10.18 -25.312 -4.379 1 95.88 328 GLY B CA 1
ATOM 6398 C C . GLY B 1 328 ? -9.328 -24.484 -5.32 1 95.88 328 GLY B C 1
ATOM 6399 O O . GLY B 1 328 ? -9.805 -24.047 -6.371 1 95.88 328 GLY B O 1
ATOM 6400 N N . GLY B 1 329 ? -8.188 -24.234 -4.992 1 97.44 329 GLY B N 1
ATOM 6401 C CA . GLY B 1 329 ? -7.273 -23.438 -5.793 1 97.44 329 GLY B CA 1
ATOM 6402 C C . GLY B 1 329 ? -6.137 -22.844 -4.984 1 97.44 329 GLY B C 1
ATOM 6403 O O . GLY B 1 329 ? -5.969 -23.172 -3.807 1 97.44 329 GLY B O 1
ATOM 6404 N N . VAL B 1 330 ? -5.352 -22.062 -5.691 1 98.5 330 VAL B N 1
ATOM 6405 C CA . VAL B 1 330 ? -4.195 -21.422 -5.066 1 98.5 330 VAL B CA 1
ATOM 6406 C C . VAL B 1 330 ? -4.277 -19.906 -5.25 1 98.5 330 VAL B C 1
ATOM 6408 O O . VAL B 1 330 ? -4.605 -19.438 -6.34 1 98.5 330 VAL B O 1
ATOM 6411 N N . ILE B 1 331 ? -4.113 -19.219 -4.203 1 97.75 331 ILE B N 1
ATOM 6412 C CA . ILE B 1 331 ? -4.02 -17.766 -4.297 1 97.75 331 ILE B CA 1
ATOM 6413 C C . ILE B 1 331 ? -2.66 -17.297 -3.773 1 97.75 331 ILE B C 1
ATOM 6415 O O . ILE B 1 331 ? -2.252 -17.672 -2.672 1 97.75 331 ILE B O 1
ATOM 6419 N N . VAL B 1 332 ? -1.916 -16.594 -4.594 1 98.12 332 VAL B N 1
ATOM 6420 C CA . VAL B 1 332 ? -0.609 -16.031 -4.277 1 98.12 332 VAL B CA 1
ATOM 6421 C C . VAL B 1 332 ? -0.684 -14.5 -4.305 1 98.12 332 VAL B C 1
ATOM 6423 O O . VAL B 1 332 ? -1.082 -13.914 -5.312 1 98.12 332 VAL B O 1
ATOM 6426 N N . LEU B 1 333 ? -0.303 -13.883 -3.199 1 96.44 333 LEU B N 1
ATOM 6427 C CA . LEU B 1 333 ? -0.47 -12.438 -3.082 1 96.44 333 LEU B CA 1
ATOM 6428 C C . LEU B 1 333 ? 0.845 -11.773 -2.695 1 96.44 333 LEU B C 1
ATOM 6430 O O . LEU B 1 333 ? 1.508 -12.195 -1.747 1 96.44 333 LEU B O 1
ATOM 6434 N N . ASP B 1 334 ? 1.203 -10.742 -3.426 1 94.25 334 ASP B N 1
ATOM 6435 C CA . ASP B 1 334 ? 2.309 -9.883 -3.006 1 94.25 334 ASP B CA 1
ATOM 6436 C C . ASP B 1 334 ? 1.834 -8.82 -2.018 1 94.25 334 ASP B C 1
ATOM 6438 O O . ASP B 1 334 ? 0.903 -8.062 -2.309 1 94.25 334 ASP B O 1
ATOM 6442 N N . GLU B 1 335 ? 2.373 -8.773 -0.898 1 89.44 335 GLU B N 1
ATOM 6443 C CA . GLU B 1 335 ? 2.088 -7.816 0.169 1 89.44 335 GLU B CA 1
ATOM 6444 C C . GLU B 1 335 ? 0.598 -7.777 0.495 1 89.44 335 GLU B C 1
ATOM 6446 O O . GLU B 1 335 ? -0.015 -6.711 0.504 1 89.44 335 GLU B O 1
ATOM 6451 N N . MET B 1 336 ? 0.081 -8.891 0.871 1 87.44 336 MET B N 1
ATOM 6452 C CA . MET B 1 336 ? -1.344 -9.047 1.149 1 87.44 336 MET B CA 1
ATOM 6453 C C . MET B 1 336 ? -1.784 -8.109 2.268 1 87.44 336 MET B C 1
ATOM 6455 O O . MET B 1 336 ? -2.898 -7.578 2.238 1 87.44 336 MET B O 1
ATOM 6459 N N . ASP B 1 337 ? -0.932 -7.855 3.197 1 87.06 337 ASP B N 1
ATOM 6460 C CA . ASP B 1 337 ? -1.349 -7.16 4.41 1 87.06 337 ASP B CA 1
ATOM 6461 C C . ASP B 1 337 ? -1.165 -5.652 4.27 1 87.06 337 ASP B C 1
ATOM 6463 O O . ASP B 1 337 ? -1.388 -4.902 5.223 1 87.06 337 ASP B O 1
ATOM 6467 N N . ALA B 1 338 ? -0.846 -5.309 2.984 1 81.69 338 ALA B N 1
ATOM 6468 C CA . ALA B 1 338 ? -0.696 -3.871 2.775 1 81.69 338 ALA B CA 1
ATOM 6469 C C . ALA B 1 338 ? -1.995 -3.135 3.088 1 81.69 338 ALA B C 1
ATOM 6471 O O . ALA B 1 338 ? -3.049 -3.461 2.537 1 81.69 338 ALA B O 1
ATOM 6472 N N . SER B 1 339 ? -2.139 -2.35 4.129 1 81.81 339 SER B N 1
ATOM 6473 C CA . SER B 1 339 ? -3.232 -1.464 4.512 1 81.81 339 SER B CA 1
ATOM 6474 C C . SER B 1 339 ? -4.258 -2.191 5.371 1 81.81 339 SER B C 1
ATOM 6476 O O . SER B 1 339 ? -5.23 -1.589 5.832 1 81.81 339 SER B O 1
ATOM 6478 N N . LEU B 1 340 ? -4.102 -3.539 5.449 1 87.69 340 LEU B N 1
ATOM 6479 C CA . LEU B 1 340 ? -5.031 -4.305 6.273 1 87.69 340 LEU B CA 1
ATOM 6480 C C . LEU B 1 340 ? -4.57 -4.336 7.727 1 87.69 340 LEU B C 1
ATOM 6482 O O . LEU B 1 340 ? -3.379 -4.488 8 1 87.69 340 LEU B O 1
ATOM 6486 N N . HIS B 1 341 ? -5.52 -4.145 8.562 1 87.06 341 HIS B N 1
ATOM 6487 C CA . HIS B 1 341 ? -5.215 -4.395 9.969 1 87.06 341 HIS B CA 1
ATOM 6488 C C . HIS B 1 341 ? -4.777 -5.84 10.188 1 87.06 341 HIS B C 1
ATOM 6490 O O . HIS B 1 341 ? -5.316 -6.758 9.57 1 87.06 341 HIS B O 1
ATOM 6496 N N . PHE B 1 342 ? -3.896 -6.133 11.047 1 88.19 342 PHE B N 1
ATOM 6497 C CA . PHE B 1 342 ? -3.262 -7.438 11.203 1 88.19 342 PHE B CA 1
ATOM 6498 C C . PHE B 1 342 ? -4.277 -8.492 11.625 1 88.19 342 PHE B C 1
ATOM 6500 O O . PHE B 1 342 ? -4.152 -9.664 11.273 1 88.19 342 PHE B O 1
ATOM 6507 N N . GLU B 1 343 ? -5.324 -8.094 12.352 1 88.25 343 GLU B N 1
ATOM 6508 C CA . GLU B 1 343 ? -6.332 -9.047 12.805 1 88.25 343 GLU B CA 1
ATOM 6509 C C . GLU B 1 343 ? -7.09 -9.656 11.633 1 88.25 343 GLU B C 1
ATOM 6511 O O . GLU B 1 343 ? -7.496 -10.82 11.68 1 88.25 343 GLU B O 1
ATOM 6516 N N . ILE B 1 344 ? -7.25 -8.852 10.672 1 89.06 344 ILE B N 1
ATOM 6517 C CA . ILE B 1 344 ? -7.895 -9.344 9.461 1 89.06 344 ILE B CA 1
ATOM 6518 C C . ILE B 1 344 ? -7.023 -10.414 8.805 1 89.06 344 ILE B C 1
ATOM 6520 O O . ILE B 1 344 ? -7.516 -11.469 8.414 1 89.06 344 ILE B O 1
ATOM 6524 N N . VAL B 1 345 ? -5.777 -10.188 8.742 1 91.75 345 VAL B N 1
ATOM 6525 C CA . VAL B 1 345 ? -4.828 -11.117 8.141 1 91.75 345 VAL B CA 1
ATOM 6526 C C . VAL B 1 345 ? -4.762 -12.398 8.969 1 91.75 345 VAL B C 1
ATOM 6528 O O . VAL B 1 345 ? -4.75 -13.5 8.414 1 91.75 345 VAL B O 1
ATOM 6531 N N . VAL B 1 346 ? -4.777 -12.25 10.281 1 92.38 346 VAL B N 1
ATOM 6532 C CA . VAL B 1 346 ? -4.777 -13.398 11.188 1 92.38 346 VAL B CA 1
ATOM 6533 C C . VAL B 1 346 ? -6.008 -14.266 10.93 1 92.38 346 VAL B C 1
ATOM 6535 O O . VAL B 1 346 ? -5.91 -15.492 10.859 1 92.38 346 VAL B O 1
ATOM 6538 N N . SER B 1 347 ? -7.121 -13.594 10.781 1 92.25 347 SER B N 1
ATOM 6539 C CA . SER B 1 347 ? -8.352 -14.32 10.5 1 92.25 347 SER B CA 1
ATOM 6540 C C . SER B 1 347 ? -8.258 -15.094 9.188 1 92.25 347 SER B C 1
ATOM 6542 O O . SER B 1 347 ? -8.727 -16.234 9.094 1 92.25 347 SER B O 1
ATOM 6544 N N . LEU B 1 348 ? -7.711 -14.523 8.234 1 93.25 348 LEU B N 1
ATOM 6545 C CA . LEU B 1 348 ? -7.551 -15.18 6.941 1 93.25 348 LEU B CA 1
ATOM 6546 C C . LEU B 1 348 ? -6.617 -16.375 7.055 1 93.25 348 LEU B C 1
ATOM 6548 O O . LEU B 1 348 ? -6.887 -17.438 6.48 1 93.25 348 LEU B O 1
ATOM 6552 N N . ILE B 1 349 ? -5.512 -16.203 7.758 1 95.44 349 ILE B N 1
ATOM 6553 C CA . ILE B 1 349 ? -4.582 -17.297 8.008 1 95.44 349 ILE B CA 1
ATOM 6554 C C . ILE B 1 349 ? -5.324 -18.469 8.672 1 95.44 349 ILE B C 1
ATOM 6556 O O . ILE B 1 349 ? -5.207 -19.609 8.234 1 95.44 349 ILE B O 1
ATOM 6560 N N . ARG B 1 350 ? -6.16 -18.156 9.617 1 95.38 350 ARG B N 1
ATOM 6561 C CA . ARG B 1 350 ? -6.906 -19.172 10.352 1 95.38 350 ARG B CA 1
ATOM 6562 C C . ARG B 1 350 ? -7.902 -19.875 9.438 1 95.38 350 ARG B C 1
ATOM 6564 O O . ARG B 1 350 ? -8.102 -21.094 9.547 1 95.38 350 ARG B O 1
ATOM 6571 N N . ILE B 1 351 ? -8.469 -19.172 8.617 1 96.38 351 ILE B N 1
ATOM 6572 C CA . ILE B 1 351 ? -9.461 -19.719 7.695 1 96.38 351 ILE B CA 1
ATOM 6573 C C . ILE B 1 351 ? -8.82 -20.797 6.824 1 96.38 351 ILE B C 1
ATOM 6575 O O . ILE B 1 351 ? -9.367 -21.891 6.68 1 96.38 351 ILE B O 1
ATOM 6579 N N . PHE B 1 352 ? -7.688 -20.547 6.273 1 97.56 352 PHE B N 1
ATOM 6580 C CA . PHE B 1 352 ? -7.035 -21.484 5.379 1 97.56 352 PHE B CA 1
ATOM 6581 C C . PHE B 1 352 ? -6.504 -22.688 6.16 1 97.56 352 PHE B C 1
ATOM 6583 O O . PHE B 1 352 ? -6.445 -23.797 5.633 1 97.56 352 PHE B O 1
ATOM 6590 N N . ASN B 1 353 ? -6.156 -22.469 7.418 1 96.69 353 ASN B N 1
ATOM 6591 C CA . ASN B 1 353 ? -5.625 -23.547 8.25 1 96.69 353 ASN B CA 1
ATOM 6592 C C . ASN B 1 353 ? -6.742 -24.359 8.898 1 96.69 353 ASN B C 1
ATOM 6594 O O . ASN B 1 353 ? -6.484 -25.391 9.523 1 96.69 353 ASN B O 1
ATOM 6598 N N . ASN B 1 354 ? -7.973 -23.875 8.836 1 95.31 354 ASN B N 1
ATOM 6599 C CA . ASN B 1 354 ? -9.125 -24.531 9.445 1 95.31 354 ASN B CA 1
ATOM 6600 C C . ASN B 1 354 ? -9.789 -25.516 8.484 1 95.31 354 ASN B C 1
ATOM 6602 O O . ASN B 1 354 ? -10.477 -25.094 7.551 1 95.31 354 ASN B O 1
ATOM 6606 N N . LYS B 1 355 ? -9.727 -26.75 8.781 1 94.69 355 LYS B N 1
ATOM 6607 C CA . LYS B 1 355 ? -10.219 -27.812 7.895 1 94.69 355 LYS B CA 1
ATOM 6608 C C . LYS B 1 355 ? -11.742 -27.766 7.789 1 94.69 355 LYS B C 1
ATOM 6610 O O . LYS B 1 355 ? -12.312 -28.297 6.832 1 94.69 355 LYS B O 1
ATOM 6615 N N . ASP B 1 356 ? -12.344 -27.156 8.789 1 93.69 356 ASP B N 1
ATOM 6616 C CA . ASP B 1 356 ? -13.805 -27.062 8.789 1 93.69 356 ASP B CA 1
ATOM 6617 C C . ASP B 1 356 ? -14.281 -25.969 7.84 1 93.69 356 ASP B C 1
ATOM 6619 O O . ASP B 1 356 ? -15.453 -25.922 7.457 1 93.69 356 ASP B O 1
ATOM 6623 N N . ILE B 1 357 ? -13.406 -25.062 7.5 1 95.25 357 ILE B N 1
ATOM 6624 C CA . ILE B 1 357 ? -13.734 -23.984 6.578 1 95.25 357 ILE B CA 1
ATOM 6625 C C . ILE B 1 357 ? -13.109 -24.266 5.215 1 95.25 357 ILE B C 1
ATOM 6627 O O . ILE B 1 357 ? -13.789 -24.203 4.188 1 95.25 357 ILE B O 1
ATOM 6631 N N . ASN B 1 358 ? -11.844 -24.578 5.215 1 96.81 358 ASN B N 1
ATOM 6632 C CA . ASN B 1 358 ? -11.109 -24.906 4 1 96.81 358 ASN B CA 1
ATOM 6633 C C . ASN B 1 358 ? -11.305 -26.375 3.604 1 96.81 358 ASN B C 1
ATOM 6635 O O . ASN B 1 358 ? -10.344 -27.141 3.551 1 96.81 358 ASN B O 1
ATOM 6639 N N . LYS B 1 359 ? -12.453 -26.672 3.182 1 95.19 359 LYS B N 1
ATOM 6640 C CA . LYS B 1 359 ? -12.852 -28.047 2.924 1 95.19 359 LYS B CA 1
ATOM 6641 C C . LYS B 1 359 ? -12.328 -28.531 1.576 1 95.19 359 LYS B C 1
ATOM 6643 O O . LYS B 1 359 ? -12.203 -29.734 1.348 1 95.19 359 LYS B O 1
ATOM 6648 N N . ASN B 1 360 ? -12 -27.625 0.734 1 95.69 360 ASN B N 1
ATOM 6649 C CA . ASN B 1 360 ? -11.625 -28 -0.625 1 95.69 360 ASN B CA 1
ATOM 6650 C C . ASN B 1 360 ? -10.125 -27.812 -0.86 1 95.69 360 ASN B C 1
ATOM 6652 O O . ASN B 1 360 ? -9.688 -27.672 -2.002 1 95.69 360 ASN B O 1
ATOM 6656 N N . ASN B 1 361 ? -9.383 -27.688 0.198 1 96.44 361 ASN B N 1
ATOM 6657 C CA . ASN B 1 361 ? -7.922 -27.719 0.173 1 96.44 361 ASN B CA 1
ATOM 6658 C C . ASN B 1 361 ? -7.355 -26.531 -0.597 1 96.44 361 ASN B C 1
ATOM 6660 O O . ASN B 1 361 ? -6.465 -26.688 -1.432 1 96.44 361 ASN B O 1
ATOM 6664 N N . ALA B 1 362 ? -7.949 -25.375 -0.436 1 98 362 ALA B N 1
ATOM 6665 C CA . ALA B 1 362 ? -7.395 -24.141 -0.994 1 98 362 ALA B CA 1
ATOM 6666 C C . ALA B 1 362 ? -6.043 -23.812 -0.366 1 98 362 ALA B C 1
ATOM 6668 O O . ALA B 1 362 ? -5.754 -24.234 0.759 1 98 362 ALA B O 1
ATOM 6669 N N . GLN B 1 363 ? -5.195 -23.141 -1.139 1 98.69 363 GLN B N 1
ATOM 6670 C CA . GLN B 1 363 ? -3.887 -22.734 -0.627 1 98.69 363 GLN B CA 1
ATOM 6671 C C . GLN B 1 363 ? -3.703 -21.219 -0.708 1 98.69 363 GLN B C 1
ATOM 6673 O O . GLN B 1 363 ? -4.133 -20.594 -1.676 1 98.69 363 GLN B O 1
ATOM 6678 N N . LEU B 1 364 ? -3.074 -20.656 0.296 1 98.44 364 LEU B N 1
ATOM 6679 C CA . LEU B 1 364 ? -2.734 -19.25 0.356 1 98.44 364 LEU B CA 1
ATOM 6680 C C . LEU B 1 364 ? -1.229 -19.062 0.518 1 98.44 364 LEU B C 1
ATOM 6682 O O . LEU B 1 364 ? -0.621 -19.625 1.425 1 98.44 364 LEU B O 1
ATOM 6686 N N . ILE B 1 365 ? -0.614 -18.328 -0.374 1 98.56 365 ILE B N 1
ATOM 6687 C CA . ILE B 1 365 ? 0.78 -17.906 -0.279 1 98.56 365 ILE B CA 1
ATOM 6688 C C . ILE B 1 365 ? 0.865 -16.391 -0.328 1 98.56 365 ILE B C 1
ATOM 6690 O O . ILE B 1 365 ? 0.303 -15.758 -1.227 1 98.56 365 ILE B O 1
ATOM 6694 N N . PHE B 1 366 ? 1.501 -15.758 0.648 1 97.12 366 PHE B N 1
ATOM 6695 C CA . PHE B 1 366 ? 1.674 -14.312 0.56 1 97.12 366 PHE B CA 1
ATOM 6696 C C . PHE B 1 366 ? 2.971 -13.883 1.233 1 97.12 366 PHE B C 1
ATOM 6698 O O . PHE B 1 366 ? 3.506 -14.602 2.082 1 97.12 366 PHE B O 1
ATOM 6705 N N . ASN B 1 367 ? 3.549 -12.82 0.778 1 95.44 367 ASN B N 1
ATOM 6706 C CA . ASN B 1 367 ? 4.703 -12.242 1.462 1 95.44 367 ASN B CA 1
ATOM 6707 C C . ASN B 1 367 ? 4.312 -11.016 2.283 1 95.44 367 ASN B C 1
ATOM 6709 O O . ASN B 1 367 ? 3.24 -10.445 2.082 1 95.44 367 ASN B O 1
ATOM 6713 N N . THR B 1 368 ? 5.066 -10.695 3.283 1 91.81 368 THR B N 1
ATOM 6714 C CA . THR B 1 368 ? 4.789 -9.586 4.191 1 91.81 368 THR B CA 1
ATOM 6715 C C . THR B 1 368 ? 6.074 -9.094 4.852 1 91.81 368 THR B C 1
ATOM 6717 O O . THR B 1 368 ? 7.078 -9.812 4.875 1 91.81 368 THR B O 1
ATOM 6720 N N . HIS B 1 369 ? 5.992 -7.914 5.32 1 87.5 369 HIS B N 1
ATOM 6721 C CA . HIS B 1 369 ? 7.059 -7.352 6.141 1 87.5 369 HIS B CA 1
ATOM 6722 C C . HIS B 1 369 ? 6.656 -7.305 7.613 1 87.5 369 HIS B C 1
ATOM 6724 O O . HIS B 1 369 ? 7.477 -6.98 8.477 1 87.5 369 HIS B O 1
ATOM 6730 N N . ASN B 1 370 ? 5.5 -7.684 7.969 1 88.62 370 ASN B N 1
ATOM 6731 C CA . ASN B 1 370 ? 4.98 -7.566 9.328 1 88.62 370 ASN B CA 1
ATOM 6732 C C . ASN B 1 370 ? 5.332 -8.789 10.172 1 88.62 370 ASN B C 1
ATOM 6734 O O . ASN B 1 370 ? 4.852 -9.891 9.906 1 88.62 370 ASN B O 1
ATOM 6738 N N . PRO B 1 371 ? 6.047 -8.641 11.172 1 90.06 371 PRO B N 1
ATOM 6739 C CA . PRO B 1 371 ? 6.508 -9.797 11.938 1 90.06 371 PRO B CA 1
ATOM 6740 C C . PRO B 1 371 ? 5.465 -10.305 12.93 1 90.06 371 PRO B C 1
ATOM 6742 O O . PRO B 1 371 ? 5.641 -11.367 13.531 1 90.06 371 PRO B O 1
ATOM 6745 N N . ILE B 1 372 ? 4.359 -9.656 13.07 1 88.62 372 ILE B N 1
ATOM 6746 C CA . ILE B 1 372 ? 3.422 -9.906 14.156 1 88.62 372 ILE B CA 1
ATOM 6747 C C . ILE B 1 372 ? 2.828 -11.305 14.016 1 88.62 372 ILE B C 1
ATOM 6749 O O . ILE B 1 372 ? 2.322 -11.875 14.992 1 88.62 372 ILE B O 1
ATOM 6753 N N . TYR B 1 373 ? 2.912 -11.906 12.867 1 91.62 373 TYR B N 1
ATOM 6754 C CA . TYR B 1 373 ? 2.324 -13.219 12.648 1 91.62 373 TYR B CA 1
ATOM 6755 C C . TYR B 1 373 ? 3.256 -14.32 13.133 1 91.62 373 TYR B C 1
ATOM 6757 O O . TYR B 1 373 ? 2.871 -15.492 13.188 1 91.62 373 TYR B O 1
ATOM 6765 N N . LEU B 1 374 ? 4.473 -13.922 13.477 1 91.69 374 LEU B N 1
ATOM 6766 C CA . LEU B 1 374 ? 5.465 -14.867 13.969 1 91.69 374 LEU B CA 1
ATOM 6767 C C . LEU B 1 374 ? 5.34 -15.047 15.484 1 91.69 374 LEU B C 1
ATOM 6769 O O . LEU B 1 374 ? 6.34 -15.008 16.203 1 91.69 374 LEU B O 1
ATOM 6773 N N . ASP B 1 375 ? 4.168 -15.266 15.961 1 86.12 375 ASP B N 1
ATOM 6774 C CA . ASP B 1 375 ? 3.924 -15.32 17.391 1 86.12 375 ASP B CA 1
ATOM 6775 C C . ASP B 1 375 ? 4.195 -16.719 17.953 1 86.12 375 ASP B C 1
ATOM 6777 O O . ASP B 1 375 ? 4.102 -16.938 19.156 1 86.12 375 ASP B O 1
ATOM 6781 N N . GLY B 1 376 ? 4.453 -17.703 17.109 1 85.5 376 GLY B N 1
ATOM 6782 C CA . GLY B 1 376 ? 4.766 -19.047 17.547 1 85.5 376 GLY B CA 1
ATOM 6783 C C . GLY B 1 376 ? 3.537 -19.938 17.656 1 85.5 376 GLY B C 1
ATOM 6784 O O . GLY B 1 376 ? 3.654 -21.141 17.859 1 85.5 376 GLY B O 1
ATOM 6785 N N . GLU B 1 377 ? 2.365 -19.422 17.438 1 87.38 377 GLU B N 1
ATOM 6786 C CA . GLU B 1 377 ? 1.126 -20.188 17.594 1 87.38 377 GLU B CA 1
ATOM 6787 C C . GLU B 1 377 ? 0.307 -20.188 16.297 1 87.38 377 GLU B C 1
ATOM 6789 O O . GLU B 1 377 ? -0.306 -21.188 15.945 1 87.38 377 GLU B O 1
ATOM 6794 N N . LEU B 1 378 ? 0.422 -19.219 15.586 1 91.31 378 LEU B N 1
ATOM 6795 C CA . LEU B 1 378 ? -0.451 -18.984 14.438 1 91.31 378 LEU B CA 1
ATOM 6796 C C . LEU B 1 378 ? -0.035 -19.859 13.266 1 91.31 378 LEU B C 1
ATOM 6798 O O . LEU B 1 378 ? -0.882 -20.297 12.484 1 91.31 378 LEU B O 1
ATOM 6802 N N . LEU B 1 379 ? 1.28 -20.125 13.188 1 93.5 379 LEU B N 1
ATOM 6803 C CA . LEU B 1 379 ? 1.834 -20.781 12.008 1 93.5 379 LEU B CA 1
ATOM 6804 C C . LEU B 1 379 ? 2.732 -21.953 12.406 1 93.5 379 LEU B C 1
ATOM 6806 O O . LEU B 1 379 ? 3.432 -21.891 13.422 1 93.5 379 LEU B O 1
ATOM 6810 N N . ARG B 1 380 ? 2.725 -22.938 11.547 1 92.5 380 ARG B N 1
ATOM 6811 C CA . ARG B 1 380 ? 3.789 -23.922 11.602 1 92.5 380 ARG B CA 1
ATOM 6812 C C . ARG B 1 380 ? 5.129 -23.328 11.195 1 92.5 380 ARG B C 1
ATOM 6814 O O . ARG B 1 380 ? 5.168 -22.328 10.469 1 92.5 380 ARG B O 1
ATOM 6821 N N . HIS B 1 381 ? 6.156 -24.016 11.633 1 91.56 381 HIS B N 1
ATOM 6822 C CA . HIS B 1 381 ? 7.484 -23.531 11.258 1 91.56 381 HIS B CA 1
ATOM 6823 C C . HIS B 1 381 ? 7.723 -23.672 9.766 1 91.56 381 HIS B C 1
ATOM 6825 O O . HIS B 1 381 ? 8.406 -22.844 9.156 1 91.56 381 HIS B O 1
ATOM 6831 N N . ASP B 1 382 ? 7.152 -24.719 9.195 1 93.81 382 ASP B N 1
ATOM 6832 C CA . ASP B 1 382 ? 7.379 -24.938 7.766 1 93.81 382 ASP B CA 1
ATOM 6833 C C . ASP B 1 382 ? 6.398 -24.125 6.926 1 93.81 382 ASP B C 1
ATOM 6835 O O . ASP B 1 382 ? 6.453 -24.156 5.691 1 93.81 382 ASP B O 1
ATOM 6839 N N . GLN B 1 383 ? 5.473 -23.391 7.559 1 96.38 383 GLN B N 1
ATOM 6840 C CA . GLN B 1 383 ? 4.625 -22.422 6.875 1 96.38 383 GLN B CA 1
ATOM 6841 C C . GLN B 1 383 ? 5.316 -21.078 6.754 1 96.38 383 GLN B C 1
ATOM 6843 O O . GLN B 1 383 ? 4.77 -20.141 6.16 1 96.38 383 GLN B O 1
ATOM 6848 N N . ILE B 1 384 ? 6.488 -20.969 7.289 1 95.5 384 ILE B N 1
ATOM 6849 C CA . ILE B 1 384 ? 7.25 -19.719 7.289 1 95.5 384 ILE B CA 1
ATOM 6850 C C . ILE B 1 384 ? 8.492 -19.875 6.414 1 95.5 384 ILE B C 1
ATOM 6852 O O . ILE B 1 384 ? 9.398 -20.641 6.742 1 95.5 384 ILE B O 1
ATOM 6856 N N . VAL B 1 385 ? 8.492 -19.141 5.34 1 95.88 385 VAL B N 1
ATOM 6857 C CA . VAL B 1 385 ? 9.617 -19.141 4.406 1 95.88 385 VAL B CA 1
ATOM 6858 C C . VAL B 1 385 ? 10.375 -17.828 4.504 1 95.88 385 VAL B C 1
ATOM 6860 O O . VAL B 1 385 ? 9.773 -16.75 4.523 1 95.88 385 VAL B O 1
ATOM 6863 N N . MET B 1 386 ? 11.664 -17.922 4.59 1 94.62 386 MET B N 1
ATOM 6864 C CA . MET B 1 386 ? 12.531 -16.75 4.676 1 94.62 386 MET B CA 1
ATOM 6865 C C . MET B 1 386 ? 13.32 -16.547 3.389 1 94.62 386 MET B C 1
ATOM 6867 O O . MET B 1 386 ? 13.789 -17.531 2.791 1 94.62 386 MET B O 1
ATOM 6871 N N . VAL B 1 387 ? 13.422 -15.336 2.955 1 94.88 387 VAL B N 1
ATOM 6872 C CA . VAL B 1 387 ? 14.242 -14.977 1.803 1 94.88 387 VAL B CA 1
ATOM 6873 C C . VAL B 1 387 ? 15.383 -14.062 2.244 1 94.88 387 VAL B C 1
ATOM 6875 O O . VAL B 1 387 ? 15.164 -13.086 2.963 1 94.88 387 VAL B O 1
ATOM 6878 N N . GLU B 1 388 ? 16.547 -14.367 1.849 1 91.81 388 GLU B N 1
ATOM 6879 C CA . GLU B 1 388 ? 17.719 -13.562 2.16 1 91.81 388 GLU B CA 1
ATOM 6880 C C . GLU B 1 388 ? 18.578 -13.336 0.916 1 91.81 388 GLU B C 1
ATOM 6882 O O . GLU B 1 388 ? 18.703 -14.219 0.065 1 91.81 388 GLU B O 1
ATOM 6887 N N . LYS B 1 389 ? 19.031 -12.188 0.834 1 90.38 389 LYS B N 1
ATOM 6888 C CA . LYS B 1 389 ? 19.953 -11.836 -0.236 1 90.38 389 LYS B CA 1
ATOM 6889 C C . LYS B 1 389 ? 21.406 -11.883 0.255 1 90.38 389 LYS B C 1
ATOM 6891 O O . LYS B 1 389 ? 21.75 -11.227 1.237 1 90.38 389 LYS B O 1
ATOM 6896 N N . ARG B 1 390 ? 22.188 -12.555 -0.434 1 88.44 390 ARG B N 1
ATOM 6897 C CA . ARG B 1 390 ? 23.594 -12.641 -0.064 1 88.44 390 ARG B CA 1
ATOM 6898 C C . ARG B 1 390 ? 24.328 -11.344 -0.365 1 88.44 390 ARG B C 1
ATOM 6900 O O . ARG B 1 390 ? 24.266 -10.828 -1.485 1 88.44 390 ARG B O 1
ATOM 6907 N N . ARG B 1 391 ? 25.062 -10.859 0.535 1 81.38 391 ARG B N 1
ATOM 6908 C CA . ARG B 1 391 ? 25.703 -9.555 0.449 1 81.38 391 ARG B CA 1
ATOM 6909 C C . ARG B 1 391 ? 26.781 -9.539 -0.627 1 81.38 391 ARG B C 1
ATOM 6911 O O . ARG B 1 391 ? 26.969 -8.531 -1.312 1 81.38 391 ARG B O 1
ATOM 6918 N N . ASN B 1 392 ? 27.422 -10.656 -0.813 1 83.81 392 ASN B N 1
ATOM 6919 C CA . ASN B 1 392 ? 28.609 -10.695 -1.675 1 83.81 392 ASN B CA 1
ATOM 6920 C C . ASN B 1 392 ? 28.219 -10.633 -3.15 1 83.81 392 ASN B C 1
ATOM 6922 O O . ASN B 1 392 ? 28.891 -9.977 -3.945 1 83.81 392 ASN B O 1
ATOM 6926 N N . ASP B 1 393 ? 27.141 -11.266 -3.521 1 87.44 393 ASP B N 1
ATOM 6927 C CA . ASP B 1 393 ? 26.828 -11.344 -4.945 1 87.44 393 ASP B CA 1
ATOM 6928 C C . ASP B 1 393 ? 25.375 -10.961 -5.211 1 87.44 393 ASP B C 1
ATOM 6930 O O . ASP B 1 393 ? 24.922 -10.992 -6.355 1 87.44 393 ASP B O 1
ATOM 6934 N N . MET B 1 394 ? 24.609 -10.617 -4.219 1 88.62 394 MET B N 1
ATOM 6935 C CA . MET B 1 394 ? 23.25 -10.102 -4.305 1 88.62 394 MET B CA 1
ATOM 6936 C C . MET B 1 394 ? 22.281 -11.188 -4.781 1 88.62 394 MET B C 1
ATOM 6938 O O . MET B 1 394 ? 21.234 -10.883 -5.367 1 88.62 394 MET B O 1
ATOM 6942 N N . VAL B 1 395 ? 22.734 -12.484 -4.609 1 94.06 395 VAL B N 1
ATOM 6943 C CA . VAL B 1 395 ? 21.891 -13.609 -4.977 1 94.06 395 VAL B CA 1
ATOM 6944 C C . VAL B 1 395 ? 20.906 -13.906 -3.848 1 94.06 395 VAL B C 1
ATOM 6946 O O . VAL B 1 395 ? 21.297 -13.969 -2.678 1 94.06 395 VAL B O 1
ATOM 6949 N N . SER B 1 396 ? 19.641 -14.047 -4.195 1 95.12 396 SER B N 1
ATOM 6950 C CA . SER B 1 396 ? 18.609 -14.391 -3.223 1 95.12 396 SER B CA 1
ATOM 6951 C C . SER B 1 396 ? 18.547 -15.891 -2.986 1 95.12 396 SER B C 1
ATOM 6953 O O . SER B 1 396 ? 18.75 -16.688 -3.912 1 95.12 396 SER B O 1
ATOM 6955 N N . GLU B 1 397 ? 18.281 -16.25 -1.78 1 94.75 397 GLU B N 1
ATOM 6956 C CA . GLU B 1 397 ? 18.047 -17.625 -1.356 1 94.75 397 GLU B CA 1
ATOM 6957 C C . GLU B 1 397 ? 16.812 -17.734 -0.461 1 94.75 397 GLU B C 1
ATOM 6959 O O . GLU B 1 397 ? 16.391 -16.734 0.141 1 94.75 397 GLU B O 1
ATOM 6964 N N . ILE B 1 398 ? 16.203 -18.922 -0.464 1 95.5 398 ILE B N 1
ATOM 6965 C CA . ILE B 1 398 ? 15.055 -19.109 0.414 1 95.5 398 ILE B CA 1
ATOM 6966 C C . ILE B 1 398 ? 15.32 -20.281 1.359 1 95.5 398 ILE B C 1
ATOM 6968 O O . ILE B 1 398 ? 16.062 -21.203 1.021 1 95.5 398 ILE B O 1
ATOM 6972 N N . TYR B 1 399 ? 14.82 -20.25 2.535 1 93.06 399 TYR B N 1
ATOM 6973 C CA . TYR B 1 399 ? 14.836 -21.359 3.488 1 93.06 399 TYR B CA 1
ATOM 6974 C C . TYR B 1 399 ? 13.602 -21.312 4.387 1 93.06 399 TYR B C 1
ATOM 6976 O O . TYR B 1 399 ? 12.93 -20.281 4.477 1 93.06 399 TYR B O 1
ATOM 6984 N N . SER B 1 400 ? 13.266 -22.469 4.949 1 92.06 400 SER B N 1
ATOM 6985 C CA . SER B 1 400 ? 12.148 -22.578 5.875 1 92.06 400 SER B CA 1
ATOM 6986 C C . SER B 1 400 ? 12.602 -22.406 7.32 1 92.06 400 SER B C 1
ATOM 6988 O O . SER B 1 400 ? 13.727 -22.766 7.672 1 92.06 400 SER B O 1
ATOM 6990 N N . LEU B 1 401 ? 11.727 -21.812 8.094 1 90.31 401 LEU B N 1
ATOM 6991 C CA . LEU B 1 401 ? 12.055 -21.719 9.516 1 90.31 401 LEU B CA 1
ATOM 6992 C C . LEU B 1 401 ? 12.156 -23.109 10.141 1 90.31 401 LEU B C 1
ATOM 6994 O O . LEU B 1 401 ? 12.781 -23.266 11.188 1 90.31 401 LEU B O 1
ATOM 6998 N N . ALA B 1 402 ? 11.516 -24.047 9.555 1 87.19 402 ALA B N 1
ATOM 6999 C CA . ALA B 1 402 ? 11.586 -25.422 10.039 1 87.19 402 ALA B CA 1
ATOM 7000 C C . ALA B 1 402 ? 13.016 -25.953 9.953 1 87.19 402 ALA B C 1
ATOM 7002 O O . ALA B 1 402 ? 13.352 -26.938 10.609 1 87.19 402 ALA B O 1
ATOM 7003 N N . ASP B 1 403 ? 13.75 -25.328 9.172 1 82.44 403 ASP B N 1
ATOM 7004 C CA . ASP B 1 403 ? 15.141 -25.75 9.023 1 82.44 403 ASP B CA 1
ATOM 7005 C C . ASP B 1 403 ? 15.953 -25.438 10.273 1 82.44 403 ASP B C 1
ATOM 7007 O O . ASP B 1 403 ? 17.031 -26 10.469 1 82.44 403 ASP B O 1
ATOM 7011 N N . TYR B 1 404 ? 15.328 -24.5 11.023 1 79.69 404 TYR B N 1
ATOM 7012 C CA . TYR B 1 404 ? 15.961 -24.172 12.297 1 79.69 404 TYR B CA 1
ATOM 7013 C C . TYR B 1 404 ? 15.477 -25.109 13.406 1 79.69 404 TYR B C 1
ATOM 7015 O O . TYR B 1 404 ? 14.32 -25.547 13.383 1 79.69 404 TYR B O 1
ATOM 7023 N N . LYS B 1 405 ? 16.094 -26.141 13.742 1 73.88 405 LYS B N 1
ATOM 7024 C CA . LYS B 1 405 ? 15.688 -27.031 14.82 1 73.88 405 LYS B CA 1
ATOM 7025 C C . LYS B 1 405 ? 15.125 -26.25 16 1 73.88 405 LYS B C 1
ATOM 7027 O O . LYS B 1 405 ? 15.773 -26.156 17.047 1 73.88 405 LYS B O 1
ATOM 7032 N N . LEU B 1 406 ? 13.812 -25.719 15.828 1 73.12 406 LEU B N 1
ATOM 7033 C CA . LEU B 1 406 ? 13.219 -24.844 16.844 1 73.12 406 LEU B CA 1
ATOM 7034 C C . LEU B 1 406 ? 12.414 -25.656 17.844 1 73.12 406 LEU B C 1
ATOM 7036 O O . LEU B 1 406 ? 11.836 -26.688 17.5 1 73.12 406 LEU B O 1
ATOM 7040 N N . ARG B 1 407 ? 12.422 -25.172 19.141 1 71.88 407 ARG B N 1
ATOM 7041 C CA . ARG B 1 407 ? 11.594 -25.75 20.188 1 71.88 407 ARG B CA 1
ATOM 7042 C C . ARG B 1 407 ? 10.156 -25.25 20.094 1 71.88 407 ARG B C 1
ATOM 7044 O O . ARG B 1 407 ? 9.914 -24.156 19.594 1 71.88 407 ARG B O 1
ATOM 7051 N N . PRO B 1 408 ? 9.227 -26 20.469 1 64.31 408 PRO B N 1
ATOM 7052 C CA . PRO B 1 408 ? 7.816 -25.609 20.391 1 64.31 408 PRO B CA 1
ATOM 7053 C C . PRO B 1 408 ? 7.535 -24.281 21.094 1 64.31 408 PRO B C 1
ATOM 7055 O O . PRO B 1 408 ? 6.715 -23.5 20.609 1 64.31 408 PRO B O 1
ATOM 7058 N N . GLU B 1 409 ? 8.188 -23.984 22.047 1 67.75 409 GLU B N 1
ATOM 7059 C CA . GLU B 1 409 ? 7.887 -22.781 22.828 1 67.75 409 GLU B CA 1
ATOM 7060 C C . GLU B 1 409 ? 8.82 -21.625 22.453 1 67.75 409 GLU B C 1
ATOM 7062 O O . GLU B 1 409 ? 8.945 -20.656 23.188 1 67.75 409 GLU B O 1
ATOM 7067 N N . GLU B 1 410 ? 9.281 -21.734 21.328 1 75.12 410 GLU B N 1
ATOM 7068 C CA . GLU B 1 410 ? 10.25 -20.719 20.922 1 75.12 410 GLU B CA 1
ATOM 7069 C C . GLU B 1 410 ? 9.57 -19.359 20.719 1 75.12 410 GLU B C 1
ATOM 7071 O O . GLU B 1 410 ? 8.453 -19.297 20.203 1 75.12 410 GLU B O 1
ATOM 7076 N N . ARG B 1 411 ? 10.242 -18.391 21.297 1 79.75 411 ARG B N 1
ATOM 7077 C CA . ARG B 1 411 ? 9.781 -17.016 21.078 1 79.75 411 ARG B CA 1
ATOM 7078 C C . ARG B 1 411 ? 10.172 -16.516 19.703 1 79.75 411 ARG B C 1
ATOM 7080 O O . ARG B 1 411 ? 11.062 -15.664 19.578 1 79.75 411 ARG B O 1
ATOM 7087 N N . ILE B 1 412 ? 9.508 -16.969 18.719 1 84.94 412 ILE B N 1
ATOM 7088 C CA . ILE B 1 412 ? 9.875 -16.797 17.328 1 84.94 412 ILE B CA 1
ATOM 7089 C C . ILE B 1 412 ? 9.93 -15.305 16.984 1 84.94 412 ILE B C 1
ATOM 7091 O O . ILE B 1 412 ? 10.883 -14.828 16.375 1 84.94 412 ILE B O 1
ATOM 7095 N N . LEU B 1 413 ? 8.898 -14.586 17.453 1 85.31 413 LEU B N 1
ATOM 7096 C CA . LEU B 1 413 ? 8.852 -13.156 17.156 1 85.31 413 LEU B CA 1
ATOM 7097 C C . LEU B 1 413 ? 10.062 -12.445 17.719 1 85.31 413 LEU B C 1
ATOM 7099 O O . LEU B 1 413 ? 10.75 -11.703 17 1 85.31 413 LEU B O 1
ATOM 7103 N N . LYS B 1 414 ? 10.328 -12.633 18.922 1 82.44 414 LYS B N 1
ATOM 7104 C CA . LYS B 1 414 ? 11.469 -12 19.594 1 82.44 414 LYS B CA 1
ATOM 7105 C C . LYS B 1 414 ? 12.781 -12.375 18.906 1 82.44 414 LYS B C 1
ATOM 7107 O O . LYS B 1 414 ? 13.633 -11.516 18.672 1 82.44 414 LYS B O 1
ATOM 7112 N N . ASN B 1 415 ? 12.922 -13.656 18.609 1 84.38 415 ASN B N 1
ATOM 7113 C CA . ASN B 1 415 ? 14.125 -14.141 17.953 1 84.38 415 ASN B CA 1
ATOM 7114 C C . ASN B 1 415 ? 14.289 -13.523 16.562 1 84.38 415 ASN B C 1
ATOM 7116 O O . ASN B 1 415 ? 15.406 -13.164 16.172 1 84.38 415 ASN B O 1
ATOM 7120 N N . TYR B 1 416 ? 13.234 -13.406 15.945 1 83.62 416 TYR B N 1
ATOM 7121 C CA . TYR B 1 416 ? 13.266 -12.773 14.633 1 83.62 416 TYR B CA 1
ATOM 7122 C C . TYR B 1 416 ? 13.688 -11.312 14.742 1 83.62 416 TYR B C 1
ATOM 7124 O O . TYR B 1 416 ? 14.562 -10.859 14 1 83.62 416 TYR B O 1
ATOM 7132 N N . LEU B 1 417 ? 13.117 -10.641 15.648 1 83.38 417 LEU B N 1
ATOM 7133 C CA . LEU B 1 417 ? 13.398 -9.227 15.852 1 83.38 417 LEU B CA 1
ATOM 7134 C C . LEU B 1 417 ? 14.852 -9.016 16.25 1 83.38 417 LEU B C 1
ATOM 7136 O O . LEU B 1 417 ? 15.438 -7.965 15.977 1 83.38 417 LEU B O 1
ATOM 7140 N N . ASN B 1 418 ? 15.398 -10.031 16.812 1 81.12 418 ASN B N 1
ATOM 7141 C CA . ASN B 1 418 ? 16.797 -9.969 17.234 1 81.12 418 ASN B CA 1
ATOM 7142 C C . ASN B 1 418 ? 17.734 -10.422 16.141 1 81.12 418 ASN B C 1
ATOM 7144 O O . ASN B 1 418 ? 18.953 -10.484 16.344 1 81.12 418 ASN B O 1
ATOM 7148 N N . GLY B 1 419 ? 17.188 -10.805 15.055 1 79 419 GLY B N 1
ATOM 7149 C CA . GLY B 1 419 ? 18 -11.141 13.898 1 79 419 GLY B CA 1
ATOM 7150 C C . GLY B 1 419 ? 18.422 -12.602 13.875 1 79 419 GLY B C 1
ATOM 7151 O O . GLY B 1 419 ? 19.266 -12.992 13.07 1 79 419 GLY B O 1
ATOM 7152 N N . LYS B 1 420 ? 17.875 -13.367 14.719 1 78.5 420 LYS B N 1
ATOM 7153 C CA . LYS B 1 420 ? 18.297 -14.758 14.875 1 78.5 420 LYS B CA 1
ATOM 7154 C C . LYS B 1 420 ? 18.078 -15.547 13.594 1 78.5 420 LYS B C 1
ATOM 7156 O O . LYS B 1 420 ? 18.812 -16.5 13.305 1 78.5 420 LYS B O 1
ATOM 7161 N N . TYR B 1 421 ? 17.109 -15.195 12.898 1 80.38 421 TYR B N 1
ATOM 7162 C CA . TYR B 1 421 ? 16.75 -16 11.734 1 80.38 421 TYR B CA 1
ATOM 7163 C C . TYR B 1 421 ? 17.156 -15.305 10.438 1 80.38 421 TYR B C 1
ATOM 7165 O O . TYR B 1 421 ? 16.75 -15.727 9.352 1 80.38 421 TYR B O 1
ATOM 7173 N N . GLY B 1 422 ? 17.828 -14.25 10.531 1 75.94 422 GLY B N 1
ATOM 7174 C CA . GLY B 1 422 ? 18.172 -13.5 9.336 1 75.94 422 GLY B CA 1
ATOM 7175 C C . GLY B 1 422 ? 16.984 -12.789 8.711 1 75.94 422 GLY B C 1
ATOM 7176 O O . GLY B 1 422 ? 16.016 -12.477 9.406 1 75.94 422 GLY B O 1
ATOM 7177 N N . ALA B 1 423 ? 17.156 -12.352 7.508 1 70.94 423 ALA B N 1
ATOM 7178 C CA . ALA B 1 423 ? 16.078 -11.727 6.738 1 70.94 423 ALA B CA 1
ATOM 7179 C C . ALA B 1 423 ? 15.719 -10.359 7.309 1 70.94 423 ALA B C 1
ATOM 7181 O O . ALA B 1 423 ? 14.578 -9.906 7.184 1 70.94 423 ALA B O 1
ATOM 7182 N N . LEU B 1 424 ? 16.562 -9.844 8.148 1 76.12 424 LEU B N 1
ATOM 7183 C CA . LEU B 1 424 ? 16.422 -8.477 8.648 1 76.12 424 LEU B CA 1
ATOM 7184 C C . LEU B 1 424 ? 17.422 -7.539 7.98 1 76.12 424 LEU B C 1
ATOM 7186 O O . LEU B 1 424 ? 18.562 -7.922 7.734 1 76.12 424 LEU B O 1
ATOM 7190 N N . PRO B 1 425 ? 16.766 -6.348 7.586 1 68.25 425 PRO B N 1
ATOM 7191 C CA . PRO B 1 425 ? 17.719 -5.395 7.016 1 68.25 425 PRO B CA 1
ATOM 7192 C C . PRO B 1 425 ? 18.703 -4.848 8.055 1 68.25 425 PRO B C 1
ATOM 7194 O O . PRO B 1 425 ? 18.375 -4.805 9.25 1 68.25 425 PRO B O 1
ATOM 7197 N N . HIS B 1 426 ? 20.016 -4.746 7.758 1 64.5 426 HIS B N 1
ATOM 7198 C CA . HIS B 1 426 ? 20.953 -4.012 8.602 1 64.5 426 HIS B CA 1
ATOM 7199 C C . HIS B 1 426 ? 20.953 -2.527 8.258 1 64.5 426 HIS B C 1
ATOM 7201 O O . HIS B 1 426 ? 21.75 -2.086 7.422 1 64.5 426 HIS B O 1
ATOM 7207 N N . MET B 1 427 ? 19.781 -1.888 8.688 1 68.69 427 MET B N 1
ATOM 7208 C CA . MET B 1 427 ? 19.703 -0.529 8.156 1 68.69 427 MET B CA 1
ATOM 7209 C C . MET B 1 427 ? 19.828 0.499 9.273 1 68.69 427 MET B C 1
ATOM 7211 O O . MET B 1 427 ? 19.109 0.43 10.273 1 68.69 427 MET B O 1
ATOM 7215 N N . ASP B 1 428 ? 20.953 1.227 9.219 1 79.44 428 ASP B N 1
ATOM 7216 C CA . ASP B 1 428 ? 21.094 2.385 10.102 1 79.44 428 ASP B CA 1
ATOM 7217 C C . ASP B 1 428 ? 20.891 3.686 9.328 1 79.44 428 ASP B C 1
ATOM 7219 O O . ASP B 1 428 ? 21.859 4.336 8.938 1 79.44 428 ASP B O 1
ATOM 7223 N N . LEU B 1 429 ? 19.625 4.039 9.078 1 87.75 429 LEU B N 1
ATOM 7224 C CA . LEU B 1 429 ? 19.328 5.254 8.328 1 87.75 429 LEU B CA 1
ATOM 7225 C C . LEU B 1 429 ? 19.781 6.492 9.094 1 87.75 429 LEU B C 1
ATOM 7227 O O . LEU B 1 429 ? 19.922 7.57 8.516 1 87.75 429 LEU B O 1
ATOM 7231 N N . GLU B 1 430 ? 20.031 6.336 10.367 1 91.31 430 GLU B N 1
ATOM 7232 C CA . GLU B 1 430 ? 20.5 7.477 11.156 1 91.31 430 GLU B CA 1
ATOM 7233 C C . GLU B 1 430 ? 21.844 7.992 10.641 1 91.31 430 GLU B C 1
ATOM 7235 O O . GLU B 1 430 ? 22.031 9.203 10.492 1 91.31 430 GLU B O 1
ATOM 7240 N N . ILE B 1 431 ? 22.656 7.051 10.281 1 89.19 431 ILE B N 1
ATOM 7241 C CA . ILE B 1 431 ? 23.984 7.41 9.797 1 89.19 431 ILE B CA 1
ATOM 7242 C C . ILE B 1 431 ? 23.859 8.102 8.438 1 89.19 431 ILE B C 1
ATOM 7244 O O . ILE B 1 431 ? 24.516 9.117 8.188 1 89.19 431 ILE B O 1
ATOM 7248 N N . ALA B 1 432 ? 23.031 7.551 7.652 1 89.94 432 ALA B N 1
ATOM 7249 C CA . ALA B 1 432 ? 22.844 8.133 6.328 1 89.94 432 ALA B CA 1
ATOM 7250 C C . ALA B 1 432 ? 22.328 9.57 6.43 1 89.94 432 ALA B C 1
ATOM 7252 O O . ALA B 1 432 ? 22.844 10.469 5.777 1 89.94 432 ALA B O 1
ATOM 7253 N N . PHE B 1 433 ? 21.359 9.781 7.238 1 93.25 433 PHE B N 1
ATOM 7254 C CA . PHE B 1 433 ? 20.75 11.102 7.359 1 93.25 433 PHE B CA 1
ATOM 7255 C C . PHE B 1 433 ? 21.734 12.086 8.008 1 93.25 433 PHE B C 1
ATOM 7257 O O . PHE B 1 433 ? 21.75 13.266 7.656 1 93.25 433 PHE B O 1
ATOM 7264 N N . LYS B 1 434 ? 22.531 11.594 8.938 1 93 434 LYS B N 1
ATOM 7265 C CA . LYS B 1 434 ? 23.562 12.453 9.508 1 93 434 LYS B CA 1
ATOM 7266 C C . LYS B 1 434 ? 24.5 12.969 8.422 1 93 434 LYS B C 1
ATOM 7268 O O . LYS B 1 434 ? 24.797 14.164 8.359 1 93 434 LYS B O 1
ATOM 7273 N N . HIS B 1 435 ? 24.891 12.047 7.566 1 91.31 435 HIS B N 1
ATOM 7274 C CA . HIS B 1 435 ? 25.797 12.414 6.484 1 91.31 435 HIS B CA 1
ATOM 7275 C C . HIS B 1 435 ? 25.125 13.375 5.504 1 91.31 435 HIS B C 1
ATOM 7277 O O . HIS B 1 435 ? 25.734 14.359 5.078 1 91.31 435 HIS B O 1
ATOM 7283 N N . ILE B 1 436 ? 23.953 13.094 5.18 1 93.06 436 ILE B N 1
ATOM 7284 C CA . ILE B 1 436 ? 23.203 13.875 4.199 1 93.06 436 ILE B CA 1
ATOM 7285 C C . ILE B 1 436 ? 23 15.297 4.719 1 93.06 436 ILE B C 1
ATOM 7287 O O . ILE B 1 436 ? 23.25 16.266 4 1 93.06 436 ILE B O 1
ATOM 7291 N N . LEU B 1 437 ? 22.609 15.445 5.941 1 94.12 437 LEU B N 1
ATOM 7292 C CA . LEU B 1 437 ? 22.312 16.75 6.523 1 94.12 437 LEU B CA 1
ATOM 7293 C C . LEU B 1 437 ? 23.594 17.547 6.734 1 94.12 437 LEU B C 1
ATOM 7295 O O . LEU B 1 437 ? 23.578 18.781 6.594 1 94.12 437 LEU B O 1
ATOM 7299 N N . GLU B 1 438 ? 24.672 16.812 7.051 1 91.75 438 GLU B N 1
ATOM 7300 C CA . GLU B 1 438 ? 25.969 17.484 7.16 1 91.75 438 GLU B CA 1
ATOM 7301 C C . GLU B 1 438 ? 26.406 18.047 5.812 1 91.75 438 GLU B C 1
ATOM 7303 O O . GLU B 1 438 ? 26.953 19.141 5.738 1 91.75 438 GLU B O 1
ATOM 7308 N N . ARG B 1 439 ? 26.188 17.25 4.801 1 89.94 439 ARG B N 1
ATOM 7309 C CA . ARG B 1 439 ? 26.531 17.703 3.455 1 89.94 439 ARG B CA 1
ATOM 7310 C C . ARG B 1 439 ? 25.688 18.922 3.061 1 89.94 439 ARG B C 1
ATOM 7312 O O . ARG B 1 439 ? 26.203 19.844 2.426 1 89.94 439 ARG B O 1
ATOM 7319 N N . GLU B 1 440 ? 24.438 18.875 3.4 1 87.75 440 GLU B N 1
ATOM 7320 C CA . GLU B 1 440 ? 23.562 20 3.105 1 87.75 440 GLU B CA 1
ATOM 7321 C C . GLU B 1 440 ? 24.016 21.266 3.826 1 87.75 440 GLU B C 1
ATOM 7323 O O . GLU B 1 440 ? 24 22.359 3.254 1 87.75 440 GLU B O 1
ATOM 7328 N N . ALA B 1 441 ? 24.422 21.094 5.008 1 87.31 441 ALA B N 1
ATOM 7329 C CA . ALA B 1 441 ? 24.891 22.234 5.797 1 87.31 441 ALA B CA 1
ATOM 7330 C C . ALA B 1 441 ? 26.172 22.812 5.207 1 87.31 441 ALA B C 1
ATOM 7332 O O . ALA B 1 441 ? 26.328 24.047 5.156 1 87.31 441 ALA B O 1
ATOM 7333 N N . ASN B 1 442 ? 27.016 21.922 4.707 1 85.44 442 ASN B N 1
ATOM 7334 C CA . ASN B 1 442 ? 28.266 22.359 4.117 1 85.44 442 ASN B CA 1
ATOM 7335 C C . ASN B 1 442 ? 28.047 23.078 2.793 1 85.44 442 ASN B C 1
ATOM 7337 O O . ASN B 1 442 ? 28.766 24.031 2.475 1 85.44 442 ASN B O 1
ATOM 7341 N N . ASN B 1 443 ? 27.141 22.625 2.061 1 81.88 443 ASN B N 1
ATOM 7342 C CA . ASN B 1 443 ? 26.828 23.25 0.786 1 81.88 443 ASN B CA 1
ATOM 7343 C C . 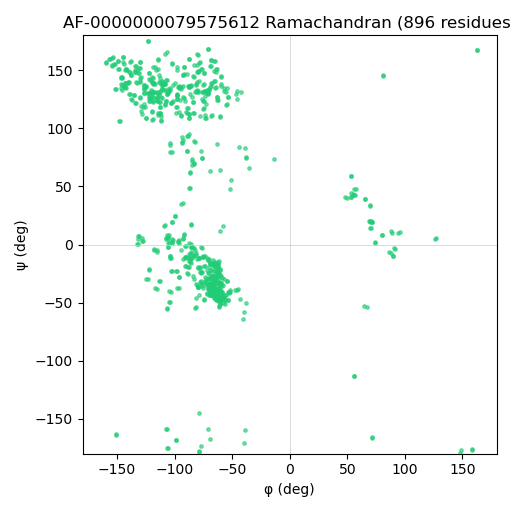ASN B 1 443 ? 26.25 24.656 0.983 1 81.88 443 ASN B C 1
ATOM 7345 O O . ASN B 1 443 ? 26.531 25.562 0.187 1 81.88 443 ASN B O 1
ATOM 7349 N N . LEU B 1 444 ? 25.516 24.891 1.978 1 75.94 444 LEU B N 1
ATOM 7350 C CA . LEU B 1 444 ? 24.938 26.203 2.279 1 75.94 444 LEU B CA 1
ATOM 7351 C C . LEU B 1 444 ? 26.016 27.172 2.742 1 75.94 444 LEU B C 1
ATOM 7353 O O . LEU B 1 444 ? 25.984 28.359 2.385 1 75.94 444 LEU B O 1
ATOM 7357 N N . GLU B 1 445 ? 26.938 26.656 3.502 1 76.88 445 GLU B N 1
ATOM 7358 C CA . GLU B 1 445 ? 28.031 27.5 3.965 1 76.88 445 GLU B CA 1
ATOM 7359 C C . GLU B 1 445 ? 28.938 27.922 2.807 1 76.88 445 GLU B C 1
ATOM 7361 O O . GLU B 1 445 ? 29.375 29.062 2.74 1 76.88 445 GLU B O 1
ATOM 7366 N N . SER B 1 446 ? 29.141 26.984 1.92 1 74.62 446 SER B N 1
ATOM 7367 C CA . SER B 1 446 ? 29.969 27.281 0.765 1 74.62 446 SER B CA 1
ATOM 7368 C C . SER B 1 446 ? 29.297 28.266 -0.17 1 74.62 446 SER B C 1
ATOM 7370 O O . SER B 1 446 ? 29.953 29.109 -0.787 1 74.62 446 SER B O 1
ATOM 7372 N N . SER B 1 447 ? 28.047 28.125 -0.282 1 67.88 447 SER B N 1
ATOM 7373 C CA . SER B 1 447 ? 27.312 29.031 -1.148 1 67.88 447 SER B CA 1
ATOM 7374 C C . SER B 1 447 ? 27.25 30.438 -0.554 1 67.88 447 SER B C 1
ATOM 7376 O O . SER B 1 447 ? 27.094 31.422 -1.284 1 67.88 447 SER B O 1
ATOM 7378 N N . LYS B 1 448 ? 27.359 30.641 0.744 1 66.44 448 LYS B N 1
ATOM 7379 C CA . LYS B 1 448 ? 27.391 31.938 1.415 1 66.44 448 LYS B CA 1
ATOM 7380 C C . LYS B 1 448 ? 28.766 32.594 1.277 1 66.44 448 LYS B C 1
ATOM 7382 O O . LYS B 1 448 ? 28.875 33.812 1.271 1 66.44 448 LYS B O 1
ATOM 7387 N N . GLU B 1 449 ? 29.688 31.781 1.075 1 62.53 449 GLU B N 1
ATOM 7388 C CA . GLU B 1 449 ? 31.047 32.312 0.926 1 62.53 449 GLU B CA 1
ATOM 7389 C C . GLU B 1 449 ? 31.328 32.719 -0.52 1 62.53 449 GLU B C 1
ATOM 7391 O O . GLU B 1 449 ? 32.25 33.469 -0.791 1 62.53 449 GLU B O 1
ATOM 7396 N N . GLN B 1 450 ? 30.5 32.344 -1.41 1 53.78 450 GLN B N 1
ATOM 7397 C CA . GLN B 1 450 ? 30.656 32.844 -2.773 1 53.78 450 GLN B CA 1
ATOM 7398 C C . GLN B 1 450 ? 29.766 34.062 -3.025 1 53.78 450 GLN B C 1
ATOM 7400 O O . GLN B 1 450 ? 30.156 35 -3.74 1 53.78 450 GLN B O 1
#